Protein AF-0000000071093652 (afdb_homodimer)

Foldseek 3Di:
DPPPPPPPQQWWWDQDPVPGIFIFGQFWDFFQDWRDKFFFPFKAFAQVCAPQAARAQRDGDPDWDADPQLRRGTHPDPVRVVVVCVQACVPQRVLSNVCPPDDDGRVLVRLQSLLVVCVVPPWDPCLPSTDFGDHLLNAAQVLVVADPVVVVVLVVSLVVNPSRHPPVSDDDSVVSSSSVSSQLQQKDQAADLLRDRGMIGHTRRCSNAAADLPFQWEWHDQRRMIIITGRRIDGGGDTHYDHPDQQLDQLVVSQVVCCNRVNDGDDHPSNVVRVVVDDDPVPLPPVVVLLVVLVVVLVVCVVVPVLVSLLVSLVVLLDQDDPPHSDHLLRSSSLVSLVVNLVSCVVVVVLVSNLSSLVSNLVSCCVRQNQADSNNLSSLLVNLQSCVVVVVLVSSLVSLVSSLVRCCRRPNCVRPSNVVSVVSNVSSVD/DPPPPPPPQQWWWDQDPVPGIFIFGQFWDFFQDWRDKFFFPFKAFAQVCAPQAARALRDGDPDWDADPQLRRGTHPDPVRVVVVCVQACVPQRVLSNVCPPDDDGRLLVRLQSLLVSCVVPPFDPCLPSTDFGPHLLNAAQVLVVADPVVVVVLVVSLVVNPSRHPPVSDDDSVVSSSSVSSQLQQKDQAADLLRDRGMIGHTRRCSNAAADLPFQWEWHDQRRMIIITGRRIDGGGDTHYDHPDQQLDALVVSQVVCCNRVNDGDDHPSNVVRVVVDDDPVPLPPVSVLLVVLVVVLVVCVVVPVLVSLLVSLVVLLDDDDPPHSDHLLRSSSLVSLVVNLVSCVVVVVLVSNLSSLVSNLVSCCVRVNQADSNNLSSLLVNLQSCVVVVVLVSSLVSLVSSLVRCCSRPNCPRPSNVVSVVSNVVSVD

Solvent-accessible surface area (backbone atoms only — not comparable to full-atom values): 46513 Å² total; per-residue (Å²): 132,78,74,74,74,74,77,73,62,49,48,44,52,41,68,41,94,86,74,41,63,36,30,23,30,65,44,68,44,53,54,32,41,77,53,46,76,43,66,54,76,42,63,34,57,31,71,92,41,59,82,44,33,20,59,56,56,54,46,78,38,94,62,63,48,61,40,85,76,34,64,71,55,34,19,68,44,68,67,38,45,53,50,31,39,70,71,51,41,64,71,45,37,63,37,44,34,68,48,46,89,58,70,78,40,56,66,52,54,37,48,49,49,47,52,54,50,43,68,75,51,62,67,72,81,75,77,51,73,61,49,74,52,87,44,67,81,71,44,70,27,65,48,88,67,57,48,71,51,45,50,52,25,46,50,31,40,53,53,50,39,63,64,60,35,56,76,90,68,54,69,54,69,76,58,42,44,39,48,49,23,15,47,70,53,37,48,40,71,39,26,48,90,83,69,44,71,45,25,43,28,34,35,58,62,69,50,38,51,39,74,27,77,70,43,44,30,44,77,42,47,63,52,63,34,37,37,34,19,22,57,35,74,45,49,57,65,41,72,45,20,28,55,88,60,68,61,60,49,54,55,69,58,45,39,50,51,35,35,75,62,66,68,46,78,76,79,37,72,59,41,52,54,45,60,73,60,62,65,70,71,83,67,36,53,69,63,47,56,48,50,54,51,36,52,56,48,33,55,53,25,57,74,68,65,33,59,66,58,34,49,60,59,40,52,84,67,70,49,86,57,54,86,85,42,72,57,55,74,61,35,52,67,56,43,50,50,36,50,53,48,23,53,49,21,54,74,70,64,35,55,70,61,18,51,52,31,47,58,66,38,47,60,34,37,44,66,56,55,43,83,52,30,62,69,48,19,46,50,27,39,53,50,13,53,52,28,45,74,69,65,38,47,72,63,13,50,53,30,36,52,52,16,48,62,20,32,39,29,51,60,24,78,85,31,68,66,44,50,54,49,52,53,50,52,55,58,59,75,102,133,76,72,74,74,75,78,74,63,48,49,44,50,41,67,41,95,84,74,40,63,33,30,22,28,66,43,67,42,55,54,32,40,76,53,46,75,46,65,54,78,40,63,36,58,30,70,93,42,59,82,46,32,18,60,56,56,53,46,75,39,93,62,63,50,61,40,86,77,33,64,71,54,33,19,67,44,69,66,38,44,54,51,31,39,72,71,51,42,66,72,44,36,62,38,44,35,69,49,45,90,58,71,79,40,58,67,54,54,35,49,48,50,47,52,54,49,44,68,76,51,62,66,74,80,75,76,50,72,61,49,74,51,86,45,67,80,70,44,70,28,66,46,88,68,56,48,70,52,44,50,53,26,47,50,32,40,53,53,50,39,64,66,60,34,58,76,89,69,55,69,55,68,78,59,43,45,39,48,50,23,14,46,69,54,37,48,40,71,41,28,50,89,85,68,43,72,44,26,43,26,33,33,58,64,68,51,39,51,39,73,28,77,70,44,46,30,45,78,42,49,63,52,64,34,39,35,34,18,21,56,34,74,46,47,56,65,42,73,45,20,28,55,90,59,69,62,58,48,55,53,67,58,45,39,50,51,34,35,74,60,66,68,46,77,76,78,39,70,58,40,52,54,46,61,74,59,62,65,70,72,82,66,36,54,68,62,47,54,49,51,56,50,37,54,56,50,33,55,54,26,55,73,69,64,35,60,67,59,35,49,60,59,43,52,84,67,69,51,87,57,52,85,84,42,73,58,54,72,62,35,52,68,56,44,52,50,36,50,51,47,24,53,50,22,53,74,68,63,36,56,71,61,20,51,53,31,48,58,66,38,48,62,37,38,44,67,55,56,42,81,52,30,61,70,47,19,47,50,26,38,52,50,13,53,50,28,44,74,70,66,36,48,71,63,14,49,53,30,36,52,51,15,49,62,19,32,39,28,51,61,24,78,85,31,68,66,43,50,52,47,52,54,51,52,56,57,60,73,100

pLDDT: mean 89.21, std 12.23, range [22.89, 98.56]

Secondary structure (DSSP, 8-state):
---------SEEEEEETTTEEEEEESS-B-TT-EEEEE--SEEEE-GGGBTTB-TTT--B-SS-EEPTTTS--EESSHHHHHHHIIIIIHHHHHHHHHHTTS---HHHHHHHHHHHHHHHS---S---TTS--SSGGGS---GGG--HHHHHHHHHHHHHHHHHS-TTTSPPHHHHHHHHHHHHHHEEEEE-TTS-EEEEEE-TTGGGPEE-SS-SEEEEEETTEEEEEESS-B-TTPBPEE-SS-TTS-HHHHHHHHHHHH------HHHHHHHHH---GGGGHHHHHHHHHHHHHHHHHHHTT-HHHHHHHHGGGSSPPPTTSSS-TT-HHHHHHHHHHHHHHHHTT-HHHHHHHHHHHHHHHHHHH-SS-HHHHHHHHHHHHHHHHTT-HHHHHHHHHHHHHHHHHHT-TTSHHHHHHHHHHHHHH-/---------SEEEEEETTTEEEEEESS-B-TT-EEEEE--SEEEE-GGGBTTB-TTT--B-SS-EEPTTTS--EESSHHHHHHHIIIIIHHHHHHHHHHTTS---HHHHHHHHHHHHHHHS---S---TTS--SSGGGS---GGG--HHHHHHHHHHHHHHHHHS-TTTPPPHHHHHHHHHHHHHHEEEEE-TTS-EEEEEE-TTGGGPEE-SS-SEEEEEETTEEEEEESS-B-TTPBPEE-SS-TTS-HHHHHHHHHHHH------HHHHHHHHH---GGGGHHHHHHHHHHHHHHHHHHHTT-HHHHHHHHGGGSSPPPTTSSS-TT-HHHHHHHHHHHHHHHHTT-HHHHHHHHHHHHHHHHHHH-SS-HHHHHHHHHHHHHHHHTT-HHHHHHHHHHHHHHHHHHT-TTSHHHHHHHHHHHHHH-

Sequence (860 aa):
MIMAESAMESVRVVKSATCGRSLVFTSKFAAGKCLLEELPYAYVLCNKKRGLFCDFCLKQCSTLLRCSSCKYVRYCSRPCQKGDWKRCHKQDCKTLKRIHPRVPPDLAQLLAQIIRKQRQSPPCTQDDEDCFPTTVDQLESHHEKLSDARKDHFESLWFVLQQCIEEDVLPQPSSLVKMFGATICNSFSICDNDLNGIAVGIYLRASMLNHSCYPNCVVVFDERKLQLRTVRDVKEGDVCTISYVDVINPAKERQTELEERYHFSCNCVKCIDEINELEPDDGLGEEFRGLKKSLEQIQDAEKSQDWTKVLELCKPYLKPMDPSSSLQADHHLLVKLRDRAFDICVDTQSWEKAAQMGQLNTDPYRYHYGPYHPSLGIHLLKMGKLLLYLERLQDAREYLTEAESVLEVTHGPQHSLMLTLVQELISSCRMIMAESAMESVRVVKSATCGRSLVFTSKFAAGKCLLEELPYAYVLCNKKRGLFCDFCLKQCSTLLRCSSCKYVRYCSRPCQKGDWKRCHKQDCKTLKRIHPRVPPDLAQLLAQIIRKQRQSPPCTQDDEDCFPTTVDQLESHHEKLSDARKDHFESLWFVLQQCIEEDVLPQPSSLVKMFGATICNSFSICDNDLNGIAVGIYLRASMLNHSCYPNCVVVFDERKLQLRTVRDVKEGDVCTISYVDVINPAKERQTELEERYHFSCNCVKCIDEINELEPDDGLGEEFRGLKKSLEQIQDAEKSQDWTKVLELCKPYLKPMDPSSSLQADHHLLVKLRDRAFDICVDTQSWEKAAQMGQLNTDPYRYHYGPYHPSLGIHLLKMGKLLLYLERLQDAREYLTEAESVLEVTHGPQHSLMLTLVQELISSCR

Structure (mmCIF, N/CA/C/O backbone):
data_AF-0000000071093652-model_v1
#
loop_
_entity.id
_entity.type
_entity.pdbx_description
1 polymer 'SET and MYND domain containing 3'
#
loop_
_atom_site.group_PDB
_atom_site.id
_atom_site.type_symbol
_atom_site.label_atom_id
_atom_site.label_alt_id
_atom_site.label_comp_id
_atom_site.label_asym_id
_atom_site.label_entity_id
_atom_site.label_seq_id
_atom_site.pdbx_PDB_ins_code
_atom_site.Cartn_x
_atom_site.Cartn_y
_atom_site.Cartn_z
_atom_site.occupancy
_atom_site.B_iso_or_equiv
_atom_site.auth_seq_id
_atom_site.auth_comp_id
_atom_site.auth_asym_id
_atom_site.auth_atom_id
_atom_site.pdbx_PDB_model_num
ATOM 1 N N . MET A 1 1 ? 37.531 -39.719 -21.031 1 22.97 1 MET A N 1
ATOM 2 C CA . MET A 1 1 ? 37.438 -38.469 -20.312 1 22.97 1 MET A CA 1
ATOM 3 C C . MET A 1 1 ? 36.438 -37.531 -20.969 1 22.97 1 MET A C 1
ATOM 5 O O . MET A 1 1 ? 36.75 -36.875 -21.953 1 22.97 1 MET A O 1
ATOM 9 N N . ILE A 1 2 ? 35.25 -37.906 -21.359 1 27.56 2 ILE A N 1
ATOM 10 C CA . ILE A 1 2 ? 34.219 -37.344 -22.203 1 27.56 2 ILE A CA 1
ATOM 11 C C . ILE A 1 2 ? 33.844 -35.938 -21.703 1 27.56 2 ILE A C 1
ATOM 13 O O . ILE A 1 2 ? 33.562 -35.75 -20.516 1 27.56 2 ILE A O 1
ATOM 17 N N . MET A 1 3 ? 34.531 -34.906 -22.156 1 27.56 3 MET A N 1
ATOM 18 C CA . MET A 1 3 ? 34.312 -33.531 -21.797 1 27.56 3 MET A CA 1
ATOM 19 C C . MET A 1 3 ? 32.844 -33.219 -21.656 1 27.56 3 MET A C 1
ATOM 21 O O . MET A 1 3 ? 32.031 -33.531 -22.547 1 27.56 3 MET A O 1
ATOM 25 N N . ALA A 1 4 ? 32.281 -33.406 -20.516 1 31.31 4 ALA A N 1
ATOM 26 C CA . ALA A 1 4 ? 30.906 -33 -20.188 1 31.31 4 ALA A CA 1
ATOM 27 C C . ALA A 1 4 ? 30.5 -31.766 -20.953 1 31.31 4 ALA A C 1
ATOM 29 O O . ALA A 1 4 ? 31.188 -30.734 -20.891 1 31.31 4 ALA A O 1
ATOM 30 N N . GLU A 1 5 ? 30.094 -31.781 -22.219 1 33.72 5 GLU A N 1
ATOM 31 C CA . GLU A 1 5 ? 29.531 -30.703 -23.031 1 33.72 5 GLU A CA 1
ATOM 32 C C . GLU A 1 5 ? 28.828 -29.656 -22.172 1 33.72 5 GLU A C 1
ATOM 34 O O . GLU A 1 5 ? 27.922 -30 -21.406 1 33.72 5 GLU A O 1
ATOM 39 N N . SER A 1 6 ? 29.453 -28.797 -21.578 1 37.38 6 SER A N 1
ATOM 40 C CA . SER A 1 6 ? 29 -27.641 -20.812 1 37.38 6 SER A CA 1
ATOM 41 C C . SER A 1 6 ? 27.656 -27.125 -21.312 1 37.38 6 SER A C 1
ATOM 43 O O . SER A 1 6 ? 27.531 -26.719 -22.484 1 37.38 6 SER A O 1
ATOM 45 N N . ALA A 1 7 ? 26.516 -27.812 -21.234 1 42.38 7 ALA A N 1
ATOM 46 C CA . ALA A 1 7 ? 25.156 -27.469 -21.641 1 42.38 7 ALA A CA 1
ATOM 47 C C . ALA A 1 7 ? 24.984 -25.953 -21.703 1 42.38 7 ALA A C 1
ATOM 49 O O . ALA A 1 7 ? 25.094 -25.266 -20.688 1 42.38 7 ALA A O 1
ATOM 50 N N . MET A 1 8 ? 25.297 -25.234 -22.75 1 54.59 8 MET A N 1
ATOM 51 C CA . MET A 1 8 ? 25.172 -23.812 -23.062 1 54.59 8 MET A CA 1
ATOM 52 C C . MET A 1 8 ? 23.828 -23.266 -22.578 1 54.59 8 MET A C 1
ATOM 54 O O . MET A 1 8 ? 22.781 -23.844 -22.859 1 54.59 8 MET A O 1
ATOM 58 N N . GLU A 1 9 ? 23.766 -22.312 -21.562 1 81.5 9 GLU A N 1
ATOM 59 C CA . GLU A 1 9 ? 22.578 -21.703 -21 1 81.5 9 GLU A CA 1
ATOM 60 C C . GLU A 1 9 ? 21.672 -21.141 -22.109 1 81.5 9 GLU A C 1
ATOM 62 O O . GLU A 1 9 ? 22.156 -20.547 -23.062 1 81.5 9 GLU A O 1
ATOM 67 N N . SER A 1 10 ? 20.484 -21.703 -22.281 1 93.69 10 SER A N 1
ATOM 68 C CA . SER A 1 10 ? 19.5 -21.281 -23.266 1 93.69 10 SER A CA 1
ATOM 69 C C . SER A 1 10 ? 19.234 -19.797 -23.188 1 93.69 10 SER A C 1
ATOM 71 O O . SER A 1 10 ? 18.672 -19.203 -24.109 1 93.69 10 SER A O 1
ATOM 73 N N . VAL A 1 11 ? 19.672 -19.219 -22.062 1 95 11 VAL A N 1
ATOM 74 C CA . VAL A 1 11 ? 19.484 -17.797 -21.875 1 95 11 VAL A CA 1
ATOM 75 C C . VAL A 1 11 ? 20.734 -17.188 -21.234 1 95 11 VAL A C 1
ATOM 77 O O . VAL A 1 11 ? 21.5 -17.891 -20.578 1 95 11 VAL A O 1
ATOM 80 N N . ARG A 1 12 ? 20.953 -15.953 -21.516 1 92.62 12 ARG A N 1
ATOM 81 C CA . ARG A 1 12 ? 22.062 -15.234 -20.906 1 92.62 12 ARG A CA 1
ATOM 82 C C . ARG A 1 12 ? 21.641 -13.844 -20.453 1 92.62 12 ARG A C 1
ATOM 84 O O . ARG A 1 12 ? 20.672 -13.281 -20.969 1 92.62 12 ARG A O 1
ATOM 91 N N . VAL A 1 13 ? 22.375 -13.273 -19.5 1 92.06 13 VAL A N 1
ATOM 92 C CA . VAL A 1 13 ? 22.078 -11.953 -18.953 1 92.06 13 VAL A CA 1
ATOM 93 C C . VAL A 1 13 ? 22.75 -10.875 -19.797 1 92.06 13 VAL A C 1
ATOM 95 O O . VAL A 1 13 ? 23.922 -11.016 -20.172 1 92.06 13 VAL A O 1
ATOM 98 N N . VAL A 1 14 ? 21.984 -9.852 -20.094 1 89.88 14 VAL A N 1
ATOM 99 C CA . VAL A 1 14 ? 22.531 -8.695 -20.797 1 89.88 14 VAL A CA 1
ATOM 100 C C . VAL A 1 14 ? 22.125 -7.414 -20.078 1 89.88 14 VAL A C 1
ATOM 102 O O . VAL A 1 14 ? 21 -7.305 -19.594 1 89.88 14 VAL A O 1
ATOM 105 N N . LYS A 1 15 ? 22.969 -6.441 -19.969 1 84.88 15 LYS A N 1
ATOM 106 C CA . LYS A 1 15 ? 22.672 -5.148 -19.359 1 84.88 15 LYS A CA 1
ATOM 107 C C . LYS A 1 15 ? 22.547 -4.059 -20.422 1 84.88 15 LYS A C 1
ATOM 109 O O . LYS A 1 15 ? 23.344 -4 -21.359 1 84.88 15 LYS A O 1
ATOM 114 N N . SER A 1 16 ? 21.453 -3.418 -20.297 1 75.44 16 SER A N 1
ATOM 115 C CA . SER A 1 16 ? 21.266 -2.268 -21.172 1 75.44 16 SER A CA 1
ATOM 116 C C . SER A 1 16 ? 21.125 -0.978 -20.375 1 75.44 16 SER A C 1
ATOM 118 O O . SER A 1 16 ? 20.703 -1.005 -19.219 1 75.44 16 SER A O 1
ATOM 120 N N . ALA A 1 17 ? 21.531 0.101 -20.922 1 65.38 17 ALA A N 1
ATOM 121 C CA . ALA A 1 17 ? 21.469 1.415 -20.281 1 65.38 17 ALA A CA 1
ATOM 122 C C . ALA A 1 17 ? 20.016 1.842 -20.062 1 65.38 17 ALA A C 1
ATOM 124 O O . ALA A 1 17 ? 19.703 2.531 -19.094 1 65.38 17 ALA A O 1
ATOM 125 N N . THR A 1 18 ? 19.188 1.338 -20.922 1 60 18 THR A N 1
ATOM 126 C CA . THR A 1 18 ? 17.812 1.826 -20.922 1 60 18 THR A CA 1
ATOM 127 C C . THR A 1 18 ? 16.922 0.956 -20.031 1 60 18 THR A C 1
ATOM 129 O O . THR A 1 18 ? 16.062 1.468 -19.312 1 60 18 THR A O 1
ATOM 132 N N . CYS A 1 19 ? 17.188 -0.393 -20.141 1 65.06 19 CYS A N 1
ATOM 133 C CA . CYS A 1 19 ? 16.203 -1.28 -19.516 1 65.06 19 CYS A CA 1
ATOM 134 C C . CYS A 1 19 ? 16.812 -2.031 -18.344 1 65.06 19 CYS A C 1
ATOM 136 O O . CYS A 1 19 ? 16.141 -2.818 -17.688 1 65.06 19 CYS A O 1
ATOM 138 N N . GLY A 1 20 ? 18.062 -1.68 -18.047 1 76.12 20 GLY A N 1
ATOM 139 C CA . GLY A 1 20 ? 18.719 -2.434 -16.984 1 76.12 20 GLY A CA 1
ATOM 140 C C . GLY A 1 20 ? 19.109 -3.838 -17.406 1 76.12 20 GLY A C 1
ATOM 141 O O . GLY A 1 20 ? 19.547 -4.051 -18.531 1 76.12 20 GLY A O 1
ATOM 142 N N . ARG A 1 21 ? 19.062 -4.883 -16.609 1 85.06 21 ARG A N 1
ATOM 143 C CA . ARG A 1 21 ? 19.438 -6.262 -16.922 1 85.06 21 ARG A CA 1
ATOM 144 C C . ARG A 1 21 ? 18.25 -7.027 -17.5 1 85.06 21 ARG A C 1
ATOM 146 O O . ARG A 1 21 ? 17.109 -6.848 -17.047 1 85.06 21 ARG A O 1
ATOM 153 N N . SER A 1 22 ? 18.531 -7.758 -18.453 1 90.06 22 SER A N 1
ATOM 154 C CA . SER A 1 22 ? 17.531 -8.578 -19.125 1 90.06 22 SER A CA 1
ATOM 155 C C . SER A 1 22 ? 18.062 -9.961 -19.453 1 90.06 22 SER A C 1
ATOM 157 O O . SER A 1 22 ? 19.281 -10.156 -19.516 1 90.06 22 SER A O 1
ATOM 159 N N . LEU A 1 23 ? 17.172 -10.852 -19.656 1 93.5 23 LEU A N 1
ATOM 160 C CA . LEU A 1 23 ? 17.531 -12.164 -20.188 1 93.5 23 LEU A CA 1
ATOM 161 C C . LEU A 1 23 ? 17.25 -12.242 -21.688 1 93.5 23 LEU A C 1
ATOM 163 O O . LEU A 1 23 ? 16.172 -11.836 -22.141 1 93.5 23 LEU A O 1
ATOM 167 N N . VAL A 1 24 ? 18.234 -12.711 -22.391 1 95.06 24 VAL A N 1
ATOM 168 C CA . VAL A 1 24 ? 18.047 -12.859 -23.828 1 95.06 24 VAL A CA 1
ATOM 169 C C . VAL A 1 24 ? 18.297 -14.305 -24.234 1 95.06 24 VAL A C 1
ATOM 171 O O . VAL A 1 24 ? 19.047 -15.023 -23.578 1 95.06 24 VAL A O 1
ATOM 174 N N . PHE A 1 25 ? 17.734 -14.688 -25.328 1 96.81 25 PHE A N 1
ATOM 175 C CA . PHE A 1 25 ? 17.922 -16.031 -25.859 1 96.81 25 PHE A CA 1
ATOM 176 C C . PHE A 1 25 ? 19.297 -16.188 -26.484 1 96.81 25 PHE A C 1
ATOM 178 O O . PHE A 1 25 ? 19.781 -15.281 -27.172 1 96.81 25 PHE A O 1
ATOM 185 N N . THR A 1 26 ? 19.906 -17.359 -26.234 1 95.81 26 THR A N 1
ATOM 186 C CA . THR A 1 26 ? 21.25 -17.594 -26.75 1 95.81 26 THR A CA 1
ATOM 187 C C . THR A 1 26 ? 21.172 -18.188 -28.156 1 95.81 26 THR A C 1
ATOM 189 O O . THR A 1 26 ? 22.188 -18.281 -28.859 1 95.81 26 THR A O 1
ATOM 192 N N . SER A 1 27 ? 20 -18.656 -28.562 1 96.25 27 SER A N 1
ATOM 193 C CA . SER A 1 27 ? 19.75 -19.266 -29.875 1 96.25 27 SER A CA 1
ATOM 194 C C . SER A 1 27 ? 18.281 -19.125 -30.266 1 96.25 27 SER A C 1
ATOM 196 O O . SER A 1 27 ? 17.484 -18.547 -29.531 1 96.25 27 SER A O 1
ATOM 198 N N . LYS A 1 28 ? 18.078 -19.562 -31.453 1 97.25 28 LYS A N 1
ATOM 199 C CA . LYS A 1 28 ? 16.688 -19.688 -31.859 1 97.25 28 LYS A CA 1
ATOM 200 C C . LYS A 1 28 ? 16.031 -20.891 -31.203 1 97.25 28 LYS A C 1
ATOM 202 O O . LYS A 1 28 ? 16.656 -21.953 -31.078 1 97.25 28 LYS A O 1
ATOM 207 N N . PHE A 1 29 ? 14.875 -20.703 -30.781 1 97.81 29 PHE A N 1
ATOM 208 C CA . PHE A 1 29 ? 14.125 -21.797 -30.172 1 97.81 29 PHE A CA 1
ATOM 209 C C . PHE A 1 29 ? 12.695 -21.812 -30.688 1 97.81 29 PHE A C 1
ATOM 211 O O . PHE A 1 29 ? 12.102 -20.766 -30.938 1 97.81 29 PHE A O 1
ATOM 218 N N . ALA A 1 30 ? 12.18 -22.984 -30.75 1 97.19 30 ALA A N 1
ATOM 219 C CA . ALA A 1 30 ? 10.766 -23.141 -31.062 1 97.19 30 ALA A CA 1
ATOM 220 C C . ALA A 1 30 ? 9.914 -23.047 -29.797 1 97.19 30 ALA A C 1
ATOM 222 O O . ALA A 1 30 ? 10.438 -23.141 -28.688 1 97.19 30 ALA A O 1
ATOM 223 N N . ALA A 1 31 ? 8.641 -22.891 -30.047 1 97.69 31 ALA A N 1
ATOM 224 C CA . ALA A 1 31 ? 7.719 -22.953 -28.922 1 97.69 31 ALA A CA 1
ATOM 225 C C . ALA A 1 31 ? 7.797 -24.297 -28.219 1 97.69 31 ALA A C 1
ATOM 227 O O . ALA A 1 31 ? 7.914 -25.344 -28.859 1 97.69 31 ALA A O 1
ATOM 228 N N . GLY A 1 32 ? 7.824 -24.203 -26.875 1 97.38 32 GLY A N 1
ATOM 229 C CA . GLY A 1 32 ? 7.785 -25.438 -26.078 1 97.38 32 GLY A CA 1
ATOM 230 C C . GLY A 1 32 ? 9.133 -25.797 -25.484 1 97.38 32 GLY A C 1
ATOM 231 O O . GLY A 1 32 ? 9.242 -26.797 -24.766 1 97.38 32 GLY A O 1
ATOM 232 N N . LYS A 1 33 ? 10.109 -25.016 -25.75 1 97.12 33 LYS A N 1
ATOM 233 C CA . LYS A 1 33 ? 11.445 -25.297 -25.234 1 97.12 33 LYS A CA 1
ATOM 234 C C . LYS A 1 33 ? 11.562 -24.906 -23.766 1 97.12 33 LYS A C 1
ATOM 236 O O . LYS A 1 33 ? 11.18 -23.797 -23.391 1 97.12 33 LYS A O 1
ATOM 241 N N . CYS A 1 34 ? 12.047 -25.828 -22.953 1 96.88 34 CYS A N 1
ATOM 242 C CA . CYS A 1 34 ? 12.383 -25.5 -21.578 1 96.88 34 CYS A CA 1
ATOM 243 C C . CYS A 1 34 ? 13.727 -24.766 -21.5 1 96.88 34 CYS A C 1
ATOM 245 O O . CYS A 1 34 ? 14.766 -25.344 -21.828 1 96.88 34 CYS A O 1
ATOM 247 N N . LEU A 1 35 ? 13.711 -23.594 -21.062 1 96.81 35 LEU A N 1
ATOM 248 C CA . LEU A 1 35 ? 14.898 -22.734 -21.125 1 96.81 35 LEU A CA 1
ATOM 249 C C . LEU A 1 35 ? 15.672 -22.797 -19.812 1 96.81 35 LEU A C 1
ATOM 251 O O . LEU A 1 35 ? 16.891 -22.641 -19.797 1 96.81 35 LEU A O 1
ATOM 255 N N . LEU A 1 36 ? 14.914 -22.875 -18.766 1 94.5 36 LEU A N 1
ATOM 256 C CA . LEU A 1 36 ? 15.5 -22.75 -17.438 1 94.5 36 LEU A CA 1
ATOM 257 C C . LEU A 1 36 ? 14.664 -23.5 -16.406 1 94.5 36 LEU A C 1
ATOM 259 O O . LEU A 1 36 ? 13.438 -23.484 -16.469 1 94.5 36 LEU A O 1
ATOM 263 N N . GLU A 1 37 ? 15.289 -24.25 -15.547 1 96.19 37 GLU A N 1
ATOM 264 C CA . GLU A 1 37 ? 14.703 -24.812 -14.336 1 96.19 37 GLU A CA 1
ATOM 265 C C . GLU A 1 37 ? 15.438 -24.328 -13.086 1 96.19 37 GLU A C 1
ATOM 267 O O . GLU A 1 37 ? 16.672 -24.234 -13.078 1 96.19 37 GLU A O 1
ATOM 272 N N . GLU A 1 38 ? 14.641 -23.953 -12.109 1 96.75 38 GLU A N 1
ATOM 273 C CA . GLU A 1 38 ? 15.273 -23.344 -10.953 1 96.75 38 GLU A CA 1
ATOM 274 C C . GLU A 1 38 ? 14.5 -23.656 -9.672 1 96.75 38 GLU A C 1
ATOM 276 O O . GLU A 1 38 ? 13.266 -23.625 -9.664 1 96.75 38 GLU A O 1
ATOM 281 N N . LEU A 1 39 ? 15.219 -24.031 -8.633 1 97.38 39 LEU A N 1
ATOM 282 C CA . LEU A 1 39 ? 14.641 -24.094 -7.293 1 97.38 39 LEU A CA 1
ATOM 283 C C . LEU A 1 39 ? 14.68 -22.719 -6.625 1 97.38 39 LEU A C 1
ATOM 285 O O . LEU A 1 39 ? 15.539 -21.906 -6.934 1 97.38 39 LEU A O 1
ATOM 289 N N . PRO A 1 40 ? 13.766 -22.453 -5.727 1 97.94 40 PRO A N 1
ATOM 290 C CA . PRO A 1 40 ? 13.719 -21.141 -5.098 1 97.94 40 PRO A CA 1
ATOM 291 C C . PRO A 1 40 ? 14.906 -20.891 -4.168 1 97.94 40 PRO A C 1
ATOM 293 O O . PRO A 1 40 ? 15.359 -21.797 -3.479 1 97.94 40 PRO A O 1
ATOM 296 N N . TYR A 1 41 ? 15.406 -19.656 -4.246 1 97.12 41 TYR A N 1
ATOM 297 C CA . TYR A 1 41 ? 16.406 -19.203 -3.293 1 97.12 41 TYR A CA 1
ATOM 298 C C . TYR A 1 41 ? 15.859 -19.219 -1.872 1 97.12 41 TYR A C 1
ATOM 300 O O . TYR A 1 41 ? 16.531 -19.672 -0.942 1 97.12 41 TYR A O 1
ATOM 308 N N . ALA A 1 42 ? 14.695 -18.797 -1.695 1 97.81 42 ALA A N 1
ATOM 309 C CA . ALA A 1 42 ? 13.898 -18.812 -0.473 1 97.81 42 ALA A CA 1
ATOM 310 C C . ALA A 1 42 ? 12.406 -18.844 -0.794 1 97.81 42 ALA A C 1
ATOM 312 O O . ALA A 1 42 ? 11.969 -18.328 -1.824 1 97.81 42 ALA A O 1
ATOM 313 N N . TYR A 1 43 ? 11.625 -19.5 0.042 1 98.56 43 TYR A N 1
ATOM 314 C CA . TYR A 1 43 ? 10.18 -19.531 -0.149 1 98.56 43 TYR A CA 1
ATOM 315 C C . TYR A 1 43 ? 9.469 -19.859 1.158 1 98.56 43 TYR A C 1
ATOM 317 O O . TYR A 1 43 ? 10.078 -20.359 2.104 1 98.56 43 TYR A O 1
ATOM 325 N N . VAL A 1 44 ? 8.188 -19.516 1.212 1 98.25 44 VAL A N 1
ATOM 326 C CA . VAL A 1 44 ? 7.352 -19.797 2.373 1 98.25 44 VAL A CA 1
ATOM 327 C C . VAL A 1 44 ? 5.965 -20.234 1.915 1 98.25 44 VAL A C 1
ATOM 329 O O . VAL A 1 44 ? 5.383 -19.625 1.008 1 98.25 44 VAL A O 1
ATOM 332 N N . LEU A 1 45 ? 5.543 -21.328 2.498 1 98.38 45 LEU A N 1
ATOM 333 C CA . LEU A 1 45 ? 4.148 -21.703 2.307 1 98.38 45 LEU A CA 1
ATOM 334 C C . LEU A 1 45 ? 3.215 -20.641 2.881 1 98.38 45 LEU A C 1
ATOM 336 O O . LEU A 1 45 ? 3.434 -20.156 3.992 1 98.38 45 LEU A O 1
ATOM 340 N N . CYS A 1 46 ? 2.209 -20.281 2.057 1 97.88 46 CYS A N 1
ATOM 341 C CA . CYS A 1 46 ? 1.258 -19.297 2.561 1 97.88 46 CYS A CA 1
ATOM 342 C C . CYS A 1 46 ? 0.544 -19.812 3.803 1 97.88 46 CYS A C 1
ATOM 344 O O . CYS A 1 46 ? 0.139 -20.969 3.852 1 97.88 46 CYS A O 1
ATOM 346 N N . ASN A 1 47 ? 0.364 -18.953 4.754 1 96.69 47 ASN A N 1
ATOM 347 C CA . ASN A 1 47 ? -0.277 -19.312 6.012 1 96.69 47 ASN A CA 1
ATOM 348 C C . ASN A 1 47 ? -1.663 -19.922 5.785 1 96.69 47 ASN A C 1
ATOM 350 O O . ASN A 1 47 ? -2.041 -20.891 6.441 1 96.69 47 ASN A O 1
ATOM 354 N N . LYS A 1 48 ? -2.408 -19.391 4.844 1 93.56 48 LYS A N 1
ATOM 355 C CA . LYS A 1 48 ? -3.773 -19.828 4.566 1 93.56 48 LYS A CA 1
ATOM 356 C C . LYS A 1 48 ? -3.795 -21.266 4.035 1 93.56 48 LYS A C 1
ATOM 358 O O . LYS A 1 48 ? -4.84 -21.922 4.043 1 93.56 48 LYS A O 1
ATOM 363 N N . LYS A 1 49 ? -2.641 -21.719 3.557 1 96.44 49 LYS A N 1
ATOM 364 C CA . LYS A 1 49 ? -2.562 -23.031 2.943 1 96.44 49 LYS A CA 1
ATOM 365 C C . LYS A 1 49 ? -1.883 -24.031 3.875 1 96.44 49 LYS A C 1
ATOM 367 O O . LYS A 1 49 ? -1.771 -25.219 3.549 1 96.44 49 LYS A O 1
ATOM 372 N N . ARG A 1 50 ? -1.454 -23.578 5.02 1 94.88 50 ARG A N 1
ATOM 373 C CA . ARG A 1 50 ? -0.768 -24.453 5.961 1 94.88 50 ARG A CA 1
ATOM 374 C C . ARG A 1 50 ? -1.721 -25.5 6.527 1 94.88 50 ARG A C 1
ATOM 376 O O . ARG A 1 50 ? -2.867 -25.188 6.855 1 94.88 50 ARG A O 1
ATOM 383 N N . GLY A 1 51 ? -1.261 -26.688 6.598 1 93.5 51 GLY A N 1
ATOM 384 C CA . GLY A 1 51 ? -2.094 -27.812 7 1 93.5 51 GLY A CA 1
ATOM 385 C C . GLY A 1 51 ? -2.617 -28.625 5.828 1 93.5 51 GLY A C 1
ATOM 386 O O . GLY A 1 51 ? -3.029 -29.766 5.992 1 93.5 51 GLY A O 1
ATOM 387 N N . LEU A 1 52 ? -2.58 -28 4.688 1 95.88 52 LEU A N 1
ATOM 388 C CA . LEU A 1 52 ? -3.053 -28.672 3.48 1 95.88 52 LEU A CA 1
ATOM 389 C C . LEU A 1 52 ? -1.884 -29.078 2.588 1 95.88 52 LEU A C 1
ATOM 391 O O . LEU A 1 52 ? -1.987 -30.031 1.813 1 95.88 52 LEU A O 1
ATOM 395 N N . PHE A 1 53 ? -0.777 -28.328 2.697 1 97.75 53 PHE A N 1
ATOM 396 C CA . PHE A 1 53 ? 0.394 -28.531 1.854 1 97.75 53 PHE A CA 1
ATOM 397 C C . PHE A 1 53 ? 1.646 -28.719 2.703 1 97.75 53 PHE A C 1
ATOM 399 O O . PHE A 1 53 ? 1.738 -28.188 3.811 1 97.75 53 PHE A O 1
ATOM 406 N N . CYS A 1 54 ? 2.562 -29.516 2.195 1 98.12 54 CYS A N 1
ATOM 407 C CA . CYS A 1 54 ? 3.852 -29.703 2.85 1 98.12 54 CYS A CA 1
ATOM 408 C C . CYS A 1 54 ? 4.68 -28.438 2.818 1 98.12 54 CYS A C 1
ATOM 410 O O . CYS A 1 54 ? 4.773 -27.766 1.783 1 98.12 54 CYS A O 1
ATOM 412 N N . ASP A 1 55 ? 5.324 -28.094 3.934 1 98.12 55 ASP A N 1
ATOM 413 C CA . ASP A 1 55 ? 6.094 -26.844 4.039 1 98.12 55 ASP A CA 1
ATOM 414 C C . ASP A 1 55 ? 7.395 -26.938 3.248 1 98.12 55 ASP A C 1
ATOM 416 O O . ASP A 1 55 ? 8.055 -25.938 3.006 1 98.12 55 ASP A O 1
ATOM 420 N N . PHE A 1 56 ? 7.73 -28.141 2.814 1 98.12 56 PHE A N 1
ATOM 421 C CA . PHE A 1 56 ? 9 -28.312 2.109 1 98.12 56 PHE A CA 1
ATOM 422 C C . PHE A 1 56 ? 8.766 -28.516 0.619 1 98.12 56 PHE A C 1
ATOM 424 O O . PHE A 1 56 ? 9.133 -27.672 -0.2 1 98.12 56 PHE A O 1
ATOM 431 N N . CYS A 1 57 ? 8.047 -29.578 0.26 1 97.25 57 CYS A N 1
ATOM 432 C CA . CYS A 1 57 ? 7.914 -29.906 -1.152 1 97.25 57 CYS A CA 1
ATOM 433 C C . CYS A 1 57 ? 6.699 -29.234 -1.768 1 97.25 57 CYS A C 1
ATOM 435 O O . CYS A 1 57 ? 6.539 -29.219 -2.988 1 97.25 57 CYS A O 1
ATOM 437 N N . LEU A 1 58 ? 5.773 -28.703 -1.004 1 97.56 58 LEU A N 1
ATOM 438 C CA . LEU A 1 58 ? 4.59 -27.938 -1.396 1 97.56 58 LEU A CA 1
ATOM 439 C C . LEU A 1 58 ? 3.559 -28.844 -2.059 1 97.56 58 LEU A C 1
ATOM 441 O O . LEU A 1 58 ? 2.68 -28.359 -2.779 1 97.56 58 LEU A O 1
ATOM 445 N N . LYS A 1 59 ? 3.691 -30.125 -1.833 1 95.69 59 LYS A N 1
ATOM 446 C CA . LYS A 1 59 ? 2.668 -31.031 -2.326 1 95.69 59 LYS A CA 1
ATOM 447 C C . LYS A 1 59 ? 1.472 -31.078 -1.381 1 95.69 59 LYS A C 1
ATOM 449 O O . LYS A 1 59 ? 1.635 -31.016 -0.161 1 95.69 59 LYS A O 1
ATOM 454 N N . GLN A 1 60 ? 0.345 -31.188 -2.016 1 95.06 60 GLN A N 1
ATOM 455 C CA . GLN A 1 60 ? -0.859 -31.375 -1.213 1 95.06 60 GLN A CA 1
ATOM 456 C C . GLN A 1 60 ? -0.908 -32.781 -0.621 1 95.06 60 GLN A C 1
ATOM 458 O O . GLN A 1 60 ? -0.584 -33.75 -1.3 1 95.06 60 GLN A O 1
ATOM 463 N N . CYS A 1 61 ? -1.171 -32.812 0.683 1 94.06 61 CYS A N 1
ATOM 464 C CA . CYS A 1 61 ? -1.213 -34.094 1.375 1 94.06 61 CYS A CA 1
ATOM 465 C C . CYS A 1 61 ? -2.281 -34.094 2.463 1 94.06 61 CYS A C 1
ATOM 467 O O . CYS A 1 61 ? -2.451 -33.094 3.17 1 94.06 61 CYS A O 1
ATOM 469 N N . SER A 1 62 ? -3.016 -35.188 2.555 1 92.06 62 SER A N 1
ATOM 470 C CA . SER A 1 62 ? -4.102 -35.281 3.527 1 92.06 62 SER A CA 1
ATOM 471 C C . SER A 1 62 ? -3.561 -35.438 4.941 1 92.06 62 SER A C 1
ATOM 473 O O . SER A 1 62 ? -4.207 -35.062 5.914 1 92.06 62 SER A O 1
ATOM 475 N N . THR A 1 63 ? -2.459 -36.094 5.031 1 94 63 THR A N 1
ATOM 476 C CA . THR A 1 63 ? -1.851 -36.312 6.34 1 94 63 THR A CA 1
ATOM 477 C C . THR A 1 63 ? -0.472 -35.656 6.41 1 94 63 THR A C 1
ATOM 479 O O . THR A 1 63 ? 0.406 -35.969 5.598 1 94 63 THR A O 1
ATOM 482 N N . LEU A 1 64 ? -0.302 -34.75 7.32 1 97.38 64 LEU A N 1
ATOM 483 C CA . LEU A 1 64 ? 0.963 -34.062 7.484 1 97.38 64 LEU A CA 1
ATOM 484 C C . LEU A 1 64 ? 1.497 -34.219 8.906 1 97.38 64 LEU A C 1
ATOM 486 O O . LEU A 1 64 ? 0.722 -34.25 9.859 1 97.38 64 LEU A O 1
ATOM 490 N N . LEU A 1 65 ? 2.781 -34.312 8.984 1 96.19 65 LEU A N 1
ATOM 491 C CA . LEU A 1 65 ? 3.467 -34.406 10.266 1 96.19 65 LEU A CA 1
ATOM 492 C C . LEU A 1 65 ? 3.91 -33.031 10.758 1 96.19 65 LEU A C 1
ATOM 494 O O . LEU A 1 65 ? 4.691 -32.375 10.086 1 96.19 65 LEU A O 1
ATOM 498 N N . ARG A 1 66 ? 3.537 -32.719 11.938 1 96.06 66 ARG A N 1
ATOM 499 C CA . ARG A 1 66 ? 3.814 -31.406 12.516 1 96.06 66 ARG A CA 1
ATOM 500 C C . ARG A 1 66 ? 5.129 -31.406 13.289 1 96.06 66 ARG A C 1
ATOM 502 O O . ARG A 1 66 ? 5.445 -32.375 13.977 1 96.06 66 ARG A O 1
ATOM 509 N N . CYS A 1 67 ? 5.918 -30.328 13.148 1 97 67 CYS A N 1
ATOM 510 C CA . CYS A 1 67 ? 7.125 -30.219 13.961 1 97 67 CYS A CA 1
ATOM 511 C C . CYS A 1 67 ? 6.789 -30.25 15.445 1 97 67 CYS A C 1
ATOM 513 O O . CYS A 1 67 ? 5.93 -29.5 15.914 1 97 67 CYS A O 1
ATOM 515 N N . SER A 1 68 ? 7.434 -31 16.188 1 95.69 68 SER A N 1
ATOM 516 C CA . SER A 1 68 ? 7.133 -31.203 17.609 1 95.69 68 SER A CA 1
ATOM 517 C C . SER A 1 68 ? 7.609 -30.016 18.438 1 95.69 68 SER A C 1
ATOM 519 O O . SER A 1 68 ? 7.133 -29.812 19.562 1 95.69 68 SER A O 1
ATOM 521 N N . SER A 1 69 ? 8.516 -29.281 17.922 1 96.06 69 SER A N 1
ATOM 522 C CA . SER A 1 69 ? 9.094 -28.172 18.672 1 96.06 69 SER A CA 1
ATOM 523 C C . SER A 1 69 ? 8.281 -26.906 18.484 1 96.06 69 SER A C 1
ATOM 525 O O . SER A 1 69 ? 7.598 -26.453 19.406 1 96.06 69 SER A O 1
ATOM 527 N N . CYS A 1 70 ? 8.203 -26.438 17.297 1 95.88 70 CYS A N 1
ATOM 528 C CA . CYS A 1 70 ? 7.566 -25.141 17.062 1 95.88 70 CYS A CA 1
ATOM 529 C C . CYS A 1 70 ? 6.062 -25.297 16.875 1 95.88 70 CYS A C 1
ATOM 531 O O . CYS A 1 70 ? 5.312 -24.328 16.984 1 95.88 70 CYS A O 1
ATOM 533 N N . LYS A 1 71 ? 5.641 -26.484 16.453 1 95.44 71 LYS A N 1
ATOM 534 C CA . LYS A 1 71 ? 4.234 -26.828 16.25 1 95.44 71 LYS A CA 1
ATOM 535 C C . LYS A 1 71 ? 3.629 -26.016 15.109 1 95.44 71 LYS A C 1
ATOM 537 O O . LYS A 1 71 ? 2.408 -25.875 15.023 1 95.44 71 LYS A O 1
ATOM 542 N N . TYR A 1 72 ? 4.449 -25.531 14.219 1 96 72 TYR A N 1
ATOM 543 C CA . TYR A 1 72 ? 3.969 -24.609 13.195 1 96 72 TYR A CA 1
ATOM 544 C C . TYR A 1 72 ? 4.09 -25.234 11.805 1 96 72 TYR A C 1
ATOM 546 O O . TYR A 1 72 ? 3.107 -25.297 11.062 1 96 72 TYR A O 1
ATOM 554 N N . VAL A 1 73 ? 5.199 -25.734 11.445 1 97.56 73 VAL A N 1
ATOM 555 C CA . VAL A 1 73 ? 5.426 -26.281 10.109 1 97.56 73 VAL A CA 1
ATOM 556 C C . VAL A 1 73 ? 4.992 -27.734 10.062 1 97.56 73 VAL A C 1
ATOM 558 O O . VAL A 1 73 ? 4.984 -28.422 11.086 1 97.56 73 VAL A O 1
ATOM 561 N N . ARG A 1 74 ? 4.633 -28.203 8.852 1 98.12 74 ARG A N 1
ATOM 562 C CA . ARG A 1 74 ? 4.141 -29.562 8.633 1 98.12 74 ARG A CA 1
ATOM 563 C C . ARG A 1 74 ? 4.738 -30.172 7.371 1 98.12 74 ARG A C 1
ATOM 565 O O . ARG A 1 74 ? 4.906 -29.484 6.363 1 98.12 74 ARG A O 1
ATOM 572 N N . TYR A 1 75 ? 4.98 -31.531 7.48 1 98.25 75 TYR A N 1
ATOM 573 C CA . TYR A 1 75 ? 5.656 -32.188 6.371 1 98.25 75 TYR A CA 1
ATOM 574 C C . TYR A 1 75 ? 4.898 -33.469 5.941 1 98.25 75 TYR A C 1
ATOM 576 O O . TYR A 1 75 ? 4.238 -34.094 6.762 1 98.25 75 TYR A O 1
ATOM 584 N N . CYS A 1 76 ? 5.043 -33.812 4.684 1 97.44 76 CYS A N 1
ATOM 585 C CA . CYS A 1 76 ? 4.34 -34.969 4.152 1 97.44 76 CYS A CA 1
ATOM 586 C C . CYS A 1 76 ? 5.125 -36.25 4.418 1 97.44 76 CYS A C 1
ATOM 588 O O . CYS A 1 76 ? 4.574 -37.375 4.324 1 97.44 76 CYS A O 1
ATOM 590 N N . SER A 1 77 ? 6.449 -36.125 4.668 1 97.19 77 SER A N 1
ATOM 591 C CA . SER A 1 77 ? 7.301 -37.281 4.879 1 97.19 77 SER A CA 1
ATOM 592 C C . SER A 1 77 ? 8.539 -36.938 5.688 1 97.19 77 SER A C 1
ATOM 594 O O . SER A 1 77 ? 8.836 -35.75 5.887 1 97.19 77 SER A O 1
ATOM 596 N N . ARG A 1 78 ? 9.242 -37.938 6.137 1 96.75 78 ARG A N 1
ATOM 597 C CA . ARG A 1 78 ? 10.477 -37.75 6.887 1 96.75 78 ARG A CA 1
ATOM 598 C C . ARG A 1 78 ? 11.555 -37.094 6.012 1 96.75 78 ARG A C 1
ATOM 600 O O . ARG A 1 78 ? 12.289 -36.219 6.465 1 96.75 78 ARG A O 1
ATOM 607 N N . PRO A 1 79 ? 11.641 -37.5 4.766 1 97.5 79 PRO A N 1
ATOM 608 C CA . PRO A 1 79 ? 12.609 -36.844 3.893 1 97.5 79 PRO A CA 1
ATOM 609 C C . PRO A 1 79 ? 12.336 -35.344 3.742 1 97.5 79 PRO A C 1
ATOM 611 O O . PRO A 1 79 ? 13.273 -34.562 3.74 1 97.5 79 PRO A O 1
ATOM 614 N N . CYS A 1 80 ? 11.133 -34.969 3.684 1 97.88 80 CYS A N 1
ATOM 615 C CA . CYS A 1 80 ? 10.789 -33.531 3.566 1 97.88 80 CYS A CA 1
ATOM 616 C C . CYS A 1 80 ? 11.148 -32.781 4.84 1 97.88 80 CYS A C 1
ATOM 618 O O . CYS A 1 80 ? 11.641 -31.656 4.781 1 97.88 80 CYS A O 1
ATOM 620 N N . GLN A 1 81 ? 10.891 -33.406 5.938 1 97.62 81 GLN A N 1
ATOM 621 C CA . GLN A 1 81 ? 11.266 -32.812 7.215 1 97.62 81 GLN A CA 1
ATOM 622 C C . GLN A 1 81 ? 12.773 -32.594 7.289 1 97.62 81 GLN A C 1
ATOM 624 O O . GLN A 1 81 ? 13.219 -31.5 7.672 1 97.62 81 GLN A O 1
ATOM 629 N N . LYS A 1 82 ? 13.492 -33.594 6.922 1 97.81 82 LYS A N 1
ATOM 630 C CA . LYS A 1 82 ? 14.945 -33.5 6.941 1 97.81 82 LYS A CA 1
ATOM 631 C C . LYS A 1 82 ? 15.445 -32.438 5.957 1 97.81 82 LYS A C 1
ATOM 633 O O . LYS A 1 82 ? 16.391 -31.703 6.254 1 97.81 82 LYS A O 1
ATOM 638 N N . GLY A 1 83 ? 14.844 -32.5 4.812 1 97.56 83 GLY A N 1
ATOM 639 C CA . GLY A 1 83 ? 15.203 -31.5 3.811 1 97.56 83 GLY A CA 1
ATOM 640 C C . GLY A 1 83 ? 14.984 -30.078 4.273 1 97.56 83 GLY A C 1
ATOM 641 O O . GLY A 1 83 ? 15.844 -29.203 4.066 1 97.56 83 GLY A O 1
ATOM 642 N N . ASP A 1 84 ? 13.883 -29.875 4.914 1 97.75 84 ASP A N 1
ATOM 643 C CA . ASP A 1 84 ? 13.547 -28.516 5.371 1 97.75 84 ASP A CA 1
ATOM 644 C C . ASP A 1 84 ? 14.43 -28.109 6.547 1 97.75 84 ASP A C 1
ATOM 646 O O . ASP A 1 84 ? 14.742 -26.922 6.707 1 97.75 84 ASP A O 1
ATOM 650 N N . TRP A 1 85 ? 14.75 -29.141 7.402 1 97.44 85 TRP A N 1
ATOM 651 C CA . TRP A 1 85 ? 15.633 -28.859 8.531 1 97.44 85 TRP A CA 1
ATOM 652 C C . TRP A 1 85 ? 16.953 -28.25 8.062 1 97.44 85 TRP A C 1
ATOM 654 O O . TRP A 1 85 ? 17.422 -27.266 8.633 1 97.44 85 TRP A O 1
ATOM 664 N N . LYS A 1 86 ? 17.453 -28.797 6.973 1 95.81 86 LYS A N 1
ATOM 665 C CA . LYS A 1 86 ? 18.719 -28.344 6.414 1 95.81 86 LYS A CA 1
ATOM 666 C C . LYS A 1 86 ? 18.547 -27.016 5.684 1 95.81 86 LYS A C 1
ATOM 668 O O . LYS A 1 86 ? 19.422 -26.156 5.723 1 95.81 86 LYS A O 1
ATOM 673 N N . ARG A 1 87 ? 17.453 -26.828 5.094 1 95.06 87 ARG A N 1
ATOM 674 C CA . ARG A 1 87 ? 17.219 -25.656 4.254 1 95.06 87 ARG A CA 1
ATOM 675 C C . ARG A 1 87 ? 17.094 -24.391 5.098 1 95.06 87 ARG A C 1
ATOM 677 O O . ARG A 1 87 ? 17.781 -23.406 4.84 1 95.06 87 ARG A O 1
ATOM 684 N N . CYS A 1 88 ? 16.156 -24.438 6.102 1 94.88 88 CYS A N 1
ATOM 685 C CA . CYS A 1 88 ? 15.922 -23.203 6.832 1 94.88 88 CYS A CA 1
ATOM 686 C C . CYS A 1 88 ? 15.391 -23.484 8.234 1 94.88 88 CYS A C 1
ATOM 688 O O . CYS A 1 88 ? 15.562 -22.672 9.141 1 94.88 88 CYS A O 1
ATOM 690 N N . HIS A 1 89 ? 14.758 -24.578 8.492 1 96.81 89 HIS A N 1
ATOM 691 C CA . HIS A 1 89 ? 13.953 -24.797 9.688 1 96.81 89 HIS A CA 1
ATOM 692 C C . HIS A 1 89 ? 14.828 -24.875 10.938 1 96.81 89 HIS A C 1
ATOM 694 O O . HIS A 1 89 ? 14.398 -24.484 12.023 1 96.81 89 HIS A O 1
ATOM 700 N N . LYS A 1 90 ? 15.992 -25.359 10.789 1 95.06 90 LYS A N 1
ATOM 701 C CA . LYS A 1 90 ? 16.922 -25.422 11.914 1 95.06 90 LYS A CA 1
ATOM 702 C C . LYS A 1 90 ? 17.078 -24.047 12.57 1 95.06 90 LYS A C 1
ATOM 704 O O . LYS A 1 90 ? 17.141 -23.953 13.797 1 95.06 90 LYS A O 1
ATOM 709 N N . GLN A 1 91 ? 17.109 -23.109 11.766 1 92.56 91 GLN A N 1
ATOM 710 C CA . GLN A 1 91 ? 17.312 -21.75 12.25 1 92.56 91 GLN A CA 1
ATOM 711 C C . GLN A 1 91 ? 15.992 -21.109 12.68 1 92.56 91 GLN A C 1
ATOM 713 O O . GLN A 1 91 ? 15.953 -20.297 13.609 1 92.56 91 GLN A O 1
ATOM 718 N N . ASP A 1 92 ? 14.93 -21.438 12.047 1 94.25 92 ASP A N 1
ATOM 719 C CA . ASP A 1 92 ? 13.648 -20.766 12.242 1 94.25 92 ASP A CA 1
ATOM 720 C C . ASP A 1 92 ? 12.867 -21.375 13.391 1 94.25 92 ASP A C 1
ATOM 722 O O . ASP A 1 92 ? 11.969 -20.75 13.961 1 94.25 92 ASP A O 1
ATOM 726 N N . CYS A 1 93 ? 13.219 -22.578 13.719 1 96.19 93 CYS A N 1
ATOM 727 C CA . CYS A 1 93 ? 12.375 -23.359 14.625 1 96.19 93 CYS A CA 1
ATOM 728 C C . CYS A 1 93 ? 12.297 -22.688 15.992 1 96.19 93 CYS A C 1
ATOM 730 O O . CYS A 1 93 ? 11.211 -22.578 16.578 1 96.19 93 CYS A O 1
ATOM 732 N N . LYS A 1 94 ? 13.414 -22.25 16.453 1 93.94 94 LYS A N 1
ATOM 733 C CA . LYS A 1 94 ? 13.469 -21.656 17.781 1 93.94 94 LYS A CA 1
ATOM 734 C C . LYS A 1 94 ? 12.602 -20.391 17.859 1 93.94 94 LYS A C 1
ATOM 736 O O . LYS A 1 94 ? 11.852 -20.203 18.812 1 93.94 94 LYS A O 1
ATOM 741 N N . THR A 1 95 ? 12.75 -19.641 16.891 1 92.94 95 THR A N 1
ATOM 742 C CA . THR A 1 95 ? 11.992 -18.391 16.875 1 92.94 95 THR A CA 1
ATOM 743 C C . THR A 1 95 ? 10.508 -18.656 16.688 1 92.94 95 THR A C 1
ATOM 745 O O . THR A 1 95 ? 9.664 -18 17.312 1 92.94 95 THR A O 1
ATOM 748 N N . LEU A 1 96 ? 10.18 -19.594 15.852 1 95.06 96 LEU A N 1
ATOM 749 C CA . LEU A 1 96 ? 8.781 -19.953 15.633 1 95.06 96 LEU A CA 1
ATOM 750 C C . LEU A 1 96 ? 8.156 -20.516 16.906 1 95.06 96 LEU A C 1
ATOM 752 O O . LEU A 1 96 ? 6.984 -20.25 17.203 1 95.06 96 LEU A O 1
ATOM 756 N N . LYS A 1 97 ? 8.938 -21.188 17.656 1 96 97 LYS A N 1
ATOM 757 C CA . LYS A 1 97 ? 8.477 -21.703 18.938 1 96 97 LYS A CA 1
ATOM 758 C C . LYS A 1 97 ? 8.156 -20.578 19.906 1 96 97 LYS A C 1
ATOM 760 O O . LYS A 1 97 ? 7.113 -20.594 20.562 1 96 97 LYS A O 1
ATOM 765 N N . ARG A 1 98 ? 8.992 -19.609 19.906 1 93.06 98 ARG A N 1
ATOM 766 C CA . ARG A 1 98 ? 8.844 -18.484 20.828 1 93.06 98 ARG A CA 1
ATOM 767 C C . ARG A 1 98 ? 7.602 -17.672 20.484 1 93.06 98 ARG A C 1
ATOM 769 O O . ARG A 1 98 ? 6.914 -17.172 21.375 1 93.06 98 ARG A O 1
ATOM 776 N N . ILE A 1 99 ? 7.301 -17.562 19.297 1 93.12 99 ILE A N 1
ATOM 777 C CA . ILE A 1 99 ? 6.223 -16.703 18.812 1 93.12 99 ILE A CA 1
ATOM 778 C C . ILE A 1 99 ? 4.891 -17.438 18.906 1 93.12 99 ILE A C 1
ATOM 780 O O . ILE A 1 99 ? 3.832 -16.812 19 1 93.12 99 ILE A O 1
ATOM 784 N N . HIS A 1 100 ? 5.016 -18.75 18.938 1 91.75 100 HIS A N 1
ATOM 785 C CA . HIS A 1 100 ? 3.812 -19.578 19.031 1 91.75 100 HIS A CA 1
ATOM 786 C C . HIS A 1 100 ? 2.977 -19.188 20.234 1 91.75 100 HIS A C 1
ATOM 788 O O . HIS A 1 100 ? 3.516 -18.938 21.328 1 91.75 100 HIS A O 1
ATOM 794 N N . PRO A 1 101 ? 1.637 -18.906 20.078 1 91.44 101 PRO A N 1
ATOM 795 C CA . PRO A 1 101 ? 0.752 -19.391 19 1 91.44 101 PRO A CA 1
ATOM 796 C C . PRO A 1 101 ? 0.504 -18.344 17.922 1 91.44 101 PRO A C 1
ATOM 798 O O . PRO A 1 101 ? -0.294 -18.562 17.016 1 91.44 101 PRO A O 1
ATOM 801 N N . ARG A 1 102 ? 1.177 -17.234 18.062 1 92.31 102 ARG A N 1
ATOM 802 C CA . ARG A 1 102 ? 1.008 -16.234 17.031 1 92.31 102 ARG A CA 1
ATOM 803 C C . ARG A 1 102 ? 1.658 -16.672 15.719 1 92.31 102 ARG A C 1
ATOM 805 O O . ARG A 1 102 ? 2.605 -17.453 15.727 1 92.31 102 ARG A O 1
ATOM 812 N N . VAL A 1 103 ? 1.129 -16.203 14.633 1 93.75 103 VAL A N 1
ATOM 813 C CA . VAL A 1 103 ? 1.591 -16.594 13.305 1 93.75 103 VAL A CA 1
ATOM 814 C C . VAL A 1 103 ? 2.172 -15.391 12.578 1 93.75 103 VAL A C 1
ATOM 816 O O . VAL A 1 103 ? 1.443 -14.453 12.234 1 93.75 103 VAL A O 1
ATOM 819 N N . PRO A 1 104 ? 3.465 -15.414 12.344 1 95.81 104 PRO A N 1
ATOM 820 C CA . PRO A 1 104 ? 4.027 -14.289 11.602 1 95.81 104 PRO A CA 1
ATOM 821 C C . PRO A 1 104 ? 3.529 -14.227 10.156 1 95.81 104 PRO A C 1
ATOM 823 O O . PRO A 1 104 ? 3.246 -15.266 9.555 1 95.81 104 PRO A O 1
ATOM 826 N N . PRO A 1 105 ? 3.451 -13.039 9.594 1 97 105 PRO A N 1
ATOM 827 C CA . PRO A 1 105 ? 3.033 -12.922 8.195 1 97 105 PRO A CA 1
ATOM 828 C C . PRO A 1 105 ? 3.992 -13.617 7.234 1 97 105 PRO A C 1
ATOM 830 O O . PRO A 1 105 ? 5.176 -13.781 7.547 1 97 105 PRO A O 1
ATOM 833 N N . ASP A 1 106 ? 3.496 -13.961 6.098 1 97.75 106 ASP A N 1
ATOM 834 C CA . ASP A 1 106 ? 4.273 -14.672 5.086 1 97.75 106 ASP A CA 1
ATOM 835 C C . ASP A 1 106 ? 5.555 -13.922 4.746 1 97.75 106 ASP A C 1
ATOM 837 O O . ASP A 1 106 ? 6.641 -14.5 4.73 1 97.75 106 ASP A O 1
ATOM 841 N N . LEU A 1 107 ? 5.418 -12.633 4.527 1 97.94 107 LEU A N 1
ATOM 842 C CA . LEU A 1 107 ? 6.559 -11.852 4.078 1 97.94 107 LEU A CA 1
ATOM 843 C C . LEU A 1 107 ? 7.625 -11.766 5.168 1 97.94 107 LEU A C 1
ATOM 845 O O . LEU A 1 107 ? 8.82 -11.758 4.871 1 97.94 107 LEU A O 1
ATOM 849 N N . ALA A 1 108 ? 7.195 -11.688 6.445 1 97.81 108 ALA A N 1
ATOM 850 C CA . ALA A 1 108 ? 8.156 -11.68 7.543 1 97.81 108 ALA A CA 1
ATOM 851 C C . ALA A 1 108 ? 8.969 -12.977 7.57 1 97.81 108 ALA A C 1
ATOM 853 O O . ALA A 1 108 ? 10.188 -12.945 7.785 1 97.81 108 ALA A O 1
ATOM 854 N N . GLN A 1 109 ? 8.289 -14.07 7.371 1 97.44 109 GLN A N 1
ATOM 855 C CA . GLN A 1 109 ? 8.953 -15.367 7.348 1 97.44 109 GLN A CA 1
ATOM 856 C C . GLN A 1 109 ? 9.938 -15.461 6.18 1 97.44 109 GLN A C 1
ATOM 858 O O . GLN A 1 109 ? 11.062 -15.93 6.34 1 97.44 109 GLN A O 1
ATOM 863 N N . LEU A 1 110 ? 9.477 -15.016 5.027 1 98.19 110 LEU A N 1
ATOM 864 C CA . LEU A 1 110 ? 10.32 -15.039 3.836 1 98.19 110 LEU A CA 1
ATOM 865 C C . LEU A 1 110 ? 11.562 -14.172 4.027 1 98.19 110 LEU A C 1
ATOM 867 O O . LEU A 1 110 ? 12.68 -14.609 3.742 1 98.19 110 LEU A O 1
ATOM 871 N N . LEU A 1 111 ? 11.391 -12.984 4.523 1 97.94 111 LEU A N 1
ATOM 872 C CA . LEU A 1 111 ? 12.508 -12.07 4.754 1 97.94 111 LEU A CA 1
ATOM 873 C C . LEU A 1 111 ? 13.477 -12.648 5.785 1 97.94 111 LEU A C 1
ATOM 875 O O . LEU A 1 111 ? 14.695 -12.531 5.633 1 97.94 111 LEU A O 1
ATOM 879 N N . ALA A 1 112 ? 12.914 -13.25 6.844 1 97.19 112 ALA A N 1
ATOM 880 C CA . ALA A 1 112 ? 13.766 -13.867 7.859 1 97.19 112 ALA A CA 1
ATOM 881 C C . ALA A 1 112 ? 14.672 -14.93 7.242 1 97.19 112 ALA A C 1
ATOM 883 O O . ALA A 1 112 ? 15.867 -14.984 7.551 1 97.19 112 ALA A O 1
ATOM 884 N N . GLN A 1 113 ? 14.094 -15.727 6.355 1 96.62 113 GLN A N 1
ATOM 885 C CA . GLN A 1 113 ? 14.875 -16.75 5.668 1 96.62 113 GLN A CA 1
ATOM 886 C C . GLN A 1 113 ? 15.969 -16.109 4.801 1 96.62 113 GLN A C 1
ATOM 888 O O . GLN A 1 113 ? 17.109 -16.578 4.797 1 96.62 113 GLN A O 1
ATOM 893 N N . ILE A 1 114 ? 15.609 -15.102 4.082 1 96.88 114 ILE A N 1
ATOM 894 C CA . ILE A 1 114 ? 16.531 -14.438 3.178 1 96.88 114 ILE A CA 1
ATOM 895 C C . ILE A 1 114 ? 17.688 -13.82 3.979 1 96.88 114 ILE A C 1
ATOM 897 O O . ILE A 1 114 ? 18.844 -13.961 3.611 1 96.88 114 ILE A O 1
ATOM 901 N N . ILE A 1 115 ? 17.359 -13.156 5.078 1 96.44 115 ILE A N 1
ATOM 902 C CA . ILE A 1 115 ? 18.344 -12.492 5.918 1 96.44 115 ILE A CA 1
ATOM 903 C C . ILE A 1 115 ? 19.344 -13.523 6.461 1 96.44 115 ILE A C 1
ATOM 905 O O . ILE A 1 115 ? 20.562 -13.328 6.367 1 96.44 115 ILE A O 1
ATOM 909 N N . ARG A 1 116 ? 18.875 -14.625 6.961 1 94.88 116 ARG A N 1
ATOM 910 C CA . ARG A 1 116 ? 19.734 -15.656 7.523 1 94.88 116 ARG A CA 1
ATOM 911 C C . ARG A 1 116 ? 20.609 -16.297 6.445 1 94.88 116 ARG A C 1
ATOM 913 O O . ARG A 1 116 ? 21.781 -16.562 6.672 1 94.88 116 ARG A O 1
ATOM 920 N N . LYS A 1 117 ? 20.016 -16.516 5.312 1 93.38 117 LYS A N 1
ATOM 921 C CA . LYS A 1 117 ? 20.75 -17.125 4.211 1 93.38 117 LYS A CA 1
ATOM 922 C C . LYS A 1 117 ? 21.875 -16.219 3.719 1 93.38 117 LYS A C 1
ATOM 924 O O . LYS A 1 117 ? 22.984 -16.688 3.463 1 93.38 117 LYS A O 1
ATOM 929 N N . GLN A 1 118 ? 21.578 -14.961 3.549 1 90.81 118 GLN A N 1
ATOM 930 C CA . GLN A 1 118 ? 22.578 -14.016 3.053 1 90.81 118 GLN A CA 1
ATOM 931 C C . GLN A 1 118 ? 23.703 -13.82 4.062 1 90.81 118 GLN A C 1
ATOM 933 O O . GLN A 1 118 ? 24.828 -13.531 3.686 1 90.81 118 GLN A O 1
ATOM 938 N N . ARG A 1 119 ? 23.375 -13.914 5.309 1 88.06 119 ARG A N 1
ATOM 939 C CA . ARG A 1 119 ? 24.406 -13.812 6.344 1 88.06 119 ARG A CA 1
ATOM 940 C C . ARG A 1 119 ? 25.359 -15.008 6.301 1 88.06 119 ARG A C 1
ATOM 942 O O . ARG A 1 119 ? 26.562 -14.859 6.504 1 88.06 119 ARG A O 1
ATOM 949 N N . GLN A 1 120 ? 24.859 -16.094 6.059 1 84.56 120 GLN A N 1
ATOM 950 C CA . GLN A 1 120 ? 25.641 -17.312 6 1 84.56 120 GLN A CA 1
ATOM 951 C C . GLN A 1 120 ? 26.5 -17.359 4.734 1 84.56 120 GLN A C 1
ATOM 953 O O . GLN A 1 120 ? 27.609 -17.875 4.754 1 84.56 120 GLN A O 1
ATOM 958 N N . SER A 1 121 ? 25.922 -16.828 3.619 1 77.69 121 SER A N 1
ATOM 959 C CA . SER A 1 121 ? 26.625 -16.828 2.342 1 77.69 121 SER A CA 1
ATOM 960 C C . SER A 1 121 ? 26.672 -15.438 1.722 1 77.69 121 SER A C 1
ATOM 962 O O . SER A 1 121 ? 25.828 -15.102 0.895 1 77.69 121 SER A O 1
ATOM 964 N N . PRO A 1 122 ? 27.625 -14.664 2.146 1 66.94 122 PRO A N 1
ATOM 965 C CA . PRO A 1 122 ? 27.672 -13.305 1.594 1 66.94 122 PRO A CA 1
ATOM 966 C C . PRO A 1 122 ? 27.938 -13.289 0.089 1 66.94 122 PRO A C 1
ATOM 968 O O . PRO A 1 122 ? 28.516 -14.234 -0.449 1 66.94 122 PRO A O 1
ATOM 971 N N . PRO A 1 123 ? 27.203 -12.328 -0.546 1 64.81 123 PRO A N 1
ATOM 972 C CA . PRO A 1 123 ? 27.328 -12.273 -2.006 1 64.81 123 PRO A CA 1
ATOM 973 C C . PRO A 1 123 ? 28.781 -12.328 -2.484 1 64.81 123 PRO A C 1
ATOM 975 O O . PRO A 1 123 ? 29.688 -11.883 -1.777 1 64.81 123 PRO A O 1
ATOM 978 N N . CYS A 1 124 ? 28.906 -13.18 -3.475 1 59.09 124 CYS A N 1
ATOM 979 C CA . CYS A 1 124 ? 30.203 -13.117 -4.133 1 59.09 124 CYS A CA 1
ATOM 980 C C . CYS A 1 124 ? 30.453 -11.727 -4.707 1 59.09 124 CYS A C 1
ATOM 982 O O . CYS A 1 124 ? 29.531 -11.062 -5.172 1 59.09 124 CYS A O 1
ATOM 984 N N . THR A 1 125 ? 31.391 -10.977 -4.18 1 55.38 125 THR A N 1
ATOM 985 C CA . THR A 1 125 ? 31.844 -9.641 -4.539 1 55.38 125 THR A CA 1
ATOM 986 C C . THR A 1 125 ? 31.672 -9.391 -6.035 1 55.38 125 THR A C 1
ATOM 988 O O . THR A 1 125 ? 31.656 -8.242 -6.48 1 55.38 125 THR A O 1
ATOM 991 N N . GLN A 1 126 ? 31.812 -10.344 -6.867 1 54.19 126 GLN A N 1
ATOM 992 C CA . GLN A 1 126 ? 31.922 -9.945 -8.266 1 54.19 126 GLN A CA 1
ATOM 993 C C . GLN A 1 126 ? 30.547 -9.68 -8.867 1 54.19 126 GLN A C 1
ATOM 995 O O . GLN A 1 126 ? 29.781 -10.617 -9.102 1 54.19 126 GLN A O 1
ATOM 1000 N N . ASP A 1 127 ? 29.938 -8.648 -8.516 1 56.41 127 ASP A N 1
ATOM 1001 C CA . ASP A 1 127 ? 28.719 -8.195 -9.18 1 56.41 127 ASP A CA 1
ATOM 1002 C C . ASP A 1 127 ? 28.969 -7.953 -10.664 1 56.41 127 ASP A C 1
ATOM 1004 O O . ASP A 1 127 ? 29.125 -6.809 -11.094 1 56.41 127 ASP A O 1
ATOM 1008 N N . ASP A 1 128 ? 29.391 -9.039 -11.297 1 62.22 128 ASP A N 1
ATOM 1009 C CA . ASP A 1 128 ? 29.531 -8.844 -12.742 1 62.22 128 ASP A CA 1
ATOM 1010 C C . ASP A 1 128 ? 28.156 -8.695 -13.398 1 62.22 128 ASP A C 1
ATOM 1012 O O . ASP A 1 128 ? 27.266 -9.523 -13.188 1 62.22 128 ASP A O 1
ATOM 1016 N N . GLU A 1 129 ? 27.938 -7.617 -13.984 1 63.16 129 GLU A N 1
ATOM 1017 C CA . GLU A 1 129 ? 26.688 -7.172 -14.609 1 63.16 129 GLU A CA 1
ATOM 1018 C C . GLU A 1 129 ? 26.188 -8.195 -15.617 1 63.16 129 GLU A C 1
ATOM 1020 O O . GLU A 1 129 ? 25 -8.203 -15.961 1 63.16 129 GLU A O 1
ATOM 1025 N N . ASP A 1 130 ? 27.031 -9.141 -15.914 1 70 130 ASP A N 1
ATOM 1026 C CA . ASP A 1 130 ? 26.625 -10.086 -16.953 1 70 130 ASP A CA 1
ATOM 1027 C C . ASP A 1 130 ? 26.391 -11.477 -16.359 1 70 130 ASP A C 1
ATOM 1029 O O . ASP A 1 130 ? 26.344 -12.469 -17.094 1 70 130 ASP A O 1
ATOM 1033 N N . CYS A 1 131 ? 26.25 -11.5 -15.062 1 82.88 131 CYS A N 1
ATOM 1034 C CA . CYS A 1 131 ? 26.016 -12.789 -14.414 1 82.88 131 CYS A CA 1
ATOM 1035 C C . CYS A 1 131 ? 24.688 -12.789 -13.672 1 82.88 131 CYS A C 1
ATOM 1037 O O . CYS A 1 131 ? 24.109 -11.727 -13.414 1 82.88 131 CYS A O 1
ATOM 1039 N N . PHE A 1 132 ? 24.203 -14 -13.516 1 89.19 132 PHE A N 1
ATOM 1040 C CA . PHE A 1 132 ? 23 -14.148 -12.711 1 89.19 132 PHE A CA 1
ATOM 1041 C C . PHE A 1 132 ? 23.25 -13.703 -11.273 1 89.19 132 PHE A C 1
ATOM 1043 O O . PHE A 1 132 ? 24.344 -13.891 -10.742 1 89.19 132 PHE A O 1
ATOM 1050 N N . PRO A 1 133 ? 22.25 -13.07 -10.703 1 90.81 133 PRO A N 1
ATOM 1051 C CA . PRO A 1 133 ? 22.406 -12.719 -9.289 1 90.81 133 PRO A CA 1
ATOM 1052 C C . PRO A 1 133 ? 22.562 -13.938 -8.391 1 90.81 133 PRO A C 1
ATOM 1054 O O . PRO A 1 133 ? 22.062 -15.016 -8.703 1 90.81 133 PRO A O 1
ATOM 1057 N N . THR A 1 134 ? 23.25 -13.711 -7.324 1 90.75 134 THR A N 1
ATOM 1058 C CA . THR A 1 134 ? 23.469 -14.797 -6.375 1 90.75 134 THR A CA 1
ATOM 1059 C C . THR A 1 134 ? 22.828 -14.477 -5.031 1 90.75 134 THR A C 1
ATOM 1061 O O . THR A 1 134 ? 22.734 -15.344 -4.156 1 90.75 134 THR A O 1
ATOM 1064 N N . THR A 1 135 ? 22.406 -13.258 -4.902 1 92.31 135 THR A N 1
ATOM 1065 C CA . THR A 1 135 ? 21.703 -12.828 -3.695 1 92.31 135 THR A CA 1
ATOM 1066 C C . THR A 1 135 ? 20.562 -11.883 -4.043 1 92.31 135 THR A C 1
ATOM 1068 O O . THR A 1 135 ? 20.5 -11.367 -5.16 1 92.31 135 THR A O 1
ATOM 1071 N N . VAL A 1 136 ? 19.734 -11.695 -3.082 1 94.19 136 VAL A N 1
ATOM 1072 C CA . VAL A 1 136 ? 18.562 -10.867 -3.283 1 94.19 136 VAL A CA 1
ATOM 1073 C C . VAL A 1 136 ? 18.969 -9.398 -3.406 1 94.19 136 VAL A C 1
ATOM 1075 O O . VAL A 1 136 ? 18.328 -8.625 -4.121 1 94.19 136 VAL A O 1
ATOM 1078 N N . ASP A 1 137 ? 20.078 -9.008 -2.848 1 90.25 137 ASP A N 1
ATOM 1079 C CA . ASP A 1 137 ? 20.547 -7.625 -2.838 1 90.25 137 ASP A CA 1
ATOM 1080 C C . ASP A 1 137 ? 20.969 -7.172 -4.238 1 90.25 137 ASP A C 1
ATOM 1082 O O . ASP A 1 137 ? 21.094 -5.973 -4.496 1 90.25 137 ASP A O 1
ATOM 1086 N N . GLN A 1 138 ? 21.172 -8.117 -5.062 1 90.06 138 GLN A N 1
ATOM 1087 C CA . GLN A 1 138 ? 21.578 -7.809 -6.43 1 90.06 138 GLN A CA 1
ATOM 1088 C C . GLN A 1 138 ? 20.359 -7.602 -7.332 1 90.06 138 GLN A C 1
ATOM 1090 O O . GLN A 1 138 ? 20.516 -7.234 -8.5 1 90.06 138 GLN A O 1
ATOM 1095 N N . LEU A 1 139 ? 19.203 -7.816 -6.789 1 92.88 139 LEU A N 1
ATOM 1096 C CA . LEU A 1 139 ? 17.969 -7.645 -7.559 1 92.88 139 LEU A CA 1
ATOM 1097 C C . LEU A 1 139 ? 17.469 -6.211 -7.461 1 92.88 139 LEU A C 1
ATOM 1099 O O . LEU A 1 139 ? 17.875 -5.465 -6.566 1 92.88 139 LEU A O 1
ATOM 1103 N N . GLU A 1 140 ? 16.609 -5.871 -8.406 1 90.5 140 GLU A N 1
ATOM 1104 C CA . GLU A 1 140 ? 16 -4.543 -8.383 1 90.5 140 GLU A CA 1
ATOM 1105 C C . GLU A 1 140 ? 15.102 -4.359 -7.164 1 90.5 140 GLU A C 1
ATOM 1107 O O . GLU A 1 140 ? 14.219 -5.18 -6.91 1 90.5 140 GLU A O 1
ATOM 1112 N N . SER A 1 141 ? 15.336 -3.314 -6.43 1 91.38 141 SER A N 1
ATOM 1113 C CA . SER A 1 141 ? 14.609 -3.096 -5.18 1 91.38 141 SER A CA 1
ATOM 1114 C C . SER A 1 141 ? 13.555 -2.008 -5.336 1 91.38 141 SER A C 1
ATOM 1116 O O . SER A 1 141 ? 12.461 -2.115 -4.777 1 91.38 141 SER A O 1
ATOM 1118 N N . HIS A 1 142 ? 13.852 -0.915 -6.031 1 88.5 142 HIS A N 1
ATOM 1119 C CA . HIS A 1 142 ? 13.016 0.269 -6.18 1 88.5 142 HIS A CA 1
ATOM 1120 C C . HIS A 1 142 ? 12.547 0.787 -4.82 1 88.5 142 HIS A C 1
ATOM 1122 O O . HIS A 1 142 ? 11.422 1.271 -4.691 1 88.5 142 HIS A O 1
ATOM 1128 N N . HIS A 1 143 ? 13.32 0.574 -3.791 1 90.31 143 HIS A N 1
ATOM 1129 C CA . HIS A 1 143 ? 12.922 0.925 -2.432 1 90.31 143 HIS A CA 1
ATOM 1130 C C . HIS A 1 143 ? 12.711 2.428 -2.291 1 90.31 143 HIS A C 1
ATOM 1132 O O . HIS A 1 143 ? 11.961 2.875 -1.417 1 90.31 143 HIS A O 1
ATOM 1138 N N . GLU A 1 144 ? 13.211 3.193 -3.148 1 83.44 144 GLU A N 1
ATOM 1139 C CA . GLU A 1 144 ? 13.062 4.645 -3.104 1 83.44 144 GLU A CA 1
ATOM 1140 C C . GLU A 1 144 ? 11.695 5.074 -3.635 1 83.44 144 GLU A C 1
ATOM 1142 O O . GLU A 1 144 ? 11.258 6.203 -3.393 1 83.44 144 GLU A O 1
ATOM 1147 N N . LYS A 1 145 ? 11.031 4.195 -4.281 1 85.69 145 LYS A N 1
ATOM 1148 C CA . LYS A 1 145 ? 9.766 4.52 -4.926 1 85.69 145 LYS A CA 1
ATOM 1149 C C . LYS A 1 145 ? 8.594 3.863 -4.191 1 85.69 145 LYS A C 1
ATOM 1151 O O . LYS A 1 145 ? 7.48 3.816 -4.715 1 85.69 145 LYS A O 1
ATOM 1156 N N . LEU A 1 146 ? 8.844 3.406 -3.035 1 89.44 146 LEU A N 1
ATOM 1157 C CA . LEU A 1 146 ? 7.789 2.723 -2.301 1 89.44 146 LEU A CA 1
ATOM 1158 C C . LEU A 1 146 ? 6.613 3.662 -2.039 1 89.44 146 LEU A C 1
ATOM 1160 O O . LEU A 1 146 ? 6.812 4.832 -1.707 1 89.44 146 LEU A O 1
ATOM 1164 N N . SER A 1 147 ? 5.406 3.145 -2.234 1 87.5 147 SER A N 1
ATOM 1165 C CA . SER A 1 147 ? 4.199 3.887 -1.89 1 87.5 147 SER A CA 1
ATOM 1166 C C . SER A 1 147 ? 4.094 4.102 -0.384 1 87.5 147 SER A C 1
ATOM 1168 O O . SER A 1 147 ? 4.801 3.457 0.392 1 87.5 147 SER A O 1
ATOM 1170 N N . ASP A 1 148 ? 3.234 4.98 0.016 1 87.75 148 ASP A N 1
ATOM 1171 C CA . ASP A 1 148 ? 3 5.211 1.438 1 87.75 148 ASP A CA 1
ATOM 1172 C C . ASP A 1 148 ? 2.482 3.947 2.121 1 87.75 148 ASP A C 1
ATOM 1174 O O . ASP A 1 148 ? 2.852 3.654 3.262 1 87.75 148 ASP A O 1
ATOM 1178 N N . ALA A 1 149 ? 1.655 3.246 1.399 1 91.5 149 ALA A N 1
ATOM 1179 C CA . ALA A 1 149 ? 1.124 1.997 1.941 1 91.5 149 ALA A CA 1
ATOM 1180 C C . ALA A 1 149 ? 2.246 1.001 2.223 1 91.5 149 ALA A C 1
ATOM 1182 O O . ALA A 1 149 ? 2.258 0.349 3.27 1 91.5 149 ALA A O 1
ATOM 1183 N N . ARG A 1 150 ? 3.16 0.94 1.337 1 94 150 ARG A N 1
ATOM 1184 C CA . ARG A 1 150 ? 4.266 0.001 1.498 1 94 150 ARG A CA 1
ATOM 1185 C C . ARG A 1 150 ? 5.23 0.471 2.582 1 94 150 ARG A C 1
ATOM 1187 O O . ARG A 1 150 ? 5.809 -0.345 3.301 1 94 150 ARG A O 1
ATOM 1194 N N . LYS A 1 151 ? 5.43 1.731 2.664 1 93.69 151 LYS A N 1
ATOM 1195 C CA . LYS A 1 151 ? 6.25 2.258 3.752 1 93.69 151 LYS A CA 1
ATOM 1196 C C . LYS A 1 151 ? 5.641 1.92 5.109 1 93.69 151 LYS A C 1
ATOM 1198 O O . LYS A 1 151 ? 6.355 1.503 6.027 1 93.69 151 LYS A O 1
ATOM 1203 N N . ASP A 1 152 ? 4.355 2.102 5.199 1 94.44 152 ASP A N 1
ATOM 1204 C CA . ASP A 1 152 ? 3.65 1.715 6.418 1 94.44 152 ASP A CA 1
ATOM 1205 C C . ASP A 1 152 ? 3.822 0.224 6.703 1 94.44 152 ASP A C 1
ATOM 1207 O O . ASP A 1 152 ? 4.055 -0.172 7.848 1 94.44 152 ASP A O 1
ATOM 1211 N N . HIS A 1 153 ? 3.654 -0.485 5.637 1 96.62 153 HIS A N 1
ATOM 1212 C CA . HIS A 1 153 ? 3.834 -1.927 5.766 1 96.62 153 HIS A CA 1
ATOM 1213 C C . HIS A 1 153 ? 5.227 -2.266 6.285 1 96.62 153 HIS A C 1
ATOM 1215 O O . HIS A 1 153 ? 5.375 -3.109 7.176 1 96.62 153 HIS A O 1
ATOM 1221 N N . PHE A 1 154 ? 6.211 -1.562 5.766 1 97.44 154 PHE A N 1
ATOM 1222 C CA . PHE A 1 154 ? 7.594 -1.792 6.172 1 97.44 154 PHE A CA 1
ATOM 1223 C C . PHE A 1 154 ? 7.773 -1.52 7.66 1 97.44 154 PHE A C 1
ATOM 1225 O O . PHE A 1 154 ? 8.453 -2.275 8.352 1 97.44 154 PHE A O 1
ATOM 1232 N N . GLU A 1 155 ? 7.203 -0.507 8.148 1 95.44 155 GLU A N 1
ATOM 1233 C CA . GLU A 1 155 ? 7.312 -0.172 9.562 1 95.44 155 GLU A CA 1
ATOM 1234 C C . GLU A 1 155 ? 6.742 -1.285 10.438 1 95.44 155 GLU A C 1
ATOM 1236 O O . GLU A 1 155 ? 7.332 -1.643 11.461 1 95.44 155 GLU A O 1
ATOM 1241 N N . SER A 1 156 ? 5.641 -1.793 10.055 1 97 156 SER A N 1
ATOM 1242 C CA . SER A 1 156 ? 5.031 -2.898 10.789 1 97 156 SER A CA 1
ATOM 1243 C C . SER A 1 156 ? 5.887 -4.156 10.703 1 97 156 SER A C 1
ATOM 1245 O O . SER A 1 156 ? 6.062 -4.867 11.695 1 97 156 SER A O 1
ATOM 1247 N N . LEU A 1 157 ? 6.379 -4.371 9.508 1 97.31 157 LEU A N 1
ATOM 1248 C CA . LEU A 1 157 ? 7.195 -5.559 9.305 1 97.31 157 LEU A CA 1
ATOM 1249 C C . LEU A 1 157 ? 8.477 -5.492 10.133 1 97.31 157 LEU A C 1
ATOM 1251 O O . LEU A 1 157 ? 8.945 -6.508 10.641 1 97.31 157 LEU A O 1
ATOM 1255 N N . TRP A 1 158 ? 9.031 -4.297 10.18 1 96.19 158 TRP A N 1
ATOM 1256 C CA . TRP A 1 158 ? 10.211 -4.094 11.008 1 96.19 158 TRP A CA 1
ATOM 1257 C C . TRP A 1 158 ? 9.961 -4.531 12.445 1 96.19 158 TRP A C 1
ATOM 1259 O O . TRP A 1 158 ? 10.773 -5.25 13.031 1 96.19 158 TRP A O 1
ATOM 1269 N N . PHE A 1 159 ? 8.836 -4.148 12.969 1 96.19 159 PHE A N 1
ATOM 1270 C CA . PHE A 1 159 ? 8.445 -4.527 14.32 1 96.19 159 PHE A CA 1
ATOM 1271 C C . PHE A 1 159 ? 8.305 -6.039 14.438 1 96.19 159 PHE A C 1
ATOM 1273 O O . PHE A 1 159 ? 8.766 -6.637 15.414 1 96.19 159 PHE A O 1
ATOM 1280 N N . VAL A 1 160 ? 7.754 -6.656 13.477 1 96.75 160 VAL A N 1
ATOM 1281 C CA . VAL A 1 160 ? 7.516 -8.102 13.469 1 96.75 160 VAL A CA 1
ATOM 1282 C C . VAL A 1 160 ? 8.852 -8.844 13.398 1 96.75 160 VAL A C 1
ATOM 1284 O O . VAL A 1 160 ? 9.07 -9.805 14.141 1 96.75 160 VAL A O 1
ATOM 1287 N N . LEU A 1 161 ? 9.711 -8.383 12.555 1 97.06 161 LEU A N 1
ATOM 1288 C CA . LEU A 1 161 ? 10.984 -9.055 12.32 1 97.06 161 LEU A CA 1
ATOM 1289 C C . LEU A 1 161 ? 11.859 -9.016 13.57 1 97.06 161 LEU A C 1
ATOM 1291 O O . LEU A 1 161 ? 12.648 -9.938 13.812 1 97.06 161 LEU A O 1
ATOM 1295 N N . GLN A 1 162 ? 11.695 -8.039 14.375 1 95.38 162 GLN A N 1
ATOM 1296 C CA . GLN A 1 162 ? 12.422 -7.961 15.641 1 95.38 162 GLN A CA 1
ATOM 1297 C C . GLN A 1 162 ? 12.078 -9.133 16.547 1 95.38 162 GLN A C 1
ATOM 1299 O O . GLN A 1 162 ? 12.852 -9.477 17.453 1 95.38 162 GLN A O 1
ATOM 1304 N N . GLN A 1 163 ? 10.961 -9.727 16.281 1 92.31 163 GLN A N 1
ATOM 1305 C CA . GLN A 1 163 ? 10.555 -10.891 17.062 1 92.31 163 GLN A CA 1
ATOM 1306 C C . GLN A 1 163 ? 10.914 -12.188 16.344 1 92.31 163 GLN A C 1
ATOM 1308 O O . GLN A 1 163 ? 11.07 -13.234 16.984 1 92.31 163 GLN A O 1
ATOM 1313 N N . CYS A 1 164 ? 11.047 -12.055 15.062 1 93.44 164 CYS A N 1
ATOM 1314 C CA . CYS A 1 164 ? 11.211 -13.258 14.258 1 93.44 164 CYS A CA 1
ATOM 1315 C C . CYS A 1 164 ? 12.688 -13.57 14.031 1 93.44 164 CYS A C 1
ATOM 1317 O O . CYS A 1 164 ? 13.039 -14.664 13.594 1 93.44 164 CYS A O 1
ATOM 1319 N N . ILE A 1 165 ? 13.508 -12.617 14.297 1 93.75 165 ILE A N 1
ATOM 1320 C CA . ILE A 1 165 ? 14.93 -12.766 14.023 1 93.75 165 ILE A CA 1
ATOM 1321 C C . ILE A 1 165 ? 15.742 -12.344 15.25 1 93.75 165 ILE A C 1
ATOM 1323 O O . ILE A 1 165 ? 15.344 -11.422 15.969 1 93.75 165 ILE A O 1
ATOM 1327 N N . GLU A 1 166 ? 16.812 -13.008 15.461 1 90.38 166 GLU A N 1
ATOM 1328 C CA . GLU A 1 166 ? 17.719 -12.617 16.531 1 90.38 166 GLU A CA 1
ATOM 1329 C C . GLU A 1 166 ? 18.281 -11.219 16.297 1 90.38 166 GLU A C 1
ATOM 1331 O O . GLU A 1 166 ? 18.578 -10.852 15.148 1 90.38 166 GLU A O 1
ATOM 1336 N N . GLU A 1 167 ? 18.484 -10.508 17.344 1 88.88 167 GLU A N 1
ATOM 1337 C CA . GLU A 1 167 ? 18.891 -9.109 17.297 1 88.88 167 GLU A CA 1
ATOM 1338 C C . GLU A 1 167 ? 20.203 -8.945 16.547 1 88.88 167 GLU A C 1
ATOM 1340 O O . GLU A 1 167 ? 20.391 -7.984 15.797 1 88.88 167 GLU A O 1
ATOM 1345 N N . ASP A 1 168 ? 21.047 -9.852 16.75 1 90.38 168 ASP A N 1
ATOM 1346 C CA . ASP A 1 168 ? 22.375 -9.734 16.141 1 90.38 168 ASP A CA 1
ATOM 1347 C C . ASP A 1 168 ? 22.328 -10.078 14.656 1 90.38 168 ASP A C 1
ATOM 1349 O O . ASP A 1 168 ? 23.266 -9.766 13.922 1 90.38 168 ASP A O 1
ATOM 1353 N N . VAL A 1 169 ? 21.297 -10.656 14.234 1 91.75 169 VAL A N 1
ATOM 1354 C CA . VAL A 1 169 ? 21.172 -11.086 12.852 1 91.75 169 VAL A CA 1
ATOM 1355 C C . VAL A 1 169 ? 20.375 -10.047 12.055 1 91.75 169 VAL A C 1
ATOM 1357 O O . VAL A 1 169 ? 20.578 -9.906 10.844 1 91.75 169 VAL A O 1
ATOM 1360 N N . LEU A 1 170 ? 19.531 -9.328 12.633 1 94.56 170 LEU A N 1
ATOM 1361 C CA . LEU A 1 170 ? 18.641 -8.352 12 1 94.56 170 LEU A CA 1
ATOM 1362 C C . LEU A 1 170 ? 19.438 -7.188 11.43 1 94.56 170 LEU A C 1
ATOM 1364 O O . LEU A 1 170 ? 20.172 -6.516 12.148 1 94.56 170 LEU A O 1
ATOM 1368 N N . PRO A 1 171 ? 19.297 -6.977 10.125 1 94.56 171 PRO A N 1
ATOM 1369 C CA . PRO A 1 171 ? 20.016 -5.852 9.523 1 94.56 171 PRO A CA 1
ATOM 1370 C C . PRO A 1 171 ? 19.469 -4.496 9.969 1 94.56 171 PRO A C 1
ATOM 1372 O O . PRO A 1 171 ? 18.375 -4.426 10.531 1 94.56 171 PRO A O 1
ATOM 1375 N N . GLN A 1 172 ? 20.25 -3.496 9.672 1 93.19 172 GLN A N 1
ATOM 1376 C CA . GLN A 1 172 ? 19.766 -2.137 9.914 1 93.19 172 GLN A CA 1
ATOM 1377 C C . GLN A 1 172 ? 18.578 -1.8 9.016 1 93.19 172 GLN A C 1
ATOM 1379 O O . GLN A 1 172 ? 18.438 -2.365 7.93 1 93.19 172 GLN A O 1
ATOM 1384 N N . PRO A 1 173 ? 17.766 -0.851 9.461 1 91.06 173 PRO A N 1
ATOM 1385 C CA . PRO A 1 173 ? 16.562 -0.51 8.703 1 91.06 173 PRO A CA 1
ATOM 1386 C C . PRO A 1 173 ? 16.875 -0.074 7.273 1 91.06 173 PRO A C 1
ATOM 1388 O O . PRO A 1 173 ? 16.125 -0.41 6.348 1 91.06 173 PRO A O 1
ATOM 1391 N N . SER A 1 174 ? 17.953 0.646 7.066 1 89 174 SER A N 1
ATOM 1392 C CA . SER A 1 174 ? 18.297 1.145 5.738 1 89 174 SER A CA 1
ATOM 1393 C C . SER A 1 174 ? 18.609 -0.002 4.781 1 89 174 SER A C 1
ATOM 1395 O O . SER A 1 174 ? 18.219 0.045 3.609 1 89 174 SER A O 1
ATOM 1397 N N . SER A 1 175 ? 19.234 -1.019 5.344 1 91.56 175 SER A N 1
ATOM 1398 C CA . SER A 1 175 ? 19.516 -2.191 4.531 1 91.56 175 SER A CA 1
ATOM 1399 C C . SER A 1 175 ? 18.281 -3.059 4.344 1 91.56 175 SER A C 1
ATOM 1401 O O . SER A 1 175 ? 18.062 -3.623 3.268 1 91.56 175 SER A O 1
ATOM 1403 N N . LEU A 1 176 ? 17.547 -3.121 5.359 1 95.94 176 LEU A N 1
ATOM 1404 C CA . LEU A 1 176 ? 16.375 -3.98 5.332 1 95.94 176 LEU A CA 1
ATOM 1405 C C . LEU A 1 176 ? 15.336 -3.455 4.344 1 95.94 176 LEU A C 1
ATOM 1407 O O . LEU A 1 176 ? 14.648 -4.238 3.684 1 95.94 176 LEU A O 1
ATOM 1411 N N . VAL A 1 177 ? 15.219 -2.125 4.23 1 96.25 177 VAL A N 1
ATOM 1412 C CA . VAL A 1 177 ? 14.227 -1.554 3.332 1 96.25 177 VAL A CA 1
ATOM 1413 C C . VAL A 1 177 ? 14.57 -1.902 1.886 1 96.25 177 VAL A C 1
ATOM 1415 O O . VAL A 1 177 ? 13.672 -2.121 1.064 1 96.25 177 VAL A O 1
ATOM 1418 N N . LYS A 1 178 ? 15.828 -1.979 1.579 1 94.81 178 LYS A N 1
ATOM 1419 C CA . LYS A 1 178 ? 16.266 -2.391 0.247 1 94.81 178 LYS A CA 1
ATOM 1420 C C . LYS A 1 178 ? 15.883 -3.842 -0.031 1 94.81 178 LYS A C 1
ATOM 1422 O O . LYS A 1 178 ? 15.367 -4.16 -1.104 1 94.81 178 LYS A O 1
ATOM 1427 N N . MET A 1 179 ? 16.141 -4.672 0.932 1 96.25 179 MET A N 1
ATOM 1428 C CA . MET A 1 179 ? 15.773 -6.082 0.805 1 96.25 179 MET A CA 1
ATOM 1429 C C . MET A 1 179 ? 14.258 -6.246 0.686 1 96.25 179 MET A C 1
ATOM 1431 O O . MET A 1 179 ? 13.781 -7.07 -0.094 1 96.25 179 MET A O 1
ATOM 1435 N N . PHE A 1 180 ? 13.586 -5.449 1.479 1 97.5 180 PHE A N 1
ATOM 1436 C CA . PHE A 1 180 ? 12.133 -5.422 1.435 1 97.5 180 PHE A CA 1
ATOM 1437 C C . PHE A 1 180 ? 11.641 -5.082 0.033 1 97.5 180 PHE A C 1
ATOM 1439 O O . PHE A 1 180 ? 10.844 -5.82 -0.546 1 97.5 180 PHE A O 1
ATOM 1446 N N . GLY A 1 181 ? 12.125 -4.035 -0.496 1 96.75 181 GLY A N 1
ATOM 1447 C CA . GLY A 1 181 ? 11.75 -3.643 -1.847 1 96.75 181 GLY A CA 1
ATOM 1448 C C . GLY A 1 181 ? 12.078 -4.699 -2.887 1 96.75 181 GLY A C 1
ATOM 1449 O O . GLY A 1 181 ? 11.258 -5.004 -3.75 1 96.75 181 GLY A O 1
ATOM 1450 N N . ALA A 1 182 ? 13.273 -5.293 -2.754 1 96.69 182 ALA A N 1
ATOM 1451 C CA . ALA A 1 182 ? 13.703 -6.32 -3.697 1 96.69 182 ALA A CA 1
ATOM 1452 C C . ALA A 1 182 ? 12.789 -7.543 -3.633 1 96.69 182 ALA A C 1
ATOM 1454 O O . ALA A 1 182 ? 12.453 -8.133 -4.664 1 96.69 182 ALA A O 1
ATOM 1455 N N . THR A 1 183 ? 12.375 -7.906 -2.459 1 97.31 183 THR A N 1
ATOM 1456 C CA . THR A 1 183 ? 11.531 -9.078 -2.277 1 97.31 183 THR A CA 1
ATOM 1457 C C . THR A 1 183 ? 10.141 -8.828 -2.852 1 97.31 183 THR A C 1
ATOM 1459 O O . THR A 1 183 ? 9.586 -9.688 -3.543 1 97.31 183 THR A O 1
ATOM 1462 N N . ILE A 1 184 ? 9.641 -7.688 -2.613 1 95.56 184 ILE A N 1
ATOM 1463 C CA . ILE A 1 184 ? 8.305 -7.352 -3.094 1 95.56 184 ILE A CA 1
ATOM 1464 C C . ILE A 1 184 ? 8.297 -7.328 -4.621 1 95.56 184 ILE A C 1
ATOM 1466 O O . ILE A 1 184 ? 7.371 -7.844 -5.254 1 95.56 184 ILE A O 1
ATOM 1470 N N . CYS A 1 185 ? 9.32 -6.836 -5.195 1 94.38 185 CYS A N 1
ATOM 1471 C CA . CYS A 1 185 ? 9.383 -6.605 -6.637 1 94.38 185 CYS A CA 1
ATOM 1472 C C . CYS A 1 185 ? 9.68 -7.898 -7.383 1 94.38 185 CYS A C 1
ATOM 1474 O O . CYS A 1 185 ? 9.336 -8.039 -8.555 1 94.38 185 CYS A O 1
ATOM 1476 N N . ASN A 1 186 ? 10.273 -8.859 -6.652 1 95.69 186 ASN A N 1
ATOM 1477 C CA . ASN A 1 186 ? 10.852 -9.969 -7.414 1 95.69 186 ASN A CA 1
ATOM 1478 C C . ASN A 1 186 ? 10.273 -11.312 -6.977 1 95.69 186 ASN A C 1
ATOM 1480 O O . ASN A 1 186 ? 10.617 -12.352 -7.531 1 95.69 186 ASN A O 1
ATOM 1484 N N . SER A 1 187 ? 9.414 -11.312 -6.094 1 96.75 187 SER A N 1
ATOM 1485 C CA . SER A 1 187 ? 8.859 -12.57 -5.602 1 96.75 187 SER A CA 1
ATOM 1486 C C . SER A 1 187 ? 7.887 -13.172 -6.609 1 96.75 187 SER A C 1
ATOM 1488 O O . SER A 1 187 ? 7.25 -12.453 -7.375 1 96.75 187 SER A O 1
ATOM 1490 N N . PHE A 1 188 ? 7.82 -14.484 -6.598 1 97.69 188 PHE A N 1
ATOM 1491 C CA . PHE A 1 188 ? 6.871 -15.25 -7.398 1 97.69 188 PHE A CA 1
ATOM 1492 C C . PHE A 1 188 ? 5.82 -15.914 -6.516 1 97.69 188 PHE A C 1
ATOM 1494 O O . PHE A 1 188 ? 6.137 -16.391 -5.426 1 97.69 188 PHE A O 1
ATOM 1501 N N . SER A 1 189 ? 4.602 -15.859 -6.992 1 97 189 SER A N 1
ATOM 1502 C CA . SER A 1 189 ? 3.594 -16.75 -6.426 1 97 189 SER A CA 1
ATOM 1503 C C . SER A 1 189 ? 3.752 -18.172 -6.957 1 97 189 SER A C 1
ATOM 1505 O O . SER A 1 189 ? 3.559 -18.422 -8.148 1 97 189 SER A O 1
ATOM 1507 N N . ILE A 1 190 ? 4.133 -19.047 -6.082 1 98.19 190 ILE A N 1
ATOM 1508 C CA 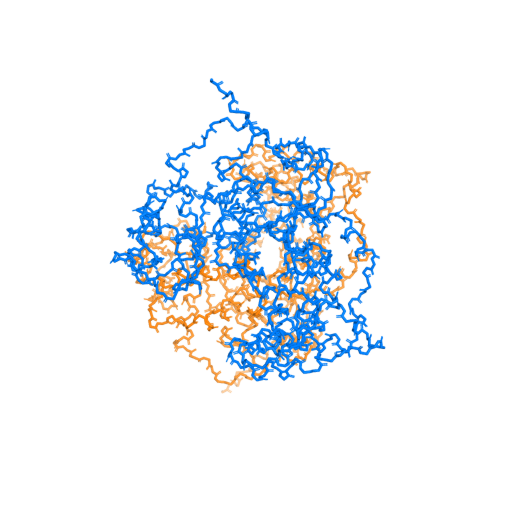. ILE A 1 190 ? 4.246 -20.453 -6.473 1 98.19 190 ILE A CA 1
ATOM 1509 C C . ILE A 1 190 ? 2.857 -21.078 -6.516 1 98.19 190 ILE A C 1
ATOM 1511 O O . ILE A 1 190 ? 2.141 -21.094 -5.516 1 98.19 190 ILE A O 1
ATOM 1515 N N . CYS A 1 191 ? 2.529 -21.625 -7.664 1 96.69 191 CYS A N 1
ATOM 1516 C CA . CYS A 1 191 ? 1.16 -22.094 -7.871 1 96.69 191 CYS A CA 1
ATOM 1517 C C . CYS A 1 191 ? 1.101 -23.609 -7.949 1 96.69 191 CYS A C 1
ATOM 1519 O O . CYS A 1 191 ? 2.07 -24.25 -8.359 1 96.69 191 CYS A O 1
ATOM 1521 N N . ASP A 1 192 ? -0.067 -24.125 -7.562 1 94.25 192 ASP A N 1
ATOM 1522 C CA . ASP A 1 192 ? -0.328 -25.547 -7.781 1 94.25 192 ASP A CA 1
ATOM 1523 C C . ASP A 1 192 ? -0.811 -25.812 -9.203 1 94.25 192 ASP A C 1
ATOM 1525 O O . ASP A 1 192 ? -0.747 -24.922 -10.062 1 94.25 192 ASP A O 1
ATOM 1529 N N . ASN A 1 193 ? -1.222 -26.969 -9.469 1 92.5 193 ASN A N 1
ATOM 1530 C CA . ASN A 1 193 ? -1.574 -27.391 -10.82 1 92.5 193 ASN A CA 1
ATOM 1531 C C . ASN A 1 193 ? -2.848 -26.703 -11.305 1 92.5 193 ASN A C 1
ATOM 1533 O O . ASN A 1 193 ? -3.154 -26.719 -12.5 1 92.5 193 ASN A O 1
ATOM 1537 N N . ASP A 1 194 ? -3.605 -26.109 -10.406 1 90.69 194 ASP A N 1
ATOM 1538 C CA . ASP A 1 194 ? -4.812 -25.375 -10.766 1 90.69 194 ASP A CA 1
ATOM 1539 C C . ASP A 1 194 ? -4.547 -23.875 -10.828 1 90.69 194 ASP A C 1
ATOM 1541 O O . ASP A 1 194 ? -5.48 -23.078 -10.875 1 90.69 194 ASP A O 1
ATOM 1545 N N . LEU A 1 195 ? -3.271 -23.469 -10.695 1 91.81 195 LEU A N 1
ATOM 1546 C CA . LEU A 1 195 ? -2.803 -22.094 -10.773 1 91.81 195 LEU A CA 1
ATOM 1547 C C . LEU A 1 195 ? -3.234 -21.297 -9.539 1 91.81 195 LEU A C 1
ATOM 1549 O O . LEU A 1 195 ? -3.383 -20.078 -9.609 1 91.81 195 LEU A O 1
ATOM 1553 N N . ASN A 1 196 ? -3.465 -22.047 -8.492 1 92.75 196 ASN A N 1
ATOM 1554 C CA . ASN A 1 196 ? -3.662 -21.375 -7.211 1 92.75 196 ASN A CA 1
ATOM 1555 C C . ASN A 1 196 ? -2.332 -21.109 -6.512 1 92.75 196 ASN A C 1
ATOM 1557 O O . ASN A 1 196 ? -1.489 -22 -6.402 1 92.75 196 ASN A O 1
ATOM 1561 N N . GLY A 1 197 ? -2.215 -19.891 -6.094 1 96.12 197 GLY A N 1
ATOM 1562 C CA . GLY A 1 197 ? -1.014 -19.562 -5.34 1 96.12 197 GLY A CA 1
ATOM 1563 C C . GLY A 1 197 ? -0.957 -20.25 -3.986 1 96.12 197 GLY A C 1
ATOM 1564 O O . GLY A 1 197 ? -1.888 -20.125 -3.186 1 96.12 197 GLY A O 1
ATOM 1565 N N . ILE A 1 198 ? 0.138 -20.969 -3.674 1 97.69 198 ILE A N 1
ATOM 1566 C CA . ILE A 1 198 ? 0.182 -21.719 -2.426 1 97.69 198 ILE A CA 1
ATOM 1567 C C . ILE A 1 198 ? 1.387 -21.281 -1.598 1 97.69 198 ILE A C 1
ATOM 1569 O O . ILE A 1 198 ? 1.462 -21.562 -0.4 1 97.69 198 ILE A O 1
ATOM 1573 N N . ALA A 1 199 ? 2.328 -20.672 -2.281 1 98.56 199 ALA A N 1
ATOM 1574 C CA . ALA A 1 199 ? 3.541 -20.203 -1.619 1 98.56 199 ALA A CA 1
ATOM 1575 C C . ALA A 1 199 ? 4.109 -18.969 -2.324 1 98.56 199 ALA A C 1
ATOM 1577 O O . ALA A 1 199 ? 3.672 -18.625 -3.424 1 98.56 199 ALA A O 1
ATOM 1578 N N . VAL A 1 200 ? 4.941 -18.281 -1.639 1 98.31 200 VAL A N 1
ATOM 1579 C CA . VAL A 1 200 ? 5.668 -17.156 -2.209 1 98.31 200 VAL A CA 1
ATOM 1580 C C . VAL A 1 200 ? 7.168 -17.406 -2.127 1 98.31 200 VAL A C 1
ATOM 1582 O O . VAL A 1 200 ? 7.664 -17.906 -1.116 1 98.31 200 VAL A O 1
ATOM 1585 N N . GLY A 1 201 ? 7.879 -17.109 -3.232 1 98.44 201 GLY A N 1
ATOM 1586 C CA . GLY A 1 201 ? 9.312 -17.391 -3.229 1 98.44 201 GLY A CA 1
ATOM 1587 C C . GLY A 1 201 ? 10.094 -16.484 -4.156 1 98.44 201 GLY A C 1
ATOM 1588 O O . GLY A 1 201 ? 9.508 -15.742 -4.953 1 98.44 201 GLY A O 1
ATOM 1589 N N . ILE A 1 202 ? 11.398 -16.547 -3.953 1 98.38 202 ILE A N 1
ATOM 1590 C CA . ILE A 1 202 ? 12.336 -15.805 -4.793 1 98.38 202 ILE A CA 1
ATOM 1591 C C . ILE A 1 202 ? 13.148 -16.781 -5.637 1 98.38 202 ILE A C 1
ATOM 1593 O O . ILE A 1 202 ? 13.734 -17.734 -5.109 1 98.38 202 ILE A O 1
ATOM 1597 N N . TYR A 1 203 ? 13.102 -16.562 -6.891 1 98 203 TYR A N 1
ATOM 1598 C CA . TYR A 1 203 ? 13.945 -17.266 -7.852 1 98 203 TYR A CA 1
ATOM 1599 C C . TYR A 1 203 ? 14.93 -16.297 -8.508 1 98 203 TYR A C 1
ATOM 1601 O O . TYR A 1 203 ? 14.555 -15.508 -9.375 1 98 203 TYR A O 1
ATOM 1609 N N . LEU A 1 204 ? 16.172 -16.406 -8.164 1 95.69 204 LEU A N 1
ATOM 1610 C CA . LEU A 1 204 ? 17.156 -15.383 -8.492 1 95.69 204 LEU A CA 1
ATOM 1611 C C . LEU A 1 204 ? 17.297 -15.234 -10.008 1 95.69 204 LEU A C 1
ATOM 1613 O O . LEU A 1 204 ? 17.266 -14.125 -10.531 1 95.69 204 LEU A O 1
ATOM 1617 N N . ARG A 1 205 ? 17.406 -16.297 -10.688 1 94.88 205 ARG A N 1
ATOM 1618 C CA . ARG A 1 205 ? 17.609 -16.234 -12.133 1 94.88 205 ARG A CA 1
ATOM 1619 C C . ARG A 1 205 ? 16.328 -15.789 -12.836 1 94.88 205 ARG A C 1
ATOM 1621 O O . ARG A 1 205 ? 16.359 -14.898 -13.695 1 94.88 205 ARG A O 1
ATOM 1628 N N . ALA A 1 206 ? 15.227 -16.328 -12.445 1 96.25 206 ALA A N 1
ATOM 1629 C CA . ALA A 1 206 ? 13.953 -16.016 -13.086 1 96.25 206 ALA A CA 1
ATOM 1630 C C . ALA A 1 206 ? 13.531 -14.578 -12.805 1 96.25 206 ALA A C 1
ATOM 1632 O O . ALA A 1 206 ? 12.734 -14 -13.547 1 96.25 206 ALA A O 1
ATOM 1633 N N . SER A 1 207 ? 14.047 -14.023 -11.695 1 94.75 207 SER A N 1
ATOM 1634 C CA . SER A 1 207 ? 13.703 -12.648 -11.328 1 94.75 207 SER A CA 1
ATOM 1635 C C . SER A 1 207 ? 14.25 -11.656 -12.344 1 94.75 207 SER A C 1
ATOM 1637 O O . SER A 1 207 ? 13.859 -10.484 -12.344 1 94.75 207 SER A O 1
ATOM 1639 N N . MET A 1 208 ? 15.062 -12.109 -13.281 1 93.19 208 MET A N 1
ATOM 1640 C CA . MET A 1 208 ? 15.664 -11.25 -14.297 1 93.19 208 MET A CA 1
ATOM 1641 C C . MET A 1 208 ? 14.75 -11.125 -15.516 1 93.19 208 MET A C 1
ATOM 1643 O O . MET A 1 208 ? 15.031 -10.344 -16.422 1 93.19 208 MET A O 1
ATOM 1647 N N . LEU A 1 209 ? 13.75 -11.812 -15.516 1 95.44 209 LEU A N 1
ATOM 1648 C CA . LEU A 1 209 ? 12.852 -11.812 -16.672 1 95.44 209 LEU A CA 1
ATOM 1649 C C . LEU A 1 209 ? 12.102 -10.492 -16.781 1 95.44 209 LEU A C 1
ATOM 1651 O O . LEU A 1 209 ? 11.68 -9.922 -15.766 1 95.44 209 LEU A O 1
ATOM 1655 N N . ASN A 1 210 ? 11.883 -10.07 -17.984 1 93.81 210 ASN A N 1
ATOM 1656 C CA . ASN A 1 210 ? 11.133 -8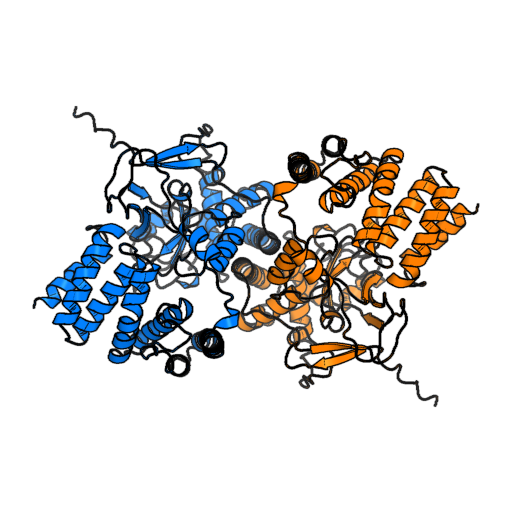.852 -18.25 1 93.81 210 ASN A CA 1
ATOM 1657 C C . ASN A 1 210 ? 9.656 -9.133 -18.5 1 93.81 210 ASN A C 1
ATOM 1659 O O . ASN A 1 210 ? 9.273 -10.289 -18.703 1 93.81 210 ASN A O 1
ATOM 1663 N N . HIS A 1 211 ? 8.93 -8.078 -18.438 1 95.62 211 HIS A N 1
ATOM 1664 C CA . HIS A 1 211 ? 7.484 -8.195 -18.625 1 95.62 211 HIS A CA 1
ATOM 1665 C C . HIS A 1 211 ? 7.086 -7.902 -20.062 1 95.62 211 HIS A C 1
ATOM 1667 O O . HIS A 1 211 ? 7.676 -7.035 -20.719 1 95.62 211 HIS A O 1
ATOM 1673 N N . SER A 1 212 ? 6.164 -8.641 -20.531 1 95.94 212 SER A N 1
ATOM 1674 C CA . SER A 1 212 ? 5.332 -8.281 -21.672 1 95.94 212 SER A CA 1
A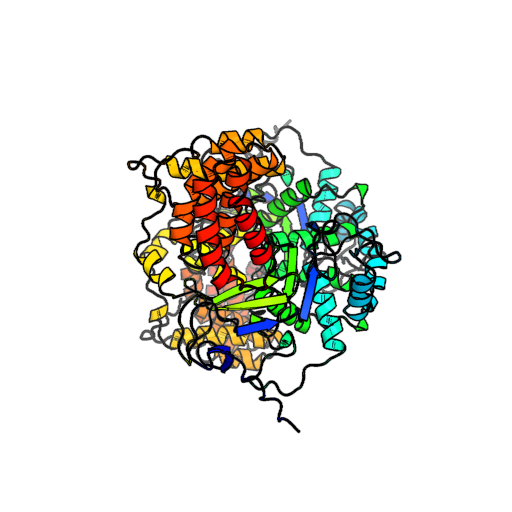TOM 1675 C C . SER A 1 212 ? 3.912 -8.812 -21.516 1 95.94 212 SER A C 1
ATOM 1677 O O . SER A 1 212 ? 3.707 -9.898 -20.969 1 95.94 212 SER A O 1
ATOM 1679 N N . CYS A 1 213 ? 2.957 -7.988 -21.984 1 96.25 213 CYS A N 1
ATOM 1680 C CA . CYS A 1 213 ? 1.582 -8.469 -21.969 1 96.25 213 CYS A CA 1
ATOM 1681 C C . CYS A 1 213 ? 1.333 -9.43 -23.125 1 96.25 213 CYS A C 1
ATOM 1683 O O . CYS A 1 213 ? 0.254 -10.016 -23.234 1 96.25 213 CYS A O 1
ATOM 1685 N N . TYR A 1 214 ? 2.248 -9.453 -23.984 1 95.31 214 TYR A N 1
ATOM 1686 C CA . TYR A 1 214 ? 2.316 -10.453 -25.047 1 95.31 214 TYR A CA 1
ATOM 1687 C C . TYR A 1 214 ? 3.627 -11.234 -24.969 1 95.31 214 TYR A C 1
ATOM 1689 O O . TYR A 1 214 ? 4.457 -11.148 -25.891 1 95.31 214 TYR A O 1
ATOM 1697 N N . PRO A 1 215 ? 3.695 -12.039 -24 1 97.38 215 PRO A N 1
ATOM 1698 C CA . PRO A 1 215 ? 4.996 -12.633 -23.672 1 97.38 215 PRO A CA 1
ATOM 1699 C C . PRO A 1 215 ? 5.406 -13.742 -24.641 1 97.38 215 PRO A C 1
ATOM 1701 O O . PRO A 1 215 ? 4.555 -14.305 -25.328 1 97.38 215 PRO A O 1
ATOM 1704 N N . ASN A 1 216 ? 6.688 -14.008 -24.656 1 97.81 216 ASN A N 1
ATOM 1705 C CA . ASN A 1 216 ? 7.195 -15.094 -25.484 1 97.81 216 ASN A CA 1
ATOM 1706 C C . ASN A 1 216 ? 7.539 -16.328 -24.656 1 97.81 216 ASN A C 1
ATOM 1708 O O . ASN A 1 216 ? 7.895 -17.375 -25.203 1 97.81 216 ASN A O 1
ATOM 1712 N N . CYS A 1 217 ? 7.379 -16.203 -23.359 1 98.31 217 CYS A N 1
ATOM 1713 C CA . CYS A 1 217 ? 7.598 -17.328 -22.438 1 98.31 217 CYS A CA 1
ATOM 1714 C C . CYS A 1 217 ? 6.512 -17.391 -21.375 1 98.31 217 CYS A C 1
ATOM 1716 O O . CYS A 1 217 ? 5.727 -16.453 -21.234 1 98.31 217 CYS A O 1
ATOM 1718 N N . VAL A 1 218 ? 6.504 -18.516 -20.672 1 98 218 VAL A N 1
ATOM 1719 C CA . VAL A 1 218 ? 5.66 -18.672 -19.484 1 98 218 VAL A CA 1
ATOM 1720 C C . VAL A 1 218 ? 6.457 -19.359 -18.375 1 98 218 VAL A C 1
ATOM 1722 O O . VAL A 1 218 ? 7.441 -20.047 -18.641 1 98 218 VAL A O 1
ATOM 1725 N N . VAL A 1 219 ? 6.023 -19.078 -17.156 1 97.5 219 VAL A N 1
ATOM 1726 C CA . VAL A 1 219 ? 6.578 -19.734 -15.977 1 97.5 219 VAL A CA 1
ATOM 1727 C C . VAL A 1 219 ? 5.543 -20.688 -15.383 1 97.5 219 VAL A C 1
ATOM 1729 O O . VAL A 1 219 ? 4.383 -20.312 -15.188 1 97.5 219 VAL A O 1
ATOM 1732 N N . VAL A 1 220 ? 5.922 -21.891 -15.172 1 97.12 220 VAL A N 1
ATOM 1733 C CA . VAL A 1 220 ? 5.078 -22.859 -14.477 1 97.12 220 VAL A CA 1
ATOM 1734 C C . VAL A 1 220 ? 5.871 -23.531 -13.359 1 97.12 220 VAL A C 1
ATOM 1736 O O . VAL A 1 220 ? 7.098 -23.438 -13.32 1 97.12 220 VAL A O 1
ATOM 1739 N N . PHE A 1 221 ? 5.102 -24.141 -12.461 1 97.25 221 PHE A N 1
ATOM 1740 C CA . PHE A 1 221 ? 5.742 -24.75 -11.297 1 97.25 221 PHE A CA 1
ATOM 1741 C C . PHE A 1 221 ? 5.418 -26.234 -11.219 1 97.25 221 PHE A C 1
ATOM 1743 O O . PHE A 1 221 ? 4.285 -26.641 -11.484 1 97.25 221 PHE A O 1
ATOM 1750 N N . ASP A 1 222 ? 6.344 -26.984 -11.039 1 93.5 222 ASP A N 1
ATOM 1751 C CA . ASP A 1 222 ? 6.195 -28.344 -10.57 1 93.5 222 ASP A CA 1
ATOM 1752 C C . ASP A 1 222 ? 6.672 -28.484 -9.125 1 93.5 222 ASP A C 1
ATOM 1754 O O . ASP A 1 222 ? 7.867 -28.656 -8.875 1 93.5 222 ASP A O 1
ATOM 1758 N N . GLU A 1 223 ? 5.699 -28.484 -8.203 1 92.06 223 GLU A N 1
ATOM 1759 C CA . GLU A 1 223 ? 6 -28.25 -6.793 1 92.06 223 GLU A CA 1
ATOM 1760 C C . GLU A 1 223 ? 6.734 -26.938 -6.59 1 92.06 223 GLU A C 1
ATOM 1762 O O . GLU A 1 223 ? 6.266 -25.875 -7.035 1 92.06 223 GLU A O 1
ATOM 1767 N N . ARG A 1 224 ? 7.949 -27 -6.039 1 95.56 224 ARG A N 1
ATOM 1768 C CA . ARG A 1 224 ? 8.648 -25.75 -5.777 1 95.56 224 ARG A CA 1
ATOM 1769 C C . ARG A 1 224 ? 9.578 -25.391 -6.934 1 95.56 224 ARG A C 1
ATOM 1771 O O . ARG A 1 224 ? 10.203 -24.328 -6.93 1 95.56 224 ARG A O 1
ATOM 1778 N N . LYS A 1 225 ? 9.719 -26.234 -7.945 1 96.88 225 LYS A N 1
ATOM 1779 C CA . LYS A 1 225 ? 10.625 -26 -9.07 1 96.88 225 LYS A CA 1
ATOM 1780 C C . LYS A 1 225 ? 9.961 -25.125 -10.133 1 96.88 225 LYS A C 1
ATOM 1782 O O . LYS A 1 225 ? 8.859 -25.438 -10.602 1 96.88 225 LYS A O 1
ATOM 1787 N N . LEU A 1 226 ? 10.609 -24.062 -10.484 1 97.88 226 LEU A N 1
ATOM 1788 C CA . LEU A 1 226 ? 10.156 -23.156 -11.531 1 97.88 226 LEU A CA 1
ATOM 1789 C C . LEU A 1 226 ? 10.695 -23.578 -12.891 1 97.88 226 LEU A C 1
ATOM 1791 O O . LEU A 1 226 ? 11.859 -23.953 -13.016 1 97.88 226 LEU A O 1
ATOM 1795 N N . GLN A 1 227 ? 9.875 -23.609 -13.883 1 97.31 227 GLN A N 1
ATOM 1796 C CA . GLN A 1 227 ? 10.273 -23.875 -15.266 1 97.31 227 GLN A CA 1
ATOM 1797 C C . GLN A 1 227 ? 9.898 -22.703 -16.172 1 97.31 227 GLN A C 1
ATOM 1799 O O . GLN A 1 227 ? 8.773 -22.219 -16.125 1 97.31 227 GLN A O 1
ATOM 1804 N N . LEU A 1 228 ? 10.852 -22.266 -16.906 1 97.88 228 LEU A N 1
ATOM 1805 C CA . LEU A 1 228 ? 10.641 -21.25 -17.938 1 97.88 228 LEU A CA 1
ATOM 1806 C C . LEU A 1 228 ? 10.594 -21.875 -19.328 1 97.88 228 LEU A C 1
ATOM 1808 O O . LEU A 1 228 ? 11.539 -22.547 -19.734 1 97.88 228 LEU A O 1
ATOM 1812 N N . ARG A 1 229 ? 9.539 -21.609 -20.078 1 98.06 229 ARG A N 1
ATOM 1813 C CA . ARG A 1 229 ? 9.375 -22.25 -21.375 1 98.06 229 ARG A CA 1
ATOM 1814 C C . ARG A 1 229 ? 8.922 -21.234 -22.422 1 98.06 229 ARG A C 1
ATOM 1816 O O . ARG A 1 229 ? 8.141 -20.328 -22.125 1 98.06 229 ARG A O 1
ATOM 1823 N N . THR A 1 230 ? 9.367 -21.453 -23.641 1 98.44 230 THR A N 1
ATOM 1824 C CA . THR A 1 230 ? 8.906 -20.609 -24.75 1 98.44 230 THR A CA 1
ATOM 1825 C C . THR A 1 230 ? 7.488 -20.984 -25.156 1 98.44 230 THR A C 1
ATOM 1827 O O . THR A 1 230 ? 7.129 -22.156 -25.172 1 98.44 230 THR A O 1
ATOM 1830 N N . VAL A 1 231 ? 6.758 -19.984 -25.562 1 98.25 231 VAL A N 1
ATOM 1831 C CA . VAL A 1 231 ? 5.406 -20.266 -26.031 1 98.25 231 VAL A CA 1
ATOM 1832 C C . VAL A 1 231 ? 5.246 -19.766 -27.469 1 98.25 231 VAL A C 1
ATOM 1834 O O . VAL A 1 231 ? 4.156 -19.844 -28.047 1 98.25 231 VAL A O 1
ATOM 1837 N N . ARG A 1 232 ? 6.305 -19.25 -27.969 1 97 232 ARG A N 1
ATOM 1838 C CA . ARG A 1 232 ? 6.422 -18.844 -29.359 1 97 232 ARG A CA 1
ATOM 1839 C C . ARG A 1 232 ? 7.828 -19.094 -29.891 1 97 232 ARG A C 1
ATOM 1841 O O . ARG A 1 232 ? 8.758 -19.312 -29.125 1 97 232 ARG A O 1
ATOM 1848 N N . ASP A 1 233 ? 7.867 -19.016 -31.234 1 97.75 233 ASP A N 1
ATOM 1849 C CA . ASP A 1 233 ? 9.203 -19.062 -31.812 1 97.75 233 ASP A CA 1
ATOM 1850 C C . ASP A 1 233 ? 9.977 -17.781 -31.531 1 97.75 233 ASP A C 1
ATOM 1852 O O . ASP A 1 233 ? 9.414 -16.688 -31.594 1 97.75 233 ASP A O 1
ATOM 1856 N N . VAL A 1 234 ? 11.227 -18 -31.156 1 98 234 VAL A N 1
ATOM 1857 C CA . VAL A 1 234 ? 12.023 -16.844 -30.781 1 98 234 VAL A CA 1
ATOM 1858 C C . VAL A 1 234 ? 13.367 -16.891 -31.5 1 98 234 VAL A C 1
ATOM 1860 O O . VAL A 1 234 ? 13.797 -17.953 -31.969 1 98 234 VAL A O 1
ATOM 1863 N N . LYS A 1 235 ? 13.977 -15.703 -31.594 1 97.81 235 LYS A N 1
ATOM 1864 C CA . LYS A 1 235 ? 15.266 -15.57 -32.25 1 97.81 235 LYS A CA 1
ATOM 1865 C C . LYS A 1 235 ? 16.375 -15.289 -31.234 1 97.81 235 LYS A C 1
ATOM 1867 O O . LYS A 1 235 ? 16.109 -14.836 -30.125 1 97.81 235 LYS A O 1
ATOM 1872 N N . GLU A 1 236 ? 17.531 -15.586 -31.719 1 96.62 236 GLU A N 1
ATOM 1873 C CA . GLU A 1 236 ? 18.688 -15.242 -30.891 1 96.62 236 GLU A CA 1
ATOM 1874 C C . GLU A 1 236 ? 18.75 -13.742 -30.625 1 96.62 236 GLU A C 1
ATOM 1876 O O . GLU A 1 236 ? 18.531 -12.93 -31.531 1 96.62 236 GLU A O 1
ATOM 1881 N N . GLY A 1 237 ? 18.922 -13.438 -29.328 1 94.62 237 GLY A N 1
ATOM 1882 C CA . GLY A 1 237 ? 19.078 -12.031 -28.984 1 94.62 237 GLY A CA 1
ATOM 1883 C C . GLY A 1 237 ? 17.781 -11.383 -28.516 1 94.62 237 GLY A C 1
ATOM 1884 O O . GLY A 1 237 ? 17.812 -10.32 -27.891 1 94.62 237 GLY A O 1
ATOM 1885 N N . ASP A 1 238 ? 16.672 -12.047 -28.828 1 95.38 238 ASP A N 1
ATOM 1886 C CA . ASP A 1 238 ? 15.406 -11.508 -28.344 1 95.38 238 ASP A CA 1
ATOM 1887 C C . ASP A 1 238 ? 15.375 -11.516 -26.812 1 95.38 238 ASP A C 1
ATOM 1889 O O . ASP A 1 238 ? 15.984 -12.375 -26.172 1 95.38 238 ASP A O 1
ATOM 1893 N N . VAL A 1 239 ? 14.641 -10.562 -26.219 1 95.12 239 VAL A N 1
ATOM 1894 C CA . VAL A 1 239 ? 14.477 -10.484 -24.781 1 95.12 239 VAL A CA 1
ATOM 1895 C C . VAL A 1 239 ? 13.438 -11.508 -24.328 1 95.12 239 VAL A C 1
ATOM 1897 O O . VAL A 1 239 ? 12.367 -11.625 -24.922 1 95.12 239 VAL A O 1
ATOM 1900 N N . CYS A 1 240 ? 13.766 -12.273 -23.344 1 96.56 240 CYS A N 1
ATOM 1901 C CA . CYS A 1 240 ? 12.82 -13.203 -22.75 1 96.56 240 CYS A CA 1
ATOM 1902 C C . CYS A 1 240 ? 11.789 -12.469 -21.906 1 96.56 240 CYS A C 1
ATOM 1904 O O . CYS A 1 240 ? 12.148 -11.734 -20.984 1 96.56 240 CYS A O 1
ATOM 1906 N N . THR A 1 241 ? 10.492 -12.688 -22.188 1 97.06 241 THR A N 1
ATOM 1907 C CA . THR A 1 241 ? 9.469 -11.945 -21.469 1 97.06 241 THR A CA 1
ATOM 1908 C C . THR A 1 241 ? 8.391 -12.883 -20.922 1 97.06 241 THR A C 1
ATOM 1910 O O . THR A 1 241 ? 8.078 -13.898 -21.547 1 97.06 241 THR A O 1
ATOM 1913 N N . ILE A 1 242 ? 7.902 -12.562 -19.766 1 97.38 242 ILE A N 1
ATOM 1914 C CA . ILE A 1 242 ? 6.723 -13.18 -19.172 1 97.38 242 ILE A CA 1
ATOM 1915 C C . ILE A 1 242 ? 5.711 -12.102 -18.781 1 97.38 242 ILE A C 1
ATOM 1917 O O . ILE A 1 242 ? 6.023 -10.914 -18.812 1 97.38 242 ILE A O 1
ATOM 1921 N N . SER A 1 243 ? 4.57 -12.508 -18.516 1 97.19 243 SER A N 1
ATOM 1922 C CA . SER A 1 243 ? 3.609 -11.531 -18.016 1 97.19 243 SER A CA 1
ATOM 1923 C C . SER A 1 243 ? 3.627 -11.469 -16.484 1 97.19 243 SER A C 1
ATOM 1925 O O . SER A 1 243 ? 3.537 -12.5 -15.82 1 97.19 243 SER A O 1
ATOM 1927 N N . TYR A 1 244 ? 3.744 -10.289 -16 1 95.88 244 TYR A N 1
ATOM 1928 C CA . TYR A 1 244 ? 3.715 -10.086 -14.555 1 95.88 244 TYR A CA 1
ATOM 1929 C C . TYR A 1 244 ? 2.281 -10.016 -14.039 1 95.88 244 TYR A C 1
ATOM 1931 O O . TYR A 1 244 ? 2.041 -10.125 -12.836 1 95.88 244 TYR A O 1
ATOM 1939 N N . VAL A 1 245 ? 1.389 -9.867 -14.977 1 95.75 245 VAL A N 1
ATOM 1940 C CA . VAL A 1 245 ? -0.008 -9.617 -14.633 1 95.75 245 VAL A CA 1
ATOM 1941 C C . VAL A 1 245 ? -0.909 -10.562 -15.422 1 95.75 245 VAL A C 1
ATOM 1943 O O . VAL A 1 245 ? -0.442 -11.281 -16.312 1 95.75 245 VAL A O 1
ATOM 1946 N N . ASP A 1 246 ? -2.141 -10.57 -15.031 1 94.69 246 ASP A N 1
ATOM 1947 C CA . ASP A 1 246 ? -3.105 -11.352 -15.789 1 94.69 246 ASP A CA 1
ATOM 1948 C C . ASP A 1 246 ? -3.508 -10.633 -17.078 1 94.69 246 ASP A C 1
ATOM 1950 O O . ASP A 1 246 ? -4.16 -9.586 -17.031 1 94.69 246 ASP A O 1
ATOM 1954 N N . VAL A 1 247 ? -3.283 -11.188 -18.188 1 95.44 247 VAL A N 1
ATOM 1955 C CA . VAL A 1 247 ? -3.402 -10.523 -19.469 1 95.44 247 VAL A CA 1
ATOM 1956 C C . VAL A 1 247 ? -4.875 -10.359 -19.844 1 95.44 247 VAL A C 1
ATOM 1958 O O . VAL A 1 247 ? -5.219 -9.617 -20.766 1 95.44 247 VAL A O 1
ATOM 1961 N N . ILE A 1 248 ? -5.723 -11.055 -19.109 1 94.38 248 ILE A N 1
ATOM 1962 C CA . ILE A 1 248 ? -7.148 -10.953 -19.406 1 94.38 248 ILE A CA 1
ATOM 1963 C C . ILE A 1 248 ? -7.668 -9.578 -19 1 94.38 248 ILE A C 1
ATOM 1965 O O . ILE A 1 248 ? -8.688 -9.117 -19.516 1 94.38 248 ILE A O 1
ATOM 1969 N N . ASN A 1 249 ? -6.949 -8.953 -18.094 1 92.88 249 ASN A N 1
ATOM 1970 C CA . ASN A 1 249 ? -7.383 -7.641 -17.625 1 92.88 249 ASN A CA 1
ATOM 1971 C C . ASN A 1 249 ? -7.145 -6.562 -18.672 1 92.88 249 ASN A C 1
ATOM 1973 O O . ASN A 1 249 ? -6.207 -6.66 -19.469 1 92.88 249 ASN A O 1
ATOM 1977 N N . PRO A 1 250 ? -8.008 -5.586 -18.594 1 89.94 250 PRO A N 1
ATOM 1978 C CA . PRO A 1 250 ? -7.812 -4.484 -19.547 1 89.94 250 PRO A CA 1
ATOM 1979 C C . PRO A 1 250 ? -6.496 -3.744 -19.312 1 89.94 250 PRO A C 1
ATOM 1981 O O . PRO A 1 250 ? -5.941 -3.783 -18.219 1 89.94 250 PRO A O 1
ATOM 1984 N N . ALA A 1 251 ? -6.078 -3.047 -20.328 1 90.75 251 ALA A N 1
ATOM 1985 C CA . ALA A 1 251 ? -4.793 -2.357 -20.312 1 90.75 251 ALA A CA 1
ATOM 1986 C C . ALA A 1 251 ? -4.684 -1.402 -19.141 1 90.75 251 ALA A C 1
ATOM 1988 O O . ALA A 1 251 ? -3.646 -1.339 -18.469 1 90.75 251 ALA A O 1
ATOM 1989 N N . LYS A 1 252 ? -5.742 -0.722 -18.828 1 83.44 252 LYS A N 1
ATOM 1990 C CA . LYS A 1 252 ? -5.723 0.247 -17.75 1 83.44 252 LYS A CA 1
ATOM 1991 C C . LYS A 1 252 ? -5.43 -0.435 -16.406 1 83.44 252 LYS A C 1
ATOM 1993 O O . LYS A 1 252 ? -4.621 0.055 -15.617 1 83.44 252 LYS A O 1
ATOM 1998 N N . GLU A 1 253 ? -6.047 -1.541 -16.203 1 87.12 253 GLU A N 1
ATOM 1999 C CA . GLU A 1 253 ? -5.848 -2.293 -14.961 1 87.12 253 GLU A CA 1
ATOM 2000 C C . GLU A 1 253 ? -4.445 -2.898 -14.906 1 87.12 253 GLU A C 1
ATOM 2002 O O . GLU A 1 253 ? -3.801 -2.885 -13.859 1 87.12 253 GLU A O 1
ATOM 2007 N N . ARG A 1 254 ? -4.02 -3.381 -16.047 1 93.81 254 ARG A N 1
ATOM 2008 C CA . ARG A 1 254 ? -2.674 -3.941 -16.109 1 93.81 254 ARG A CA 1
ATOM 2009 C C . ARG A 1 254 ? -1.623 -2.875 -15.82 1 93.81 254 ARG A C 1
ATOM 2011 O O . ARG A 1 254 ? -0.699 -3.102 -15.039 1 93.81 254 ARG A O 1
ATOM 2018 N N . GLN A 1 255 ? -1.829 -1.732 -16.359 1 90.12 255 GLN A N 1
ATOM 2019 C CA . GLN A 1 255 ? -0.893 -0.628 -16.188 1 90.12 255 GLN A CA 1
ATOM 2020 C C . GLN A 1 255 ? -0.858 -0.17 -14.727 1 90.12 255 GLN A C 1
ATOM 2022 O O . GLN A 1 255 ? 0.211 0.121 -14.188 1 90.12 255 GLN A O 1
ATOM 2027 N N . THR A 1 256 ? -1.989 -0.163 -14.117 1 84.31 256 THR A N 1
ATOM 2028 C CA . THR A 1 256 ? -2.078 0.23 -12.719 1 84.31 256 THR A CA 1
ATOM 2029 C C . THR A 1 256 ? -1.319 -0.752 -11.828 1 84.31 256 THR A C 1
ATOM 2031 O O . THR A 1 256 ? -0.55 -0.342 -10.953 1 84.31 256 THR A O 1
ATOM 2034 N N . GLU A 1 257 ? -1.513 -1.985 -12.078 1 90.12 257 GLU A N 1
ATOM 2035 C CA . GLU A 1 257 ? -0.834 -3.016 -11.297 1 90.12 257 GLU A CA 1
ATOM 2036 C C . GLU A 1 257 ? 0.676 -2.963 -11.508 1 90.12 257 GLU A C 1
ATOM 2038 O O . GLU A 1 257 ? 1.446 -3.07 -10.547 1 90.12 257 GLU A O 1
ATOM 2043 N N . LEU A 1 258 ? 1.061 -2.799 -12.742 1 93.88 258 LEU A N 1
ATOM 2044 C CA . LEU A 1 258 ? 2.477 -2.727 -13.078 1 93.88 258 LEU A CA 1
ATOM 2045 C C . LEU A 1 258 ? 3.135 -1.522 -12.414 1 93.88 258 LEU A C 1
ATOM 2047 O O . LEU A 1 258 ? 4.242 -1.628 -11.883 1 93.88 258 LEU A O 1
ATOM 2051 N N . GLU A 1 259 ? 2.436 -0.482 -12.375 1 87.62 259 GLU A N 1
ATOM 2052 C CA . GLU A 1 259 ? 2.973 0.728 -11.758 1 87.62 259 GLU A CA 1
ATOM 2053 C C . GLU A 1 259 ? 3.057 0.583 -10.242 1 87.62 259 GLU A C 1
ATOM 2055 O O . GLU A 1 259 ? 4.051 0.977 -9.625 1 87.62 259 GLU A O 1
ATOM 2060 N N . GLU A 1 260 ? 2.078 0.069 -9.695 1 84 260 GLU A N 1
ATOM 2061 C CA . GLU A 1 260 ? 1.996 -0.042 -8.242 1 84 260 GLU A CA 1
ATOM 2062 C C . GLU A 1 260 ? 3.043 -1.012 -7.699 1 84 260 GLU A C 1
ATOM 2064 O O . GLU A 1 260 ? 3.656 -0.755 -6.66 1 84 260 GLU A O 1
ATOM 2069 N N . ARG A 1 261 ? 3.24 -2.084 -8.398 1 87.44 261 ARG A N 1
ATOM 2070 C CA . ARG A 1 261 ? 4.074 -3.152 -7.859 1 87.44 261 ARG A CA 1
ATOM 2071 C C . ARG A 1 261 ? 5.492 -3.08 -8.414 1 87.44 261 ARG A C 1
ATOM 2073 O O . ARG A 1 261 ? 6.461 -3.34 -7.699 1 87.44 261 ARG A O 1
ATOM 2080 N N . TYR A 1 262 ? 5.555 -2.643 -9.734 1 90.69 262 TYR A N 1
ATOM 2081 C CA . TYR A 1 262 ? 6.852 -2.76 -10.398 1 90.69 262 TYR A CA 1
ATOM 2082 C C . TYR A 1 262 ? 7.363 -1.395 -10.836 1 90.69 262 TYR A C 1
ATOM 2084 O O . TYR A 1 262 ? 8.492 -1.276 -11.328 1 90.69 262 TYR A O 1
ATOM 2092 N N . HIS A 1 263 ? 6.59 -0.407 -10.781 1 87.44 263 HIS A N 1
ATOM 2093 C CA . HIS A 1 263 ? 6.988 0.984 -10.969 1 87.44 263 HIS A CA 1
ATOM 2094 C C . HIS A 1 263 ? 7.391 1.255 -12.414 1 87.44 263 HIS A C 1
ATOM 2096 O O . HIS A 1 263 ? 8.391 1.932 -12.664 1 87.44 263 HIS A O 1
ATOM 2102 N N . PHE A 1 264 ? 6.66 0.644 -13.328 1 88.31 264 PHE A N 1
ATOM 2103 C CA . PHE A 1 264 ? 6.895 0.961 -14.734 1 88.31 264 PHE A CA 1
ATOM 2104 C C . PHE A 1 264 ? 5.598 0.881 -15.523 1 88.31 264 PHE A C 1
ATOM 2106 O O . PHE A 1 264 ? 4.609 0.315 -15.055 1 88.31 264 PHE A O 1
ATOM 2113 N N . SER A 1 265 ? 5.621 1.452 -16.719 1 87.94 265 SER A N 1
ATOM 2114 C CA . SER A 1 265 ? 4.527 1.35 -17.688 1 87.94 265 SER A CA 1
ATOM 2115 C C . SER A 1 265 ? 4.91 0.452 -18.859 1 87.94 265 SER A C 1
ATOM 2117 O O . SER A 1 265 ? 6.043 0.5 -19.344 1 87.94 265 SER A O 1
ATOM 2119 N N . CYS A 1 266 ? 4.023 -0.321 -19.188 1 93.19 266 CYS A N 1
ATOM 2120 C CA . CYS A 1 266 ? 4.273 -1.245 -20.297 1 93.19 266 CYS A CA 1
ATOM 2121 C C . CYS A 1 266 ? 3.877 -0.623 -21.625 1 93.19 266 CYS A C 1
ATOM 2123 O O . CYS A 1 266 ? 2.818 -0.002 -21.734 1 93.19 266 CYS A O 1
ATOM 2125 N N . ASN A 1 267 ? 4.734 -0.792 -22.609 1 88.06 267 ASN A N 1
ATOM 2126 C CA . ASN A 1 267 ? 4.473 -0.288 -23.953 1 88.06 267 ASN A CA 1
ATOM 2127 C C . ASN A 1 267 ? 4.5 -1.41 -24.984 1 88.06 267 ASN A C 1
ATOM 2129 O O . ASN A 1 267 ? 4.945 -1.207 -26.109 1 88.06 267 ASN A O 1
ATOM 2133 N N . CYS A 1 268 ? 4.145 -2.482 -24.594 1 91.94 268 CYS A N 1
ATOM 2134 C CA . CYS A 1 268 ? 4.133 -3.604 -25.516 1 91.94 268 CYS A CA 1
ATOM 2135 C C . CYS A 1 268 ? 3.021 -3.443 -26.547 1 91.94 268 CYS A C 1
ATOM 2137 O O . CYS A 1 268 ? 2.178 -2.555 -26.422 1 91.94 268 CYS A O 1
ATOM 2139 N N . VAL A 1 269 ? 2.998 -4.324 -27.484 1 89.44 269 VAL A N 1
ATOM 2140 C CA . VAL A 1 269 ? 2.082 -4.242 -28.625 1 89.44 269 VAL A CA 1
ATOM 2141 C C . VAL A 1 269 ? 0.642 -4.375 -28.141 1 89.44 269 VAL A C 1
ATOM 2143 O O . VAL A 1 269 ? -0.248 -3.666 -28.609 1 89.44 269 VAL A O 1
ATOM 2146 N N . LYS A 1 270 ? 0.405 -5.246 -27.25 1 91.31 270 LYS A N 1
ATOM 2147 C CA . LYS A 1 270 ? -0.94 -5.457 -26.719 1 91.31 270 LYS A CA 1
ATOM 2148 C C . LYS A 1 270 ? -1.461 -4.199 -26.016 1 91.31 270 LYS A C 1
ATOM 2150 O O . LYS A 1 270 ? -2.615 -3.811 -26.219 1 91.31 270 LYS A O 1
ATOM 2155 N N . CYS A 1 271 ? -0.668 -3.621 -25.234 1 90.88 271 CYS A N 1
ATOM 2156 C CA . CYS A 1 271 ? -1.051 -2.416 -24.516 1 90.88 271 CYS A CA 1
ATOM 2157 C C . CYS A 1 271 ? -1.329 -1.267 -25.469 1 90.88 271 CYS A C 1
ATOM 2159 O O . CYS A 1 271 ? -2.34 -0.573 -25.344 1 90.88 271 CYS A O 1
ATOM 2161 N N . ILE A 1 272 ? -0.465 -1.08 -26.375 1 86.5 272 ILE A N 1
ATOM 2162 C CA . ILE A 1 272 ? -0.59 0.023 -27.328 1 86.5 272 ILE A CA 1
ATOM 2163 C C . ILE A 1 272 ? -1.868 -0.142 -28.141 1 86.5 272 ILE A C 1
ATOM 2165 O O . ILE A 1 272 ? -2.625 0.814 -28.328 1 86.5 272 ILE A O 1
ATOM 2169 N N . ASP A 1 273 ? -2.109 -1.295 -28.578 1 86 273 ASP A N 1
ATOM 2170 C CA . ASP A 1 273 ? -3.289 -1.577 -29.391 1 86 273 ASP A CA 1
ATOM 2171 C C . ASP A 1 273 ? -4.574 -1.327 -28.609 1 86 273 ASP A C 1
ATOM 2173 O O . ASP A 1 273 ? -5.516 -0.72 -29.109 1 86 273 ASP A O 1
ATOM 2177 N N . GLU A 1 274 ? -4.617 -1.756 -27.391 1 85 274 GLU A N 1
ATOM 2178 C CA . GLU A 1 274 ? -5.812 -1.649 -26.562 1 85 274 GLU A CA 1
ATOM 2179 C C . GLU A 1 274 ? -6.074 -0.203 -26.156 1 85 274 GLU A C 1
ATOM 2181 O O . GLU A 1 274 ? -7.223 0.231 -26.078 1 85 274 GLU A O 1
ATOM 2186 N N . ILE A 1 275 ? -5.121 0.47 -25.828 1 74.31 275 ILE A N 1
ATOM 2187 C CA . ILE A 1 275 ? -5.266 1.857 -25.406 1 74.31 275 ILE A CA 1
ATOM 2188 C C . ILE A 1 275 ? -5.762 2.709 -26.578 1 74.31 275 ILE A C 1
ATOM 2190 O O . ILE A 1 275 ? -6.59 3.605 -26.391 1 74.31 275 ILE A O 1
ATOM 2194 N N . ASN A 1 276 ? -5.297 2.391 -27.656 1 67.44 276 ASN A N 1
ATOM 2195 C CA . ASN A 1 276 ? -5.703 3.119 -28.844 1 67.44 276 ASN A CA 1
ATOM 2196 C C . ASN A 1 276 ? -7.156 2.834 -29.219 1 67.44 276 ASN A C 1
ATOM 2198 O O . ASN A 1 276 ? -7.832 3.676 -29.812 1 67.44 276 ASN A O 1
ATOM 2202 N N . GLU A 1 277 ? -7.57 1.668 -28.75 1 66.62 277 GLU A N 1
ATOM 2203 C CA . GLU A 1 277 ? -8.93 1.263 -29.109 1 66.62 277 GLU A CA 1
ATOM 2204 C C . GLU A 1 277 ? -9.922 1.612 -28 1 66.62 277 GLU A C 1
ATOM 2206 O O . GLU A 1 277 ? -11.117 1.351 -28.125 1 66.62 277 GLU A O 1
ATOM 2211 N N . LEU A 1 278 ? -9.398 1.975 -26.844 1 59.78 278 LEU A N 1
ATOM 2212 C CA . LEU A 1 278 ? -10.219 2.119 -25.656 1 59.78 278 LEU A CA 1
ATOM 2213 C C . LEU A 1 278 ? -11.43 3.006 -25.922 1 59.78 278 LEU A C 1
ATOM 2215 O O . LEU A 1 278 ? -11.281 4.156 -26.344 1 59.78 278 LEU A O 1
ATOM 2219 N N . GLU A 1 279 ? -12.531 2.309 -26.125 1 53.81 279 GLU A N 1
ATOM 2220 C CA . GLU A 1 279 ? -13.828 2.965 -26 1 53.81 279 GLU A CA 1
ATOM 2221 C C . GLU A 1 279 ? -14.211 3.148 -24.531 1 53.81 279 GLU A C 1
ATOM 2223 O O . GLU A 1 279 ? -13.883 2.309 -23.688 1 53.81 279 GLU A O 1
ATOM 2228 N N . PRO A 1 280 ? -14.633 4.238 -24.078 1 51.06 280 PRO A N 1
ATOM 2229 C CA . PRO A 1 280 ? -15.016 4.527 -22.688 1 51.06 280 PRO A CA 1
ATOM 2230 C C . PRO A 1 280 ? -15.969 3.484 -22.125 1 51.06 280 PRO A C 1
ATOM 2232 O O . PRO A 1 280 ? -16.891 3.035 -22.812 1 51.06 280 PRO A O 1
ATOM 2235 N N . ASP A 1 281 ? -15.562 2.662 -21.156 1 53.81 281 ASP A N 1
ATOM 2236 C CA . ASP A 1 281 ? -16.406 1.743 -20.391 1 53.81 281 ASP A CA 1
ATOM 2237 C C . ASP A 1 281 ? -17.812 2.326 -20.188 1 53.81 281 ASP A C 1
ATOM 2239 O O . ASP A 1 281 ? -18.781 1.583 -20.016 1 53.81 281 ASP A O 1
ATOM 2243 N N . ASP A 1 282 ? -17.844 3.611 -20.047 1 50.03 282 ASP A N 1
ATOM 2244 C CA . ASP A 1 282 ? -19.078 4.309 -19.688 1 50.03 282 ASP A CA 1
ATOM 2245 C C . ASP A 1 282 ? -20.203 3.941 -20.656 1 50.03 282 ASP A C 1
ATOM 2247 O O . ASP A 1 282 ? -21.375 4.125 -20.328 1 50.03 282 ASP A O 1
ATOM 2251 N N . GLY A 1 283 ? -19.75 3.412 -21.766 1 53.28 283 GLY A N 1
ATOM 2252 C CA . GLY A 1 283 ? -20.844 3.146 -22.672 1 53.28 283 GLY A CA 1
ATOM 2253 C C . GLY A 1 283 ? -21.453 1.77 -22.484 1 53.28 283 GLY A C 1
ATOM 2254 O O . GLY A 1 283 ? -22.375 1.38 -23.219 1 53.28 283 GLY A O 1
ATOM 2255 N N . LEU A 1 284 ? -20.906 1.003 -21.672 1 59.53 284 LEU A N 1
ATOM 2256 C CA . LEU A 1 284 ? -21.344 -0.385 -21.703 1 59.53 284 LEU A CA 1
ATOM 2257 C C . LEU A 1 284 ? -22.703 -0.536 -21 1 59.53 284 LEU A C 1
ATOM 2259 O O . LEU A 1 284 ? -23.297 -1.612 -21.031 1 59.53 284 LEU A O 1
ATOM 2263 N N . GLY A 1 285 ? -23.328 0.527 -20.781 1 65.44 285 GLY A N 1
ATOM 2264 C CA . GLY A 1 285 ? -24.75 0.57 -20.453 1 65.44 285 GLY A CA 1
ATOM 2265 C C . GLY A 1 285 ? -25.062 -0.129 -19.141 1 65.44 285 GLY A C 1
ATOM 2266 O O . GLY A 1 285 ? -24.188 -0.305 -18.297 1 65.44 285 GLY A O 1
ATOM 2267 N N . GLU A 1 286 ? -26.234 -0.596 -18.844 1 71.81 286 GLU A N 1
ATOM 2268 C CA . GLU A 1 286 ? -26.859 -1.158 -17.656 1 71.81 286 GLU A CA 1
ATOM 2269 C C . GLU A 1 286 ? -26.359 -2.576 -17.391 1 71.81 286 GLU A C 1
ATOM 2271 O O . GLU A 1 286 ? -26.203 -2.973 -16.234 1 71.81 286 GLU A O 1
ATOM 2276 N N . GLU A 1 287 ? -26.016 -3.268 -18.422 1 75.25 287 GLU A N 1
ATOM 2277 C CA . GLU A 1 287 ? -25.578 -4.652 -18.266 1 75.25 287 GLU A CA 1
ATOM 2278 C C . GLU A 1 287 ? -24.203 -4.719 -17.609 1 75.25 287 GLU A C 1
ATOM 2280 O O . GLU A 1 287 ? -23.969 -5.578 -16.75 1 75.25 287 GLU A O 1
ATOM 2285 N N . PHE A 1 288 ? -23.438 -3.832 -18 1 75.94 288 PHE A N 1
ATOM 2286 C CA . PHE A 1 288 ? -22.109 -3.789 -17.422 1 75.94 288 PHE A CA 1
ATOM 2287 C C . PHE A 1 288 ? -22.156 -3.418 -15.953 1 75.94 288 PHE A C 1
ATOM 2289 O O . PHE A 1 288 ? -21.469 -4.023 -15.133 1 75.94 288 PHE A O 1
ATOM 2296 N N . ARG A 1 289 ? -22.953 -2.48 -15.664 1 76.25 289 ARG A N 1
ATOM 2297 C CA . ARG A 1 289 ? -23.109 -2.07 -14.266 1 76.25 289 ARG A CA 1
ATOM 2298 C C . ARG A 1 289 ? -23.656 -3.213 -13.422 1 76.25 289 ARG A C 1
ATOM 2300 O O . ARG A 1 289 ? -23.203 -3.414 -12.281 1 76.25 289 ARG A O 1
ATOM 2307 N N . GLY A 1 290 ? -24.562 -3.926 -14.008 1 77.88 290 GLY A N 1
ATOM 2308 C CA . GLY A 1 290 ? -25.109 -5.09 -13.328 1 77.88 290 GLY A CA 1
ATOM 2309 C C . GLY A 1 290 ? -24.078 -6.168 -13.07 1 77.88 290 GLY A C 1
ATOM 2310 O O . GLY A 1 290 ? -24.047 -6.758 -11.992 1 77.88 290 GLY A O 1
ATOM 2311 N N . LEU A 1 291 ? -23.281 -6.418 -14.031 1 81.75 291 LEU A N 1
ATOM 2312 C CA . LEU A 1 291 ? -22.219 -7.422 -13.914 1 81.75 291 LEU A CA 1
ATOM 2313 C C . LEU A 1 291 ? -21.234 -7.047 -12.82 1 81.75 291 LEU A C 1
ATOM 2315 O O . LEU A 1 291 ? -20.859 -7.883 -11.992 1 81.75 291 LEU A O 1
ATOM 2319 N N . LYS A 1 292 ? -20.828 -5.812 -12.828 1 78.88 292 LYS A N 1
ATOM 2320 C CA . LYS A 1 292 ? -19.875 -5.336 -11.82 1 78.88 292 LYS A CA 1
ATOM 2321 C C . LYS A 1 292 ? -20.453 -5.488 -10.414 1 78.88 292 LYS A C 1
ATOM 2323 O O . LYS A 1 292 ? -19.75 -5.945 -9.508 1 78.88 292 LYS A O 1
ATOM 2328 N N . LYS A 1 293 ? -21.656 -5.148 -10.305 1 79.56 293 LYS A N 1
ATOM 2329 C CA . LYS A 1 293 ? -22.344 -5.277 -9.016 1 79.56 293 LYS A CA 1
ATOM 2330 C C . LYS A 1 293 ? -22.422 -6.734 -8.578 1 79.56 293 LYS A C 1
ATOM 2332 O O . LYS A 1 293 ? -22.188 -7.051 -7.41 1 79.56 293 LYS A O 1
ATOM 2337 N N . SER A 1 294 ? -22.75 -7.566 -9.492 1 83.12 294 SER A N 1
ATOM 2338 C CA . SER A 1 294 ? -22.828 -8.992 -9.195 1 83.12 294 SER A CA 1
ATOM 2339 C C . SER A 1 294 ? -21.484 -9.539 -8.727 1 83.12 294 SER A C 1
ATOM 2341 O O . SER A 1 294 ? -21.438 -10.328 -7.777 1 83.12 294 SER A O 1
ATOM 2343 N N . LEU A 1 295 ? -20.484 -9.117 -9.312 1 81.88 295 LEU A N 1
ATOM 2344 C CA . LEU A 1 295 ? -19.156 -9.602 -8.953 1 81.88 295 LEU A CA 1
ATOM 2345 C C . LEU A 1 295 ? -18.797 -9.188 -7.535 1 81.88 295 LEU A C 1
ATOM 2347 O O . LEU A 1 295 ? -18.219 -9.977 -6.781 1 81.88 295 LEU A O 1
ATOM 2351 N N . GLU A 1 296 ? -19.141 -8.016 -7.246 1 78.69 296 GLU A N 1
ATOM 2352 C CA . GLU A 1 296 ? -18.891 -7.539 -5.891 1 78.69 296 GLU A CA 1
ATOM 2353 C C . GLU A 1 296 ? -19.688 -8.344 -4.867 1 78.69 296 GLU A C 1
ATOM 2355 O O . GLU A 1 296 ? -19.156 -8.734 -3.826 1 78.69 296 GLU A O 1
ATOM 2360 N N . GLN A 1 297 ? -20.859 -8.555 -5.195 1 79.5 297 GLN A N 1
ATOM 2361 C CA . GLN A 1 297 ? -21.75 -9.305 -4.301 1 79.5 297 GLN A CA 1
ATOM 2362 C C . GLN A 1 297 ? -21.297 -10.758 -4.176 1 79.5 297 GLN A C 1
ATOM 2364 O O . GLN A 1 297 ? -21.453 -11.375 -3.121 1 79.5 297 GLN A O 1
ATOM 2369 N N . ILE A 1 298 ? -20.812 -11.266 -5.207 1 81.75 298 ILE A N 1
ATOM 2370 C CA . ILE A 1 298 ? -20.312 -12.641 -5.215 1 81.75 298 ILE A CA 1
ATOM 2371 C C . ILE A 1 298 ? -19.141 -12.773 -4.254 1 81.75 298 ILE A C 1
ATOM 2373 O O . ILE A 1 298 ? -19.062 -13.734 -3.49 1 81.75 298 ILE A O 1
ATOM 2377 N N . GLN A 1 299 ? -18.297 -11.82 -4.301 1 76.81 299 GLN A N 1
ATOM 2378 C CA . GLN A 1 299 ? -17.156 -11.836 -3.389 1 76.81 299 GLN A CA 1
ATOM 2379 C C . GLN A 1 299 ? -17.609 -11.883 -1.935 1 76.81 299 GLN A C 1
ATOM 2381 O O . GLN A 1 299 ? -17.078 -12.648 -1.13 1 76.81 299 GLN A O 1
ATOM 2386 N N . ASP A 1 300 ? -18.609 -11.125 -1.689 1 75.38 300 ASP A N 1
ATOM 2387 C CA . ASP A 1 300 ? -19.156 -11.094 -0.34 1 75.38 300 ASP A CA 1
ATOM 2388 C C . ASP A 1 300 ? -19.828 -12.43 0.01 1 75.38 300 ASP A C 1
ATOM 2390 O O . ASP A 1 300 ? -19.672 -12.93 1.126 1 75.38 300 ASP A O 1
ATOM 2394 N N . ALA A 1 301 ? -20.516 -12.859 -0.923 1 79.56 301 ALA A N 1
ATOM 2395 C CA . ALA A 1 301 ? -21.234 -14.125 -0.721 1 79.56 301 ALA A CA 1
ATOM 2396 C C . ALA A 1 301 ? -20.25 -15.281 -0.528 1 79.56 301 ALA A C 1
ATOM 2398 O O . ALA A 1 301 ? -20.516 -16.203 0.251 1 79.56 301 ALA A O 1
ATOM 2399 N N . GLU A 1 302 ? -19.141 -15.25 -1.176 1 77.06 302 GLU A N 1
ATOM 2400 C CA . GLU A 1 302 ? -18.109 -16.281 -1.05 1 77.06 302 GLU A CA 1
ATOM 2401 C C . GLU A 1 302 ? -17.5 -16.266 0.346 1 77.06 302 GLU A C 1
ATOM 2403 O O . GLU A 1 302 ? -17.234 -17.328 0.92 1 77.06 302 GLU A O 1
ATOM 2408 N N . LYS A 1 303 ? -17.391 -15.07 0.846 1 71.62 303 LYS A N 1
ATOM 2409 C CA . LYS A 1 303 ? -16.844 -14.93 2.193 1 71.62 303 LYS A CA 1
ATOM 2410 C C . LYS A 1 303 ? -17.766 -15.562 3.229 1 71.62 303 LYS A C 1
ATOM 2412 O O . LYS A 1 303 ? -17.297 -16.172 4.195 1 71.62 303 LYS A O 1
ATOM 2417 N N . SER A 1 304 ? -19 -15.453 2.982 1 75.06 304 SER A N 1
ATOM 2418 C CA . SER A 1 304 ? -19.984 -16.016 3.893 1 75.06 304 SER A CA 1
ATOM 2419 C C . SER A 1 304 ? -20.344 -17.438 3.508 1 75.06 304 SER A C 1
ATOM 2421 O O . SER A 1 304 ? -21.266 -18.031 4.086 1 75.06 304 SER A O 1
ATOM 2423 N N . GLN A 1 305 ? -19.641 -17.938 2.461 1 77.06 305 GLN A N 1
ATOM 2424 C CA . GLN A 1 305 ? -19.844 -19.297 1.945 1 77.06 305 GLN A CA 1
ATOM 2425 C C . GLN A 1 305 ? -21.312 -19.531 1.571 1 77.06 305 GLN A C 1
ATOM 2427 O O . GLN A 1 305 ? -21.859 -20.609 1.811 1 77.06 305 GLN A O 1
ATOM 2432 N N . ASP A 1 306 ? -21.953 -18.469 1.203 1 82.25 306 ASP A N 1
ATOM 2433 C CA . ASP A 1 306 ? -23.312 -18.547 0.684 1 82.25 306 ASP A CA 1
ATOM 2434 C C . ASP A 1 306 ? -23.312 -18.891 -0.807 1 82.25 306 ASP A C 1
ATOM 2436 O O . ASP A 1 306 ? -23.562 -18.016 -1.642 1 82.25 306 ASP A O 1
ATOM 2440 N N . TRP A 1 307 ? -23.219 -20.109 -1.118 1 81.19 307 TRP A N 1
ATOM 2441 C CA . TRP A 1 307 ? -23.031 -20.562 -2.488 1 81.19 307 TRP A CA 1
ATOM 2442 C C . TRP A 1 307 ? -24.312 -20.438 -3.295 1 81.19 307 TRP A C 1
ATOM 2444 O O . TRP A 1 307 ? -24.281 -20.203 -4.504 1 81.19 307 TRP A O 1
ATOM 2454 N N . THR A 1 308 ? -25.359 -20.578 -2.639 1 82.19 308 THR A N 1
ATOM 2455 C CA . THR A 1 308 ? -26.641 -20.406 -3.312 1 82.19 308 THR A CA 1
ATOM 2456 C C . THR A 1 308 ? -26.781 -19 -3.865 1 82.19 308 THR A C 1
ATOM 2458 O O . THR A 1 308 ? -27.188 -18.812 -5.012 1 82.19 308 THR A O 1
ATOM 2461 N N . LYS A 1 309 ? -26.391 -18.156 -3.02 1 86.19 309 LYS A N 1
ATOM 2462 C CA . LYS A 1 309 ? -26.469 -16.766 -3.445 1 86.19 309 LYS A CA 1
ATOM 2463 C C . LYS A 1 309 ? -25.5 -16.484 -4.598 1 86.19 309 LYS A C 1
ATOM 2465 O O . LYS A 1 309 ? -25.828 -15.742 -5.52 1 86.19 309 LYS A O 1
ATOM 2470 N N . VAL A 1 310 ? -24.359 -17.062 -4.535 1 84 310 VAL A N 1
ATOM 2471 C CA . VAL A 1 310 ? -23.375 -16.875 -5.598 1 84 310 VAL A CA 1
ATOM 2472 C C . VAL A 1 310 ? -23.953 -17.359 -6.926 1 84 310 VAL A C 1
ATOM 2474 O O . VAL A 1 310 ? -23.891 -16.656 -7.938 1 84 310 VAL A O 1
ATOM 2477 N N . LEU A 1 311 ? -24.594 -18.484 -6.898 1 84.19 311 LEU A N 1
ATOM 2478 C CA . LEU A 1 311 ? -25.141 -19.078 -8.125 1 84.19 311 LEU A CA 1
ATOM 2479 C C . LEU A 1 311 ? -26.312 -18.25 -8.648 1 84.19 311 LEU A C 1
ATOM 2481 O O . LEU A 1 311 ? -26.469 -18.094 -9.859 1 84.19 311 LEU A O 1
ATOM 2485 N N . GLU A 1 312 ? -27.062 -17.719 -7.754 1 86.69 312 GLU A N 1
ATOM 2486 C CA . GLU A 1 312 ? -28.172 -16.875 -8.141 1 86.69 312 GLU A CA 1
ATOM 2487 C C . GLU A 1 312 ? -27.688 -15.609 -8.852 1 86.69 312 GLU A C 1
ATOM 2489 O O . GLU A 1 312 ? -28.281 -15.18 -9.844 1 86.69 312 GLU A O 1
ATOM 2494 N N . LEU A 1 313 ? -26.656 -15.141 -8.328 1 85.69 313 LEU A N 1
ATOM 2495 C CA . LEU A 1 313 ? -26.094 -13.914 -8.875 1 85.69 313 LEU A CA 1
ATOM 2496 C C . LEU A 1 313 ? -25.453 -14.164 -10.242 1 85.69 313 LEU A C 1
ATOM 2498 O O . LEU A 1 313 ? -25.375 -13.258 -11.07 1 85.69 313 LEU A O 1
ATOM 2502 N N . CYS A 1 314 ? -25.078 -15.391 -10.461 1 83.88 314 CYS A N 1
ATOM 2503 C CA . CYS A 1 314 ? -24.422 -15.742 -11.711 1 83.88 314 CYS A CA 1
ATOM 2504 C C . CYS A 1 314 ? -25.438 -16.109 -12.781 1 83.88 314 CYS A C 1
ATOM 2506 O O . CYS A 1 314 ? -25.141 -16.062 -13.977 1 83.88 314 CYS A O 1
ATOM 2508 N N . LYS A 1 315 ? -26.641 -16.406 -12.492 1 84.5 315 LYS A N 1
ATOM 2509 C CA . LYS A 1 315 ? -27.656 -17 -13.352 1 84.5 315 LYS A CA 1
ATOM 2510 C C . LYS A 1 315 ? -27.875 -16.156 -14.602 1 84.5 315 LYS A C 1
ATOM 2512 O O . LYS A 1 315 ? -27.938 -16.703 -15.711 1 84.5 315 LYS A O 1
ATOM 2517 N N . PRO A 1 316 ? -27.953 -14.891 -14.453 1 81.62 316 PRO A N 1
ATOM 2518 C CA . PRO A 1 316 ? -28.219 -14.094 -15.648 1 81.62 316 PRO A CA 1
ATOM 2519 C C . PRO A 1 316 ? -27.109 -14.172 -16.672 1 81.62 316 PRO A C 1
ATOM 2521 O O . PRO A 1 316 ? -27.312 -13.867 -17.859 1 81.62 316 PRO A O 1
ATOM 2524 N N . TYR A 1 317 ? -25.984 -14.625 -16.25 1 80.56 317 TYR A N 1
ATOM 2525 C CA . TYR A 1 317 ? -24.812 -14.555 -17.109 1 80.56 317 TYR A CA 1
ATOM 2526 C C . TYR A 1 317 ? -24.375 -15.945 -17.547 1 80.56 317 TYR A C 1
ATOM 2528 O O . TYR A 1 317 ? -23.297 -16.109 -18.125 1 80.56 317 TYR A O 1
ATOM 2536 N N . LEU A 1 318 ? -25.203 -16.844 -17.266 1 80.31 318 LEU A N 1
ATOM 2537 C CA . LEU A 1 318 ? -24.828 -18.234 -17.547 1 80.31 318 LEU A CA 1
ATOM 2538 C C . LEU A 1 318 ? -25.406 -18.688 -18.891 1 80.31 318 LEU A C 1
ATOM 2540 O O . LEU A 1 318 ? -25.438 -19.891 -19.172 1 80.31 318 LEU A O 1
ATOM 2544 N N . LYS A 1 319 ? -25.922 -17.734 -19.609 1 80.94 319 LYS A N 1
ATOM 2545 C CA . LYS A 1 319 ? -26.406 -18.031 -20.953 1 80.94 319 LYS A CA 1
ATOM 2546 C C . LYS A 1 319 ? -25.609 -17.266 -22 1 80.94 319 LYS A C 1
ATOM 2548 O O . LYS A 1 319 ? -24.922 -16.297 -21.688 1 80.94 319 LYS A O 1
ATOM 2553 N N . PRO A 1 320 ? -25.656 -17.938 -23.203 1 76.94 320 PRO A N 1
ATOM 2554 C CA . PRO A 1 320 ? -24.953 -17.203 -24.266 1 76.94 320 PRO A CA 1
ATOM 2555 C C . PRO A 1 320 ? -25.453 -15.773 -24.422 1 76.94 320 PRO A C 1
ATOM 2557 O O . PRO A 1 320 ? -26.656 -15.516 -24.297 1 76.94 320 PRO A O 1
ATOM 2560 N N . MET A 1 321 ? -24.609 -14.969 -24.516 1 73.75 321 MET A N 1
ATOM 2561 C CA . MET A 1 321 ? -24.969 -13.555 -24.609 1 73.75 321 MET A CA 1
ATOM 2562 C C . MET A 1 321 ? -25.609 -13.258 -25.969 1 73.75 321 MET A C 1
ATOM 2564 O O . MET A 1 321 ? -25.219 -13.82 -26.984 1 73.75 321 MET A O 1
ATOM 2568 N N . ASP A 1 322 ? -26.594 -12.461 -25.75 1 73.19 322 ASP A N 1
ATOM 2569 C CA . ASP A 1 322 ? -27.203 -11.961 -26.984 1 73.19 322 ASP A CA 1
ATOM 2570 C C . ASP A 1 322 ? -26.219 -11.094 -27.766 1 73.19 322 ASP A C 1
ATOM 2572 O O . ASP A 1 322 ? -25.562 -10.219 -27.203 1 73.19 322 ASP A O 1
ATOM 2576 N N . PRO A 1 323 ? -26.109 -11.477 -29.031 1 72.12 323 PRO A N 1
ATOM 2577 C CA . PRO A 1 323 ? -25.203 -10.688 -29.859 1 72.12 323 PRO A CA 1
ATOM 2578 C C . PRO A 1 323 ? -25.516 -9.195 -29.844 1 72.12 323 PRO A C 1
ATOM 2580 O O . PRO A 1 323 ? -24.641 -8.375 -30.094 1 72.12 323 PRO A O 1
ATOM 2583 N N . SER A 1 324 ? -26.734 -8.875 -29.5 1 70.75 324 SER A N 1
ATOM 2584 C CA . SER A 1 324 ? -27.141 -7.477 -29.484 1 70.75 324 SER A CA 1
ATOM 2585 C C . SER A 1 324 ? -26.797 -6.812 -28.156 1 70.75 324 SER A C 1
ATOM 2587 O O . SER A 1 324 ? -26.906 -5.594 -28.031 1 70.75 324 SER A O 1
ATOM 2589 N N . SER A 1 325 ? -26.281 -7.684 -27.438 1 74 325 SER A N 1
ATOM 2590 C CA . SER A 1 325 ? -25.938 -7.148 -26.109 1 74 325 SER A CA 1
ATOM 2591 C C . SER A 1 325 ? -24.688 -6.289 -26.172 1 74 325 SER A C 1
ATOM 2593 O O . SER A 1 325 ? -23.781 -6.543 -26.969 1 74 325 SER A O 1
ATOM 2595 N N . SER A 1 326 ? -24.688 -5.273 -25.391 1 73.25 326 SER A N 1
ATOM 2596 C CA . SER A 1 326 ? -23.516 -4.422 -25.266 1 73.25 326 SER A CA 1
ATOM 2597 C C . SER A 1 326 ? -22.375 -5.145 -24.562 1 73.25 326 SER A C 1
ATOM 2599 O O . SER A 1 326 ? -21.203 -4.766 -24.688 1 73.25 326 SER A O 1
ATOM 2601 N N . LEU A 1 327 ? -22.828 -6.184 -23.906 1 79.25 327 LEU A N 1
ATOM 2602 C CA . LEU A 1 327 ? -21.828 -6.98 -23.203 1 79.25 327 LEU A CA 1
ATOM 2603 C C . LEU A 1 327 ? -21.359 -8.156 -24.062 1 79.25 327 LEU A C 1
ATOM 2605 O O . LEU A 1 327 ? -22.109 -9.109 -24.266 1 79.25 327 LEU A O 1
ATOM 2609 N N . GLN A 1 328 ? -20.203 -8.031 -24.5 1 83.31 328 GLN A N 1
ATOM 2610 C CA . GLN A 1 328 ? -19.641 -9.078 -25.359 1 83.31 328 GLN A CA 1
ATOM 2611 C C . GLN A 1 328 ? -19.344 -10.336 -24.547 1 83.31 328 GLN A C 1
ATOM 2613 O O . GLN A 1 328 ? -19.031 -10.258 -23.359 1 83.31 328 GLN A O 1
ATOM 2618 N N . ALA A 1 329 ? -19.328 -11.438 -25.203 1 85.31 329 ALA A N 1
ATOM 2619 C CA . ALA A 1 329 ? -19.141 -12.742 -24.562 1 85.31 329 ALA A CA 1
ATOM 2620 C C . ALA A 1 329 ? -17.734 -12.859 -23.984 1 85.31 329 ALA A C 1
ATOM 2622 O O . ALA A 1 329 ? -17.5 -13.609 -23.031 1 85.31 329 ALA A O 1
ATOM 2623 N N . ASP A 1 330 ? -16.844 -12.102 -24.578 1 88.88 330 ASP A N 1
ATOM 2624 C CA . ASP A 1 330 ? -15.453 -12.234 -24.141 1 88.88 330 ASP A CA 1
ATOM 2625 C C . ASP A 1 330 ? -15.078 -11.125 -23.172 1 88.88 330 ASP A C 1
ATOM 2627 O O . ASP A 1 330 ? -13.891 -10.922 -22.875 1 88.88 330 ASP A O 1
ATOM 2631 N N . HIS A 1 331 ? -16.047 -10.438 -22.719 1 87.5 331 HIS A N 1
ATOM 2632 C CA . HIS A 1 331 ? -15.727 -9.414 -21.719 1 87.5 331 HIS A CA 1
ATOM 2633 C C . HIS A 1 331 ? -15.062 -10.031 -20.5 1 87.5 331 HIS A C 1
ATOM 2635 O O . HIS A 1 331 ? -15.547 -11.023 -19.953 1 87.5 331 HIS A O 1
ATOM 2641 N N . HIS A 1 332 ? -14 -9.414 -20.047 1 89.75 332 HIS A N 1
ATOM 2642 C CA . HIS A 1 332 ? -13.148 -10.023 -19.031 1 89.75 332 HIS A CA 1
ATOM 2643 C C . HIS A 1 332 ? -13.914 -10.258 -17.734 1 89.75 332 HIS A C 1
ATOM 2645 O O . HIS A 1 332 ? -13.711 -11.273 -17.062 1 89.75 332 HIS A O 1
ATOM 2651 N N . LEU A 1 333 ? -14.805 -9.383 -17.359 1 86.75 333 LEU A N 1
ATOM 2652 C CA . LEU A 1 333 ? -15.57 -9.531 -16.125 1 86.75 333 LEU A CA 1
ATOM 2653 C C . LEU A 1 333 ? -16.547 -10.688 -16.234 1 86.75 333 LEU A C 1
ATOM 2655 O O . LEU A 1 333 ? -16.828 -11.375 -15.25 1 86.75 333 LEU A O 1
ATOM 2659 N N . LEU A 1 334 ? -17.109 -10.836 -17.406 1 88.31 334 LEU A N 1
ATOM 2660 C CA . LEU A 1 334 ? -18.016 -11.961 -17.625 1 88.31 334 LEU A CA 1
ATOM 2661 C C . LEU A 1 334 ? -17.266 -13.289 -17.516 1 88.31 334 LEU A C 1
ATOM 2663 O O . LEU A 1 334 ? -17.75 -14.234 -16.906 1 88.31 334 LEU A O 1
ATOM 2667 N N . VAL A 1 335 ? -16.141 -13.32 -18.078 1 92.56 335 VAL A N 1
ATOM 2668 C CA . VAL A 1 335 ? -15.305 -14.516 -18.016 1 92.56 335 VAL A CA 1
ATOM 2669 C C . VAL A 1 335 ? -14.984 -14.844 -16.547 1 92.56 335 VAL A C 1
ATOM 2671 O O . VAL A 1 335 ? -15.102 -16 -16.125 1 92.56 335 VAL A O 1
ATOM 2674 N N . LYS A 1 336 ? -14.625 -13.867 -15.836 1 90 336 LYS A N 1
ATOM 2675 C CA . LYS A 1 336 ? -14.289 -14.047 -14.43 1 90 336 LYS A CA 1
ATOM 2676 C C . LYS A 1 336 ? -15.492 -14.547 -13.633 1 90 336 LYS A C 1
ATOM 2678 O O . LYS A 1 336 ? -15.352 -15.414 -12.766 1 90 336 LYS A O 1
ATOM 2683 N N . LEU A 1 337 ? -16.578 -13.977 -13.883 1 89.06 337 LEU A N 1
ATOM 2684 C CA . LEU A 1 337 ? -17.797 -14.406 -13.203 1 89.06 337 LEU A CA 1
ATOM 2685 C C . LEU A 1 337 ? -18.109 -15.867 -13.508 1 89.06 337 LEU A C 1
ATOM 2687 O O . LEU A 1 337 ? -18.438 -16.641 -12.602 1 89.06 337 LEU A O 1
ATOM 2691 N N . ARG A 1 338 ? -18 -16.203 -14.719 1 90.94 338 ARG A N 1
ATOM 2692 C CA . ARG A 1 338 ? -18.281 -17.578 -15.125 1 90.94 338 ARG A CA 1
ATOM 2693 C C . ARG A 1 338 ? -17.266 -18.547 -14.516 1 90.94 338 ARG A C 1
ATOM 2695 O O . ARG A 1 338 ? -17.609 -19.688 -14.195 1 90.94 338 ARG A O 1
ATOM 2702 N N . ASP A 1 339 ? -16.062 -18.094 -14.398 1 91.44 339 ASP A N 1
ATOM 2703 C CA . ASP A 1 339 ? -15.062 -18.906 -13.719 1 91.44 339 ASP A CA 1
ATOM 2704 C C . ASP A 1 339 ? -15.469 -19.188 -12.273 1 91.44 339 ASP A C 1
ATOM 2706 O O . ASP A 1 339 ? -15.336 -20.328 -11.797 1 91.44 339 ASP A O 1
ATOM 2710 N N . ARG A 1 340 ? -15.859 -18.156 -11.648 1 88.12 340 ARG A N 1
ATOM 2711 C CA . ARG A 1 340 ? -16.297 -18.328 -10.266 1 88.12 340 ARG A CA 1
ATOM 2712 C C . ARG A 1 340 ? -17.484 -19.281 -10.188 1 88.12 340 ARG A C 1
ATOM 2714 O O . ARG A 1 340 ? -17.531 -20.141 -9.312 1 88.12 340 ARG A O 1
ATOM 2721 N N . ALA A 1 341 ? -18.422 -19.078 -11.031 1 88.5 341 ALA A N 1
ATOM 2722 C CA . ALA A 1 341 ? -19.578 -19.969 -11.094 1 88.5 341 ALA A CA 1
ATOM 2723 C C . ALA A 1 341 ? -19.156 -21.406 -11.336 1 88.5 341 ALA A C 1
ATOM 2725 O O . ALA A 1 341 ? -19.688 -22.344 -10.719 1 88.5 341 ALA A O 1
ATOM 2726 N N . PHE A 1 342 ? -18.297 -21.594 -12.234 1 92.81 342 PHE A N 1
ATOM 2727 C CA . PHE A 1 342 ? -17.766 -22.922 -12.539 1 92.81 342 PHE A CA 1
ATOM 2728 C C . PHE A 1 342 ? -17.219 -23.578 -11.281 1 92.81 342 PHE A C 1
ATOM 2730 O O . PHE A 1 342 ? -17.562 -24.719 -10.977 1 92.81 342 PHE A O 1
ATOM 2737 N N . ASP A 1 343 ? -16.375 -22.891 -10.578 1 88.44 343 ASP A N 1
ATOM 2738 C CA . ASP A 1 343 ? -15.734 -23.422 -9.383 1 88.44 343 ASP A CA 1
ATOM 2739 C C . ASP A 1 343 ? -16.766 -23.797 -8.32 1 88.44 343 ASP A C 1
ATOM 2741 O O . ASP A 1 343 ? -16.656 -24.844 -7.684 1 88.44 343 ASP A O 1
ATOM 2745 N N . ILE A 1 344 ? -17.703 -22.969 -8.18 1 86.06 344 ILE A N 1
ATOM 2746 C CA . ILE A 1 344 ? -18.734 -23.219 -7.188 1 86.06 344 ILE A CA 1
ATOM 2747 C C . ILE A 1 344 ? -19.547 -24.453 -7.578 1 86.06 344 ILE A C 1
ATOM 2749 O O . ILE A 1 344 ? -19.906 -25.25 -6.723 1 86.06 344 ILE A O 1
ATOM 2753 N N . CYS A 1 345 ? -19.875 -24.5 -8.797 1 89.31 345 CYS A N 1
ATOM 2754 C CA . CYS A 1 345 ? -20.625 -25.641 -9.289 1 89.31 345 CYS A CA 1
ATOM 2755 C C . CYS A 1 345 ? -19.844 -26.938 -9.078 1 89.31 345 CYS A C 1
ATOM 2757 O O . CYS A 1 345 ? -20.422 -27.969 -8.727 1 89.31 345 CYS A O 1
ATOM 2759 N N . VAL A 1 346 ? -18.609 -26.875 -9.297 1 90.25 346 VAL A N 1
ATOM 2760 C CA . VAL A 1 346 ? -17.766 -28.047 -9.07 1 90.25 346 VAL A CA 1
ATOM 2761 C C . VAL A 1 346 ? -17.766 -28.406 -7.59 1 90.25 346 VAL A C 1
ATOM 2763 O O . VAL A 1 346 ? -17.938 -29.562 -7.227 1 90.25 346 VAL A O 1
ATOM 2766 N N . ASP A 1 347 ? -17.672 -27.438 -6.77 1 85.56 347 ASP A N 1
ATOM 2767 C CA . ASP A 1 347 ? -17.625 -27.656 -5.324 1 85.56 347 ASP A CA 1
ATOM 2768 C C . ASP A 1 347 ? -18.938 -28.219 -4.809 1 85.56 347 ASP A C 1
ATOM 2770 O O . ASP A 1 347 ? -18.953 -29 -3.854 1 85.56 347 ASP A O 1
ATOM 2774 N N . THR A 1 348 ? -19.984 -27.766 -5.422 1 86.81 348 THR A N 1
ATOM 2775 C CA . THR A 1 348 ? -21.312 -28.219 -4.988 1 86.81 348 THR A CA 1
ATOM 2776 C C . THR A 1 348 ? -21.766 -29.438 -5.785 1 86.81 348 THR A C 1
ATOM 2778 O O . THR A 1 348 ? -22.922 -29.844 -5.695 1 86.81 348 THR A O 1
ATOM 2781 N N . GLN A 1 349 ? -20.938 -29.875 -6.699 1 90.62 349 GLN A N 1
ATOM 2782 C CA . GLN A 1 349 ? -21.141 -31.094 -7.484 1 90.62 349 GLN A CA 1
ATOM 2783 C C . GLN A 1 349 ? -22.281 -30.938 -8.477 1 90.62 349 GLN A C 1
ATOM 2785 O O . GLN A 1 349 ? -23.031 -31.891 -8.734 1 90.62 349 GLN A O 1
ATOM 2790 N N . SER A 1 350 ? -22.547 -29.75 -8.75 1 90.56 350 SER A N 1
ATOM 2791 C CA . SER A 1 350 ? -23.453 -29.469 -9.852 1 90.56 350 SER A CA 1
ATOM 2792 C C . SER A 1 350 ? -22.734 -29.547 -11.195 1 90.56 350 SER A C 1
ATOM 2794 O O . SER A 1 350 ? -22.531 -28.531 -11.859 1 90.56 350 SER A O 1
ATOM 2796 N N . TRP A 1 351 ? -22.594 -30.734 -11.695 1 94.38 351 TRP A N 1
ATOM 2797 C CA . TRP A 1 351 ? -21.656 -31.016 -12.773 1 94.38 351 TRP A CA 1
ATOM 2798 C C . TRP A 1 351 ? -22.172 -30.5 -14.109 1 94.38 351 TRP A C 1
ATOM 2800 O O . TRP A 1 351 ? -21.406 -29.953 -14.914 1 94.38 351 TRP A O 1
ATOM 2810 N N . GLU A 1 352 ? -23.422 -30.641 -14.344 1 92.75 352 GLU A N 1
ATOM 2811 C CA . GLU A 1 352 ? -24 -30.172 -15.594 1 92.75 352 GLU A CA 1
ATOM 2812 C C . GLU A 1 352 ? -23.875 -28.656 -15.734 1 92.75 352 GLU A C 1
ATOM 2814 O O . GLU A 1 352 ? -23.531 -28.156 -16.812 1 92.75 352 GLU A O 1
ATOM 2819 N N . LYS A 1 353 ? -24.125 -28.047 -14.68 1 90.25 353 LYS A N 1
ATOM 2820 C CA . LYS A 1 353 ? -24.016 -26.594 -14.68 1 90.25 353 LYS A CA 1
ATOM 2821 C C . LYS A 1 353 ? -22.562 -26.156 -14.852 1 90.25 353 LYS A C 1
ATOM 2823 O O . LYS A 1 353 ? -22.281 -25.172 -15.547 1 90.25 353 LYS A O 1
ATOM 2828 N N . ALA A 1 354 ? -21.688 -26.844 -14.227 1 94.5 354 ALA A N 1
ATOM 2829 C CA . ALA A 1 354 ? -20.25 -26.562 -14.367 1 94.5 354 ALA A CA 1
ATOM 2830 C C . ALA A 1 354 ? -19.812 -26.703 -15.828 1 94.5 354 ALA A C 1
ATOM 2832 O O . ALA A 1 354 ? -19.094 -25.844 -16.344 1 94.5 354 ALA A O 1
ATOM 2833 N N . ALA A 1 355 ? -20.312 -27.75 -16.406 1 95.19 355 ALA A N 1
ATOM 2834 C CA . ALA A 1 355 ? -19.969 -28 -17.797 1 95.19 355 ALA A CA 1
ATOM 2835 C C . ALA A 1 355 ? -20.469 -26.875 -18.703 1 95.19 355 ALA A C 1
ATOM 2837 O O . ALA A 1 355 ? -19.781 -26.453 -19.641 1 95.19 355 ALA A O 1
ATOM 2838 N N . GLN A 1 356 ? -21.609 -26.438 -18.422 1 92.06 356 GLN A N 1
ATOM 2839 C CA . GLN A 1 356 ? -22.188 -25.344 -19.203 1 92.06 356 GLN A CA 1
ATOM 2840 C C . GLN A 1 356 ? -21.359 -24.062 -19.047 1 92.06 356 GLN A C 1
ATOM 2842 O O . GLN A 1 356 ? -21.062 -23.391 -20.047 1 92.06 356 GLN A O 1
ATOM 2847 N N . MET A 1 357 ? -20.984 -23.766 -17.859 1 92.06 357 MET A N 1
ATOM 2848 C CA . MET A 1 357 ? -20.203 -22.578 -17.594 1 92.06 357 MET A CA 1
ATOM 2849 C C . MET A 1 357 ? -18.844 -22.656 -18.281 1 92.06 357 MET A C 1
ATOM 2851 O O . MET A 1 357 ? -18.375 -21.688 -18.875 1 92.06 357 MET A O 1
ATOM 2855 N N . GLY A 1 358 ? -18.266 -23.75 -18.094 1 95.44 358 GLY A N 1
ATOM 2856 C CA . GLY A 1 358 ? -16.969 -23.953 -18.703 1 95.44 358 GLY A CA 1
ATOM 2857 C C . GLY A 1 358 ? -16.984 -23.828 -20.219 1 95.44 358 GLY A C 1
ATOM 2858 O O . GLY A 1 358 ? -16.078 -23.266 -20.812 1 95.44 358 GLY A O 1
ATOM 2859 N N . GLN A 1 359 ? -18 -24.375 -20.781 1 95.06 359 GLN A N 1
ATOM 2860 C CA . GLN A 1 359 ? -18.141 -24.297 -22.234 1 95.06 359 GLN A CA 1
ATOM 2861 C C . GLN A 1 359 ? -18.266 -22.844 -22.703 1 95.06 359 GLN A C 1
ATOM 2863 O O . GLN A 1 359 ? -17.656 -22.469 -23.703 1 95.06 359 GLN A O 1
ATOM 2868 N N . LEU A 1 360 ? -18.984 -22.109 -21.969 1 93.75 360 LEU A N 1
ATOM 2869 C CA . LEU A 1 360 ? -19.188 -20.703 -22.328 1 93.75 360 LEU A CA 1
ATOM 2870 C C . LEU A 1 360 ? -17.875 -19.922 -22.234 1 93.75 360 LEU A C 1
ATOM 2872 O O . LEU A 1 360 ? -17.672 -18.953 -22.953 1 93.75 360 LEU A O 1
ATOM 2876 N N . ASN A 1 361 ? -16.953 -20.391 -21.422 1 95.69 361 ASN A N 1
ATOM 2877 C CA . ASN A 1 361 ? -15.711 -19.656 -21.156 1 95.69 361 ASN A CA 1
ATOM 2878 C C . ASN A 1 361 ? -14.578 -20.141 -22.062 1 95.69 361 ASN A C 1
ATOM 2880 O O . ASN A 1 361 ? -13.5 -19.547 -22.078 1 95.69 361 ASN A O 1
ATOM 2884 N N . THR A 1 362 ? -14.773 -21.156 -22.812 1 96.81 362 THR A N 1
ATOM 2885 C CA . THR A 1 362 ? -13.695 -21.766 -23.594 1 96.81 362 THR A CA 1
ATOM 2886 C C . THR A 1 362 ? -13.211 -20.812 -24.672 1 96.81 362 THR A C 1
ATOM 2888 O O . THR A 1 362 ? -12.016 -20.531 -24.766 1 96.81 362 THR A O 1
ATOM 2891 N N . ASP A 1 363 ? -14.086 -20.266 -25.438 1 95.69 363 ASP A N 1
ATOM 2892 C CA . ASP A 1 363 ? -13.695 -19.359 -26.516 1 95.69 363 ASP A CA 1
ATOM 2893 C C . ASP A 1 363 ? -13.125 -18.062 -25.969 1 95.69 363 ASP A C 1
ATOM 2895 O O . ASP A 1 363 ? -12.102 -17.562 -26.438 1 95.69 363 ASP A O 1
ATOM 2899 N N . PRO A 1 364 ? -13.75 -17.547 -24.953 1 95.25 364 PRO A N 1
ATOM 2900 C CA . PRO A 1 364 ? -13.156 -16.359 -24.344 1 95.25 364 PRO A CA 1
ATOM 2901 C C . PRO A 1 364 ? -11.734 -16.594 -23.844 1 95.25 364 PRO A C 1
ATOM 2903 O O . PRO A 1 364 ? -10.875 -15.711 -23.969 1 95.25 364 PRO A O 1
ATOM 2906 N N . TYR A 1 365 ? -11.469 -17.75 -23.312 1 96.94 365 TYR A N 1
ATOM 2907 C CA . TYR A 1 365 ? -10.117 -18.094 -22.875 1 96.94 365 TYR A CA 1
ATOM 2908 C C . TYR A 1 365 ? -9.148 -18.094 -24.047 1 96.94 365 TYR A C 1
ATOM 2910 O O . TYR A 1 365 ? -8.055 -17.531 -23.953 1 96.94 365 TYR A O 1
ATOM 2918 N N . ARG A 1 366 ? -9.602 -18.688 -25.125 1 96.69 366 ARG A N 1
ATOM 2919 C CA . ARG A 1 366 ? -8.781 -18.719 -26.328 1 96.69 366 ARG A CA 1
ATOM 2920 C C . ARG A 1 366 ? -8.477 -17.297 -26.812 1 96.69 366 ARG A C 1
ATOM 2922 O O . ARG A 1 366 ? -7.348 -17 -27.219 1 96.69 366 ARG A O 1
ATOM 2929 N N . TYR A 1 367 ? -9.453 -16.531 -26.672 1 94.62 367 TYR A N 1
ATOM 2930 C CA . TYR A 1 367 ? -9.344 -15.164 -27.156 1 94.62 367 TYR A CA 1
ATOM 2931 C C . TYR A 1 367 ? -8.359 -14.367 -26.312 1 94.62 367 TYR A C 1
ATOM 2933 O O . TYR A 1 367 ? -7.477 -13.695 -26.844 1 94.62 367 TYR A O 1
ATOM 2941 N N . HIS A 1 368 ? -8.43 -14.414 -25.016 1 95 368 HIS A N 1
ATOM 2942 C CA . HIS A 1 368 ? -7.66 -13.562 -24.125 1 95 368 HIS A CA 1
ATOM 2943 C C . HIS A 1 368 ? -6.242 -14.094 -23.938 1 95 368 HIS A C 1
ATOM 2945 O O . HIS A 1 368 ? -5.293 -13.32 -23.828 1 95 368 HIS A O 1
ATOM 2951 N N . TYR A 1 369 ? -6.086 -15.383 -23.953 1 96.19 369 TYR A N 1
ATOM 2952 C CA . TYR A 1 369 ? -4.809 -15.953 -23.531 1 96.19 369 TYR A CA 1
ATOM 2953 C C . TYR A 1 369 ? -4.008 -16.422 -24.75 1 96.19 369 TYR A C 1
ATOM 2955 O O . TYR A 1 369 ? -2.793 -16.625 -24.656 1 96.19 369 TYR A O 1
ATOM 2963 N N . GLY A 1 370 ? -4.66 -16.594 -25.875 1 93.62 370 GLY A N 1
ATOM 2964 C CA . GLY A 1 370 ? -3.969 -17.109 -27.047 1 93.62 370 GLY A CA 1
ATOM 2965 C C . GLY A 1 370 ? -3.836 -18.625 -27.047 1 93.62 370 GLY A C 1
ATOM 2966 O O . GLY A 1 370 ? -4.453 -19.297 -26.234 1 93.62 370 GLY A O 1
ATOM 2967 N N . PRO A 1 371 ? -3.023 -19.094 -27.891 1 95.06 371 PRO A N 1
ATOM 2968 C CA . PRO A 1 371 ? -3.014 -20.531 -28.141 1 95.06 371 PRO A CA 1
ATOM 2969 C C . PRO A 1 371 ? -2.252 -21.312 -27.078 1 95.06 371 PRO A C 1
ATOM 2971 O O . PRO A 1 371 ? -2.545 -22.484 -26.828 1 95.06 371 PRO A O 1
ATOM 2974 N N . TYR A 1 372 ? -1.242 -20.672 -26.562 1 97.44 372 TYR A N 1
ATOM 2975 C CA . TYR A 1 372 ? -0.44 -21.406 -25.594 1 97.44 372 TYR A CA 1
ATOM 2976 C C . TYR A 1 372 ? -0.332 -20.641 -24.281 1 97.44 372 TYR A C 1
ATOM 2978 O O . TYR A 1 372 ? 0.543 -19.781 -24.125 1 97.44 372 TYR A O 1
ATOM 2986 N N . HIS A 1 373 ? -1.124 -20.891 -23.391 1 97.62 373 HIS A N 1
ATOM 2987 C CA . HIS A 1 373 ? -1.118 -20.328 -22.047 1 97.62 373 HIS A CA 1
ATOM 2988 C C . HIS A 1 373 ? -1.525 -21.359 -21.016 1 97.62 373 HIS A C 1
ATOM 2990 O O . HIS A 1 373 ? -2.449 -22.141 -21.234 1 97.62 373 HIS A O 1
ATOM 2996 N N . PRO A 1 374 ? -0.875 -21.328 -19.906 1 97.5 374 PRO A N 1
ATOM 2997 C CA . PRO A 1 374 ? -1.22 -22.297 -18.875 1 97.5 374 PRO A CA 1
ATOM 2998 C C . PRO A 1 374 ? -2.691 -22.25 -18.469 1 97.5 374 PRO A C 1
ATOM 3000 O O . PRO A 1 374 ? -3.32 -23.281 -18.266 1 97.5 374 PRO A O 1
ATOM 3003 N N . SER A 1 375 ? -3.262 -21.078 -18.391 1 97.31 375 SER A N 1
ATOM 3004 C CA . SER A 1 375 ? -4.66 -20.938 -18 1 97.31 375 SER A CA 1
ATOM 3005 C C . SER A 1 375 ? -5.59 -21.625 -18.984 1 97.31 375 SER A C 1
ATOM 3007 O O . SER A 1 375 ? -6.562 -22.266 -18.578 1 97.31 375 SER A O 1
ATOM 3009 N N . LEU A 1 376 ? -5.316 -21.5 -20.234 1 97.69 376 LEU A N 1
ATOM 3010 C CA . LEU A 1 376 ? -6.113 -22.188 -21.234 1 97.69 376 LEU A CA 1
ATOM 3011 C C . LEU A 1 376 ? -5.953 -23.688 -21.125 1 97.69 376 LEU A C 1
ATOM 3013 O O . LEU A 1 376 ? -6.941 -24.422 -21.125 1 97.69 376 LEU A O 1
ATOM 3017 N N . GLY A 1 377 ? -4.723 -24.125 -21.062 1 97.44 377 GLY A N 1
ATOM 3018 C CA . GLY A 1 377 ? -4.461 -25.547 -20.953 1 97.44 377 GLY A CA 1
ATOM 3019 C C . GLY A 1 377 ? -5.172 -26.188 -19.766 1 97.44 377 GLY A C 1
ATOM 3020 O O . GLY A 1 377 ? -5.777 -27.25 -19.906 1 97.44 377 GLY A O 1
ATOM 3021 N N . ILE A 1 378 ? -5.105 -25.578 -18.688 1 96.94 378 ILE A N 1
ATOM 3022 C CA . ILE A 1 378 ? -5.695 -26.094 -17.453 1 96.94 378 ILE A CA 1
ATOM 3023 C C . ILE A 1 378 ? -7.219 -26.094 -17.578 1 96.94 378 ILE A C 1
ATOM 3025 O O . ILE A 1 378 ? -7.883 -27.047 -17.156 1 96.94 378 ILE A O 1
ATOM 3029 N N . HIS A 1 379 ? -7.762 -24.984 -18.125 1 96.88 379 HIS A N 1
ATOM 3030 C CA . HIS A 1 379 ? -9.195 -24.938 -18.375 1 96.88 379 HIS A CA 1
ATOM 3031 C C . HIS A 1 379 ? -9.656 -26.094 -19.234 1 96.88 379 HIS A C 1
ATOM 3033 O O . HIS A 1 379 ? -10.633 -26.781 -18.922 1 96.88 379 HIS A O 1
ATOM 3039 N N . LEU A 1 380 ? -8.969 -26.344 -20.297 1 97.38 380 LEU A N 1
ATOM 3040 C CA . LEU A 1 380 ? -9.305 -27.406 -21.234 1 97.38 380 LEU A CA 1
ATOM 3041 C C . LEU A 1 380 ? -9.219 -28.766 -20.547 1 97.38 380 LEU A C 1
ATOM 3043 O O . LEU A 1 380 ? -10.078 -29.641 -20.766 1 97.38 380 LEU A O 1
ATOM 3047 N N . LEU A 1 381 ? -8.227 -28.938 -19.812 1 96.56 381 LEU A N 1
ATOM 3048 C CA . LEU A 1 381 ? -8.07 -30.172 -19.078 1 96.56 381 LEU A CA 1
ATOM 3049 C C . LEU A 1 381 ? -9.242 -30.391 -18.125 1 96.56 381 LEU A C 1
ATOM 3051 O O . LEU A 1 381 ? -9.805 -31.484 -18.062 1 96.56 381 LEU A O 1
ATOM 3055 N N . LYS A 1 382 ? -9.609 -29.391 -17.375 1 95.5 382 LYS A N 1
ATOM 3056 C CA . LYS A 1 382 ? -10.727 -29.469 -16.438 1 95.5 382 LYS A CA 1
ATOM 3057 C C . LYS A 1 382 ? -12.023 -29.812 -17.172 1 95.5 382 LYS A C 1
ATOM 3059 O O . LYS A 1 382 ? -12.805 -30.656 -16.688 1 95.5 382 LYS A O 1
ATOM 3064 N N . MET A 1 383 ? -12.242 -29.203 -18.266 1 96.06 383 MET A N 1
ATOM 3065 C CA . MET A 1 383 ? -13.422 -29.469 -19.078 1 96.06 383 MET A CA 1
ATOM 3066 C C . MET A 1 383 ? -13.43 -30.922 -19.562 1 96.06 383 MET A C 1
ATOM 3068 O O . MET A 1 383 ? -14.461 -31.594 -19.5 1 96.06 383 MET A O 1
ATOM 3072 N N . GLY A 1 384 ? -12.289 -31.344 -20.062 1 95.81 384 GLY A N 1
ATOM 3073 C CA . GLY A 1 384 ? -12.195 -32.719 -20.5 1 95.81 384 GLY A CA 1
ATOM 3074 C C . GLY A 1 384 ? -12.523 -33.719 -19.406 1 95.81 384 GLY A C 1
ATOM 3075 O O . GLY A 1 384 ? -13.281 -34.656 -19.641 1 95.81 384 GLY A O 1
ATOM 3076 N N . LYS A 1 385 ? -12 -33.5 -18.266 1 94.5 385 LYS A N 1
ATOM 3077 C CA . LYS A 1 385 ? -12.25 -34.375 -17.109 1 94.5 385 LYS A CA 1
ATOM 3078 C C . LYS A 1 385 ? -13.734 -34.375 -16.75 1 94.5 385 LYS A C 1
ATOM 3080 O O . LYS A 1 385 ? -14.312 -35.406 -16.469 1 94.5 385 LYS A O 1
ATOM 3085 N N . LEU A 1 386 ? -14.242 -33.188 -16.688 1 95.06 386 LEU A N 1
ATOM 3086 C CA . LEU A 1 386 ? -15.648 -33.031 -16.328 1 95.06 386 LEU A CA 1
ATOM 3087 C C . LEU A 1 386 ? -16.547 -33.75 -17.328 1 95.06 386 LEU A C 1
ATOM 3089 O O . LEU A 1 386 ? -17.5 -34.438 -16.922 1 95.06 386 LEU A O 1
ATOM 3093 N N . LEU A 1 387 ? -16.297 -33.625 -18.562 1 95.38 387 LEU A N 1
ATOM 3094 C CA . LEU A 1 387 ? -17.109 -34.219 -19.609 1 95.38 387 LEU A CA 1
ATOM 3095 C C . LEU A 1 387 ? -16.953 -35.75 -19.609 1 95.38 387 LEU A C 1
ATOM 3097 O O . LEU A 1 387 ? -17.906 -36.469 -19.906 1 95.38 387 LEU A O 1
ATOM 3101 N N . LEU A 1 388 ? -15.766 -36.188 -19.328 1 93.62 388 LEU A N 1
ATOM 3102 C CA . LEU A 1 388 ? -15.578 -37.625 -19.141 1 93.62 388 LEU A CA 1
ATOM 3103 C C . LEU A 1 388 ? -16.484 -38.125 -18.016 1 93.62 388 LEU A C 1
ATOM 3105 O O . LEU A 1 388 ? -17.109 -39.188 -18.156 1 93.62 388 LEU A O 1
ATOM 3109 N N . TYR A 1 389 ? -16.516 -37.406 -16.969 1 92.31 389 TYR A N 1
ATOM 3110 C CA . TYR A 1 389 ? -17.328 -37.781 -15.82 1 92.31 389 TYR A CA 1
ATOM 3111 C C . TYR A 1 389 ? -18.812 -37.812 -16.203 1 92.31 389 TYR A C 1
ATOM 3113 O O . TYR A 1 389 ? -19.562 -38.656 -15.711 1 92.31 389 TYR A O 1
ATOM 3121 N N . LEU A 1 390 ? -19.203 -36.938 -17.062 1 94.94 390 LEU A N 1
ATOM 3122 C CA . LEU A 1 390 ? -20.578 -36.844 -17.516 1 94.94 390 LEU A CA 1
ATOM 3123 C C . LEU A 1 390 ? -20.844 -37.781 -18.672 1 94.94 390 LEU A C 1
ATOM 3125 O O . LEU A 1 390 ? -21.906 -37.75 -19.297 1 94.94 390 LEU A O 1
ATOM 3129 N N . GLU A 1 391 ? -19.859 -38.5 -19.062 1 93.62 391 GLU A N 1
ATOM 3130 C CA . GLU A 1 391 ? -19.938 -39.562 -20.078 1 93.62 391 GLU A CA 1
ATOM 3131 C C . GLU A 1 391 ? -20.234 -38.969 -21.453 1 93.62 391 GLU A C 1
ATOM 3133 O O . GLU A 1 391 ? -20.953 -39.562 -22.25 1 93.62 391 GLU A O 1
ATOM 3138 N N . ARG A 1 392 ? -19.781 -37.812 -21.609 1 94.19 392 ARG A N 1
ATOM 3139 C CA . ARG A 1 392 ? -19.766 -37.219 -22.938 1 94.19 392 ARG A CA 1
ATOM 3140 C C . ARG A 1 392 ? -18.422 -37.406 -23.609 1 94.19 392 ARG A C 1
ATOM 3142 O O . ARG A 1 392 ? -17.656 -36.469 -23.75 1 94.19 392 ARG A O 1
ATOM 3149 N N . LEU A 1 393 ? -18.188 -38.469 -24.125 1 92.75 393 LEU A N 1
ATOM 3150 C CA . LEU A 1 393 ? -16.859 -39 -24.469 1 92.75 393 LEU A CA 1
ATOM 3151 C C . LEU A 1 393 ? -16.281 -38.25 -25.672 1 92.75 393 LEU A C 1
ATOM 3153 O O . LEU A 1 393 ? -15.102 -37.906 -25.672 1 92.75 393 LEU A O 1
ATOM 3157 N N . GLN A 1 394 ? -17.109 -38.031 -26.688 1 93.12 394 GLN A N 1
ATOM 3158 C CA . GLN A 1 394 ? -16.625 -37.344 -27.875 1 93.12 394 GLN A CA 1
ATOM 3159 C C . GLN A 1 394 ? -16.156 -35.938 -27.547 1 93.12 394 GLN A C 1
ATOM 3161 O O . GLN A 1 394 ? -15.062 -35.531 -27.953 1 93.12 394 GLN A O 1
ATOM 3166 N N . ASP A 1 395 ? -16.969 -35.25 -26.875 1 94.44 395 ASP A N 1
ATOM 3167 C CA . ASP A 1 395 ? -16.625 -33.875 -26.469 1 94.44 395 ASP A CA 1
ATOM 3168 C C . ASP A 1 395 ? -15.398 -33.906 -25.547 1 94.44 395 ASP A C 1
ATOM 3170 O O . ASP A 1 395 ? -14.523 -33.031 -25.656 1 94.44 395 ASP A O 1
ATOM 3174 N N . ALA A 1 396 ? -15.336 -34.844 -24.656 1 95.38 396 ALA A N 1
ATOM 3175 C CA . ALA A 1 396 ? -14.211 -34.969 -23.719 1 95.38 396 ALA A CA 1
ATOM 3176 C C . ALA A 1 396 ? -12.898 -35.156 -24.484 1 95.38 396 ALA A C 1
ATOM 3178 O O . ALA A 1 396 ? -11.898 -34.5 -24.156 1 95.38 396 ALA A O 1
ATOM 3179 N N . ARG A 1 397 ? -12.961 -35.938 -25.469 1 94.38 397 ARG A N 1
ATOM 3180 C CA . ARG A 1 397 ? -11.766 -36.219 -26.25 1 94.38 397 ARG A CA 1
ATOM 3181 C C . ARG A 1 397 ? -11.273 -34.969 -26.969 1 94.38 397 ARG A C 1
ATOM 3183 O O . ARG A 1 397 ? -10.07 -34.75 -27.094 1 94.38 397 ARG A O 1
ATOM 3190 N N . GLU A 1 398 ? -12.188 -34.219 -27.453 1 95.38 398 GLU A N 1
ATOM 3191 C CA . GLU A 1 398 ? -11.82 -33 -28.141 1 95.38 398 GLU A CA 1
ATOM 3192 C C . GLU A 1 398 ? -11.125 -32 -27.203 1 95.38 398 GLU A C 1
ATOM 3194 O O . GLU A 1 398 ? -10.078 -31.453 -27.531 1 95.38 398 GLU A O 1
ATOM 3199 N N . TYR A 1 399 ? -11.703 -31.828 -26.016 1 96.75 399 TYR A N 1
ATOM 3200 C CA . TYR A 1 399 ? -11.102 -30.938 -25.031 1 96.75 399 TYR A CA 1
ATOM 3201 C C . TYR A 1 399 ? -9.742 -31.469 -24.578 1 96.75 399 TYR A C 1
ATOM 3203 O O . TYR A 1 399 ? -8.781 -30.703 -24.484 1 96.75 399 TYR A O 1
ATOM 3211 N N . LEU A 1 400 ? -9.633 -32.719 -24.312 1 96.44 400 LEU A N 1
ATOM 3212 C CA . LEU A 1 400 ? -8.398 -33.312 -23.812 1 96.44 400 LEU A CA 1
ATOM 3213 C C . LEU A 1 400 ? -7.297 -33.281 -24.859 1 96.44 400 LEU A C 1
ATOM 3215 O O . LEU A 1 400 ? -6.129 -33.062 -24.531 1 96.44 400 LEU A O 1
ATOM 3219 N N . THR A 1 401 ? -7.66 -33.469 -26.109 1 95.88 401 THR A N 1
ATOM 3220 C CA . THR A 1 401 ? -6.684 -33.375 -27.188 1 95.88 401 THR A CA 1
ATOM 3221 C C . THR A 1 401 ? -6.125 -31.969 -27.328 1 95.88 401 THR A C 1
ATOM 3223 O O . THR A 1 401 ? -4.918 -31.797 -27.469 1 95.88 401 THR A O 1
ATOM 3226 N N . GLU A 1 402 ? -7 -31.047 -27.297 1 96.94 402 GLU A N 1
ATOM 3227 C CA . GLU A 1 402 ? -6.527 -29.672 -27.344 1 96.94 402 GLU A CA 1
ATOM 3228 C C . GLU A 1 402 ? -5.699 -29.328 -26.109 1 96.94 402 GLU A C 1
ATOM 3230 O O . GLU A 1 402 ? -4.695 -28.625 -26.203 1 96.94 402 GLU A O 1
ATOM 3235 N N . ALA A 1 403 ? -6.172 -29.781 -24.953 1 97.44 403 ALA A N 1
ATOM 3236 C CA . ALA A 1 403 ? -5.41 -29.578 -23.734 1 97.44 403 ALA A CA 1
ATOM 3237 C C . ALA A 1 403 ? -3.992 -30.125 -23.859 1 97.44 403 ALA A C 1
ATOM 3239 O O . ALA A 1 403 ? -3.029 -29.5 -23.438 1 97.44 403 ALA A O 1
ATOM 3240 N N . GLU A 1 404 ? -3.877 -31.266 -24.406 1 96.38 404 GLU A N 1
ATOM 3241 C CA . GLU A 1 404 ? -2.574 -31.891 -24.594 1 96.38 404 GLU A CA 1
ATOM 3242 C C . GLU A 1 404 ? -1.664 -31.016 -25.453 1 96.38 404 GLU A C 1
ATOM 3244 O O . GLU A 1 404 ? -0.489 -30.828 -25.125 1 96.38 404 GLU A O 1
ATOM 3249 N N . SER A 1 405 ? -2.197 -30.516 -26.5 1 96.69 405 SER A N 1
ATOM 3250 C CA . SER A 1 405 ? -1.433 -29.656 -27.406 1 96.69 405 SER A CA 1
ATOM 3251 C C . SER A 1 405 ? -0.934 -28.406 -26.688 1 96.69 405 SER A C 1
ATOM 3253 O O . SER A 1 405 ? 0.203 -27.969 -26.891 1 96.69 405 SER A O 1
ATOM 3255 N N . VAL A 1 406 ? -1.726 -27.812 -25.859 1 97.81 406 VAL A N 1
ATOM 3256 C CA . VAL A 1 406 ? -1.386 -26.594 -25.156 1 97.81 406 VAL A CA 1
ATOM 3257 C C . VAL A 1 406 ? -0.392 -26.891 -24.031 1 97.81 406 VAL A C 1
ATOM 3259 O O . VAL A 1 406 ? 0.645 -26.234 -23.922 1 97.81 406 VAL A O 1
ATOM 3262 N N . LEU A 1 407 ? -0.67 -27.922 -23.25 1 97.56 407 LEU A N 1
ATOM 3263 C CA . LEU A 1 407 ? 0.12 -28.234 -22.062 1 97.56 407 LEU A CA 1
ATOM 3264 C C . LEU A 1 407 ? 1.489 -28.781 -22.453 1 97.56 407 LEU A C 1
ATOM 3266 O O . LEU A 1 407 ? 2.461 -28.609 -21.703 1 97.56 407 LEU A O 1
ATOM 3270 N N . GLU A 1 408 ? 1.538 -29.406 -23.547 1 97.06 408 GLU A N 1
ATOM 3271 C CA . GLU A 1 408 ? 2.838 -29.844 -24.047 1 97.06 408 GLU A CA 1
ATOM 3272 C C . GLU A 1 408 ? 3.793 -28.672 -24.219 1 97.06 408 GLU A C 1
ATOM 3274 O O . GLU A 1 408 ? 4.996 -28.797 -24 1 97.06 408 GLU A O 1
ATOM 3279 N N . VAL A 1 409 ? 3.289 -27.625 -24.656 1 97.81 409 VAL A N 1
ATOM 3280 C CA . VAL A 1 409 ? 4.094 -26.438 -24.906 1 97.81 409 VAL A CA 1
ATOM 3281 C C . VAL A 1 409 ? 4.352 -25.688 -23.609 1 97.81 409 VAL A C 1
ATOM 3283 O O . VAL A 1 409 ? 5.488 -25.328 -23.312 1 97.81 409 VAL A O 1
ATOM 3286 N N . THR A 1 410 ? 3.33 -25.516 -22.781 1 97.88 410 THR A N 1
ATOM 3287 C CA . THR A 1 410 ? 3.424 -24.641 -21.609 1 97.88 410 THR A CA 1
ATOM 3288 C C . THR A 1 410 ? 4.086 -25.375 -20.438 1 97.88 410 THR A C 1
ATOM 3290 O O . THR A 1 410 ? 4.77 -24.75 -19.625 1 97.88 410 THR A O 1
ATOM 3293 N N . HIS A 1 411 ? 3.855 -26.703 -20.328 1 96.94 411 HIS A N 1
ATOM 3294 C CA . HIS A 1 411 ? 4.332 -27.453 -19.156 1 96.94 411 HIS A CA 1
ATOM 3295 C C . HIS A 1 411 ? 5.367 -28.484 -19.562 1 96.94 411 HIS A C 1
ATOM 3297 O O . HIS A 1 411 ? 6.32 -28.75 -18.828 1 96.94 411 HIS A O 1
ATOM 3303 N N . GLY A 1 412 ? 5.23 -29.031 -20.734 1 95.5 412 GLY A N 1
ATOM 3304 C CA . GLY A 1 412 ? 6.145 -30.078 -21.172 1 95.5 412 GLY A CA 1
ATOM 3305 C C . GLY A 1 412 ? 5.68 -31.469 -20.797 1 95.5 412 GLY A C 1
ATOM 3306 O O . GLY A 1 412 ? 4.809 -31.641 -19.938 1 95.5 412 GLY A O 1
ATOM 3307 N N . PRO A 1 413 ? 6.27 -32.469 -21.344 1 92.81 413 PRO A N 1
ATOM 3308 C CA . PRO A 1 413 ? 5.785 -33.844 -21.234 1 92.81 413 PRO A CA 1
ATOM 3309 C C . PRO A 1 413 ? 6.055 -34.438 -19.859 1 92.81 413 PRO A C 1
ATOM 3311 O O . PRO A 1 413 ? 5.367 -35.375 -19.438 1 92.81 413 PRO A O 1
ATOM 3314 N N . GLN A 1 414 ? 6.961 -33.938 -19.156 1 91.56 414 GLN A N 1
ATOM 3315 C CA . GLN A 1 414 ? 7.363 -34.562 -17.891 1 91.56 414 GLN A CA 1
ATOM 3316 C C . GLN A 1 414 ? 6.652 -33.906 -16.719 1 91.56 414 GLN A C 1
ATOM 3318 O O . GLN A 1 414 ? 6.766 -34.375 -15.578 1 91.56 414 GLN A O 1
ATOM 3323 N N . HIS A 1 415 ? 5.945 -32.875 -16.969 1 93.31 415 HIS A N 1
ATOM 3324 C CA . HIS A 1 415 ? 5.258 -32.156 -15.906 1 93.31 415 HIS A CA 1
ATOM 3325 C C . HIS A 1 415 ? 4.113 -33 -15.336 1 93.31 415 HIS A C 1
ATOM 3327 O O . HIS A 1 415 ? 3.434 -33.719 -16.078 1 93.31 415 HIS A O 1
ATOM 3333 N N . SER A 1 416 ? 3.83 -32.906 -14.086 1 90.75 416 SER A N 1
ATOM 3334 C CA . SER A 1 416 ? 2.812 -33.688 -13.391 1 90.75 416 SER A CA 1
ATOM 3335 C C . SER A 1 416 ? 1.438 -33.5 -14.023 1 90.75 416 SER A C 1
ATOM 3337 O O . SER A 1 416 ? 0.646 -34.438 -14.109 1 90.75 416 SER A O 1
ATOM 3339 N N . LEU A 1 417 ? 1.15 -32.344 -14.453 1 91.31 417 LEU A N 1
ATOM 3340 C CA . LEU A 1 417 ? -0.132 -32.031 -15.078 1 91.31 417 LEU A CA 1
ATOM 3341 C C . LEU A 1 417 ? -0.302 -32.844 -16.375 1 91.31 417 LEU A C 1
ATOM 3343 O O . LEU A 1 417 ? -1.405 -33.281 -16.688 1 91.31 417 LEU A O 1
ATOM 3347 N N . MET A 1 418 ? 0.73 -32.906 -17.109 1 90.44 418 MET A N 1
ATOM 3348 C CA . MET A 1 418 ? 0.702 -33.688 -18.359 1 90.44 418 MET A CA 1
ATOM 3349 C C . MET A 1 418 ? 0.463 -35.156 -18.078 1 90.44 418 MET A C 1
ATOM 3351 O O . MET A 1 418 ? -0.285 -35.812 -18.812 1 90.44 418 MET A O 1
ATOM 3355 N N . LEU A 1 419 ? 1.064 -35.594 -17.078 1 87.44 419 LEU A N 1
ATOM 3356 C CA . LEU A 1 419 ? 0.881 -36.969 -16.703 1 87.44 419 LEU A CA 1
ATOM 3357 C C . LEU A 1 419 ? -0.573 -37.25 -16.344 1 87.44 419 LEU A C 1
ATOM 3359 O O . LEU A 1 419 ? -1.13 -38.281 -16.734 1 87.44 419 LEU A O 1
ATOM 3363 N N . THR A 1 420 ? -1.149 -36.406 -15.641 1 86.06 420 THR A N 1
ATOM 3364 C CA . THR A 1 420 ? -2.564 -36.5 -15.297 1 86.06 420 THR A CA 1
ATOM 3365 C C . THR A 1 420 ? -3.422 -36.531 -16.562 1 86.06 420 THR A C 1
ATOM 3367 O O . THR A 1 420 ? -4.352 -37.312 -16.688 1 86.06 420 THR A O 1
ATOM 3370 N N . LEU A 1 421 ? -3.113 -35.656 -17.422 1 86.5 421 LEU A N 1
ATOM 3371 C CA . LEU A 1 421 ? -3.859 -35.531 -18.672 1 86.5 421 LEU A CA 1
ATOM 3372 C C . LEU A 1 421 ? -3.805 -36.812 -19.469 1 86.5 421 LEU A C 1
ATOM 3374 O O . LEU A 1 421 ? -4.824 -37.281 -19.984 1 86.5 421 LEU A O 1
ATOM 3378 N N . VAL A 1 422 ? -2.629 -37.344 -19.578 1 84.31 422 VAL A N 1
ATOM 3379 C CA . VAL A 1 422 ? -2.447 -38.562 -20.344 1 84.31 422 VAL A CA 1
ATOM 3380 C C . VAL A 1 422 ? -3.295 -39.688 -19.734 1 84.31 422 VAL A C 1
ATOM 3382 O O . VAL A 1 422 ? -3.914 -40.469 -20.469 1 84.31 422 VAL A O 1
ATOM 3385 N N . GLN A 1 423 ? -3.346 -39.688 -18.5 1 84.31 423 GLN A N 1
ATOM 3386 C CA . GLN A 1 423 ? -4.184 -40.688 -17.844 1 84.31 423 GLN A CA 1
ATOM 3387 C C . GLN A 1 423 ? -5.656 -40.5 -18.188 1 84.31 423 GLN A C 1
ATOM 3389 O O . GLN A 1 423 ? -6.383 -41.469 -18.406 1 84.31 423 GLN A O 1
ATOM 3394 N N . GLU A 1 424 ? -6.066 -39.281 -18.25 1 82.69 424 GLU A N 1
ATOM 3395 C CA . GLU A 1 424 ? -7.449 -38.969 -18.609 1 82.69 424 GLU A CA 1
ATOM 3396 C C . GLU A 1 424 ? -7.734 -39.344 -20.062 1 82.69 424 GLU A C 1
ATOM 3398 O O . GLU A 1 424 ? -8.828 -39.812 -20.375 1 82.69 424 GLU A O 1
ATOM 3403 N N . LEU A 1 425 ? -6.832 -39.094 -20.875 1 82.5 425 LEU A N 1
ATOM 3404 C CA . LEU A 1 425 ? -6.98 -39.438 -22.281 1 82.5 425 LEU A CA 1
ATOM 3405 C C . LEU A 1 425 ? -7.117 -40.938 -22.469 1 82.5 425 LEU A C 1
ATOM 3407 O O . LEU A 1 425 ? -7.953 -41.406 -23.25 1 82.5 425 LEU A O 1
ATOM 3411 N N . ILE A 1 426 ? -6.301 -41.656 -21.75 1 79.81 426 ILE A N 1
ATOM 3412 C CA . ILE A 1 426 ? -6.379 -43.094 -21.812 1 79.81 426 ILE A CA 1
ATOM 3413 C C . ILE A 1 426 ? -7.754 -43.562 -21.344 1 79.81 426 ILE A C 1
ATOM 3415 O O . ILE A 1 426 ? -8.359 -44.469 -21.953 1 79.81 426 ILE A O 1
ATOM 3419 N N . SER A 1 427 ? -8.266 -42.969 -20.375 1 77.19 427 SER A N 1
ATOM 3420 C CA . SER A 1 427 ? -9.578 -43.312 -19.828 1 77.19 427 SER A CA 1
ATOM 3421 C C . SER A 1 427 ? -10.688 -43 -20.828 1 77.19 427 SER A C 1
ATOM 3423 O O . SER A 1 427 ? -11.742 -43.656 -20.812 1 77.19 427 SER A O 1
ATOM 3425 N N . SER A 1 428 ? -10.453 -42.031 -21.625 1 75.69 428 SER A N 1
ATOM 3426 C CA . SER A 1 428 ? -11.469 -41.625 -22.578 1 75.69 428 SER A CA 1
ATOM 3427 C C . SER A 1 428 ? -11.547 -42.594 -23.75 1 75.69 428 SER A C 1
ATOM 3429 O O . SER A 1 428 ? -12.531 -42.594 -24.5 1 75.69 428 SER A O 1
ATOM 3431 N N . CYS A 1 429 ? -10.484 -43.344 -24 1 69.94 429 CYS A N 1
ATOM 3432 C CA . CYS A 1 429 ? -10.453 -44.312 -25.094 1 69.94 429 CYS A CA 1
ATOM 3433 C C . CYS A 1 429 ? -11.078 -45.656 -24.672 1 69.94 429 CYS A C 1
ATOM 3435 O O . CYS A 1 429 ? -11.32 -46.5 -25.5 1 69.94 429 CYS A O 1
ATOM 3437 N N . ARG A 1 430 ? -11.32 -45.844 -23.438 1 61.19 430 ARG A N 1
ATOM 3438 C CA . ARG A 1 430 ? -11.953 -47.094 -22.984 1 61.19 430 ARG A CA 1
ATOM 3439 C C . ARG A 1 430 ? -13.469 -46.938 -22.969 1 61.19 430 ARG A C 1
ATOM 3441 O O . ARG A 1 430 ? -14 -45.875 -22.734 1 61.19 430 ARG A O 1
ATOM 3448 N N . MET B 1 1 ? -33.094 32.688 34.156 1 22.89 1 MET B N 1
ATOM 3449 C CA . MET B 1 1 ? -33.156 31.375 33.5 1 22.89 1 MET B CA 1
ATOM 3450 C C . MET B 1 1 ? -32.781 31.484 32.031 1 22.89 1 MET B C 1
ATOM 3452 O O . MET B 1 1 ? -33.656 31.766 31.203 1 22.89 1 MET B O 1
ATOM 3456 N N . ILE B 1 2 ? -31.859 32.281 31.578 1 28.02 2 ILE B N 1
ATOM 3457 C CA . ILE B 1 2 ? -31.438 32.75 30.266 1 28.02 2 ILE B CA 1
ATOM 3458 C C . ILE B 1 2 ? -31.203 31.547 29.344 1 28.02 2 ILE B C 1
ATOM 3460 O O . ILE B 1 2 ? -30.469 30.625 29.688 1 28.02 2 ILE B O 1
ATOM 3464 N N . MET B 1 3 ? -32.25 31.094 28.703 1 28.05 3 MET B N 1
ATOM 3465 C CA . MET B 1 3 ? -32.219 29.969 27.781 1 28.05 3 MET B CA 1
ATOM 3466 C C . MET B 1 3 ? -30.969 30 26.938 1 28.05 3 MET B C 1
ATOM 3468 O O . MET B 1 3 ? -30.625 31.016 26.344 1 28.05 3 MET B O 1
ATOM 3472 N N . ALA B 1 4 ? -29.922 29.422 27.422 1 32 4 ALA B N 1
ATOM 3473 C CA . ALA B 1 4 ? -28.672 29.281 26.703 1 32 4 ALA B CA 1
ATOM 3474 C C . ALA B 1 4 ? -28.906 29.141 25.203 1 32 4 ALA B C 1
ATOM 3476 O O . ALA B 1 4 ? -29.641 28.25 24.766 1 32 4 ALA B O 1
ATOM 3477 N N . GLU B 1 5 ? -29.078 30.141 24.359 1 34.38 5 GLU B N 1
ATOM 3478 C CA . GLU B 1 5 ? -29.188 30.156 22.891 1 34.38 5 GLU B CA 1
ATOM 3479 C C . GLU B 1 5 ? -28.406 29.016 22.266 1 34.38 5 GLU B C 1
ATOM 3481 O O . GLU B 1 5 ? -27.203 28.875 22.484 1 34.38 5 GLU B O 1
ATOM 3486 N N . SER B 1 6 ? -28.828 27.875 22.219 1 37.19 6 SER B N 1
ATOM 3487 C CA . SER B 1 6 ? -28.328 26.656 21.609 1 37.19 6 SER B CA 1
ATOM 3488 C C . SER B 1 6 ? -27.484 26.953 20.359 1 37.19 6 SER B C 1
ATOM 3490 O O . SER B 1 6 ? -27.984 27.547 19.406 1 37.19 6 SER B O 1
ATOM 3492 N N . ALA B 1 7 ? -26.312 27.547 20.375 1 42.19 7 ALA B N 1
ATOM 3493 C CA . ALA B 1 7 ? -25.375 27.891 19.312 1 42.19 7 ALA B CA 1
ATOM 3494 C C . ALA B 1 7 ? -25.578 27.016 18.078 1 42.19 7 ALA B C 1
ATOM 3496 O O . ALA B 1 7 ? -25.391 25.797 18.141 1 42.19 7 ALA B O 1
ATOM 3497 N N . MET B 1 8 ? -26.469 27.25 17.156 1 54.34 8 MET B N 1
ATOM 3498 C CA . MET B 1 8 ? -26.797 26.578 15.906 1 54.34 8 MET B CA 1
ATOM 3499 C C . MET B 1 8 ? -25.547 26.141 15.164 1 54.34 8 MET B C 1
ATOM 3501 O O . MET B 1 8 ? -24.641 26.953 14.961 1 54.34 8 MET B O 1
ATOM 3505 N N . GLU B 1 9 ? -25.234 24.797 14.961 1 81.31 9 GLU B N 1
ATOM 3506 C CA . GLU B 1 9 ? -24.078 24.219 14.273 1 81.31 9 GLU B CA 1
ATOM 3507 C C . GLU B 1 9 ? -23.906 24.828 12.883 1 81.31 9 GLU B C 1
ATOM 3509 O O . GLU B 1 9 ? -24.891 25.016 12.164 1 81.31 9 GLU B O 1
ATOM 3514 N N . SER B 1 10 ? -22.828 25.578 12.664 1 93.62 10 SER B N 1
ATOM 3515 C CA . SER B 1 10 ? -22.5 26.219 11.398 1 93.62 10 SER B CA 1
ATOM 3516 C C . SER B 1 10 ? -22.531 25.234 10.242 1 93.62 10 SER B C 1
ATOM 3518 O O . SER B 1 10 ? -22.578 25.625 9.078 1 93.62 10 SER B O 1
ATOM 3520 N N . VAL B 1 11 ? -22.547 23.953 10.625 1 94.94 11 VAL B N 1
ATOM 3521 C CA . VAL B 1 11 ? -22.594 22.906 9.609 1 94.94 11 VAL B CA 1
ATOM 3522 C C . VAL B 1 11 ? -23.531 21.797 10.07 1 94.94 11 VAL B C 1
ATOM 3524 O O . VAL B 1 11 ? -23.75 21.609 11.266 1 94.94 11 VAL B O 1
ATOM 3527 N N . ARG B 1 12 ? -24.094 21.141 9.133 1 92.56 12 ARG B N 1
ATOM 3528 C CA . ARG B 1 12 ? -24.938 19.984 9.438 1 92.56 12 ARG B CA 1
ATOM 3529 C C . ARG B 1 12 ? -24.656 18.828 8.477 1 92.56 12 ARG B C 1
ATOM 3531 O O . ARG B 1 12 ? -24.156 19.047 7.371 1 92.56 12 ARG B O 1
ATOM 3538 N N . VAL B 1 13 ? -25 17.594 8.898 1 92.06 13 VAL B N 1
ATOM 3539 C CA . VAL B 1 13 ? -24.766 16.391 8.109 1 92.06 13 VAL B CA 1
ATOM 3540 C C . VAL B 1 13 ? -25.953 16.141 7.188 1 92.06 13 VAL B C 1
ATOM 3542 O O . VAL B 1 13 ? -27.109 16.266 7.605 1 92.06 13 VAL B O 1
ATOM 3545 N N . VAL B 1 14 ? -25.641 15.859 5.949 1 90 14 VAL B N 1
ATOM 3546 C CA . VAL B 1 14 ? -26.672 15.484 4.988 1 90 14 VAL B CA 1
ATOM 3547 C C . VAL B 1 14 ? -26.266 14.211 4.262 1 90 14 VAL B C 1
ATOM 3549 O O . VAL B 1 14 ? -25.094 14.016 3.945 1 90 14 VAL B O 1
ATOM 3552 N N . LYS B 1 15 ? -27.172 13.305 3.98 1 85.06 15 LYS B N 1
ATOM 3553 C CA . LYS B 1 15 ? -26.906 12.078 3.242 1 85.06 15 LYS B CA 1
ATOM 3554 C C . LYS B 1 15 ? -27.484 12.141 1.833 1 85.06 15 LYS B C 1
ATOM 3556 O O . LYS B 1 15 ? -28.609 12.617 1.643 1 85.06 15 LYS B O 1
ATOM 3561 N N . SER B 1 16 ? -26.625 11.859 0.948 1 75.56 16 SER B N 1
ATOM 3562 C CA . SER B 1 16 ? -27.078 11.773 -0.432 1 75.56 16 SER B CA 1
ATOM 3563 C C . SER B 1 16 ? -26.859 10.375 -1.004 1 75.56 16 SER B C 1
ATOM 3565 O O . SER B 1 16 ? -25.969 9.648 -0.546 1 75.56 16 SER B O 1
ATOM 3567 N N . ALA B 1 17 ? -27.672 9.953 -1.898 1 66.25 17 ALA B N 1
ATOM 3568 C CA . ALA B 1 17 ? -27.578 8.648 -2.545 1 66.25 17 ALA B CA 1
ATOM 3569 C C . ALA B 1 17 ? -26.312 8.531 -3.377 1 66.25 17 ALA B C 1
ATOM 3571 O O . ALA B 1 17 ? -25.734 7.449 -3.494 1 66.25 17 ALA B O 1
ATOM 3572 N N . THR B 1 18 ? -25.859 9.672 -3.82 1 60.38 18 THR B N 1
ATOM 3573 C CA . THR B 1 18 ? -24.766 9.648 -4.781 1 60.38 18 THR B CA 1
ATOM 3574 C C . THR B 1 18 ? -23.422 9.773 -4.07 1 60.38 18 THR B C 1
ATOM 3576 O O . THR B 1 18 ? -22.453 9.094 -4.434 1 60.38 18 THR B O 1
ATOM 3579 N N . CYS B 1 19 ? -23.422 10.664 -3.033 1 65.12 19 CYS B N 1
ATOM 3580 C CA . CYS B 1 19 ? -22.125 11.008 -2.486 1 65.12 19 CYS B CA 1
ATOM 3581 C C . CYS B 1 19 ? -21.984 10.523 -1.049 1 65.12 19 CYS B C 1
ATOM 3583 O O . CYS B 1 19 ? -20.938 10.703 -0.423 1 65.12 19 CYS B O 1
ATOM 3585 N N . GLY B 1 20 ? -23.016 9.812 -0.593 1 76.12 20 GLY B N 1
ATOM 3586 C CA . GLY B 1 20 ? -22.953 9.406 0.803 1 76.12 20 GLY B CA 1
ATOM 3587 C C . GLY B 1 20 ? -23.203 10.555 1.767 1 76.12 20 GLY B C 1
ATOM 3588 O O . GLY B 1 20 ? -24.031 11.422 1.508 1 76.12 20 GLY B O 1
ATOM 3589 N N . ARG B 1 21 ? -22.594 10.688 2.93 1 85.12 21 ARG B N 1
ATOM 3590 C CA . ARG B 1 21 ? -22.766 11.75 3.916 1 85.12 21 ARG B CA 1
ATOM 3591 C C . ARG B 1 21 ? -21.828 12.922 3.631 1 85.12 21 ARG B C 1
ATOM 3593 O O . ARG B 1 21 ? -20.672 12.719 3.232 1 85.12 21 ARG B O 1
ATOM 3600 N N . SER B 1 22 ? -22.359 14.039 3.768 1 90.06 22 SER B N 1
ATOM 3601 C CA . SER B 1 22 ? -21.594 15.266 3.553 1 90.06 22 SER B CA 1
ATOM 3602 C C . SER B 1 22 ? -21.938 16.312 4.613 1 90.06 22 SER B C 1
ATOM 3604 O O . SER B 1 22 ? -22.984 16.234 5.262 1 90.06 22 SER B O 1
ATOM 3606 N N . LEU B 1 23 ? -21.062 17.234 4.758 1 93.44 23 LEU B N 1
ATOM 3607 C CA . LEU B 1 23 ? -21.328 18.406 5.582 1 93.44 23 LEU B CA 1
ATOM 3608 C C . LEU B 1 23 ? -21.734 19.594 4.715 1 93.44 23 LEU B C 1
ATOM 3610 O O . LEU B 1 23 ? -21.094 19.875 3.699 1 93.44 23 LEU B O 1
ATOM 3614 N N . VAL B 1 24 ? -22.797 20.203 5.121 1 95.06 24 VAL B N 1
ATOM 3615 C CA . VAL B 1 24 ? -23.266 21.375 4.383 1 95.06 24 VAL B CA 1
ATOM 3616 C C . VAL B 1 24 ? -23.359 22.578 5.32 1 95.06 24 VAL B C 1
ATOM 3618 O O . VAL B 1 24 ? -23.547 22.406 6.527 1 95.06 24 VAL B O 1
ATOM 3621 N N . PHE B 1 25 ? -23.266 23.734 4.766 1 96.81 25 PHE B N 1
ATOM 3622 C CA . PHE B 1 25 ? -23.375 24.969 5.539 1 96.81 25 PHE B CA 1
ATOM 3623 C C . PHE B 1 25 ? -24.828 25.219 5.934 1 96.81 25 PHE B C 1
ATOM 3625 O O . PHE B 1 25 ? -25.75 25.031 5.129 1 96.81 25 PHE B O 1
ATOM 3632 N N . THR B 1 26 ? -25 25.688 7.176 1 95.75 26 THR B N 1
ATOM 3633 C CA . THR B 1 26 ? -26.359 25.938 7.664 1 95.75 26 THR B CA 1
ATOM 3634 C C . THR B 1 26 ? -26.797 27.359 7.328 1 95.75 26 THR B C 1
ATOM 3636 O O . THR B 1 26 ? -27.969 27.703 7.473 1 95.75 26 THR B O 1
ATOM 3639 N N . SER B 1 27 ? -25.844 28.219 6.922 1 96.19 27 SER B N 1
ATOM 3640 C CA . SER B 1 27 ? -26.078 29.609 6.555 1 96.19 27 SER B CA 1
ATOM 3641 C C . SER B 1 27 ? -25 30.109 5.59 1 96.19 27 SER B C 1
ATOM 3643 O O . SER B 1 27 ? -24.109 29.359 5.195 1 96.19 27 SER B O 1
ATOM 3645 N N . LYS B 1 28 ? -25.281 31.297 5.191 1 97.25 28 LYS B N 1
ATOM 3646 C CA . LYS B 1 28 ? -24.219 31.969 4.441 1 97.25 28 LYS B CA 1
ATOM 3647 C C . LYS B 1 28 ? -23.094 32.438 5.367 1 97.25 28 LYS B C 1
ATOM 3649 O O . LYS B 1 28 ? -23.359 32.906 6.477 1 97.25 28 LYS B O 1
ATOM 3654 N N . PHE B 1 29 ? -21.938 32.25 4.934 1 97.75 29 PHE B N 1
ATOM 3655 C CA . PHE B 1 29 ? -20.797 32.688 5.711 1 97.75 29 PHE B CA 1
ATOM 3656 C C . PHE B 1 29 ? -19.766 33.375 4.812 1 97.75 29 PHE B C 1
ATOM 3658 O O . PHE B 1 29 ? -19.594 32.969 3.656 1 97.75 29 PHE B O 1
ATOM 3665 N N . ALA B 1 30 ? -19.109 34.312 5.383 1 97.12 30 ALA B N 1
ATOM 3666 C CA . ALA B 1 30 ? -17.969 34.938 4.699 1 97.12 30 ALA B CA 1
ATOM 3667 C C . ALA B 1 30 ? -16.688 34.125 4.93 1 97.12 30 ALA B C 1
ATOM 3669 O O . ALA B 1 30 ? -16.625 33.281 5.82 1 97.12 30 ALA B O 1
ATOM 3670 N N . ALA B 1 31 ? -15.727 34.469 4.109 1 97.69 31 ALA B N 1
ATOM 3671 C CA . ALA B 1 31 ? -14.406 33.875 4.34 1 97.69 31 ALA B CA 1
ATOM 3672 C C . ALA B 1 31 ? -13.875 34.25 5.723 1 97.69 31 ALA B C 1
ATOM 3674 O O . ALA B 1 31 ? -14.055 35.375 6.184 1 97.69 31 ALA B O 1
ATOM 3675 N N . GLY B 1 32 ? -13.328 33.219 6.391 1 97.38 32 GLY B N 1
ATOM 3676 C CA . GLY B 1 32 ? -12.688 33.469 7.672 1 97.38 32 GLY B CA 1
ATOM 3677 C C . GLY B 1 32 ? -13.516 33 8.852 1 97.38 32 GLY B C 1
ATOM 3678 O O . GLY B 1 32 ? -13.078 33.094 10 1 97.38 32 GLY B O 1
ATOM 3679 N N . LYS B 1 33 ? -14.648 32.438 8.578 1 97.12 33 LYS B N 1
ATOM 3680 C CA . LYS B 1 33 ? -15.523 31.984 9.648 1 97.12 33 LYS B CA 1
ATOM 3681 C C . LYS B 1 33 ? -15.055 30.641 10.188 1 97.12 33 LYS B C 1
ATOM 3683 O O . LYS B 1 33 ? -14.789 29.703 9.422 1 97.12 33 LYS B O 1
ATOM 3688 N N . CYS B 1 34 ? -14.906 30.562 11.516 1 96.88 34 CYS B N 1
ATOM 3689 C CA . CYS B 1 34 ? -14.656 29.281 12.148 1 96.88 34 CYS B CA 1
ATOM 3690 C C . CYS B 1 34 ? -15.938 28.469 12.266 1 96.88 34 CYS B C 1
ATOM 3692 O O . CYS B 1 34 ? -16.875 28.859 12.977 1 96.88 34 CYS B O 1
ATOM 3694 N N . LEU B 1 35 ? -15.977 27.375 11.656 1 96.81 35 LEU B N 1
ATOM 3695 C CA . LEU B 1 35 ? -17.219 26.609 11.539 1 96.81 35 LEU B CA 1
ATOM 3696 C C . LEU B 1 35 ? -17.281 25.531 12.617 1 96.81 35 LEU B C 1
ATOM 3698 O O . LEU B 1 35 ? -18.375 25.156 13.062 1 96.81 35 LEU B O 1
ATOM 3702 N N . LEU B 1 36 ? -16.156 25 12.891 1 94.5 36 LEU B N 1
ATOM 3703 C CA . LEU B 1 36 ? -16.094 23.828 13.766 1 94.5 36 LEU B CA 1
ATOM 3704 C C . LEU B 1 36 ? -14.75 23.75 14.477 1 94.5 36 LEU B C 1
ATOM 3706 O O . LEU B 1 36 ? -13.711 24.062 13.883 1 94.5 36 LEU B O 1
ATOM 3710 N N . GLU B 1 37 ? -14.75 23.516 15.75 1 96.19 37 GLU B N 1
ATOM 3711 C CA . GLU B 1 37 ? -13.578 23.141 16.547 1 96.19 37 GLU B CA 1
ATOM 3712 C C . GLU B 1 37 ? -13.758 21.75 17.172 1 96.19 37 GLU B C 1
ATOM 3714 O O . GLU B 1 37 ? -14.844 21.438 17.672 1 96.19 37 GLU B O 1
ATOM 3719 N N . GLU B 1 38 ? -12.711 20.984 17.062 1 96.75 38 GLU B N 1
ATOM 3720 C CA . GLU B 1 38 ? -12.867 19.609 17.531 1 96.75 38 GLU B CA 1
ATOM 3721 C C . GLU B 1 38 ? -11.562 19.047 18.078 1 96.75 38 GLU B C 1
ATOM 3723 O O . GLU B 1 38 ? -10.492 19.281 17.5 1 96.75 38 GLU B O 1
ATOM 3728 N N . LEU B 1 39 ? -11.641 18.391 19.234 1 97.31 39 LEU B N 1
ATOM 3729 C CA . LEU B 1 39 ? -10.523 17.594 19.719 1 97.31 39 LEU B CA 1
ATOM 3730 C C . LEU B 1 39 ? -10.547 16.203 19.109 1 97.31 39 LEU B C 1
ATOM 3732 O O . LEU B 1 39 ? -11.609 15.703 18.734 1 97.31 39 LEU B O 1
ATOM 3736 N N . PRO B 1 40 ? -9.406 15.562 18.984 1 97.88 40 PRO B N 1
ATOM 3737 C CA . PRO B 1 40 ? -9.375 14.242 18.344 1 97.88 40 PRO B CA 1
ATOM 3738 C C . PRO B 1 40 ? -10.039 13.164 19.188 1 97.88 40 PRO B C 1
ATOM 3740 O O . PRO B 1 40 ? -9.93 13.172 20.406 1 97.88 40 PRO B O 1
ATOM 3743 N N . TYR B 1 41 ? -10.758 12.312 18.469 1 97.06 41 TYR B N 1
ATOM 3744 C CA . TYR B 1 41 ? -11.305 11.109 19.094 1 97.06 41 TYR B CA 1
ATOM 3745 C C . TYR B 1 41 ? -10.18 10.211 19.609 1 97.06 41 TYR B C 1
ATOM 3747 O O . TYR B 1 41 ? -10.258 9.688 20.734 1 97.06 41 TYR B O 1
ATOM 3755 N N . ALA B 1 42 ? -9.188 10.055 18.875 1 97.75 42 ALA B N 1
ATOM 3756 C CA . ALA B 1 42 ? -7.938 9.352 19.172 1 97.75 42 ALA B CA 1
ATOM 3757 C C . ALA B 1 42 ? -6.777 9.922 18.359 1 97.75 42 ALA B C 1
ATOM 3759 O O . ALA B 1 42 ? -6.973 10.406 17.25 1 97.75 42 ALA B O 1
ATOM 3760 N N . TYR B 1 43 ? -5.59 9.914 18.938 1 98.56 43 TYR B N 1
ATOM 3761 C CA . TYR B 1 43 ? -4.41 10.383 18.219 1 98.56 43 TYR B CA 1
ATOM 3762 C C . TYR B 1 43 ? -3.135 9.797 18.812 1 98.56 43 TYR B C 1
ATOM 3764 O O . TYR B 1 43 ? -3.145 9.305 19.938 1 98.56 43 TYR B O 1
ATOM 3772 N N . VAL B 1 44 ? -2.082 9.805 18.031 1 98.25 44 VAL B N 1
ATOM 3773 C CA . VAL B 1 44 ? -0.775 9.32 18.469 1 98.25 44 VAL B CA 1
ATOM 3774 C C . VAL B 1 44 ? 0.319 10.234 17.906 1 98.25 44 VAL B C 1
ATOM 3776 O O . VAL B 1 44 ? 0.289 10.617 16.734 1 98.25 44 VAL B O 1
ATOM 3779 N N . LEU B 1 45 ? 1.174 10.625 18.828 1 98.38 45 LEU B N 1
ATOM 3780 C CA . LEU B 1 45 ? 2.381 11.305 18.375 1 98.38 45 LEU B CA 1
ATOM 3781 C C . LEU B 1 45 ? 3.223 10.383 17.484 1 98.38 45 LEU B C 1
ATOM 3783 O O . LEU B 1 45 ? 3.432 9.219 17.828 1 98.38 45 LEU B O 1
ATOM 3787 N N . CYS B 1 46 ? 3.654 10.945 16.344 1 97.94 46 CYS B N 1
ATOM 3788 C CA . CYS B 1 46 ? 4.5 10.133 15.469 1 97.94 46 CYS B CA 1
ATOM 3789 C C . CYS B 1 46 ? 5.785 9.727 16.188 1 97.94 46 CYS B C 1
ATOM 3791 O O . CYS B 1 46 ? 6.402 10.547 16.859 1 97.94 46 CYS B O 1
ATOM 3793 N N . ASN B 1 47 ? 6.188 8.531 15.984 1 96.75 47 ASN B N 1
ATOM 3794 C CA . ASN B 1 47 ? 7.387 7.996 16.625 1 96.75 47 ASN B CA 1
ATOM 3795 C C . ASN B 1 47 ? 8.609 8.852 16.312 1 96.75 47 ASN B C 1
ATOM 3797 O O . ASN B 1 47 ? 9.445 9.094 17.188 1 96.75 47 ASN B O 1
ATOM 3801 N N . LYS B 1 48 ? 8.727 9.336 15.109 1 93.69 48 LYS B N 1
ATOM 3802 C CA . LYS B 1 48 ? 9.883 10.117 14.664 1 93.69 48 LYS B CA 1
ATOM 3803 C C . LYS B 1 48 ? 9.961 11.453 15.414 1 93.69 48 LYS B C 1
ATOM 3805 O O . LYS B 1 48 ? 11.008 12.102 15.414 1 93.69 48 LYS B O 1
ATOM 3810 N N . LYS B 1 49 ? 8.844 11.844 16 1 96.44 49 LYS B N 1
ATOM 3811 C CA . LYS B 1 49 ? 8.781 13.141 16.672 1 96.44 49 LYS B CA 1
ATOM 3812 C C . LYS B 1 49 ? 8.82 12.984 18.188 1 96.44 49 LYS B C 1
ATOM 3814 O O . LYS B 1 49 ? 8.828 13.977 18.922 1 96.44 49 LYS B O 1
ATOM 3819 N N . ARG B 1 50 ? 8.859 11.758 18.641 1 94.94 50 ARG B N 1
ATOM 3820 C CA . ARG B 1 50 ? 8.875 11.508 20.078 1 94.94 50 ARG B CA 1
ATOM 3821 C C . ARG B 1 50 ? 10.18 11.992 20.703 1 94.94 50 ARG B C 1
ATOM 3823 O O . ARG B 1 50 ? 11.258 11.797 20.141 1 94.94 50 ARG B O 1
ATOM 3830 N N . GLY B 1 51 ? 10.078 12.625 21.812 1 93.69 51 GLY B N 1
ATOM 3831 C CA . GLY B 1 51 ? 11.227 13.25 22.469 1 93.69 51 GLY B CA 1
ATOM 3832 C C . GLY B 1 51 ? 11.328 14.734 22.188 1 93.69 51 GLY B C 1
ATOM 3833 O O . GLY B 1 51 ? 12.008 15.461 22.922 1 93.69 51 GLY B O 1
ATOM 3834 N N . LEU B 1 52 ? 10.633 15.156 21.172 1 95.94 52 LEU B N 1
ATOM 3835 C CA . LEU B 1 52 ? 10.648 16.562 20.812 1 95.94 52 LEU B CA 1
ATOM 3836 C C . LEU B 1 52 ? 9.312 17.234 21.156 1 95.94 52 LEU B C 1
ATOM 3838 O O . LEU B 1 52 ? 9.258 18.438 21.375 1 95.94 52 LEU B O 1
ATOM 3842 N N . PHE B 1 53 ? 8.25 16.422 21.141 1 97.75 53 PHE B N 1
ATOM 3843 C CA . PHE B 1 53 ? 6.902 16.922 21.375 1 97.75 53 PHE B CA 1
ATOM 3844 C C . PHE B 1 53 ? 6.234 16.172 22.516 1 97.75 53 PHE B C 1
ATOM 3846 O O . PHE B 1 53 ? 6.539 15.008 22.766 1 97.75 53 PHE B O 1
ATOM 3853 N N . CYS B 1 54 ? 5.367 16.875 23.234 1 98.12 54 CYS B N 1
ATOM 3854 C CA . CYS B 1 54 ? 4.582 16.25 24.297 1 98.12 54 CYS B CA 1
ATOM 3855 C C . CYS B 1 54 ? 3.58 15.258 23.734 1 98.12 54 CYS B C 1
ATOM 3857 O O . CYS B 1 54 ? 2.896 15.547 22.75 1 98.12 54 CYS B O 1
ATOM 3859 N N . ASP B 1 55 ? 3.441 14.086 24.375 1 98.12 55 ASP B N 1
ATOM 3860 C CA . ASP B 1 55 ? 2.561 13.031 23.875 1 98.12 55 ASP B CA 1
ATOM 3861 C C . ASP B 1 55 ? 1.095 13.391 24.109 1 98.12 55 ASP B C 1
ATOM 3863 O O . ASP B 1 55 ? 0.198 12.758 23.547 1 98.12 55 ASP B O 1
ATOM 3867 N N . PHE B 1 56 ? 0.87 14.438 24.891 1 98.12 56 PHE B N 1
ATOM 3868 C CA . PHE B 1 56 ? -0.509 14.789 25.203 1 98.12 56 PHE B CA 1
ATOM 3869 C C . PHE B 1 56 ? -0.928 16.047 24.469 1 98.12 56 PHE B C 1
ATOM 3871 O O . PHE B 1 56 ? -1.792 16 23.594 1 98.12 56 PHE B O 1
ATOM 3878 N N . CYS B 1 57 ? -0.248 17.156 24.703 1 97.19 57 CYS B N 1
ATOM 3879 C CA . CYS B 1 57 ? -0.695 18.422 24.141 1 97.19 57 CYS B CA 1
ATOM 3880 C C . CYS B 1 57 ? -0.058 18.672 22.781 1 97.19 57 CYS B C 1
ATOM 3882 O O . CYS B 1 57 ? -0.473 19.578 22.062 1 97.19 57 CYS B O 1
ATOM 3884 N N . LEU B 1 58 ? 0.968 17.969 22.391 1 97.5 58 LEU B N 1
ATOM 3885 C CA . LEU B 1 58 ? 1.659 18 21.109 1 97.5 58 LEU B CA 1
ATOM 3886 C C . LEU B 1 58 ? 2.453 19.297 20.938 1 97.5 58 LEU B C 1
ATOM 3888 O O . LEU B 1 58 ? 2.799 19.672 19.828 1 97.5 58 LEU B O 1
ATOM 3892 N N . LYS B 1 59 ? 2.707 19.938 22.047 1 95.56 59 LYS B N 1
ATOM 3893 C CA . LYS B 1 59 ? 3.568 21.125 21.984 1 95.56 59 LYS B CA 1
ATOM 3894 C C . LYS B 1 59 ? 5.043 20.719 21.984 1 95.56 59 LYS B C 1
ATOM 3896 O O . LYS B 1 59 ? 5.434 19.766 22.656 1 95.56 59 LYS B O 1
ATOM 3901 N N . GLN B 1 60 ? 5.758 21.469 21.219 1 95.06 60 GLN B N 1
ATOM 3902 C CA . GLN B 1 60 ? 7.203 21.281 21.234 1 95.06 60 GLN B CA 1
ATOM 3903 C C . GLN B 1 60 ? 7.809 21.781 22.547 1 95.06 60 GLN B C 1
ATOM 3905 O O . GLN B 1 60 ? 7.434 22.859 23.031 1 95.06 60 GLN B O 1
ATOM 3910 N N . CYS B 1 61 ? 8.625 20.922 23.141 1 94.12 61 CYS B N 1
ATOM 3911 C CA . CYS B 1 61 ? 9.242 21.281 24.406 1 94.12 61 CYS B CA 1
ATOM 3912 C C . CYS B 1 61 ? 10.664 20.734 24.516 1 94.12 61 CYS B C 1
ATOM 3914 O O . CYS B 1 61 ? 10.914 19.594 24.094 1 94.12 61 CYS B O 1
ATOM 3916 N N . SER B 1 62 ? 11.57 21.516 25.016 1 92.06 62 SER B N 1
ATOM 3917 C CA . SER B 1 62 ? 12.969 21.109 25.109 1 92.06 62 SER B CA 1
ATOM 3918 C C . SER B 1 62 ? 13.172 20.094 26.219 1 92.06 62 SER B C 1
ATOM 3920 O O . SER B 1 62 ? 14.078 19.266 26.156 1 92.06 62 SER B O 1
ATOM 3922 N N . THR B 1 63 ? 12.391 20.219 27.234 1 94 63 THR B N 1
ATOM 3923 C CA . THR B 1 63 ? 12.492 19.297 28.344 1 94 63 THR B CA 1
ATOM 3924 C C . THR B 1 63 ? 11.188 18.531 28.531 1 94 63 THR B C 1
ATOM 3926 O O . THR B 1 63 ? 10.133 19.125 28.719 1 94 63 THR B O 1
ATOM 3929 N N . LEU B 1 64 ? 11.25 17.234 28.438 1 97.38 64 LEU B N 1
ATOM 3930 C CA . LEU B 1 64 ? 10.078 16.375 28.578 1 97.38 64 LEU B CA 1
ATOM 3931 C C . LEU B 1 64 ? 10.281 15.359 29.688 1 97.38 64 LEU B C 1
ATOM 3933 O O . LEU B 1 64 ? 11.391 14.867 29.906 1 97.38 64 LEU B O 1
ATOM 3937 N N . LEU B 1 65 ? 9.227 15.094 30.391 1 96.12 65 LEU B N 1
ATOM 3938 C CA . LEU B 1 65 ? 9.227 14.094 31.453 1 96.12 65 LEU B CA 1
ATOM 3939 C C . LEU B 1 65 ? 8.766 12.734 30.922 1 96.12 65 LEU B C 1
ATOM 3941 O O . LEU B 1 65 ? 7.648 12.609 30.422 1 96.12 65 LEU B O 1
ATOM 3945 N N . ARG B 1 66 ? 9.555 11.742 31.141 1 96 66 ARG B N 1
ATOM 3946 C CA . ARG B 1 66 ? 9.289 10.398 30.625 1 96 66 ARG B CA 1
ATOM 3947 C C . ARG B 1 66 ? 8.492 9.578 31.625 1 96 66 ARG B C 1
ATOM 3949 O O . ARG B 1 66 ? 8.727 9.664 32.844 1 96 66 ARG B O 1
ATOM 3956 N N . CYS B 1 67 ? 7.527 8.805 31.125 1 97 67 CYS B N 1
ATOM 3957 C CA . CYS B 1 67 ? 6.816 7.891 32 1 97 67 CYS B CA 1
ATOM 3958 C C . CYS B 1 67 ? 7.781 6.91 32.656 1 97 67 CYS B C 1
ATOM 3960 O O . CYS B 1 67 ? 8.57 6.258 31.984 1 97 67 CYS B O 1
ATOM 3962 N N . SER B 1 68 ? 7.703 6.734 33.906 1 95.69 68 SER B N 1
ATOM 3963 C CA . SER B 1 68 ? 8.641 5.91 34.656 1 95.69 68 SER B CA 1
ATOM 3964 C C . SER B 1 68 ? 8.352 4.426 34.469 1 95.69 68 SER B C 1
ATOM 3966 O O . SER B 1 68 ? 9.227 3.584 34.688 1 95.69 68 SER B O 1
ATOM 3968 N N . SER B 1 69 ? 7.184 4.125 34.062 1 96 69 SER B N 1
ATOM 3969 C CA . SER B 1 69 ? 6.777 2.73 33.906 1 96 69 SER B CA 1
ATOM 3970 C C . SER B 1 69 ? 7.133 2.191 32.531 1 96 69 SER B C 1
ATOM 3972 O O . SER B 1 69 ? 8.047 1.371 32.406 1 96 69 SER B O 1
ATOM 3974 N N . CYS B 1 70 ? 6.578 2.758 31.531 1 95.94 70 CYS B N 1
ATOM 3975 C CA . CYS B 1 70 ? 6.754 2.205 30.203 1 95.94 70 CYS B CA 1
ATOM 3976 C C . CYS B 1 70 ? 8.008 2.764 29.531 1 95.94 70 CYS B C 1
ATOM 3978 O O . CYS B 1 70 ? 8.492 2.203 28.547 1 95.94 70 CYS B O 1
ATOM 3980 N N . LYS B 1 71 ? 8.438 3.949 29.969 1 95.5 71 LYS B N 1
ATOM 3981 C CA . LYS B 1 71 ? 9.641 4.609 29.484 1 95.5 71 LYS B CA 1
ATOM 3982 C C . LYS B 1 71 ? 9.484 5.035 28.031 1 95.5 71 LYS B C 1
ATOM 3984 O O . LYS B 1 71 ? 10.477 5.273 27.328 1 95.5 71 LYS B O 1
ATOM 3989 N N . TYR B 1 72 ? 8.266 5.176 27.562 1 96.06 72 TYR B N 1
ATOM 3990 C CA . TYR B 1 72 ? 8.031 5.414 26.156 1 96.06 72 TYR B CA 1
ATOM 3991 C C . TYR B 1 72 ? 7.438 6.797 25.922 1 96.06 72 TYR B C 1
ATOM 3993 O O . TYR B 1 72 ? 7.965 7.582 25.125 1 96.06 72 TYR B O 1
ATOM 4001 N N . VAL B 1 73 ? 6.418 7.16 26.594 1 97.56 73 VAL B N 1
ATOM 4002 C CA . VAL B 1 73 ? 5.734 8.43 26.375 1 97.56 73 VAL B CA 1
ATOM 4003 C C . VAL B 1 73 ? 6.398 9.523 27.219 1 97.56 73 VAL B C 1
ATOM 4005 O O . VAL B 1 73 ? 7.008 9.234 28.25 1 97.56 73 VAL B O 1
ATOM 4008 N N . ARG B 1 74 ? 6.273 10.781 26.75 1 98.12 74 ARG B N 1
ATOM 4009 C CA . ARG B 1 74 ? 6.895 11.938 27.391 1 98.12 74 ARG B CA 1
ATOM 4010 C C . ARG B 1 74 ? 5.941 13.125 27.422 1 98.12 74 ARG B C 1
ATOM 4012 O O . ARG B 1 74 ? 5.195 13.359 26.469 1 98.12 74 ARG B O 1
ATOM 4019 N N . TYR B 1 75 ? 6.066 13.891 28.562 1 98.25 75 TYR B N 1
ATOM 4020 C CA . TYR B 1 75 ? 5.125 14.992 28.766 1 98.25 75 TYR B CA 1
ATOM 4021 C C . TYR B 1 75 ? 5.855 16.281 29.094 1 98.25 75 TYR B C 1
ATOM 4023 O O . TYR B 1 75 ? 6.934 16.266 29.703 1 98.25 75 TYR B O 1
ATOM 4031 N N . CYS B 1 76 ? 5.242 17.391 28.766 1 97.44 76 CYS B N 1
ATOM 4032 C CA . CYS B 1 76 ? 5.863 18.688 29 1 97.44 76 CYS B CA 1
ATOM 4033 C C . CYS B 1 76 ? 5.57 19.188 30.422 1 97.44 76 CYS B C 1
ATOM 4035 O O . CYS B 1 76 ? 6.246 20.094 30.922 1 97.44 76 CYS B O 1
ATOM 4037 N N . SER B 1 77 ? 4.5 18.641 31.047 1 97.12 77 SER B N 1
ATOM 4038 C CA . SER B 1 77 ? 4.098 19.078 32.375 1 97.12 77 SER B CA 1
ATOM 4039 C C . SER B 1 77 ? 3.305 18 33.094 1 97.12 77 SER B C 1
ATOM 4041 O O . SER B 1 77 ? 2.889 17.016 32.5 1 97.12 77 SER B O 1
ATOM 4043 N N . ARG B 1 78 ? 3.104 18.188 34.375 1 96.69 78 ARG B N 1
ATOM 4044 C CA . ARG B 1 78 ? 2.322 17.266 35.188 1 96.69 78 ARG B CA 1
ATOM 4045 C C . ARG B 1 78 ? 0.862 17.25 34.75 1 96.69 78 ARG B C 1
ATOM 4047 O O . ARG B 1 78 ? 0.237 16.188 34.688 1 96.69 78 ARG B O 1
ATOM 4054 N N . PRO B 1 79 ? 0.318 18.391 34.406 1 97.5 79 PRO B N 1
ATOM 4055 C CA . PRO B 1 79 ? -1.055 18.375 33.906 1 97.5 79 PRO B CA 1
ATOM 4056 C C . PRO B 1 79 ? -1.2 17.562 32.625 1 97.5 79 PRO B C 1
ATOM 4058 O O . PRO B 1 79 ? -2.186 16.828 32.469 1 97.5 79 PRO B O 1
ATOM 4061 N N . CYS B 1 80 ? -0.267 17.578 31.766 1 97.88 80 CYS B N 1
ATOM 4062 C CA . CYS B 1 80 ? -0.318 16.812 30.531 1 97.88 80 CYS B CA 1
ATOM 4063 C C . CYS B 1 80 ? -0.222 15.312 30.828 1 97.88 80 CYS B C 1
ATOM 4065 O O . CYS B 1 80 ? -0.913 14.508 30.203 1 97.88 80 CYS B O 1
ATOM 4067 N N . GLN B 1 81 ? 0.626 15.008 31.75 1 97.62 81 GLN B N 1
ATOM 4068 C CA . GLN B 1 81 ? 0.743 13.609 32.156 1 97.62 81 GLN B CA 1
ATOM 4069 C C . GLN B 1 81 ? -0.583 13.086 32.719 1 97.62 81 GLN B C 1
ATOM 4071 O O . GLN B 1 81 ? -1.027 12 32.344 1 97.62 81 GLN B O 1
ATOM 4076 N N . LYS B 1 82 ? -1.151 13.867 33.562 1 97.81 82 LYS B N 1
ATOM 4077 C CA . LYS B 1 82 ? -2.43 13.484 34.156 1 97.81 82 LYS B CA 1
ATOM 4078 C C . LYS B 1 82 ? -3.521 13.391 33.094 1 97.81 82 LYS B C 1
ATOM 4080 O O . LYS B 1 82 ? -4.363 12.492 33.156 1 97.81 82 LYS B O 1
ATOM 4085 N N . GLY B 1 83 ? -3.5 14.367 32.25 1 97.5 83 GLY B N 1
ATOM 4086 C CA . GLY B 1 83 ? -4.469 14.359 31.172 1 97.5 83 GLY B CA 1
ATOM 4087 C C . GLY B 1 83 ? -4.375 13.125 30.297 1 97.5 83 GLY B C 1
ATOM 4088 O O . GLY B 1 83 ? -5.391 12.523 29.953 1 97.5 83 GLY B O 1
ATOM 4089 N N . ASP B 1 84 ? -3.174 12.758 29.984 1 97.75 84 ASP B N 1
ATOM 4090 C CA . ASP B 1 84 ? -2.967 11.609 29.109 1 97.75 84 ASP B CA 1
ATOM 4091 C C . ASP B 1 84 ? -3.297 10.305 29.828 1 97.75 84 ASP B C 1
ATOM 4093 O O . ASP B 1 84 ? -3.742 9.336 29.219 1 97.75 84 ASP B O 1
ATOM 4097 N N . TRP B 1 85 ? -2.971 10.305 31.172 1 97.38 85 TRP B N 1
ATOM 4098 C CA . TRP B 1 85 ? -3.293 9.125 31.969 1 97.38 85 TRP B CA 1
ATOM 4099 C C . TRP B 1 85 ? -4.777 8.789 31.875 1 97.38 85 TRP B C 1
ATOM 4101 O O . TRP B 1 85 ? -5.145 7.625 31.672 1 97.38 85 TRP B O 1
ATOM 4111 N N . LYS B 1 86 ? -5.586 9.828 31.906 1 95.75 86 LYS B N 1
ATOM 4112 C CA . LYS B 1 86 ? -7.035 9.664 31.844 1 95.75 86 LYS B CA 1
ATOM 4113 C C . LYS B 1 86 ? -7.488 9.352 30.422 1 95.75 86 LYS B C 1
ATOM 4115 O O . LYS B 1 86 ? -8.422 8.57 30.219 1 95.75 86 LYS B O 1
ATOM 4120 N N . ARG B 1 87 ? -6.844 9.875 29.5 1 94.94 87 ARG B N 1
ATOM 4121 C CA . ARG B 1 87 ? -7.258 9.758 28.094 1 94.94 87 ARG B CA 1
ATOM 4122 C C . ARG B 1 87 ? -7.039 8.336 27.578 1 94.94 87 ARG B C 1
ATOM 4124 O O . ARG B 1 87 ? -7.957 7.723 27.031 1 94.94 87 ARG B O 1
ATOM 4131 N N . CYS B 1 88 ? -5.766 7.844 27.734 1 94.81 88 CYS B N 1
ATOM 4132 C CA . CYS B 1 88 ? -5.5 6.547 27.125 1 94.81 88 CYS B CA 1
ATOM 4133 C C . CYS B 1 88 ? -4.348 5.84 27.828 1 94.81 88 CYS B C 1
ATOM 4135 O O . CYS B 1 88 ? -4.258 4.613 27.812 1 94.81 88 CYS B O 1
ATOM 4137 N N . HIS B 1 89 ? -3.459 6.504 28.484 1 96.75 89 HIS B N 1
ATOM 4138 C CA . HIS B 1 89 ? -2.178 5.957 28.906 1 96.75 89 HIS B CA 1
ATOM 4139 C C . HIS B 1 89 ? -2.365 4.922 30.016 1 96.75 89 HIS B C 1
ATOM 4141 O O . HIS B 1 89 ? -1.586 3.971 30.125 1 96.75 89 HIS B O 1
ATOM 4147 N N . LYS B 1 90 ? -3.34 5.109 30.812 1 95.06 90 LYS B N 1
ATOM 4148 C CA . LYS B 1 90 ? -3.629 4.141 31.859 1 95.06 90 LYS B CA 1
ATOM 4149 C C . LYS B 1 90 ? -3.756 2.729 31.297 1 95.06 90 LYS B C 1
ATOM 4151 O O . LYS B 1 90 ? -3.289 1.764 31.906 1 95.06 90 LYS B O 1
ATOM 4156 N N . GLN B 1 91 ? -4.344 2.68 30.188 1 92.56 91 GLN B N 1
ATOM 4157 C CA . GLN B 1 91 ? -4.586 1.385 29.562 1 92.56 91 GLN B CA 1
ATOM 4158 C C . GLN B 1 91 ? -3.379 0.94 28.75 1 92.56 91 GLN B C 1
ATOM 4160 O O . GLN B 1 91 ? -3.1 -0.256 28.641 1 92.56 91 GLN B O 1
ATOM 4165 N N . ASP B 1 92 ? -2.668 1.839 28.172 1 94.25 92 ASP B N 1
ATOM 4166 C CA . ASP B 1 92 ? -1.614 1.523 27.219 1 94.25 92 ASP B CA 1
ATOM 4167 C C . ASP B 1 92 ? -0.286 1.264 27.922 1 94.25 92 ASP B C 1
ATOM 4169 O O . ASP B 1 92 ? 0.606 0.622 27.359 1 94.25 92 ASP B O 1
ATOM 4173 N N . CYS B 1 93 ? -0.197 1.754 29.109 1 96.19 93 CYS B N 1
ATOM 4174 C CA . CYS B 1 93 ? 1.102 1.786 29.781 1 96.19 93 CYS B CA 1
ATOM 4175 C C . CYS B 1 93 ? 1.646 0.377 29.984 1 96.19 93 CYS B C 1
ATOM 4177 O O . CYS B 1 93 ? 2.824 0.119 29.734 1 96.19 93 CYS B O 1
ATOM 4179 N N . LYS B 1 94 ? 0.788 -0.491 30.422 1 93.94 94 LYS B N 1
ATOM 4180 C CA . LYS B 1 94 ? 1.212 -1.858 30.703 1 93.94 94 LYS B CA 1
ATOM 4181 C C . LYS B 1 94 ? 1.729 -2.553 29.453 1 93.94 94 LYS B C 1
ATOM 4183 O O . LYS B 1 94 ? 2.77 -3.213 29.484 1 93.94 94 LYS B O 1
ATOM 4188 N N . THR B 1 95 ? 1.019 -2.389 28.469 1 93 95 THR B N 1
ATOM 4189 C CA . THR B 1 95 ? 1.4 -3.039 27.219 1 93 95 THR B CA 1
ATOM 4190 C C . THR B 1 95 ? 2.67 -2.412 26.641 1 93 95 THR B C 1
ATOM 4192 O O . THR B 1 95 ? 3.541 -3.117 26.125 1 93 95 THR B O 1
ATOM 4195 N N . LEU B 1 96 ? 2.771 -1.122 26.734 1 95.12 96 LEU B N 1
ATOM 4196 C CA . LEU B 1 96 ? 3.963 -0.433 26.25 1 95.12 96 LEU B CA 1
ATOM 4197 C C . LEU B 1 96 ? 5.195 -0.851 27.047 1 95.12 96 LEU B C 1
ATOM 4199 O O . LEU B 1 96 ? 6.285 -0.98 26.484 1 95.12 96 LEU B O 1
ATOM 4203 N N . LYS B 1 97 ? 4.977 -1.113 28.266 1 96.06 97 LYS B N 1
ATOM 4204 C CA . LYS B 1 97 ? 6.062 -1.593 29.125 1 96.06 97 LYS B CA 1
ATOM 4205 C C . LYS B 1 97 ? 6.547 -2.969 28.672 1 96.06 97 LYS B C 1
ATOM 4207 O O . LYS B 1 97 ? 7.75 -3.209 28.578 1 96.06 97 LYS B O 1
ATOM 4212 N N . ARG B 1 98 ? 5.621 -3.787 28.359 1 93.06 98 ARG B N 1
ATOM 4213 C CA . ARG B 1 98 ? 5.926 -5.156 27.953 1 93.06 98 ARG B CA 1
ATOM 4214 C C . ARG B 1 98 ? 6.684 -5.188 26.625 1 93.06 98 ARG B C 1
ATOM 4216 O O . ARG B 1 98 ? 7.578 -6.012 26.438 1 93.06 98 ARG B O 1
ATOM 4223 N N . ILE B 1 99 ? 6.391 -4.336 25.797 1 93.12 99 ILE B N 1
ATOM 4224 C CA . ILE B 1 99 ? 6.93 -4.328 24.438 1 93.12 99 ILE B CA 1
ATOM 4225 C C . ILE B 1 99 ? 8.281 -3.625 24.422 1 93.12 99 ILE B C 1
ATOM 4227 O O . ILE B 1 99 ? 9.109 -3.877 23.547 1 93.12 99 ILE B O 1
ATOM 4231 N N . HIS B 1 100 ? 8.453 -2.793 25.438 1 91.75 100 HIS B N 1
ATOM 4232 C CA . HIS B 1 100 ? 9.719 -2.066 25.547 1 91.75 100 HIS B CA 1
ATOM 4233 C C . HIS B 1 100 ? 10.906 -3.021 25.531 1 91.75 100 HIS B C 1
ATOM 4235 O O . HIS B 1 100 ? 10.867 -4.074 26.172 1 91.75 100 HIS B O 1
ATOM 4241 N N . PRO B 1 101 ? 11.938 -2.787 24.656 1 91.56 101 PRO B N 1
ATOM 4242 C CA . PRO B 1 101 ? 12.328 -1.517 24.031 1 91.56 101 PRO B CA 1
ATOM 4243 C C . PRO B 1 101 ? 11.844 -1.384 22.594 1 91.56 101 PRO B C 1
ATOM 4245 O O . PRO B 1 101 ? 12.172 -0.41 21.922 1 91.56 101 PRO B O 1
ATOM 4248 N N . ARG B 1 102 ? 11.094 -2.357 22.172 1 92.44 102 ARG B N 1
ATOM 4249 C CA . ARG B 1 102 ? 10.562 -2.244 20.812 1 92.44 102 ARG B CA 1
ATOM 4250 C C . ARG B 1 102 ? 9.508 -1.148 20.734 1 92.44 102 ARG B C 1
ATOM 4252 O O . ARG B 1 102 ? 8.852 -0.832 21.734 1 92.44 102 ARG B O 1
ATOM 4259 N N . VAL B 1 103 ? 9.383 -0.557 19.578 1 93.94 103 VAL B N 1
ATOM 4260 C CA . VAL B 1 103 ? 8.469 0.562 19.375 1 93.94 103 VAL B CA 1
ATOM 4261 C C . VAL B 1 103 ? 7.383 0.159 18.375 1 93.94 103 VAL B C 1
ATOM 4263 O O . VAL B 1 103 ? 7.66 -0.06 17.188 1 93.94 103 VAL B O 1
ATOM 4266 N N . PRO B 1 104 ? 6.16 0.071 18.844 1 95.81 104 PRO B N 1
ATOM 4267 C CA . PRO B 1 104 ? 5.094 -0.253 17.891 1 95.81 104 PRO B CA 1
ATOM 4268 C C . PRO B 1 104 ? 4.867 0.853 16.875 1 95.81 104 PRO B C 1
ATOM 4270 O O . PRO B 1 104 ? 5.062 2.033 17.172 1 95.81 104 PRO B O 1
ATOM 4273 N N . PRO B 1 105 ? 4.434 0.486 15.672 1 97 105 PRO B N 1
ATOM 4274 C CA . PRO B 1 105 ? 4.145 1.503 14.656 1 97 105 PRO B CA 1
ATOM 4275 C C . PRO B 1 105 ? 3.025 2.455 15.078 1 97 105 PRO B C 1
ATOM 4277 O O . PRO B 1 105 ? 2.168 2.086 15.891 1 97 105 PRO B O 1
ATOM 4280 N N . ASP B 1 106 ? 3.021 3.605 14.5 1 97.75 106 ASP B N 1
ATOM 4281 C CA . ASP B 1 106 ? 2.045 4.641 14.82 1 97.75 106 ASP B CA 1
ATOM 4282 C C . ASP B 1 106 ? 0.619 4.117 14.68 1 97.75 106 ASP B C 1
ATOM 4284 O O . ASP B 1 106 ? -0.206 4.285 15.578 1 97.75 106 ASP B O 1
ATOM 4288 N N . LEU B 1 107 ? 0.369 3.459 13.578 1 97.94 107 LEU B N 1
ATOM 4289 C CA . LEU B 1 107 ? -0.992 3.021 13.281 1 97.94 107 LEU B CA 1
ATOM 4290 C C . LEU B 1 107 ? -1.447 1.959 14.273 1 97.94 107 LEU B C 1
ATOM 4292 O O . LEU B 1 107 ? -2.621 1.915 14.656 1 97.94 107 LEU B O 1
ATOM 4296 N N . ALA B 1 108 ? -0.521 1.078 14.711 1 97.81 108 ALA B N 1
ATOM 4297 C CA . ALA B 1 108 ? -0.866 0.077 15.711 1 97.81 108 ALA B CA 1
ATOM 4298 C C . ALA B 1 108 ? -1.287 0.738 17.016 1 97.81 108 ALA B C 1
ATOM 4300 O O . ALA B 1 108 ? -2.254 0.311 17.656 1 97.81 108 ALA B O 1
ATOM 4301 N N . GLN B 1 109 ? -0.554 1.753 17.406 1 97.44 109 GLN B N 1
ATOM 4302 C CA . GLN B 1 109 ? -0.875 2.484 18.625 1 97.44 109 GLN B CA 1
ATOM 4303 C C . GLN B 1 109 ? -2.229 3.18 18.516 1 97.44 109 GLN B C 1
ATOM 4305 O O . GLN B 1 109 ? -3.035 3.141 19.453 1 97.44 109 GLN B O 1
ATOM 4310 N N . LEU B 1 110 ? -2.443 3.805 17.375 1 98.19 110 LEU B N 1
ATOM 4311 C CA . LEU B 1 110 ? -3.703 4.5 17.141 1 98.19 110 LEU B CA 1
ATOM 4312 C C . LEU B 1 110 ? -4.879 3.529 17.172 1 98.19 110 LEU B C 1
ATOM 4314 O O . LEU B 1 110 ? -5.887 3.787 17.828 1 98.19 110 LEU B O 1
ATOM 4318 N N . LEU B 1 111 ? -4.758 2.424 16.5 1 97.94 111 LEU B N 1
ATOM 4319 C CA . LEU B 1 111 ? -5.816 1.421 16.469 1 97.94 111 LEU B CA 1
ATOM 4320 C C . LEU B 1 111 ? -6.074 0.858 17.859 1 97.94 111 LEU B C 1
ATOM 4322 O O . LEU B 1 111 ? -7.227 0.634 18.25 1 97.94 111 LEU B O 1
ATOM 4326 N N . ALA B 1 112 ? -4.988 0.606 18.609 1 97.19 112 ALA B N 1
ATOM 4327 C CA . ALA B 1 112 ? -5.137 0.105 19.969 1 97.19 112 ALA B CA 1
ATOM 4328 C C . ALA B 1 112 ? -5.984 1.054 20.812 1 97.19 112 ALA B C 1
ATOM 4330 O O . ALA B 1 112 ? -6.871 0.616 21.547 1 97.19 112 ALA B O 1
ATOM 4331 N N . GLN B 1 113 ? -5.707 2.34 20.656 1 96.56 113 GLN B N 1
ATOM 4332 C CA . GLN B 1 113 ? -6.48 3.346 21.375 1 96.56 113 GLN B CA 1
ATOM 4333 C C . GLN B 1 113 ? -7.945 3.324 20.953 1 96.56 113 GLN B C 1
ATOM 4335 O O . GLN B 1 113 ? -8.844 3.391 21.797 1 96.56 113 GLN B O 1
ATOM 4340 N N . ILE B 1 114 ? -8.18 3.256 19.688 1 96.88 114 ILE B N 1
ATOM 4341 C CA . ILE B 1 114 ? -9.531 3.27 19.141 1 96.88 114 ILE B CA 1
ATOM 4342 C C . ILE B 1 114 ? -10.297 2.045 19.641 1 96.88 114 ILE B C 1
ATOM 4344 O O . ILE B 1 114 ? -11.445 2.156 20.062 1 96.88 114 ILE B O 1
ATOM 4348 N N . ILE B 1 115 ? -9.664 0.883 19.594 1 96.44 115 ILE B N 1
ATOM 4349 C CA . ILE B 1 115 ? -10.289 -0.371 20.016 1 96.44 115 ILE B CA 1
ATOM 4350 C C . ILE B 1 115 ? -10.688 -0.291 21.484 1 96.44 115 ILE B C 1
ATOM 4352 O O . ILE B 1 115 ? -11.828 -0.609 21.844 1 96.44 115 ILE B O 1
ATOM 4356 N N . ARG B 1 116 ? -9.828 0.179 22.328 1 94.81 116 ARG B N 1
ATOM 4357 C CA . ARG B 1 116 ? -10.094 0.277 23.766 1 94.81 116 ARG B CA 1
ATOM 4358 C C . ARG B 1 116 ? -11.195 1.291 24.047 1 94.81 116 ARG B C 1
ATOM 4360 O O . ARG B 1 116 ? -12.07 1.053 24.875 1 94.81 116 ARG B O 1
ATOM 4367 N N . LYS B 1 117 ? -11.156 2.369 23.328 1 93.31 117 LYS B N 1
ATOM 4368 C CA . LYS B 1 117 ? -12.156 3.416 23.516 1 93.31 117 LYS B CA 1
ATOM 4369 C C . LYS B 1 117 ? -13.547 2.934 23.109 1 93.31 117 LYS B C 1
ATOM 4371 O O . LYS B 1 117 ? -14.523 3.191 23.812 1 93.31 117 LYS B O 1
ATOM 4376 N N . GLN B 1 118 ? -13.633 2.287 21.984 1 90.69 118 GLN B N 1
ATOM 4377 C CA . GLN B 1 118 ? -14.914 1.807 21.484 1 90.69 118 GLN B CA 1
ATOM 4378 C C . GLN B 1 118 ? -15.484 0.712 22.391 1 90.69 118 GLN B C 1
ATOM 4380 O O . GLN B 1 118 ? -16.703 0.553 22.484 1 90.69 118 GLN B O 1
ATOM 4385 N N . ARG B 1 119 ? -14.625 -0.059 22.969 1 87.94 119 ARG B N 1
ATOM 4386 C CA . ARG B 1 119 ? -15.078 -1.088 23.906 1 87.94 119 ARG B CA 1
ATOM 4387 C C . ARG B 1 119 ? -15.656 -0.465 25.172 1 87.94 119 ARG B C 1
ATOM 4389 O O . ARG B 1 119 ? -16.641 -0.964 25.703 1 87.94 119 ARG B O 1
ATOM 4396 N N . GLN B 1 120 ? -15.102 0.533 25.594 1 84.31 120 GLN B N 1
ATOM 4397 C CA . GLN B 1 120 ? -15.555 1.219 26.797 1 84.31 120 GLN B CA 1
ATOM 4398 C C . GLN B 1 120 ? -16.859 1.975 26.547 1 84.31 120 GLN B C 1
ATOM 4400 O O . GLN B 1 120 ? -17.703 2.084 27.438 1 84.31 120 GLN B O 1
ATOM 4405 N N . SER B 1 121 ? -16.984 2.539 25.312 1 77.38 121 SER B N 1
ATOM 4406 C CA . SER B 1 121 ? -18.172 3.318 24.953 1 77.38 121 SER B CA 1
ATOM 4407 C C . SER B 1 121 ? -18.781 2.836 23.641 1 77.38 121 SER B C 1
ATOM 4409 O O . SER B 1 121 ? -18.484 3.385 22.578 1 77.38 121 SER B O 1
ATOM 4411 N N . PRO B 1 122 ? -19.562 1.814 23.75 1 66.94 122 PRO B N 1
ATOM 4412 C CA . PRO B 1 122 ? -20.141 1.306 22.5 1 66.94 122 PRO B CA 1
ATOM 4413 C C . PRO B 1 122 ? -21.047 2.324 21.797 1 66.94 122 PRO B C 1
ATOM 4415 O O . PRO B 1 122 ? -21.594 3.221 22.453 1 66.94 122 PRO B O 1
ATOM 4418 N N . PRO B 1 123 ? -20.906 2.295 20.453 1 64.62 123 PRO B N 1
ATOM 4419 C CA . PRO B 1 123 ? -21.672 3.283 19.688 1 64.62 123 PRO B CA 1
ATOM 4420 C C . PRO B 1 123 ? -23.125 3.365 20.109 1 64.62 123 PRO B C 1
ATOM 4422 O O . PRO B 1 123 ? -23.703 2.369 20.562 1 64.62 123 PRO B O 1
ATOM 4425 N N . CYS B 1 124 ? -23.5 4.617 20.266 1 58.84 124 CYS B N 1
ATOM 4426 C CA . CYS B 1 124 ? -24.938 4.781 20.453 1 58.84 124 CYS B CA 1
ATOM 4427 C C . CYS B 1 124 ? -25.703 4.23 19.25 1 58.84 124 CYS B C 1
ATOM 4429 O O . CYS B 1 124 ? -25.25 4.312 18.109 1 58.84 124 CYS B O 1
ATOM 4431 N N . THR B 1 125 ? -26.453 3.166 19.406 1 55.41 125 THR B N 1
ATOM 4432 C CA . THR B 1 125 ? -27.297 2.453 18.453 1 55.41 125 THR B CA 1
ATOM 4433 C C . THR B 1 125 ? -27.844 3.41 17.406 1 55.41 125 THR B C 1
ATOM 4435 O O . THR B 1 125 ? -28.266 2.98 16.328 1 55.41 125 THR B O 1
ATOM 4438 N N . GLN B 1 126 ? -28.125 4.613 17.703 1 54.38 126 GLN B N 1
ATOM 4439 C CA . GLN B 1 126 ? -28.922 5.348 16.734 1 54.38 126 GLN B CA 1
ATOM 4440 C C . GLN B 1 126 ? -28.062 5.895 15.602 1 54.38 126 GLN B C 1
ATOM 4442 O O . GLN B 1 126 ? -27.297 6.844 15.805 1 54.38 126 GLN B O 1
ATOM 4447 N N . ASP B 1 127 ? -27.578 5.078 14.789 1 56.59 127 ASP B N 1
ATOM 4448 C CA . ASP B 1 127 ? -26.906 5.516 13.57 1 56.59 127 ASP B CA 1
ATOM 4449 C C . ASP B 1 127 ? -27.828 6.355 12.695 1 56.59 127 ASP B C 1
ATOM 4451 O O . ASP B 1 127 ? -28.375 5.859 11.703 1 56.59 127 ASP B O 1
ATOM 4455 N N . ASP B 1 128 ? -28.281 7.441 13.328 1 62.5 128 ASP B N 1
ATOM 4456 C CA . ASP B 1 128 ? -29.094 8.305 12.469 1 62.5 128 ASP B CA 1
ATOM 4457 C C . ASP B 1 128 ? -28.234 8.977 11.398 1 62.5 128 ASP B C 1
ATOM 4459 O O . ASP B 1 128 ? -27.188 9.555 11.711 1 62.5 128 ASP B O 1
ATOM 4463 N N . GLU B 1 129 ? -28.547 8.75 10.219 1 63.56 129 GLU B N 1
ATOM 4464 C CA . GLU B 1 129 ? -27.828 9.164 9.016 1 63.56 129 GLU B CA 1
ATOM 4465 C C . GLU B 1 129 ? -27.625 10.68 8.992 1 63.56 129 GLU B C 1
ATOM 4467 O O . GLU B 1 129 ? -26.75 11.18 8.281 1 63.56 129 GLU B O 1
ATOM 4472 N N . ASP B 1 130 ? -28.297 11.328 9.891 1 70.12 130 ASP B N 1
ATOM 4473 C CA . ASP B 1 130 ? -28.219 12.789 9.852 1 70.12 130 ASP B CA 1
ATOM 4474 C C . ASP B 1 130 ? -27.453 13.328 11.055 1 70.12 130 ASP B C 1
ATOM 4476 O O . ASP B 1 130 ? -27.547 14.523 11.359 1 70.12 130 ASP B O 1
ATOM 4480 N N . CYS B 1 131 ? -26.734 12.43 11.703 1 82.81 131 CYS B N 1
ATOM 4481 C CA . CYS B 1 131 ? -25.969 12.867 12.867 1 82.81 131 CYS B CA 1
ATOM 4482 C C . CYS B 1 131 ? -24.484 12.609 12.672 1 82.81 131 CYS B C 1
ATOM 4484 O O . CYS B 1 131 ? -24.094 11.828 11.805 1 82.81 131 CYS B O 1
ATOM 4486 N N . PHE B 1 132 ? -23.75 13.391 13.414 1 89.19 132 PHE B N 1
ATOM 4487 C CA . PHE B 1 132 ? -22.312 13.164 13.406 1 89.19 132 PHE B CA 1
ATOM 4488 C C . PHE B 1 132 ? -21.984 11.789 13.961 1 89.19 132 PHE B C 1
ATOM 4490 O O . PHE B 1 132 ? -22.656 11.289 14.867 1 89.19 132 PHE B O 1
ATOM 4497 N N . PRO B 1 133 ? -21 11.164 13.367 1 90.75 133 PRO B N 1
ATOM 4498 C CA . PRO B 1 133 ? -20.562 9.883 13.93 1 90.75 133 PRO B CA 1
ATOM 4499 C C . PRO B 1 133 ? -20.047 10.008 15.359 1 90.75 133 PRO B C 1
ATOM 4501 O O . PRO B 1 133 ? -19.516 11.055 15.734 1 90.75 133 PRO B O 1
ATOM 4504 N N . THR B 1 134 ? -20.219 8.953 16.062 1 90.62 134 THR B N 1
ATOM 4505 C CA . THR B 1 134 ? -19.75 8.938 17.453 1 90.62 134 THR B CA 1
ATOM 4506 C C . THR B 1 134 ? -18.656 7.895 17.641 1 90.62 134 THR B C 1
ATOM 4508 O O . THR B 1 134 ? -18.016 7.855 18.688 1 90.62 134 THR B O 1
ATOM 4511 N N . THR B 1 135 ? -18.5 7.082 16.641 1 92.25 135 THR B N 1
ATOM 4512 C CA . THR B 1 135 ? -17.438 6.074 16.656 1 92.25 135 THR B CA 1
ATOM 4513 C C . THR B 1 135 ? -16.797 5.941 15.273 1 92.25 135 THR B C 1
ATOM 4515 O O . THR B 1 135 ? -17.344 6.422 14.281 1 92.25 135 THR B O 1
ATOM 4518 N N . VAL B 1 136 ? -15.695 5.293 15.281 1 94.12 136 VAL B N 1
ATOM 4519 C CA . VAL B 1 136 ? -14.938 5.141 14.047 1 94.12 136 VAL B CA 1
ATOM 4520 C C . VAL B 1 136 ? -15.656 4.176 13.109 1 94.12 136 VAL B C 1
ATOM 4522 O O . VAL B 1 136 ? -15.578 4.312 11.883 1 94.12 136 VAL B O 1
ATOM 4525 N N . ASP B 1 137 ? -16.453 3.289 13.617 1 90.19 137 ASP B N 1
ATOM 4526 C CA . ASP B 1 137 ? -17.156 2.27 12.836 1 90.19 137 ASP B CA 1
ATOM 4527 C C . ASP B 1 137 ? -18.234 2.896 11.953 1 90.19 137 ASP B C 1
ATOM 4529 O O . ASP B 1 137 ? -18.703 2.266 11.008 1 90.19 137 ASP B O 1
ATOM 4533 N N . GLN B 1 138 ? -18.578 4.066 12.297 1 90.06 138 GLN B N 1
ATOM 4534 C CA . GLN B 1 138 ? -19.609 4.758 11.531 1 90.06 138 GLN B CA 1
ATOM 4535 C C . GLN B 1 138 ? -19 5.527 10.359 1 90.06 138 GLN B C 1
ATOM 4537 O O . GLN B 1 138 ? -19.734 6.098 9.539 1 90.06 138 GLN B O 1
ATOM 4542 N N . LEU B 1 139 ? -17.703 5.527 10.281 1 92.81 139 LEU B N 1
ATOM 4543 C CA . LEU B 1 139 ? -17.016 6.227 9.203 1 92.81 139 LEU B CA 1
ATOM 4544 C C . LEU B 1 139 ? -16.844 5.316 7.992 1 92.81 139 LEU B C 1
ATOM 4546 O O . LEU B 1 139 ? -16.953 4.094 8.109 1 92.81 139 LEU B O 1
ATOM 4550 N N . GLU B 1 140 ? -16.578 5.949 6.859 1 90.31 140 GLU B N 1
ATOM 4551 C CA . GLU B 1 140 ? -16.312 5.188 5.645 1 90.31 140 GLU B CA 1
ATOM 4552 C C . GLU B 1 140 ? -15.031 4.375 5.766 1 90.31 140 GLU B C 1
ATOM 4554 O O . GLU B 1 140 ? -13.977 4.918 6.098 1 90.31 140 GLU B O 1
ATOM 4559 N N . SER B 1 141 ? -15.125 3.107 5.5 1 91.38 141 SER B N 1
ATOM 4560 C CA . SER B 1 141 ? -13.984 2.215 5.684 1 91.38 141 SER B CA 1
ATOM 4561 C C . SER B 1 141 ? -13.367 1.827 4.344 1 91.38 141 SER B C 1
ATOM 4563 O O . SER B 1 141 ? -12.141 1.728 4.227 1 91.38 141 SER B O 1
ATOM 4565 N N . HIS B 1 142 ? -14.164 1.529 3.32 1 88.5 142 HIS B N 1
ATOM 4566 C CA . HIS B 1 142 ? -13.75 1.03 2.016 1 88.5 142 HIS B CA 1
ATOM 4567 C C . HIS B 1 142 ? -12.844 -0.186 2.154 1 88.5 142 HIS B C 1
ATOM 4569 O O . HIS B 1 142 ? -11.906 -0.358 1.372 1 88.5 142 HIS B O 1
ATOM 4575 N N . HIS B 1 143 ? -13.008 -0.941 3.201 1 90.25 143 HIS B N 1
ATOM 4576 C CA . HIS B 1 143 ? -12.125 -2.064 3.488 1 90.25 143 HIS B CA 1
ATOM 4577 C C . HIS B 1 143 ? -12.188 -3.115 2.385 1 90.25 143 HIS B C 1
ATOM 4579 O O . HIS B 1 143 ? -11.234 -3.875 2.189 1 90.25 143 HIS B O 1
ATOM 4585 N N . GLU B 1 144 ? -13.172 -3.117 1.613 1 83.56 144 GLU B N 1
ATOM 4586 C CA . GLU B 1 144 ? -13.32 -4.078 0.525 1 83.56 144 GLU B CA 1
ATOM 4587 C C . GLU B 1 144 ? -12.469 -3.691 -0.677 1 83.56 144 GLU B C 1
ATOM 4589 O O . GLU B 1 144 ? -12.211 -4.52 -1.554 1 83.56 144 GLU B O 1
ATOM 4594 N N . LYS B 1 145 ? -12 -2.508 -0.689 1 85.75 145 LYS B N 1
ATOM 4595 C CA . LYS B 1 145 ? -11.258 -1.988 -1.831 1 85.75 145 LYS B CA 1
ATOM 4596 C C . LYS B 1 145 ? -9.773 -1.836 -1.496 1 85.75 145 LYS B C 1
ATOM 4598 O O . LYS B 1 145 ? -9.023 -1.199 -2.24 1 85.75 145 LYS B O 1
ATOM 4603 N N . LEU B 1 146 ? -9.383 -2.412 -0.439 1 89.38 146 LEU B N 1
ATOM 4604 C CA . LEU B 1 146 ? -7.988 -2.268 -0.033 1 89.38 146 LEU B CA 1
ATOM 4605 C C . LEU B 1 146 ? -7.051 -2.832 -1.095 1 89.38 146 LEU B C 1
ATOM 4607 O O . LEU B 1 146 ? -7.324 -3.887 -1.672 1 89.38 146 LEU B O 1
ATOM 4611 N N . SER B 1 147 ? -5.98 -2.096 -1.374 1 87.5 147 SER B N 1
ATOM 4612 C CA . SER B 1 147 ? -4.934 -2.582 -2.268 1 87.5 147 SER B CA 1
ATOM 4613 C C . SER B 1 147 ? -4.211 -3.787 -1.671 1 87.5 147 SER B C 1
ATOM 4615 O O . SER B 1 147 ? -4.348 -4.07 -0.479 1 87.5 147 SER B O 1
ATOM 4617 N N . ASP B 1 148 ? -3.477 -4.473 -2.471 1 87.88 148 ASP B N 1
ATOM 4618 C CA . ASP B 1 148 ? -2.686 -5.602 -1.99 1 87.88 148 ASP B CA 1
ATOM 4619 C C . ASP B 1 148 ? -1.664 -5.152 -0.949 1 87.88 148 ASP B C 1
ATOM 4621 O O . ASP B 1 148 ? -1.416 -5.859 0.031 1 87.88 148 ASP B O 1
ATOM 4625 N N . ALA B 1 149 ? -1.115 -3.996 -1.198 1 91.56 149 ALA B N 1
ATOM 4626 C CA . ALA B 1 149 ? -0.149 -3.453 -0.249 1 91.56 149 ALA B CA 1
ATOM 4627 C C . ALA B 1 149 ? -0.788 -3.232 1.12 1 91.56 149 ALA B C 1
ATOM 4629 O O . ALA B 1 149 ? -0.193 -3.561 2.148 1 91.56 149 ALA B O 1
ATOM 4630 N N . ARG B 1 150 ? -1.966 -2.748 1.106 1 94 150 ARG B N 1
ATOM 4631 C CA . ARG B 1 150 ? -2.658 -2.477 2.363 1 94 150 ARG B CA 1
ATOM 4632 C C . ARG B 1 150 ? -3.111 -3.771 3.027 1 94 150 ARG B C 1
ATOM 4634 O O . ARG B 1 150 ? -3.117 -3.875 4.258 1 94 150 ARG B O 1
ATOM 4641 N N . LYS B 1 151 ? -3.51 -4.699 2.248 1 93.69 151 LYS B N 1
ATOM 4642 C CA . LYS B 1 151 ? -3.848 -6.004 2.811 1 93.69 151 LYS B CA 1
ATOM 4643 C C . LYS B 1 151 ? -2.641 -6.637 3.502 1 93.69 151 LYS B C 1
ATOM 4645 O O . LYS B 1 151 ? -2.76 -7.172 4.605 1 93.69 151 LYS B O 1
ATOM 4650 N N . ASP B 1 152 ? -1.522 -6.551 2.844 1 94.5 152 ASP B N 1
ATOM 4651 C CA . ASP B 1 152 ? -0.283 -7.027 3.453 1 94.5 152 ASP B CA 1
ATOM 4652 C C . ASP B 1 152 ? 0.011 -6.281 4.754 1 94.5 152 ASP B C 1
ATOM 4654 O O . ASP B 1 152 ? 0.408 -6.895 5.746 1 94.5 152 ASP B O 1
ATOM 4658 N N . HIS B 1 153 ? -0.174 -5.012 4.629 1 96.62 153 HIS B N 1
ATOM 4659 C CA . HIS B 1 153 ? 0.03 -4.188 5.816 1 96.62 153 HIS B CA 1
ATOM 4660 C C . HIS B 1 153 ? -0.875 -4.633 6.957 1 96.62 153 HIS B C 1
ATOM 4662 O O . HIS B 1 153 ? -0.428 -4.746 8.102 1 96.62 153 HIS B O 1
ATOM 4668 N N . PHE B 1 154 ? -2.104 -4.926 6.617 1 97.44 154 PHE B N 1
ATOM 4669 C CA . PHE B 1 154 ? -3.074 -5.359 7.613 1 97.44 154 PHE B CA 1
ATOM 4670 C C . PHE B 1 154 ? -2.621 -6.648 8.289 1 97.44 154 PHE B C 1
ATOM 4672 O O . PHE B 1 154 ? -2.736 -6.797 9.508 1 97.44 154 PHE B O 1
ATOM 4679 N N . GLU B 1 155 ? -2.119 -7.547 7.562 1 95.38 155 GLU B N 1
ATOM 4680 C CA . GLU B 1 155 ? -1.647 -8.812 8.117 1 95.38 155 GLU B CA 1
ATOM 4681 C C . GLU B 1 155 ? -0.527 -8.586 9.125 1 95.38 155 GLU B C 1
ATOM 4683 O O . GLU B 1 155 ? -0.506 -9.211 10.188 1 95.38 155 GLU B O 1
ATOM 4688 N N . SER B 1 156 ? 0.371 -7.746 8.797 1 97 156 SER B N 1
ATOM 4689 C CA . SER B 1 156 ? 1.462 -7.422 9.711 1 97 156 SER B CA 1
ATOM 4690 C C . SER B 1 156 ? 0.945 -6.703 10.953 1 97 156 SER B C 1
ATOM 4692 O O . SER B 1 156 ? 1.388 -6.984 12.07 1 97 156 SER B O 1
ATOM 4694 N N . LEU B 1 157 ? 0.024 -5.805 10.695 1 97.31 157 LEU B N 1
ATOM 4695 C CA . LEU B 1 157 ? -0.53 -5.043 11.805 1 97.31 157 LEU B CA 1
ATOM 4696 C C . LEU B 1 157 ? -1.286 -5.953 12.766 1 97.31 157 LEU B C 1
ATOM 4698 O O . LEU B 1 157 ? -1.256 -5.742 13.977 1 97.31 157 LEU B O 1
ATOM 4702 N N . TRP B 1 158 ? -1.992 -6.891 12.188 1 96.19 158 TRP B N 1
ATOM 4703 C CA . TRP B 1 158 ? -2.695 -7.867 13.008 1 96.19 158 TRP B CA 1
ATOM 4704 C C . TRP B 1 158 ? -1.737 -8.555 13.977 1 96.19 158 TRP B C 1
ATOM 4706 O O . TRP B 1 158 ? -2.025 -8.68 15.172 1 96.19 158 TRP B O 1
ATOM 4716 N N . PHE B 1 159 ? -0.606 -8.961 13.477 1 96.19 159 PHE B N 1
ATOM 4717 C CA . PHE B 1 159 ? 0.419 -9.602 14.289 1 96.19 159 PHE B CA 1
ATOM 4718 C C . PHE B 1 159 ? 0.918 -8.656 15.375 1 96.19 159 PHE B C 1
ATOM 4720 O O . PHE B 1 159 ? 1.082 -9.055 16.531 1 96.19 159 PHE B O 1
ATOM 4727 N N . V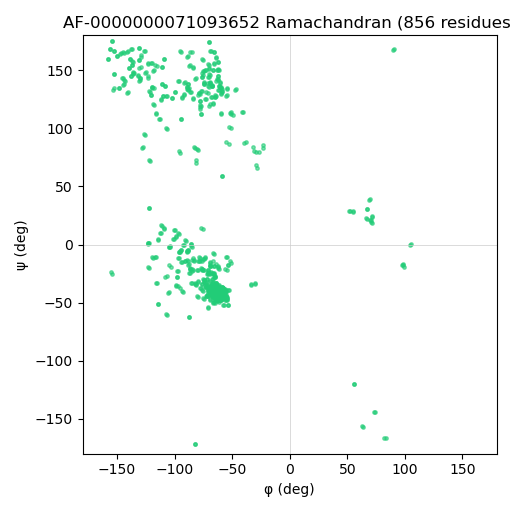AL B 1 160 ? 1.093 -7.438 15.062 1 96.75 160 VAL B N 1
ATOM 4728 C CA . VAL B 1 160 ? 1.598 -6.43 15.984 1 96.75 160 VAL B CA 1
ATOM 4729 C C . VAL B 1 160 ? 0.567 -6.172 17.078 1 96.75 160 VAL B C 1
ATOM 4731 O O . VAL B 1 160 ? 0.912 -6.121 18.266 1 96.75 160 VAL B O 1
ATOM 4734 N N . LEU B 1 161 ? -0.659 -6.047 16.688 1 97 161 LEU B N 1
ATOM 4735 C CA . LEU B 1 161 ? -1.726 -5.707 17.625 1 97 161 LEU B CA 1
ATOM 4736 C C . LEU B 1 161 ? -1.928 -6.816 18.656 1 97 161 LEU B C 1
ATOM 4738 O O . LEU B 1 161 ? -2.312 -6.551 19.797 1 97 161 LEU B O 1
ATOM 4742 N N . GLN B 1 162 ? -1.63 -8 18.297 1 95.31 162 GLN B N 1
ATOM 4743 C CA . GLN B 1 162 ? -1.719 -9.117 19.234 1 95.31 162 GLN B CA 1
ATOM 4744 C C . GLN B 1 162 ? -0.757 -8.93 20.406 1 95.31 162 GLN B C 1
ATOM 4746 O O . GLN B 1 162 ? -0.955 -9.508 21.484 1 95.31 162 GLN B O 1
ATOM 4751 N N . GLN B 1 163 ? 0.213 -8.102 20.188 1 92.31 163 GLN B N 1
ATOM 4752 C CA . GLN B 1 163 ? 1.167 -7.812 21.25 1 92.31 163 GLN B CA 1
ATOM 4753 C C . GLN B 1 163 ? 0.808 -6.516 21.969 1 92.31 163 GLN B C 1
ATOM 4755 O O . GLN B 1 163 ? 1.185 -6.316 23.141 1 92.31 163 GLN B O 1
ATOM 4760 N N . CYS B 1 164 ? 0.079 -5.711 21.266 1 93.38 164 CYS B N 1
ATOM 4761 C CA . CYS B 1 164 ? -0.168 -4.371 21.781 1 93.38 164 CYS B CA 1
ATOM 4762 C C . CYS B 1 164 ? -1.484 -4.316 22.547 1 93.38 164 CYS B C 1
ATOM 4764 O O . CYS B 1 164 ? -1.749 -3.35 23.266 1 93.38 164 CYS B O 1
ATOM 4766 N N . ILE B 1 165 ? -2.277 -5.312 22.359 1 93.69 165 ILE B N 1
ATOM 4767 C CA . ILE B 1 165 ? -3.605 -5.312 22.969 1 93.69 165 ILE B CA 1
ATOM 4768 C C . ILE B 1 165 ? -3.854 -6.645 23.672 1 93.69 165 ILE B C 1
ATOM 4770 O O . ILE B 1 165 ? -3.379 -7.688 23.219 1 93.69 165 ILE B O 1
ATOM 4774 N N . GLU B 1 166 ? -4.562 -6.578 24.75 1 90.38 166 GLU B N 1
ATOM 4775 C CA . GLU B 1 166 ? -4.957 -7.805 25.438 1 90.38 166 GLU B CA 1
ATOM 4776 C C . GLU B 1 166 ? -5.844 -8.672 24.547 1 90.38 166 GLU B C 1
ATOM 4778 O O . GLU B 1 166 ? -6.688 -8.156 23.812 1 90.38 166 GLU B O 1
ATOM 4783 N N . GLU B 1 167 ? -5.695 -9.938 24.672 1 88.81 167 GLU B N 1
ATOM 4784 C CA . GLU B 1 167 ? -6.363 -10.922 23.812 1 88.81 167 GLU B CA 1
ATOM 4785 C C . GLU B 1 167 ? -7.883 -10.773 23.891 1 88.81 167 GLU B C 1
ATOM 4787 O O . GLU B 1 167 ? -8.578 -10.914 22.875 1 88.81 167 GLU B O 1
ATOM 4792 N N . ASP B 1 168 ? -8.328 -10.469 25.047 1 90.31 168 ASP B N 1
ATOM 4793 C CA . ASP B 1 168 ? -9.773 -10.406 25.234 1 90.31 168 ASP B CA 1
ATOM 4794 C C . ASP B 1 168 ? -10.336 -9.102 24.672 1 90.31 168 ASP B C 1
ATOM 4796 O O . ASP B 1 168 ? -11.547 -8.977 24.469 1 90.31 168 ASP B O 1
ATOM 4800 N N . VAL B 1 169 ? -9.516 -8.203 24.406 1 91.62 169 VAL B N 1
ATOM 4801 C CA . VAL B 1 169 ? -9.93 -6.891 23.922 1 91.62 169 VAL B CA 1
ATOM 4802 C C . VAL B 1 169 ? -9.812 -6.84 22.391 1 91.62 169 VAL B C 1
ATOM 4804 O O . VAL B 1 169 ? -10.555 -6.105 21.734 1 91.62 169 VAL B O 1
ATOM 4807 N N . LEU B 1 170 ? -8.969 -7.559 21.797 1 94.56 170 LEU B N 1
ATOM 4808 C CA . LEU B 1 170 ? -8.688 -7.555 20.375 1 94.56 170 LEU B CA 1
ATOM 4809 C C . LEU B 1 170 ? -9.875 -8.078 19.578 1 94.56 170 LEU B C 1
ATOM 4811 O O . LEU B 1 170 ? -10.336 -9.195 19.812 1 94.56 170 LEU B O 1
ATOM 4815 N N . PRO B 1 171 ? -10.375 -7.254 18.688 1 94.56 171 PRO B N 1
ATOM 4816 C CA . PRO B 1 171 ? -11.5 -7.711 17.875 1 94.56 171 PRO B CA 1
ATOM 4817 C C . PRO B 1 171 ? -11.117 -8.812 16.891 1 94.56 171 PRO B C 1
ATOM 4819 O O . PRO B 1 171 ? -9.93 -9.039 16.641 1 94.56 171 PRO B O 1
ATOM 4822 N N . GLN B 1 172 ? -12.141 -9.422 16.359 1 93.12 172 GLN B N 1
ATOM 4823 C CA . GLN B 1 172 ? -11.906 -10.391 15.289 1 93.12 172 GLN B CA 1
ATOM 4824 C C . GLN B 1 172 ? -11.352 -9.719 14.039 1 93.12 172 GLN B C 1
ATOM 4826 O O . GLN B 1 172 ? -11.586 -8.531 13.812 1 93.12 172 GLN B O 1
ATOM 4831 N N . PRO B 1 173 ? -10.641 -10.492 13.227 1 91.12 173 PRO B N 1
ATOM 4832 C CA . PRO B 1 173 ? -10 -9.914 12.039 1 91.12 173 PRO B CA 1
ATOM 4833 C C . PRO B 1 173 ? -11.008 -9.234 11.109 1 91.12 173 PRO B C 1
ATOM 4835 O O . PRO B 1 173 ? -10.703 -8.188 10.531 1 91.12 173 PRO B O 1
ATOM 4838 N N . SER B 1 174 ? -12.188 -9.789 10.961 1 89 174 SER B N 1
ATOM 4839 C CA . SER B 1 174 ? -13.195 -9.227 10.062 1 89 174 SER B CA 1
ATOM 4840 C C . SER B 1 174 ? -13.641 -7.848 10.516 1 89 174 SER B C 1
ATOM 4842 O O . SER B 1 174 ? -13.836 -6.949 9.695 1 89 174 SER B O 1
ATOM 4844 N N . SER B 1 175 ? -13.727 -7.719 11.828 1 91.5 175 SER B N 1
ATOM 4845 C CA . SER B 1 175 ? -14.094 -6.418 12.375 1 91.5 175 SER B CA 1
ATOM 4846 C C . SER B 1 175 ? -12.922 -5.449 12.352 1 91.5 175 SER B C 1
ATOM 4848 O O . SER B 1 175 ? -13.102 -4.254 12.094 1 91.5 175 SER B O 1
ATOM 4850 N N . LEU B 1 176 ? -11.812 -5.992 12.609 1 95.94 176 LEU B N 1
ATOM 4851 C CA . LEU B 1 176 ? -10.617 -5.156 12.688 1 95.94 176 LEU B CA 1
ATOM 4852 C C . LEU B 1 176 ? -10.281 -4.566 11.32 1 95.94 176 LEU B C 1
ATOM 4854 O O . LEU B 1 176 ? -9.805 -3.434 11.227 1 95.94 176 LEU B O 1
ATOM 4858 N N . VAL B 1 177 ? -10.516 -5.348 10.242 1 96.19 177 VAL B N 1
ATOM 4859 C CA . VAL B 1 177 ? -10.172 -4.867 8.906 1 96.19 177 VAL B CA 1
ATOM 4860 C C . VAL B 1 177 ? -11.039 -3.666 8.547 1 96.19 177 VAL B C 1
ATOM 4862 O O . VAL B 1 177 ? -10.586 -2.74 7.871 1 96.19 177 VAL B O 1
ATOM 4865 N N . LYS B 1 178 ? -12.258 -3.652 9.008 1 94.75 178 LYS B N 1
ATOM 4866 C CA . LYS B 1 178 ? -13.141 -2.512 8.789 1 94.75 178 LYS B CA 1
ATOM 4867 C C . LYS B 1 178 ? -12.633 -1.273 9.523 1 94.75 178 LYS B C 1
ATOM 4869 O O . LYS B 1 178 ? -12.602 -0.179 8.953 1 94.75 178 LYS B O 1
ATOM 4874 N N . MET B 1 179 ? -12.242 -1.475 10.742 1 96.19 179 MET B N 1
ATOM 4875 C CA . MET B 1 179 ? -11.688 -0.378 11.531 1 96.19 179 MET B CA 1
ATOM 4876 C C . MET B 1 179 ? -10.391 0.137 10.906 1 96.19 179 MET B C 1
ATOM 4878 O O . MET B 1 179 ? -10.148 1.346 10.883 1 96.19 179 MET B O 1
ATOM 4882 N N . PHE B 1 180 ? -9.625 -0.823 10.445 1 97.44 180 PHE B N 1
ATOM 4883 C CA . PHE B 1 180 ? -8.383 -0.5 9.75 1 97.44 180 PHE B CA 1
ATOM 4884 C C . PHE B 1 180 ? -8.656 0.391 8.547 1 97.44 180 PHE B C 1
ATOM 4886 O O . PHE B 1 180 ? -8.062 1.463 8.414 1 97.44 180 PHE B O 1
ATOM 4893 N N . GLY B 1 181 ? -9.539 -0.017 7.73 1 96.69 181 GLY B N 1
ATOM 4894 C CA . GLY B 1 181 ? -9.914 0.773 6.57 1 96.69 181 GLY B CA 1
ATOM 4895 C C . GLY B 1 181 ? -10.438 2.15 6.926 1 96.69 181 GLY B C 1
ATOM 4896 O O . GLY B 1 181 ? -10.039 3.148 6.32 1 96.69 181 GLY B O 1
ATOM 4897 N N . ALA B 1 182 ? -11.281 2.195 7.957 1 96.62 182 ALA B N 1
ATOM 4898 C CA . ALA B 1 182 ? -11.859 3.463 8.391 1 96.62 182 ALA B CA 1
ATOM 4899 C C . ALA B 1 182 ? -10.781 4.414 8.898 1 96.62 182 ALA B C 1
ATOM 4901 O O . ALA B 1 182 ? -10.828 5.617 8.633 1 96.62 182 ALA B O 1
ATOM 4902 N N . THR B 1 183 ? -9.82 3.898 9.594 1 97.25 183 THR B N 1
ATOM 4903 C CA . THR B 1 183 ? -8.75 4.719 10.156 1 97.25 183 THR B CA 1
ATOM 4904 C C . THR B 1 183 ? -7.852 5.27 9.055 1 97.25 183 THR B C 1
ATOM 4906 O O . THR B 1 183 ? -7.5 6.449 9.062 1 97.25 183 THR B O 1
ATOM 4909 N N . ILE B 1 184 ? -7.555 4.449 8.133 1 95.56 184 ILE B N 1
ATOM 4910 C CA . ILE B 1 184 ? -6.676 4.859 7.039 1 95.56 184 ILE B CA 1
ATOM 4911 C C . ILE B 1 184 ? -7.363 5.941 6.207 1 95.56 184 ILE B C 1
ATOM 4913 O O . ILE B 1 184 ? -6.734 6.93 5.824 1 95.56 184 ILE B O 1
ATOM 4917 N N . CYS B 1 185 ? -8.617 5.816 6.012 1 94.38 185 CYS B N 1
ATOM 4918 C CA . CYS B 1 185 ? -9.359 6.688 5.109 1 94.38 185 CYS B CA 1
ATOM 4919 C C . CYS B 1 185 ? -9.688 8.016 5.777 1 94.38 185 CYS B C 1
ATOM 4921 O O . CYS B 1 185 ? -9.891 9.023 5.102 1 94.38 185 CYS B O 1
ATOM 4923 N N . ASN B 1 186 ? -9.672 7.996 7.133 1 95.62 186 ASN B N 1
ATOM 4924 C CA . ASN B 1 186 ? -10.281 9.148 7.785 1 95.62 186 ASN B CA 1
ATOM 4925 C C . ASN B 1 186 ? -9.297 9.844 8.727 1 95.62 186 ASN B C 1
ATOM 4927 O O . ASN B 1 186 ? -9.641 10.844 9.352 1 95.62 186 ASN B O 1
ATOM 4931 N N . SER B 1 187 ? -8.148 9.398 8.805 1 96.75 187 SER B N 1
ATOM 4932 C CA . SER B 1 187 ? -7.184 9.992 9.719 1 96.75 187 SER B CA 1
ATOM 4933 C C . SER B 1 187 ? -6.66 11.32 9.188 1 96.75 187 SER B C 1
ATOM 4935 O O . SER B 1 187 ? -6.602 11.523 7.973 1 96.75 187 SER B O 1
ATOM 4937 N N . PHE B 1 188 ? -6.32 12.195 10.102 1 97.62 188 PHE B N 1
ATOM 4938 C CA . PHE B 1 188 ? -5.695 13.477 9.805 1 97.62 188 PHE B CA 1
ATOM 4939 C C . PHE B 1 188 ? -4.246 13.492 10.281 1 97.62 188 PHE B C 1
ATOM 4941 O O . PHE B 1 188 ? -3.93 12.961 11.344 1 97.62 188 PHE B O 1
ATOM 4948 N N . SER B 1 189 ? -3.406 14.055 9.453 1 97 189 SER B N 1
ATOM 4949 C CA . SER B 1 189 ? -2.09 14.445 9.938 1 97 189 SER B CA 1
ATOM 4950 C C . SER B 1 189 ? -2.164 15.734 10.75 1 97 189 SER B C 1
ATOM 4952 O O . SER B 1 189 ? -2.473 16.797 10.211 1 97 189 SER B O 1
ATOM 4954 N N . ILE B 1 190 ? -1.914 15.602 12.016 1 98.19 190 ILE B N 1
ATOM 4955 C CA . ILE B 1 190 ? -1.89 16.781 12.867 1 98.19 190 ILE B CA 1
ATOM 4956 C C . ILE B 1 190 ? -0.57 17.531 12.68 1 98.19 190 ILE B C 1
ATOM 4958 O O . ILE B 1 190 ? 0.505 16.969 12.883 1 98.19 190 ILE B O 1
ATOM 4962 N N . CYS B 1 191 ? -0.688 18.781 12.32 1 96.62 191 CYS B N 1
ATOM 4963 C CA . CYS B 1 191 ? 0.508 19.531 11.93 1 96.62 191 CYS B CA 1
ATOM 4964 C C . CYS B 1 191 ? 0.844 20.594 12.953 1 96.62 191 CYS B C 1
ATOM 4966 O O . CYS B 1 191 ? -0.044 21.109 13.641 1 96.62 191 CYS B O 1
ATOM 4968 N N . ASP B 1 192 ? 2.145 20.906 13.008 1 94.19 192 ASP B N 1
ATOM 4969 C CA . ASP B 1 192 ? 2.574 22.062 13.805 1 94.19 192 ASP B CA 1
ATOM 4970 C C . ASP B 1 192 ? 2.41 23.359 13.023 1 94.19 192 ASP B C 1
ATOM 4972 O O . ASP B 1 192 ? 1.783 23.375 11.961 1 94.19 192 ASP B O 1
ATOM 4976 N N . ASN B 1 193 ? 2.9 24.406 13.531 1 92.31 193 ASN B N 1
ATOM 4977 C CA . ASN B 1 193 ? 2.691 25.734 12.961 1 92.31 193 ASN B CA 1
ATOM 4978 C C . ASN B 1 193 ? 3.434 25.891 11.633 1 92.31 193 ASN B C 1
ATOM 4980 O O . ASN B 1 193 ? 3.164 26.828 10.875 1 92.31 193 ASN B O 1
ATOM 4984 N N . ASP B 1 194 ? 4.371 25.016 11.352 1 90.5 194 ASP B N 1
ATOM 4985 C CA . ASP B 1 194 ? 5.105 25.047 10.094 1 90.5 194 ASP B CA 1
ATOM 4986 C C . ASP B 1 194 ? 4.527 24.031 9.102 1 90.5 194 ASP B C 1
ATOM 4988 O O . ASP B 1 194 ? 5.148 23.734 8.078 1 90.5 194 ASP B O 1
ATOM 4992 N N . LEU B 1 195 ? 3.395 23.406 9.445 1 91.75 195 LEU B N 1
ATOM 4993 C CA . LEU B 1 195 ? 2.66 22.453 8.617 1 91.75 195 LEU B CA 1
ATOM 4994 C C . LEU B 1 195 ? 3.416 21.141 8.508 1 91.75 195 LEU B C 1
ATOM 4996 O O . LEU B 1 195 ? 3.256 20.406 7.527 1 91.75 195 LEU B O 1
ATOM 5000 N N . ASN B 1 196 ? 4.238 20.922 9.5 1 92.69 196 ASN B N 1
ATOM 5001 C CA . ASN B 1 196 ? 4.844 19.594 9.609 1 92.69 196 ASN B CA 1
ATOM 5002 C C . ASN B 1 196 ? 3.943 18.641 10.383 1 92.69 196 ASN B C 1
ATOM 5004 O O . ASN B 1 196 ? 3.449 18.969 11.461 1 92.69 196 ASN B O 1
ATOM 5008 N N . GLY B 1 197 ? 3.777 17.484 9.773 1 96.12 197 GLY B N 1
ATOM 5009 C CA . GLY B 1 197 ? 3.004 16.484 10.477 1 96.12 197 GLY B CA 1
ATOM 5010 C C . GLY B 1 197 ? 3.705 15.945 11.711 1 96.12 197 GLY B C 1
ATOM 5011 O O . GLY B 1 197 ? 4.848 15.492 11.641 1 96.12 197 GLY B O 1
ATOM 5012 N N . ILE B 1 198 ? 3.047 15.977 12.883 1 97.69 198 ILE B N 1
ATOM 5013 C CA . ILE B 1 198 ? 3.723 15.562 14.109 1 97.69 198 ILE B CA 1
ATOM 5014 C C . ILE B 1 198 ? 2.953 14.422 14.773 1 97.69 198 ILE B C 1
ATOM 5016 O O . ILE B 1 198 ? 3.482 13.727 15.641 1 97.69 198 ILE B O 1
ATOM 5020 N N . ALA B 1 199 ? 1.699 14.312 14.398 1 98.56 199 ALA B N 1
ATOM 5021 C CA . ALA B 1 199 ? 0.841 13.266 14.945 1 98.56 199 ALA B CA 1
ATOM 5022 C C . ALA B 1 199 ? -0.228 12.852 13.945 1 98.56 199 ALA B C 1
ATOM 5024 O O . ALA B 1 199 ? -0.416 13.508 12.914 1 98.56 199 ALA B O 1
ATOM 5025 N N . VAL B 1 200 ? -0.795 11.719 14.18 1 98.31 200 VAL B N 1
ATOM 5026 C CA . VAL B 1 200 ? -1.919 11.234 13.391 1 98.31 200 VAL B CA 1
ATOM 5027 C C . VAL B 1 200 ? -3.135 11.023 14.289 1 98.31 200 VAL B C 1
ATOM 5029 O O . VAL B 1 200 ? -3.006 10.523 15.406 1 98.31 200 VAL B O 1
ATOM 5032 N N . GLY B 1 201 ? -4.305 11.477 13.812 1 98.38 201 GLY B N 1
ATOM 5033 C CA . GLY B 1 201 ? -5.488 11.359 14.656 1 98.38 201 GLY B CA 1
ATOM 5034 C C . GLY B 1 201 ? -6.777 11.258 13.859 1 98.38 201 GLY B C 1
ATOM 5035 O O . GLY B 1 201 ? -6.777 11.469 12.641 1 98.38 201 GLY B O 1
ATOM 5036 N N . ILE B 1 202 ? -7.82 10.875 14.594 1 98.38 202 ILE B N 1
ATOM 5037 C CA . ILE B 1 202 ? -9.164 10.797 14.031 1 98.38 202 ILE B CA 1
ATOM 5038 C C . ILE B 1 202 ? -10.047 11.883 14.656 1 98.38 202 ILE B C 1
ATOM 5040 O O . ILE B 1 202 ? -10.117 12 15.875 1 98.38 202 ILE B O 1
ATOM 5044 N N 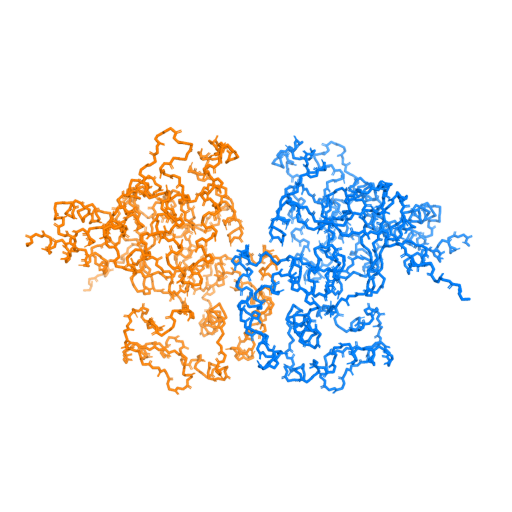. TYR B 1 203 ? -10.594 12.656 13.812 1 98 203 TYR B N 1
ATOM 5045 C CA . TYR B 1 203 ? -11.617 13.633 14.188 1 98 203 TYR B CA 1
ATOM 5046 C C . TYR B 1 203 ? -12.969 13.266 13.586 1 98 203 TYR B C 1
ATOM 5048 O O . TYR B 1 203 ? -13.195 13.438 12.391 1 98 203 TYR B O 1
ATOM 5056 N N . LEU B 1 204 ? -13.867 12.828 14.406 1 95.62 204 LEU B N 1
ATOM 5057 C CA . LEU B 1 204 ? -15.086 12.18 13.93 1 95.62 204 LEU B CA 1
ATOM 5058 C C . LEU B 1 204 ? -15.922 13.141 13.094 1 95.62 204 LEU B C 1
ATOM 5060 O O . LEU B 1 204 ? -16.359 12.797 11.992 1 95.62 204 LEU B O 1
ATOM 5064 N N . ARG B 1 205 ? -16.109 14.312 13.531 1 94.88 205 ARG B N 1
ATOM 5065 C CA . ARG B 1 205 ? -16.922 15.273 12.805 1 94.88 205 ARG B CA 1
ATOM 5066 C C . ARG B 1 205 ? -16.219 15.75 11.547 1 94.88 205 ARG B C 1
ATOM 5068 O O . ARG B 1 205 ? -16.828 15.773 10.461 1 94.88 205 ARG B O 1
ATOM 5075 N N . ALA B 1 206 ? -14.977 16.047 11.641 1 96.25 206 ALA B N 1
ATOM 5076 C CA . ALA B 1 206 ? -14.219 16.578 10.508 1 96.25 206 ALA B CA 1
ATOM 5077 C C . ALA B 1 206 ? -14.039 15.508 9.43 1 96.25 206 ALA B C 1
ATOM 5079 O O . ALA B 1 206 ? -13.805 15.836 8.266 1 96.25 206 ALA B O 1
ATOM 5080 N N . SER B 1 207 ? -14.109 14.234 9.852 1 94.69 207 SER B N 1
ATOM 5081 C CA . SER B 1 207 ? -13.93 13.141 8.906 1 94.69 207 SER B CA 1
ATOM 5082 C C . SER B 1 207 ? -15.078 13.094 7.895 1 94.69 207 SER B C 1
ATOM 5084 O O . SER B 1 207 ? -14.984 12.406 6.875 1 94.69 207 SER B O 1
ATOM 5086 N N . MET B 1 208 ? -16.094 13.906 8.086 1 93.19 208 MET B N 1
ATOM 5087 C CA . MET B 1 208 ? -17.25 13.938 7.199 1 93.19 208 MET B CA 1
ATOM 5088 C C . MET B 1 208 ? -17.031 14.922 6.055 1 93.19 208 MET B C 1
ATOM 5090 O O . MET B 1 208 ? -17.844 15 5.133 1 93.19 208 MET B O 1
ATOM 5094 N N . LEU B 1 209 ? -16.016 15.594 6.094 1 95.38 209 LEU B N 1
ATOM 5095 C CA . LEU B 1 209 ? -15.742 16.609 5.086 1 95.38 209 LEU B CA 1
ATOM 5096 C C . LEU B 1 209 ? -15.43 15.977 3.736 1 95.38 209 LEU B C 1
ATOM 5098 O O . LEU B 1 209 ? -14.727 14.961 3.674 1 95.38 209 LEU B O 1
ATOM 5102 N N . ASN B 1 210 ? -15.859 16.625 2.699 1 93.75 210 ASN B N 1
ATOM 5103 C CA . ASN B 1 210 ? -15.586 16.156 1.342 1 93.75 210 ASN B CA 1
ATOM 5104 C C . ASN B 1 210 ? -14.352 16.828 0.762 1 93.75 210 ASN B C 1
ATOM 5106 O O . ASN B 1 210 ? -13.867 17.828 1.305 1 93.75 210 ASN B O 1
ATOM 5110 N N . HIS B 1 211 ? -13.922 16.25 -0.298 1 95.56 211 HIS B N 1
ATOM 5111 C CA . HIS B 1 211 ? -12.727 16.766 -0.953 1 95.56 211 HIS B CA 1
ATOM 5112 C C . HIS B 1 211 ? -13.086 17.688 -2.104 1 95.56 211 HIS B C 1
ATOM 5114 O O . HIS B 1 211 ? -14.07 17.469 -2.807 1 95.56 211 HIS B O 1
ATOM 5120 N N . SER B 1 212 ? -12.336 18.719 -2.227 1 95.88 212 SER B N 1
ATOM 5121 C CA . SER B 1 212 ? -12.203 19.484 -3.461 1 95.88 212 SER B CA 1
ATOM 5122 C C . SER B 1 212 ? -10.781 20.016 -3.627 1 95.88 212 SER B C 1
ATOM 5124 O O . SER B 1 212 ? -10.133 20.391 -2.645 1 95.88 212 SER B O 1
ATOM 5126 N N . CYS B 1 213 ? -10.336 20.016 -4.902 1 96.19 213 CYS B N 1
ATOM 5127 C CA . CYS B 1 213 ? -9.031 20.609 -5.16 1 96.19 213 CYS B CA 1
ATOM 5128 C C . CYS B 1 213 ? -9.133 22.141 -5.195 1 96.19 213 CYS B C 1
ATOM 5130 O O . CYS B 1 213 ? -8.117 22.828 -5.309 1 96.19 213 CYS B O 1
ATOM 5132 N N . TYR B 1 214 ? -10.312 22.578 -5.219 1 95.25 214 TYR B N 1
ATOM 5133 C CA . TYR B 1 214 ? -10.625 24 -5.02 1 95.25 214 TYR B CA 1
ATOM 5134 C C . TYR B 1 214 ? -11.57 24.172 -3.838 1 95.25 214 TYR B C 1
ATOM 5136 O O . TYR B 1 214 ? -12.711 24.609 -4.008 1 95.25 214 TYR B O 1
ATOM 5144 N N . PRO B 1 215 ? -11.023 23.984 -2.717 1 97.38 215 PRO B N 1
ATOM 5145 C CA . PRO B 1 215 ? -11.875 23.859 -1.534 1 97.38 215 PRO B CA 1
ATOM 5146 C C . PRO B 1 215 ? -12.438 25.203 -1.064 1 97.38 215 PRO B C 1
ATOM 5148 O O . PRO B 1 215 ? -11.891 26.25 -1.406 1 97.38 215 PRO B O 1
ATOM 5151 N N . ASN B 1 216 ? -13.508 25.125 -0.312 1 97.75 216 ASN B N 1
ATOM 5152 C CA . ASN B 1 216 ? -14.086 26.344 0.259 1 97.75 216 ASN B CA 1
ATOM 5153 C C . ASN B 1 216 ? -13.758 26.469 1.742 1 97.75 216 ASN B C 1
ATOM 5155 O O . ASN B 1 216 ? -14.086 27.484 2.367 1 97.75 216 ASN B O 1
ATOM 5159 N N . CYS B 1 217 ? -13.062 25.484 2.275 1 98.31 217 CYS B N 1
ATOM 5160 C CA . CYS B 1 217 ? -12.609 25.531 3.662 1 98.31 217 CYS B CA 1
ATOM 5161 C C . CYS B 1 217 ? -11.172 25.031 3.783 1 98.31 217 CYS B C 1
ATOM 5163 O O . CYS B 1 217 ? -10.625 24.469 2.83 1 98.31 217 CYS B O 1
ATOM 5165 N N . VAL B 1 218 ? -10.609 25.266 4.973 1 98 218 VAL B N 1
ATOM 5166 C CA . VAL B 1 218 ? -9.312 24.688 5.34 1 98 218 VAL B CA 1
ATOM 5167 C C . VAL B 1 218 ? -9.367 24.172 6.773 1 98 218 VAL B C 1
ATOM 5169 O O . VAL B 1 218 ? -10.195 24.609 7.57 1 98 218 VAL B O 1
ATOM 5172 N N . VAL B 1 219 ? -8.5 23.203 7.023 1 97.44 219 VAL B N 1
ATOM 5173 C CA . VAL B 1 219 ? -8.312 22.672 8.367 1 97.44 219 VAL B CA 1
ATOM 5174 C C . VAL B 1 219 ? -6.953 23.094 8.906 1 97.44 219 VAL B C 1
ATOM 5176 O O . VAL B 1 219 ? -5.938 22.953 8.219 1 97.44 219 VAL B O 1
ATOM 5179 N N . VAL B 1 220 ? -6.941 23.656 10.055 1 97.06 220 VAL B N 1
ATOM 5180 C CA . VAL B 1 220 ? -5.695 23.984 10.75 1 97.06 220 VAL B CA 1
ATOM 5181 C C . VAL B 1 220 ? -5.742 23.453 12.18 1 97.06 220 VAL B C 1
ATOM 5183 O O . VAL B 1 220 ? -6.812 23.109 12.688 1 97.06 220 VAL B O 1
ATOM 5186 N N . PHE B 1 221 ? -4.535 23.359 12.75 1 97.19 221 PHE B N 1
ATOM 5187 C CA . PHE B 1 221 ? -4.449 22.781 14.086 1 97.19 221 PHE B CA 1
ATOM 5188 C C . PHE B 1 221 ? -3.818 23.781 15.055 1 97.19 221 PHE B C 1
ATOM 5190 O O . PHE B 1 221 ? -2.873 24.484 14.703 1 97.19 221 PHE B O 1
ATOM 5197 N N . ASP B 1 222 ? -4.387 23.953 16.094 1 93.44 222 ASP B N 1
ATOM 5198 C CA . ASP B 1 222 ? -3.758 24.547 17.281 1 93.44 222 ASP B CA 1
ATOM 5199 C C . ASP B 1 222 ? -3.498 23.484 18.344 1 93.44 222 ASP B C 1
ATOM 5201 O O . ASP B 1 222 ? -4.387 23.172 19.141 1 93.44 222 ASP B O 1
ATOM 5205 N N . GLU B 1 223 ? -2.244 23.031 18.391 1 91.94 223 GLU B N 1
ATOM 5206 C CA . GLU B 1 223 ? -1.921 21.797 19.109 1 91.94 223 GLU B CA 1
ATOM 5207 C C . GLU B 1 223 ? -2.748 20.625 18.594 1 91.94 223 GLU B C 1
ATOM 5209 O O . GLU B 1 223 ? -2.764 20.344 17.391 1 91.94 223 GLU B O 1
ATOM 5214 N N . ARG B 1 224 ? -3.547 20.016 19.484 1 95.44 224 ARG B N 1
ATOM 5215 C CA . ARG B 1 224 ? -4.309 18.859 19.031 1 95.44 224 ARG B CA 1
ATOM 5216 C C . ARG B 1 224 ? -5.707 19.266 18.578 1 95.44 224 ARG B C 1
ATOM 5218 O O . ARG B 1 224 ? -6.465 18.438 18.078 1 95.44 224 ARG B O 1
ATOM 5225 N N . LYS B 1 225 ? -6.098 20.516 18.719 1 96.81 225 LYS B N 1
ATOM 5226 C CA . LYS B 1 225 ? -7.43 20.984 18.359 1 96.81 225 LYS B CA 1
ATOM 5227 C C . LYS B 1 225 ? -7.516 21.312 16.875 1 96.81 225 LYS B C 1
ATOM 5229 O O . LYS B 1 225 ? -6.707 22.094 16.359 1 96.81 225 LYS B O 1
ATOM 5234 N N . LEU B 1 226 ? -8.461 20.719 16.203 1 97.88 226 LEU B N 1
ATOM 5235 C CA . LEU B 1 226 ? -8.734 20.969 14.789 1 97.88 226 LEU B CA 1
ATOM 5236 C C . LEU B 1 226 ? -9.711 22.125 14.625 1 97.88 226 LEU B C 1
ATOM 5238 O O . LEU B 1 226 ? -10.703 22.219 15.352 1 97.88 226 LEU B O 1
ATOM 5242 N N . GLN B 1 227 ? -9.438 23.047 13.75 1 97.31 227 GLN B N 1
ATOM 5243 C CA . GLN B 1 227 ? -10.352 24.125 13.383 1 97.31 227 GLN B CA 1
ATOM 5244 C C . GLN B 1 227 ? -10.68 24.078 11.898 1 97.31 227 GLN B C 1
ATOM 5246 O O . GLN B 1 227 ? -9.773 23.953 11.062 1 97.31 227 GLN B O 1
ATOM 5251 N N . LEU B 1 228 ? -11.922 24.109 11.609 1 97.81 228 LEU B N 1
ATOM 5252 C CA . LEU B 1 228 ? -12.414 24.219 10.242 1 97.81 228 LEU B CA 1
ATOM 5253 C C . LEU B 1 228 ? -12.867 25.641 9.938 1 97.81 228 LEU B C 1
ATOM 5255 O O . LEU B 1 228 ? -13.727 26.188 10.625 1 97.81 228 LEU B O 1
ATOM 5259 N N . ARG B 1 229 ? -12.336 26.234 8.875 1 98 229 ARG B N 1
ATOM 5260 C CA . ARG B 1 229 ? -12.641 27.641 8.562 1 98 229 ARG B CA 1
ATOM 5261 C C . ARG B 1 229 ? -12.93 27.812 7.082 1 98 229 ARG B C 1
ATOM 5263 O O . ARG B 1 229 ? -12.305 27.172 6.234 1 98 229 ARG B O 1
ATOM 5270 N N . THR B 1 230 ? -13.805 28.75 6.789 1 98.44 230 THR B N 1
ATOM 5271 C CA . THR B 1 230 ? -14.078 29.078 5.391 1 98.44 230 THR B CA 1
ATOM 5272 C C . THR B 1 230 ? -12.945 29.922 4.809 1 98.44 230 THR B C 1
ATOM 5274 O O . THR B 1 230 ? -12.391 30.781 5.492 1 98.44 230 THR B O 1
ATOM 5277 N N . VAL B 1 231 ? -12.719 29.719 3.547 1 98.25 231 VAL B N 1
ATOM 5278 C CA . VAL B 1 231 ? -11.695 30.516 2.896 1 98.25 231 VAL B CA 1
ATOM 5279 C C . VAL B 1 231 ? -12.305 31.266 1.707 1 98.25 231 VAL B C 1
ATOM 5281 O O . VAL B 1 231 ? -11.594 31.953 0.97 1 98.25 231 VAL B O 1
ATOM 5284 N N . ARG B 1 232 ? -13.555 31.062 1.537 1 96.94 232 ARG B N 1
ATOM 5285 C CA . ARG B 1 232 ? -14.359 31.766 0.55 1 96.94 232 ARG B CA 1
ATOM 5286 C C . ARG B 1 232 ? -15.766 32.031 1.077 1 96.94 232 ARG B C 1
ATOM 5288 O O . ARG B 1 232 ? -16.188 31.422 2.062 1 96.94 232 ARG B O 1
ATOM 5295 N N . ASP B 1 233 ? -16.422 32.938 0.344 1 97.69 233 ASP B N 1
ATOM 5296 C CA . ASP B 1 233 ? -17.828 33.094 0.66 1 97.69 233 ASP B CA 1
ATOM 5297 C C . ASP B 1 233 ? -18.641 31.875 0.237 1 97.69 233 ASP B C 1
ATOM 5299 O O . ASP B 1 233 ? -18.406 31.312 -0.834 1 97.69 233 ASP B O 1
ATOM 5303 N N . VAL B 1 234 ? -19.516 31.484 1.169 1 98 234 VAL B N 1
ATOM 5304 C CA . VAL B 1 234 ? -20.297 30.281 0.887 1 98 234 VAL B CA 1
ATOM 5305 C C . VAL B 1 234 ? -21.766 30.547 1.144 1 98 234 VAL B C 1
ATOM 5307 O O . VAL B 1 234 ? -22.125 31.5 1.853 1 98 234 VAL B O 1
ATOM 5310 N N . LYS B 1 235 ? -22.594 29.703 0.516 1 97.75 235 LYS B N 1
ATOM 5311 C CA . LYS B 1 235 ? -24.031 29.812 0.648 1 97.75 235 LYS B CA 1
ATOM 5312 C C . LYS B 1 235 ? -24.609 28.672 1.474 1 97.75 235 LYS B C 1
ATOM 5314 O O . LYS B 1 235 ? -23.969 27.625 1.615 1 97.75 235 LYS B O 1
ATOM 5319 N N . GLU B 1 236 ? -25.766 28.969 1.953 1 96.56 236 GLU B N 1
ATOM 5320 C CA . GLU B 1 236 ? -26.469 27.906 2.66 1 96.56 236 GLU B CA 1
ATOM 5321 C C . GLU B 1 236 ? -26.719 26.703 1.751 1 96.56 236 GLU B C 1
ATOM 5323 O O . GLU B 1 236 ? -27.109 26.875 0.591 1 96.56 236 GLU B O 1
ATOM 5328 N N . GLY B 1 237 ? -26.344 25.531 2.273 1 94.56 237 GLY B N 1
ATOM 5329 C CA . GLY B 1 237 ? -26.625 24.328 1.514 1 94.56 237 GLY B CA 1
ATOM 5330 C C . GLY B 1 237 ? -25.438 23.828 0.716 1 94.56 237 GLY B C 1
ATOM 5331 O O . GLY B 1 237 ? -25.406 22.672 0.284 1 94.56 237 GLY B O 1
ATOM 5332 N N . ASP B 1 238 ? -24.469 24.734 0.526 1 95.31 238 ASP B N 1
ATOM 5333 C CA . ASP B 1 238 ? -23.266 24.297 -0.161 1 95.31 238 ASP B CA 1
ATOM 5334 C C . ASP B 1 238 ? -22.547 23.203 0.634 1 95.31 238 ASP B C 1
ATOM 5336 O O . ASP B 1 238 ? -22.609 23.188 1.864 1 95.31 238 ASP B O 1
ATOM 5340 N N . VAL B 1 239 ? -21.844 22.297 -0.075 1 95.06 239 VAL B N 1
ATOM 5341 C CA . VAL B 1 239 ? -21.078 21.25 0.567 1 95.06 239 VAL B CA 1
ATOM 5342 C C . VAL B 1 239 ? -19.75 21.812 1.079 1 95.06 239 VAL B C 1
ATOM 5344 O O . VAL B 1 239 ? -19.062 22.547 0.366 1 95.06 239 VAL B O 1
ATOM 5347 N N . CYS B 1 240 ? -19.438 21.547 2.297 1 96.56 240 CYS B N 1
ATOM 5348 C CA . CYS B 1 240 ? -18.156 21.922 2.863 1 96.56 240 CYS B CA 1
ATOM 5349 C C . CYS B 1 240 ? -17.031 21.047 2.318 1 96.56 240 CYS B C 1
ATOM 5351 O O . CYS B 1 240 ? -17.078 19.828 2.432 1 96.56 240 CYS B O 1
ATOM 5353 N N . THR B 1 241 ? -15.992 21.672 1.747 1 97 241 THR B N 1
ATOM 5354 C CA . THR B 1 241 ? -14.93 20.891 1.131 1 97 241 THR B CA 1
ATOM 5355 C C . THR B 1 241 ? -13.555 21.344 1.616 1 97 241 THR B C 1
ATOM 5357 O O . THR B 1 241 ? -13.352 22.531 1.882 1 97 241 THR B O 1
ATOM 5360 N N . ILE B 1 242 ? -12.672 20.391 1.786 1 97.38 242 ILE B N 1
ATOM 5361 C CA . ILE B 1 242 ? -11.25 20.625 2.021 1 97.38 242 ILE B CA 1
ATOM 5362 C C . ILE B 1 242 ? -10.422 19.844 0.995 1 97.38 242 ILE B C 1
ATOM 5364 O O . ILE B 1 242 ? -10.961 19.016 0.261 1 97.38 242 ILE B O 1
ATOM 5368 N N . SER B 1 243 ? -9.234 20.156 0.917 1 97.19 243 SER B N 1
ATOM 5369 C CA . SER B 1 243 ? -8.375 19.359 0.05 1 97.19 243 SER B CA 1
ATOM 5370 C C . SER B 1 243 ? -7.723 18.219 0.822 1 97.19 243 SER B C 1
ATOM 5372 O O . SER B 1 243 ? -7.129 18.438 1.881 1 97.19 243 SER B O 1
ATOM 5374 N N . TYR B 1 244 ? -7.852 17.047 0.281 1 95.75 244 TYR B N 1
ATOM 5375 C CA . TYR B 1 244 ? -7.223 15.883 0.886 1 95.75 244 TYR B CA 1
ATOM 5376 C C . TYR B 1 244 ? -5.762 15.773 0.466 1 95.75 244 TYR B C 1
ATOM 5378 O O . TYR B 1 244 ? -4.988 15.023 1.074 1 95.75 244 TYR B O 1
ATOM 5386 N N . VAL B 1 245 ? -5.438 16.531 -0.536 1 95.69 245 VAL B N 1
ATOM 5387 C CA . VAL B 1 245 ? -4.121 16.422 -1.153 1 95.69 245 VAL B CA 1
ATOM 5388 C C . VAL B 1 245 ? -3.492 17.812 -1.292 1 95.69 245 VAL B C 1
ATOM 5390 O O . VAL B 1 245 ? -4.152 18.828 -1.05 1 95.69 245 VAL B O 1
ATOM 5393 N N . ASP B 1 246 ? -2.244 17.781 -1.629 1 94.62 246 ASP B N 1
ATOM 5394 C CA . ASP B 1 246 ? -1.584 19.062 -1.9 1 94.62 246 ASP B CA 1
ATOM 5395 C C . ASP B 1 246 ? -1.959 19.594 -3.283 1 94.62 246 ASP B C 1
ATOM 5397 O O . ASP B 1 246 ? -1.586 19 -4.301 1 94.62 246 ASP B O 1
ATOM 5401 N N . VAL B 1 247 ? -2.537 20.703 -3.371 1 95.38 247 VAL B N 1
ATOM 5402 C CA . VAL B 1 247 ? -3.148 21.219 -4.59 1 95.38 247 VAL B CA 1
ATOM 5403 C C . VAL B 1 247 ? -2.064 21.688 -5.555 1 95.38 247 VAL B C 1
ATOM 5405 O O . VAL B 1 247 ? -2.336 21.938 -6.734 1 95.38 247 VAL B O 1
ATOM 5408 N N . ILE B 1 248 ? -0.85 21.797 -5.051 1 94.38 248 ILE B N 1
ATOM 5409 C CA . ILE B 1 248 ? 0.235 22.25 -5.918 1 94.38 248 ILE B CA 1
ATOM 5410 C C . ILE B 1 248 ? 0.583 21.156 -6.922 1 94.38 248 ILE B C 1
ATOM 5412 O O . ILE B 1 248 ? 1.137 21.438 -7.988 1 94.38 248 ILE B O 1
ATOM 5416 N N . ASN B 1 249 ? 0.233 19.938 -6.574 1 92.62 249 ASN B N 1
ATOM 5417 C CA . ASN B 1 249 ? 0.541 18.812 -7.465 1 92.62 249 ASN B CA 1
ATOM 5418 C C . ASN B 1 249 ? -0.364 18.812 -8.695 1 92.62 249 ASN B C 1
ATOM 5420 O O . ASN B 1 249 ? -1.513 19.25 -8.625 1 92.62 249 ASN B O 1
ATOM 5424 N N . PRO B 1 250 ? 0.215 18.297 -9.75 1 89.62 250 PRO B N 1
ATOM 5425 C CA . PRO B 1 250 ? -0.612 18.219 -10.953 1 89.62 250 PRO B CA 1
ATOM 5426 C C . PRO B 1 250 ? -1.81 17.281 -10.781 1 89.62 250 PRO B C 1
ATOM 5428 O O . PRO B 1 250 ? -1.791 16.406 -9.922 1 89.62 250 PRO B O 1
ATOM 5431 N N . ALA B 1 251 ? -2.77 17.453 -11.633 1 90.5 251 ALA B N 1
ATOM 5432 C CA . ALA B 1 251 ? -4.031 16.719 -11.555 1 90.5 251 ALA B CA 1
ATOM 5433 C C . ALA B 1 251 ? -3.795 15.219 -11.562 1 90.5 251 ALA B C 1
ATOM 5435 O O . ALA B 1 251 ? -4.414 14.477 -10.797 1 90.5 251 ALA B O 1
ATOM 5436 N N . LYS B 1 252 ? -2.883 14.781 -12.367 1 83.25 252 LYS B N 1
ATOM 5437 C CA . LYS B 1 252 ? -2.615 13.344 -12.477 1 83.25 252 LYS B CA 1
ATOM 5438 C C . LYS B 1 252 ? -2.131 12.773 -11.148 1 83.25 252 LYS B C 1
ATOM 5440 O O . LYS B 1 252 ? -2.588 11.711 -10.719 1 83.25 252 LYS B O 1
ATOM 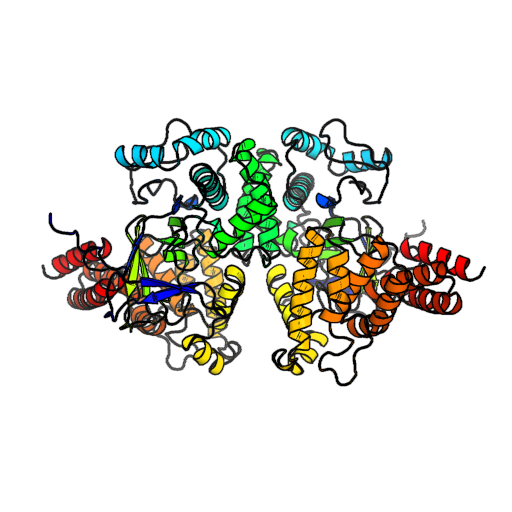5445 N N . GLU B 1 253 ? -1.265 13.484 -10.508 1 86.88 253 GLU B N 1
ATOM 5446 C CA . GLU B 1 253 ? -0.734 13.047 -9.227 1 86.88 253 GLU B CA 1
ATOM 5447 C C . GLU B 1 253 ? -1.802 13.109 -8.133 1 86.88 253 GLU B C 1
ATOM 5449 O O . GLU B 1 253 ? -1.898 12.203 -7.301 1 86.88 253 GLU B O 1
ATOM 5454 N N . ARG B 1 254 ? -2.578 14.156 -8.203 1 93.69 254 ARG B N 1
ATOM 5455 C CA . ARG B 1 254 ? -3.66 14.289 -7.227 1 93.69 254 ARG B CA 1
ATOM 5456 C C . ARG B 1 254 ? -4.672 13.156 -7.379 1 93.69 254 ARG B C 1
ATOM 5458 O O . ARG B 1 254 ? -5.074 12.547 -6.387 1 93.69 254 ARG B O 1
ATOM 5465 N N . GLN B 1 255 ? -4.977 12.844 -8.586 1 89.94 255 GLN B N 1
ATOM 5466 C CA . GLN B 1 255 ? -5.941 11.781 -8.867 1 89.94 255 GLN B CA 1
ATOM 5467 C C . GLN B 1 255 ? -5.418 10.422 -8.406 1 89.94 255 GLN B C 1
ATOM 5469 O O . GLN B 1 255 ? -6.168 9.617 -7.859 1 89.94 255 GLN B O 1
ATOM 5474 N N . THR B 1 256 ? -4.168 10.211 -8.594 1 84.06 256 THR B N 1
ATOM 5475 C CA . THR B 1 256 ? -3.549 8.961 -8.172 1 84.06 256 THR B CA 1
ATOM 5476 C C . THR B 1 256 ? -3.605 8.812 -6.656 1 84.06 256 THR B C 1
ATOM 5478 O O . THR B 1 256 ? -3.971 7.75 -6.148 1 84.06 256 THR B O 1
ATOM 5481 N N . GLU B 1 257 ? -3.277 9.844 -5.98 1 89.94 257 GLU B N 1
ATOM 5482 C CA . GLU B 1 257 ? -3.301 9.812 -4.52 1 89.94 257 GLU B CA 1
ATOM 5483 C C . GLU B 1 257 ? -4.719 9.617 -3.994 1 89.94 257 GLU B C 1
ATOM 5485 O O . GLU B 1 257 ? -4.941 8.836 -3.066 1 89.94 257 GLU B O 1
ATOM 5490 N N . LEU B 1 258 ? -5.641 10.312 -4.602 1 93.81 258 LEU B N 1
ATOM 5491 C CA . LEU B 1 258 ? -7.039 10.211 -4.195 1 93.81 258 LEU B CA 1
ATOM 5492 C C . LEU B 1 258 ? -7.57 8.805 -4.422 1 93.81 258 LEU B C 1
ATOM 5494 O O . LEU B 1 258 ? -8.281 8.258 -3.57 1 93.81 258 LEU B O 1
ATOM 5498 N N . GLU B 1 259 ? -7.156 8.234 -5.461 1 87.44 259 GLU B N 1
ATOM 5499 C CA . GLU B 1 259 ? -7.602 6.875 -5.766 1 87.44 259 GLU B CA 1
ATOM 5500 C C . GLU B 1 259 ? -6.965 5.859 -4.82 1 87.44 259 GLU B C 1
ATOM 5502 O O . GLU B 1 259 ? -7.637 4.949 -4.336 1 87.44 259 GLU B O 1
ATOM 5507 N N . GLU B 1 260 ? -5.766 6 -4.594 1 83.88 260 GLU B N 1
ATOM 5508 C CA . GLU B 1 260 ? -5.023 5.043 -3.781 1 83.88 260 GLU B CA 1
ATOM 5509 C C . GLU B 1 260 ? -5.484 5.078 -2.328 1 83.88 260 GLU B C 1
ATOM 5511 O O . GLU B 1 260 ? -5.613 4.031 -1.688 1 83.88 260 GLU B O 1
ATOM 5516 N N . ARG B 1 261 ? -5.746 6.246 -1.834 1 87.44 261 ARG B N 1
ATOM 5517 C CA . ARG B 1 261 ? -6 6.391 -0.404 1 87.44 261 ARG B CA 1
ATOM 5518 C C . ARG B 1 261 ? -7.496 6.441 -0.117 1 87.44 261 ARG B C 1
ATOM 5520 O O . ARG B 1 261 ? -7.961 5.902 0.888 1 87.44 261 ARG B O 1
ATOM 5527 N N . TYR B 1 262 ? -8.234 7.098 -1.101 1 90.56 262 TYR B N 1
ATOM 5528 C CA . TYR B 1 262 ? -9.625 7.379 -0.788 1 90.56 262 TYR B CA 1
ATOM 5529 C C . TYR B 1 262 ? -10.555 6.684 -1.775 1 90.56 262 TYR B C 1
ATOM 5531 O O . TYR B 1 262 ? -11.781 6.727 -1.619 1 90.56 262 TYR B O 1
ATOM 5539 N N . HIS B 1 263 ? -10.078 6.168 -2.811 1 87.25 263 HIS B N 1
ATOM 5540 C CA . HIS B 1 263 ? -10.797 5.297 -3.734 1 87.25 263 HIS B CA 1
ATOM 5541 C C . HIS B 1 263 ? -11.852 6.074 -4.516 1 87.25 263 HIS B C 1
ATOM 5543 O O . HIS B 1 263 ? -12.969 5.598 -4.695 1 87.25 263 HIS B O 1
ATOM 5549 N N . PHE B 1 264 ? -11.477 7.297 -4.887 1 88.19 264 PHE B N 1
ATOM 5550 C CA . PHE B 1 264 ? -12.375 8.047 -5.758 1 88.19 264 PHE B CA 1
ATOM 5551 C C . PHE B 1 264 ? -11.586 8.945 -6.703 1 88.19 264 PHE B C 1
ATOM 5553 O O . PHE B 1 264 ? -10.398 9.195 -6.484 1 88.19 264 PHE B O 1
ATOM 5560 N N . SER B 1 265 ? -12.266 9.422 -7.746 1 87.81 265 SER B N 1
ATOM 5561 C CA . SER B 1 265 ? -11.734 10.414 -8.672 1 87.81 265 SER B CA 1
ATOM 5562 C C . SER B 1 265 ? -12.398 11.766 -8.477 1 87.81 265 SER B C 1
ATOM 5564 O O . SER B 1 265 ? -13.609 11.844 -8.258 1 87.81 265 SER B O 1
ATOM 5566 N N . CYS B 1 266 ? -11.617 12.703 -8.484 1 93 266 CYS B N 1
ATOM 5567 C CA . CYS B 1 266 ? -12.133 14.055 -8.281 1 93 266 CYS B CA 1
ATOM 5568 C C . CYS B 1 266 ? -12.516 14.688 -9.617 1 93 266 CYS B C 1
ATOM 5570 O O . CYS B 1 266 ? -11.781 14.578 -10.594 1 93 266 CYS B O 1
ATOM 5572 N N . ASN B 1 267 ? -13.664 15.328 -9.633 1 87.88 267 ASN B N 1
ATOM 5573 C CA . ASN B 1 267 ? -14.148 16.016 -10.82 1 87.88 267 ASN B CA 1
ATOM 5574 C C . ASN B 1 267 ? -14.398 17.5 -10.547 1 87.88 267 ASN B C 1
ATOM 5576 O O . ASN B 1 267 ? -15.328 18.094 -11.094 1 87.88 267 ASN B O 1
ATOM 5580 N N . CYS B 1 268 ? -13.688 18 -9.727 1 91.81 268 CYS B N 1
ATOM 5581 C CA . CYS B 1 268 ? -13.852 19.422 -9.414 1 91.81 268 CYS B CA 1
ATOM 5582 C C . CYS B 1 268 ? -13.383 20.281 -10.578 1 91.81 268 CYS B C 1
ATOM 5584 O O . CYS B 1 268 ? -12.773 19.797 -11.523 1 91.81 268 CYS B O 1
ATOM 5586 N N . VAL B 1 269 ? -13.594 21.547 -10.453 1 89.19 269 VAL B N 1
ATOM 5587 C CA . VAL B 1 269 ? -13.32 22.516 -11.516 1 89.19 269 VAL B CA 1
ATOM 5588 C C . VAL B 1 269 ? -11.82 22.547 -11.805 1 89.19 269 VAL B C 1
ATOM 5590 O O . VAL B 1 269 ? -11.406 22.609 -12.961 1 89.19 269 VAL B O 1
ATOM 5593 N N . LYS B 1 270 ? -11.031 22.516 -10.82 1 91.12 270 LYS B N 1
ATOM 5594 C CA . LYS B 1 270 ? -9.578 22.562 -10.992 1 91.12 270 LYS B CA 1
ATOM 5595 C C . LYS B 1 270 ? -9.086 21.344 -11.758 1 91.12 270 LYS B C 1
ATOM 5597 O O . LYS B 1 270 ? -8.25 21.469 -12.656 1 91.12 270 LYS B O 1
ATOM 5602 N N . CYS B 1 271 ? -9.547 20.234 -11.398 1 90.69 271 CYS B N 1
ATOM 5603 C CA . CYS B 1 271 ? -9.148 18.984 -12.055 1 90.69 271 CYS B CA 1
ATOM 5604 C C . CYS B 1 271 ? -9.578 18.984 -13.516 1 90.69 271 CYS B C 1
ATOM 5606 O O . CYS B 1 271 ? -8.789 18.641 -14.398 1 90.69 271 CYS B O 1
ATOM 5608 N N . ILE B 1 272 ? -10.766 19.328 -13.75 1 86.25 272 ILE B N 1
ATOM 5609 C CA . ILE B 1 272 ? -11.312 19.312 -15.102 1 86.25 272 ILE B CA 1
ATOM 5610 C C . ILE B 1 272 ? -10.531 20.281 -15.992 1 86.25 272 ILE B C 1
ATOM 5612 O O . ILE B 1 272 ? -10.156 19.938 -17.109 1 86.25 272 ILE B O 1
ATOM 5616 N N . ASP B 1 273 ? -10.273 21.406 -15.492 1 85.38 273 ASP B N 1
ATOM 5617 C CA . ASP B 1 273 ? -9.547 22.422 -16.25 1 85.38 273 ASP B CA 1
ATOM 5618 C C . ASP B 1 273 ? -8.133 21.953 -16.578 1 85.38 273 ASP B C 1
ATOM 5620 O O . ASP B 1 273 ? -7.668 22.125 -17.719 1 85.38 273 ASP B O 1
ATOM 5624 N N . GLU B 1 274 ? -7.457 21.375 -15.648 1 84.75 274 GLU B N 1
ATOM 5625 C CA . GLU B 1 274 ? -6.066 20.953 -15.82 1 84.75 274 GLU B CA 1
ATOM 5626 C C . GLU B 1 274 ? -5.961 19.75 -16.75 1 84.75 274 GLU B C 1
ATOM 5628 O O . GLU B 1 274 ? -5.02 19.656 -17.547 1 84.75 274 GLU B O 1
ATOM 5633 N N . ILE B 1 275 ? -6.793 18.875 -16.656 1 74.19 275 ILE B N 1
ATOM 5634 C CA . ILE B 1 275 ? -6.77 17.688 -17.484 1 74.19 275 ILE B CA 1
ATOM 5635 C C . ILE B 1 275 ? -7.031 18.062 -18.953 1 74.19 275 ILE B C 1
ATOM 5637 O O . ILE B 1 275 ? -6.418 17.516 -19.859 1 74.19 275 ILE B O 1
ATOM 5641 N N . ASN B 1 276 ? -7.848 18.953 -19.078 1 67.25 276 ASN B N 1
ATOM 5642 C CA . ASN B 1 276 ? -8.172 19.422 -20.422 1 67.25 276 ASN B CA 1
ATOM 5643 C C . ASN B 1 276 ? -7.008 20.172 -21.047 1 67.25 276 ASN B C 1
ATOM 5645 O O . ASN B 1 276 ? -6.859 20.203 -22.281 1 67.25 276 ASN B O 1
ATOM 5649 N N . GLU B 1 277 ? -6.203 20.703 -20.156 1 66 277 GLU B N 1
ATOM 5650 C CA . GLU B 1 277 ? -5.094 21.516 -20.656 1 66 277 GLU B CA 1
ATOM 5651 C C . GLU B 1 277 ? -3.812 20.703 -20.75 1 66 277 GLU B C 1
ATOM 5653 O O . GLU B 1 277 ? -2.771 21.219 -21.172 1 66 277 GLU B O 1
ATOM 5658 N N . LEU B 1 278 ? -3.828 19.516 -20.172 1 59.62 278 LEU B N 1
ATOM 5659 C CA . LEU B 1 278 ? -2.607 18.75 -19.984 1 59.62 278 LEU B CA 1
ATOM 5660 C C . LEU B 1 278 ? -1.854 18.594 -21.297 1 59.62 278 LEU B C 1
ATOM 5662 O O . LEU B 1 278 ? -2.404 18.094 -22.281 1 59.62 278 LEU B O 1
ATOM 5666 N N . GLU B 1 279 ? -0.84 19.422 -21.406 1 53.94 279 GLU B N 1
ATOM 5667 C CA . GLU B 1 279 ? 0.223 19.172 -22.375 1 53.94 279 GLU B CA 1
ATOM 5668 C C . GLU B 1 279 ? 1.168 18.078 -21.891 1 53.94 279 GLU B C 1
ATOM 5670 O O . GLU B 1 279 ? 1.426 17.969 -20.688 1 53.94 279 GLU B O 1
ATOM 5675 N N . PRO B 1 280 ? 1.514 17.125 -22.609 1 51.56 280 PRO B N 1
ATOM 5676 C CA . PRO B 1 280 ? 2.408 16.016 -22.234 1 51.56 280 PRO B CA 1
ATOM 5677 C C . PRO B 1 280 ? 3.717 16.5 -21.625 1 51.56 280 PRO B C 1
ATOM 5679 O O . PRO B 1 280 ? 4.293 17.5 -22.078 1 51.56 280 PRO B O 1
ATOM 5682 N N . ASP B 1 281 ? 3.971 16.266 -20.328 1 54.19 281 ASP B N 1
ATOM 5683 C CA . ASP B 1 281 ? 5.242 16.516 -19.656 1 54.19 281 ASP B CA 1
ATOM 5684 C C . ASP B 1 281 ? 6.418 16.281 -20.609 1 54.19 281 ASP B C 1
ATOM 5686 O O . ASP B 1 281 ? 7.488 16.859 -20.422 1 54.19 281 ASP B O 1
ATOM 5690 N N . ASP B 1 282 ? 6.258 15.32 -21.469 1 50.25 282 ASP B N 1
ATOM 5691 C CA . ASP B 1 282 ? 7.336 14.875 -22.344 1 50.25 282 ASP B CA 1
ATOM 5692 C C . ASP B 1 282 ? 7.93 16.047 -23.125 1 50.25 282 ASP B C 1
ATOM 5694 O O . ASP B 1 282 ? 9.055 15.961 -23.609 1 50.25 282 ASP B O 1
ATOM 5698 N N . GLY B 1 283 ? 7.133 17.094 -23.125 1 53.5 283 GLY B N 1
ATOM 5699 C CA . GLY B 1 283 ? 7.707 18.156 -23.938 1 53.5 283 GLY B CA 1
ATOM 5700 C C . GLY B 1 283 ? 8.609 19.078 -23.141 1 53.5 283 GLY B C 1
ATOM 5701 O O . GLY B 1 283 ? 9.141 20.047 -23.688 1 53.5 283 GLY B O 1
ATOM 5702 N N . LEU B 1 284 ? 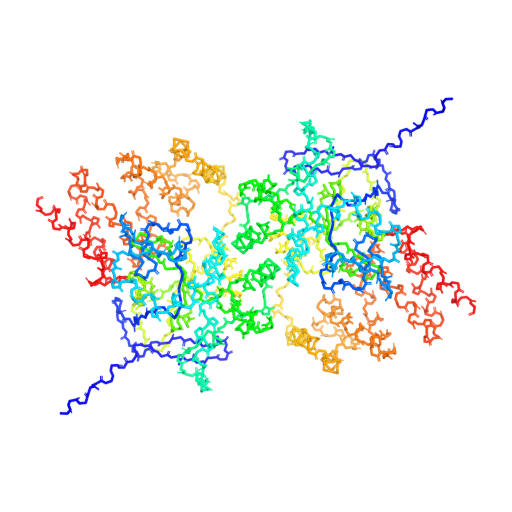8.664 18.922 -21.906 1 59.59 284 LEU B N 1
ATOM 5703 C CA . LEU B 1 284 ? 9.336 19.953 -21.141 1 59.59 284 LEU B CA 1
ATOM 5704 C C . LEU B 1 284 ? 10.852 19.859 -21.281 1 59.59 284 LEU B C 1
ATOM 5706 O O . LEU B 1 284 ? 11.578 20.734 -20.828 1 59.59 284 LEU B O 1
ATOM 5710 N N . GLY B 1 285 ? 11.273 19.125 -22.203 1 65.25 285 GLY B N 1
ATOM 5711 C CA . GLY B 1 285 ? 12.648 19.141 -22.688 1 65.25 285 GLY B CA 1
ATOM 5712 C C . GLY B 1 285 ? 13.664 18.734 -21.641 1 65.25 285 GLY B C 1
ATOM 5713 O O . GLY B 1 285 ? 13.312 18.062 -20.672 1 65.25 285 GLY B O 1
ATOM 5714 N N . GLU B 1 286 ? 14.898 19.078 -21.672 1 71.56 286 GLU B N 1
ATOM 5715 C CA . GLU B 1 286 ? 16.094 18.719 -20.922 1 71.56 286 GLU B CA 1
ATOM 5716 C C . GLU B 1 286 ? 16.094 19.359 -19.531 1 71.56 286 GLU B C 1
ATOM 5718 O O . GLU B 1 286 ? 16.547 18.734 -18.562 1 71.56 286 GLU B O 1
ATOM 5723 N N . GLU B 1 287 ? 15.469 20.484 -19.422 1 75 287 GLU B N 1
ATOM 5724 C CA . GLU B 1 287 ? 15.453 21.188 -18.156 1 75 287 GLU B CA 1
ATOM 5725 C C . GLU B 1 287 ? 14.57 20.453 -17.141 1 75 287 GLU B C 1
ATOM 5727 O O . GLU B 1 287 ? 14.922 20.359 -15.961 1 75 287 GLU B O 1
ATOM 5732 N N . PHE B 1 288 ? 13.555 20 -17.656 1 75.44 288 PHE B N 1
ATOM 5733 C CA . PHE B 1 288 ? 12.633 19.281 -16.781 1 75.44 288 PHE B CA 1
ATOM 5734 C C . PHE B 1 288 ? 13.258 17.984 -16.281 1 75.44 288 PHE B C 1
ATOM 5736 O O . PHE B 1 288 ? 13.148 17.641 -15.109 1 75.44 288 PHE B O 1
ATOM 5743 N N . ARG B 1 289 ? 13.875 17.312 -17.172 1 76.12 289 ARG B N 1
ATOM 5744 C CA . ARG B 1 289 ? 14.547 16.078 -16.797 1 76.12 289 ARG B CA 1
ATOM 5745 C C . ARG B 1 289 ? 15.641 16.328 -15.766 1 76.12 289 ARG B C 1
ATOM 5747 O O . ARG B 1 289 ? 15.805 15.547 -14.828 1 76.12 289 ARG B O 1
ATOM 5754 N N . GLY B 1 290 ? 16.312 17.422 -15.969 1 77.62 290 GLY B N 1
ATOM 5755 C CA . GLY B 1 290 ? 17.344 17.812 -15.008 1 77.62 290 GLY B CA 1
ATOM 5756 C C . GLY B 1 290 ? 16.781 18.125 -13.633 1 77.62 290 GLY B C 1
ATOM 5757 O O . GLY B 1 290 ? 17.344 17.719 -12.617 1 77.62 290 GLY B O 1
ATOM 5758 N N . LEU B 1 291 ? 15.711 18.797 -13.594 1 81.38 291 LEU B N 1
ATOM 5759 C CA . LEU B 1 291 ? 15.055 19.156 -12.336 1 81.38 291 LEU B CA 1
ATOM 5760 C C . LEU B 1 291 ? 14.594 17.906 -11.586 1 81.38 291 LEU B C 1
ATOM 5762 O O . LEU B 1 291 ? 14.828 17.797 -10.383 1 81.38 291 LEU B O 1
ATOM 5766 N N . LYS B 1 292 ? 13.984 17.016 -12.297 1 78.5 292 LYS B N 1
ATOM 5767 C CA . LYS B 1 292 ? 13.516 15.773 -11.688 1 78.5 292 LYS B CA 1
ATOM 5768 C C . LYS B 1 292 ? 14.672 14.984 -11.078 1 78.5 292 LYS B C 1
ATOM 5770 O O . LYS B 1 292 ? 14.57 14.477 -9.961 1 78.5 292 LYS B O 1
ATOM 5775 N N . LYS B 1 293 ? 15.695 14.93 -11.82 1 79.19 293 LYS B N 1
ATOM 5776 C CA . LYS B 1 293 ? 16.891 14.227 -11.352 1 79.19 293 LYS B CA 1
ATOM 5777 C C . LYS B 1 293 ? 17.469 14.891 -10.102 1 79.19 293 LYS B C 1
ATOM 5779 O O . LYS B 1 293 ? 17.859 14.211 -9.156 1 79.19 293 LYS B O 1
ATOM 5784 N N . SER B 1 294 ? 17.516 16.172 -10.133 1 82.75 294 SER B N 1
ATOM 5785 C CA . SER B 1 294 ? 18.031 16.922 -8.984 1 82.75 294 SER B CA 1
ATOM 5786 C C . SER B 1 294 ? 17.188 16.656 -7.734 1 82.75 294 SER B C 1
ATOM 5788 O O . SER B 1 294 ? 17.734 16.484 -6.641 1 82.75 294 SER B O 1
ATOM 5790 N N . LEU B 1 295 ? 15.953 16.594 -7.898 1 80.94 295 LEU B N 1
ATOM 5791 C CA . LEU B 1 295 ? 15.062 16.375 -6.762 1 80.94 295 LEU B CA 1
ATOM 5792 C C . LEU B 1 295 ? 15.297 14.992 -6.148 1 80.94 295 LEU B C 1
ATOM 5794 O O . LEU B 1 295 ? 15.297 14.844 -4.926 1 80.94 295 LEU B O 1
ATOM 5798 N N . GLU B 1 296 ? 15.484 14.086 -7.008 1 78.5 296 GLU B N 1
ATOM 5799 C CA . GLU B 1 296 ? 15.773 12.734 -6.523 1 78.5 296 GLU B CA 1
ATOM 5800 C C . GLU B 1 296 ? 17.094 12.695 -5.762 1 78.5 296 GLU B C 1
ATOM 5802 O O . GLU B 1 296 ? 17.188 12.094 -4.688 1 78.5 296 GLU B O 1
ATOM 5807 N N . GLN B 1 297 ? 18.016 13.328 -6.305 1 79.12 297 GLN B N 1
ATOM 5808 C CA . GLN B 1 297 ? 19.328 13.359 -5.688 1 79.12 297 GLN B CA 1
ATOM 5809 C C . GLN B 1 297 ? 19.312 14.133 -4.371 1 79.12 297 GLN B C 1
ATOM 5811 O O . GLN B 1 297 ? 20.047 13.812 -3.441 1 79.12 297 GLN B O 1
ATOM 5816 N N . ILE B 1 298 ? 18.516 15.109 -4.328 1 81.12 298 ILE B N 1
ATOM 5817 C CA . ILE B 1 298 ? 18.391 15.922 -3.121 1 81.12 298 ILE B CA 1
ATOM 5818 C C . ILE B 1 298 ? 17.828 15.062 -1.987 1 81.12 298 ILE B C 1
ATOM 5820 O O . ILE B 1 298 ? 18.297 15.141 -0.852 1 81.12 298 ILE B O 1
ATOM 5824 N N . GLN B 1 299 ? 16.875 14.289 -2.324 1 76.69 299 GLN B N 1
ATOM 5825 C CA . GLN B 1 299 ? 16.297 13.398 -1.317 1 76.69 299 GLN B CA 1
ATOM 5826 C C . GLN B 1 299 ? 17.375 12.484 -0.722 1 76.69 299 GLN B C 1
ATOM 5828 O O . GLN B 1 299 ? 17.422 12.297 0.496 1 76.69 299 GLN B O 1
ATOM 5833 N N . ASP B 1 300 ? 18.172 12.016 -1.583 1 75.38 300 ASP B N 1
ATOM 5834 C CA . ASP B 1 300 ? 19.266 11.148 -1.138 1 75.38 300 ASP B CA 1
ATOM 5835 C C . ASP B 1 300 ? 20.266 11.922 -0.295 1 75.38 300 ASP B C 1
ATOM 5837 O O . ASP B 1 300 ? 20.75 11.414 0.725 1 75.38 300 ASP B O 1
ATOM 5841 N N . ALA B 1 301 ? 20.547 13.023 -0.792 1 79.62 301 ALA B N 1
ATOM 5842 C CA . ALA B 1 301 ? 21.531 13.859 -0.101 1 79.62 301 ALA B CA 1
ATOM 5843 C C . ALA B 1 301 ? 21.016 14.281 1.273 1 79.62 301 ALA B C 1
ATOM 5845 O O . ALA B 1 301 ? 21.781 14.383 2.227 1 79.62 301 ALA B O 1
ATOM 5846 N N . GLU B 1 302 ? 19.734 14.477 1.424 1 76.88 302 GLU B N 1
ATOM 5847 C CA . GLU B 1 302 ? 19.125 14.852 2.693 1 76.88 302 GLU B CA 1
ATOM 5848 C C . GLU B 1 302 ? 19.219 13.711 3.707 1 76.88 302 GLU B C 1
ATOM 5850 O O . GLU B 1 302 ? 19.484 13.953 4.891 1 76.88 302 GLU B O 1
ATOM 5855 N N . LYS B 1 303 ? 19.109 12.539 3.148 1 71.5 303 LYS B N 1
ATOM 5856 C CA . LYS B 1 303 ? 19.219 11.367 4.008 1 71.5 303 LYS B CA 1
ATOM 5857 C C . LYS B 1 303 ? 20.609 11.242 4.594 1 71.5 303 LYS B C 1
ATOM 5859 O O . LYS B 1 303 ? 20.781 10.844 5.75 1 71.5 303 LYS B O 1
ATOM 5864 N N . SER B 1 304 ? 21.547 11.602 3.82 1 75.19 304 SER B N 1
ATOM 5865 C CA . SER B 1 304 ? 22.938 11.531 4.254 1 75.19 304 SER B CA 1
ATOM 5866 C C . SER B 1 304 ? 23.375 12.828 4.918 1 75.19 304 SER B C 1
ATOM 5868 O O . SER B 1 304 ? 24.547 13 5.234 1 75.19 304 SER B O 1
ATOM 5870 N N . GLN B 1 305 ? 22.391 13.758 5.039 1 77.06 305 GLN B N 1
ATOM 5871 C CA . GLN B 1 305 ? 22.625 15.07 5.641 1 77.06 305 GLN B CA 1
ATOM 5872 C C . GLN B 1 305 ? 23.766 15.797 4.949 1 77.06 305 GLN B C 1
ATOM 5874 O O . GLN B 1 305 ? 24.578 16.453 5.605 1 77.06 305 GLN B O 1
ATOM 5879 N N . ASP B 1 30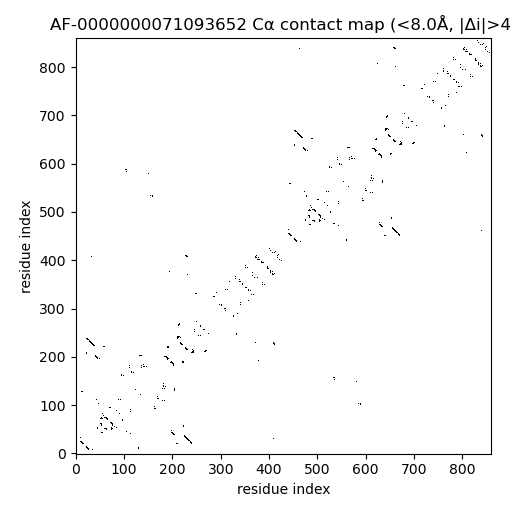6 ? 23.953 15.5 3.707 1 82 306 ASP B N 1
ATOM 5880 C CA . ASP B 1 306 ? 24.906 16.219 2.881 1 82 306 ASP B CA 1
ATOM 5881 C C . ASP B 1 306 ? 24.312 17.516 2.336 1 82 306 ASP B C 1
ATOM 5883 O O . ASP B 1 306 ? 23.969 17.594 1.152 1 82 306 ASP B O 1
ATOM 5887 N N . TRP B 1 307 ? 24.344 18.516 3.1 1 81 307 TRP B N 1
ATOM 5888 C CA . TRP B 1 307 ? 23.656 19.766 2.801 1 81 307 TRP B CA 1
ATOM 5889 C C . TRP B 1 307 ? 24.375 20.531 1.701 1 81 307 TRP B C 1
ATOM 5891 O O . TRP B 1 307 ? 23.75 21.25 0.917 1 81 307 TRP B O 1
ATOM 5901 N N . THR B 1 308 ? 25.609 20.391 1.679 1 82.06 308 THR B N 1
ATOM 5902 C CA . THR B 1 308 ? 26.375 21.031 0.625 1 82.06 308 THR B CA 1
ATOM 5903 C C . THR B 1 308 ? 25.953 20.531 -0.749 1 82.06 308 THR B C 1
ATOM 5905 O O . THR B 1 308 ? 25.766 21.312 -1.676 1 82.06 308 THR B O 1
ATOM 5908 N N . LYS B 1 309 ? 25.812 19.281 -0.719 1 86 309 LYS B N 1
ATOM 5909 C CA . LYS B 1 309 ? 25.406 18.672 -1.981 1 86 309 LYS B CA 1
ATOM 5910 C C . LYS B 1 309 ? 23.984 19.125 -2.361 1 86 309 LYS B C 1
ATOM 5912 O O . LYS B 1 309 ? 23.703 19.359 -3.537 1 86 309 LYS B O 1
ATOM 5917 N N . VAL B 1 310 ? 23.141 19.219 -1.413 1 83.81 310 VAL B N 1
ATOM 5918 C CA . VAL B 1 310 ? 21.781 19.656 -1.663 1 83.81 310 VAL B CA 1
ATOM 5919 C C . VAL B 1 310 ? 21.781 21.047 -2.273 1 83.81 310 VAL B C 1
ATOM 5921 O O . VAL B 1 310 ? 21.109 21.297 -3.279 1 83.81 310 VAL B O 1
ATOM 5924 N N . LEU B 1 311 ? 22.578 21.906 -1.721 1 84 311 LEU B N 1
ATOM 5925 C CA . LEU B 1 311 ? 22.609 23.297 -2.189 1 84 311 LEU B CA 1
ATOM 5926 C C . LEU B 1 311 ? 23.219 23.375 -3.586 1 84 311 LEU B C 1
ATOM 5928 O O . LEU B 1 311 ? 22.797 24.188 -4.41 1 84 311 LEU B O 1
ATOM 5932 N N . GLU B 1 312 ? 24.172 22.547 -3.834 1 86.5 312 GLU B N 1
ATOM 5933 C CA . GLU B 1 312 ? 24.797 22.5 -5.156 1 86.5 312 GLU B CA 1
ATOM 5934 C C . GLU B 1 312 ? 23.781 22.078 -6.219 1 86.5 312 GLU B C 1
ATOM 5936 O O . GLU B 1 312 ? 23.766 22.625 -7.32 1 86.5 312 GLU B O 1
ATOM 5941 N N . LEU B 1 313 ? 23.031 21.172 -5.809 1 85.38 313 LEU B N 1
ATOM 5942 C CA . LEU B 1 313 ? 22.031 20.641 -6.73 1 85.38 313 LEU B CA 1
ATOM 5943 C C . LEU B 1 313 ? 20.922 21.656 -6.98 1 85.38 313 LEU B C 1
ATOM 5945 O O . LEU B 1 313 ? 20.281 21.625 -8.031 1 85.38 313 LEU B O 1
ATOM 5949 N N . CYS B 1 314 ? 20.75 22.531 -6.043 1 83.5 314 CYS B N 1
ATOM 5950 C CA . CYS B 1 314 ? 19.688 23.531 -6.152 1 83.5 314 CYS B CA 1
ATOM 5951 C C . CYS B 1 314 ? 20.188 24.766 -6.906 1 83.5 314 CYS B C 1
ATOM 5953 O O . CYS B 1 314 ? 19.375 25.531 -7.434 1 83.5 314 CYS B O 1
ATOM 5955 N N . LYS B 1 315 ? 21.422 25 -7.074 1 84.25 315 LYS B N 1
ATOM 5956 C CA . LYS B 1 315 ? 22.047 26.234 -7.555 1 84.25 315 LYS B CA 1
ATOM 5957 C C . LYS B 1 315 ? 21.5 26.625 -8.922 1 84.25 315 LYS B C 1
ATOM 5959 O O . LYS B 1 315 ? 21.172 27.797 -9.148 1 84.25 315 LYS B O 1
ATOM 5964 N N . PRO B 1 316 ? 21.344 25.688 -9.797 1 80.94 316 PRO B N 1
ATOM 5965 C CA . PRO B 1 316 ? 20.891 26.094 -11.133 1 80.94 316 PRO B CA 1
ATOM 5966 C C . PRO B 1 316 ? 19.469 26.641 -11.117 1 80.94 316 PRO B C 1
ATOM 5968 O O . PRO B 1 316 ? 19.062 27.344 -12.055 1 80.94 316 PRO B O 1
ATOM 5971 N N . TYR B 1 317 ? 18.797 26.406 -10.055 1 80.25 317 TYR B N 1
ATOM 5972 C CA . TYR B 1 317 ? 17.375 26.734 -10.039 1 80.25 317 TYR B CA 1
ATOM 5973 C C . TYR B 1 317 ? 17.094 27.875 -9.07 1 80.25 317 TYR B C 1
ATOM 5975 O O . TYR B 1 317 ? 15.93 28.172 -8.773 1 80.25 317 TYR B O 1
ATOM 5983 N N . LEU B 1 318 ? 18.125 28.438 -8.633 1 79.56 318 LEU B N 1
ATOM 5984 C CA . LEU B 1 318 ? 17.969 29.469 -7.613 1 79.56 318 LEU B CA 1
ATOM 5985 C C . LEU B 1 318 ? 17.953 30.859 -8.25 1 79.56 318 LEU B C 1
ATOM 5987 O O . LEU B 1 318 ? 18.125 31.859 -7.551 1 79.56 318 LEU B O 1
ATOM 5991 N N . LYS B 1 319 ? 17.891 30.875 -9.547 1 80.38 319 LYS B N 1
ATOM 5992 C CA . LYS B 1 319 ? 17.766 32.125 -10.266 1 80.38 319 LYS B CA 1
ATOM 5993 C C . LYS B 1 319 ? 16.438 32.219 -11.008 1 80.38 319 LYS B C 1
ATOM 5995 O O . LYS B 1 319 ? 15.781 31.203 -11.234 1 80.38 319 LYS B O 1
ATOM 6000 N N . PRO B 1 320 ? 16.078 33.531 -11.172 1 76.62 320 PRO B N 1
ATOM 6001 C CA . PRO B 1 320 ? 14.836 33.656 -11.945 1 76.62 320 PRO B CA 1
ATOM 6002 C C . PRO B 1 320 ? 14.898 32.938 -13.289 1 76.62 320 PRO B C 1
ATOM 6004 O O . PRO B 1 320 ? 15.945 32.938 -13.953 1 76.62 320 PRO B O 1
ATOM 6007 N N . MET B 1 321 ? 13.953 32.281 -13.547 1 73.38 321 MET B N 1
ATOM 6008 C CA . MET B 1 321 ? 13.914 31.516 -14.781 1 73.38 321 MET B CA 1
ATOM 6009 C C . MET B 1 321 ? 13.812 32.438 -16 1 73.38 321 MET B C 1
ATOM 6011 O O . MET B 1 321 ? 13.125 33.469 -15.953 1 73.38 321 MET B O 1
ATOM 6015 N N . ASP B 1 322 ? 14.594 31.953 -16.906 1 72.62 322 ASP B N 1
ATOM 6016 C CA . ASP B 1 322 ? 14.469 32.625 -18.188 1 72.62 322 ASP B CA 1
ATOM 6017 C C . ASP B 1 322 ? 13.086 32.438 -18.781 1 72.62 322 ASP B C 1
ATOM 6019 O O . ASP B 1 322 ? 12.586 31.312 -18.828 1 72.62 322 ASP B O 1
ATOM 6023 N N . PRO B 1 323 ? 12.523 33.562 -19.125 1 71.75 323 PRO B N 1
ATOM 6024 C CA . PRO B 1 323 ? 11.188 33.438 -19.719 1 71.75 323 PRO B CA 1
ATOM 6025 C C . PRO B 1 323 ? 11.156 32.531 -20.938 1 71.75 323 PRO B C 1
ATOM 6027 O O . PRO B 1 323 ? 10.109 31.969 -21.266 1 71.75 323 PRO B O 1
ATOM 6030 N N . SER B 1 324 ? 12.297 32.344 -21.531 1 70.44 324 SER B N 1
ATOM 6031 C CA . SER B 1 324 ? 12.367 31.5 -22.719 1 70.44 324 SER B CA 1
ATOM 6032 C C . SER B 1 324 ? 12.516 30.031 -22.344 1 70.44 324 SER B C 1
ATOM 6034 O O . SER B 1 324 ? 12.414 29.156 -23.203 1 70.44 324 SER B O 1
ATOM 6036 N N . SER B 1 325 ? 12.578 29.953 -21.094 1 73.69 325 SER B N 1
ATOM 6037 C CA . SER B 1 325 ? 12.766 28.578 -20.641 1 73.69 325 SER B CA 1
ATOM 6038 C C . SER B 1 325 ? 11.469 27.797 -20.734 1 73.69 325 SER B C 1
ATOM 6040 O O . SER B 1 325 ? 10.383 28.359 -20.562 1 73.69 325 SER B O 1
ATOM 6042 N N . SER B 1 326 ? 11.594 26.578 -21.062 1 73.25 326 SER B N 1
ATOM 6043 C CA . SER B 1 326 ? 10.445 25.672 -21.078 1 73.25 326 SER B CA 1
ATOM 6044 C C . SER B 1 326 ? 9.93 25.391 -19.672 1 73.25 326 SER B C 1
ATOM 6046 O O . SER B 1 326 ? 8.773 24.984 -19.5 1 73.25 326 SER B O 1
ATOM 6048 N N . LEU B 1 327 ? 10.828 25.688 -18.781 1 79.06 327 LEU B N 1
ATOM 6049 C CA . LEU B 1 327 ? 10.445 25.484 -17.391 1 79.06 327 LEU B CA 1
ATOM 6050 C C . LEU B 1 327 ? 9.906 26.781 -16.781 1 79.06 327 LEU B C 1
ATOM 6052 O O . LEU B 1 327 ? 10.672 27.719 -16.531 1 79.06 327 LEU B O 1
ATOM 6056 N N . GLN B 1 328 ? 8.68 26.781 -16.594 1 83.25 328 GLN B N 1
ATOM 6057 C CA . GLN B 1 328 ? 8.031 27.953 -16.031 1 83.25 328 GLN B CA 1
ATOM 6058 C C . GLN B 1 328 ? 8.391 28.141 -14.562 1 83.25 328 GLN B C 1
ATOM 6060 O O . GLN B 1 328 ? 8.656 27.156 -13.859 1 83.25 328 GLN B O 1
ATOM 6065 N N . ALA B 1 329 ? 8.328 29.328 -14.094 1 85.19 329 ALA B N 1
ATOM 6066 C CA . ALA B 1 329 ? 8.719 29.672 -12.734 1 85.19 329 ALA B CA 1
ATOM 6067 C C . ALA B 1 329 ? 7.777 29.047 -11.711 1 85.19 329 ALA B C 1
ATOM 6069 O O . ALA B 1 329 ? 8.164 28.797 -10.562 1 85.19 329 ALA B O 1
ATOM 6070 N N . ASP B 1 330 ? 6.586 28.781 -12.18 1 88.81 330 ASP B N 1
ATOM 6071 C CA . ASP B 1 330 ? 5.602 28.266 -11.234 1 88.81 330 ASP B CA 1
ATOM 6072 C C . ASP B 1 330 ? 5.469 26.75 -11.352 1 88.81 330 ASP B C 1
ATOM 6074 O O . ASP B 1 330 ? 4.531 26.156 -10.82 1 88.81 330 ASP B O 1
ATOM 6078 N N . HIS B 1 331 ? 6.379 26.188 -12.039 1 87.31 331 HIS B N 1
ATOM 6079 C CA . HIS B 1 331 ? 6.324 24.719 -12.102 1 87.31 331 HIS B CA 1
ATOM 6080 C C . HIS B 1 331 ? 6.426 24.109 -10.711 1 87.31 331 HIS B C 1
ATOM 6082 O O . HIS B 1 331 ? 7.297 24.484 -9.922 1 87.31 331 HIS B O 1
ATOM 6088 N N . HIS B 1 332 ? 5.574 23.156 -10.453 1 89.56 332 HIS B N 1
ATOM 6089 C CA . HIS B 1 332 ? 5.414 22.641 -9.094 1 89.56 332 HIS B CA 1
ATOM 6090 C C . HIS B 1 332 ? 6.711 22.031 -8.586 1 89.56 332 HIS B C 1
ATOM 6092 O O . HIS B 1 332 ? 7.047 22.172 -7.406 1 89.56 332 HIS B O 1
ATOM 6098 N N . LEU B 1 333 ? 7.48 21.375 -9.414 1 86.56 333 LEU B N 1
ATOM 6099 C CA . LEU B 1 333 ? 8.727 20.734 -9 1 86.56 333 LEU B CA 1
ATOM 6100 C C . LEU B 1 333 ? 9.781 21.797 -8.656 1 86.56 333 LEU B C 1
ATOM 6102 O O . LEU B 1 333 ? 10.602 21.594 -7.766 1 86.56 333 LEU B O 1
ATOM 6106 N N . LEU B 1 334 ? 9.773 22.859 -9.422 1 88.06 334 LEU B N 1
ATOM 6107 C CA . LEU B 1 334 ? 10.695 23.953 -9.125 1 88.06 334 LEU B CA 1
ATOM 6108 C C . LEU B 1 334 ? 10.367 24.578 -7.781 1 88.06 334 LEU B C 1
ATOM 6110 O O . LEU B 1 334 ? 11.273 24.875 -6.992 1 88.06 334 LEU B O 1
ATOM 6114 N N . VAL B 1 335 ? 9.141 24.766 -7.543 1 92.44 335 VAL B N 1
ATOM 6115 C CA . VAL B 1 335 ? 8.695 25.328 -6.273 1 92.44 335 VAL B CA 1
ATOM 6116 C C . VAL B 1 335 ? 9.141 24.422 -5.125 1 92.44 335 VAL B C 1
ATOM 6118 O O . VAL B 1 335 ? 9.664 24.906 -4.117 1 92.44 335 VAL B O 1
ATOM 6121 N N . LYS B 1 336 ? 8.953 23.188 -5.289 1 89.94 336 LYS B N 1
ATOM 6122 C CA . LYS B 1 336 ? 9.32 22.219 -4.262 1 89.94 336 LYS B CA 1
ATOM 6123 C C . LYS B 1 336 ? 10.828 22.234 -4.02 1 89.94 336 LYS B C 1
ATOM 6125 O O . LYS B 1 336 ? 11.281 22.141 -2.877 1 89.94 336 LYS B O 1
ATOM 6130 N N . LEU B 1 337 ? 11.547 22.266 -5.055 1 88.81 337 LEU B N 1
ATOM 6131 C CA . LEU B 1 337 ? 13 22.312 -4.934 1 88.81 337 LEU B CA 1
ATOM 6132 C C . LEU B 1 337 ? 13.438 23.562 -4.176 1 88.81 337 LEU B C 1
ATOM 6134 O O . LEU B 1 337 ? 14.297 23.484 -3.291 1 88.81 337 LEU B O 1
ATOM 6138 N N . ARG B 1 338 ? 12.883 24.625 -4.523 1 90.62 338 ARG B N 1
ATOM 6139 C CA . ARG B 1 338 ? 13.227 25.891 -3.871 1 90.62 338 ARG B CA 1
ATOM 6140 C C . ARG B 1 338 ? 12.836 25.875 -2.398 1 90.62 338 ARG B C 1
ATOM 6142 O O . ARG B 1 338 ? 13.516 26.469 -1.56 1 90.62 338 ARG B O 1
ATOM 6149 N N . ASP B 1 339 ? 11.742 25.234 -2.121 1 91.31 339 ASP B N 1
ATOM 6150 C CA . ASP B 1 339 ? 11.344 25.062 -0.727 1 91.31 339 ASP B CA 1
ATOM 6151 C C . ASP B 1 339 ? 12.406 24.297 0.059 1 91.31 339 ASP B C 1
ATOM 6153 O O . ASP B 1 339 ? 12.734 24.672 1.188 1 91.31 339 ASP B O 1
ATOM 6157 N N . ARG B 1 340 ? 12.797 23.25 -0.543 1 88 340 ARG B N 1
ATOM 6158 C CA . ARG B 1 340 ? 13.836 22.469 0.109 1 88 340 ARG B CA 1
ATOM 6159 C C . ARG B 1 340 ? 15.102 23.281 0.313 1 88 340 ARG B C 1
ATOM 6161 O O . ARG B 1 340 ? 15.727 23.219 1.375 1 88 340 ARG B O 1
ATOM 6168 N N . ALA B 1 341 ? 15.5 23.953 -0.692 1 88.38 341 ALA B N 1
ATOM 6169 C CA . ALA B 1 341 ? 16.672 24.828 -0.597 1 88.38 341 ALA B CA 1
ATOM 6170 C C . ALA B 1 341 ? 16.5 25.859 0.508 1 88.38 341 ALA B C 1
ATOM 6172 O O . ALA B 1 341 ? 17.422 26.141 1.261 1 88.38 341 ALA B O 1
ATOM 6173 N N . PHE B 1 342 ? 15.391 26.453 0.549 1 92.69 342 PHE B N 1
ATOM 6174 C CA . PHE B 1 342 ? 15.07 27.438 1.58 1 92.69 342 PHE B CA 1
ATOM 6175 C C . PHE B 1 342 ? 15.297 26.844 2.971 1 92.69 342 PHE B C 1
ATOM 6177 O O . PHE B 1 342 ? 15.977 27.453 3.803 1 92.69 342 PHE B O 1
ATOM 6184 N N . ASP B 1 343 ? 14.727 25.703 3.217 1 88.25 343 ASP B N 1
ATOM 6185 C CA . ASP B 1 343 ? 14.812 25.062 4.52 1 88.25 343 ASP B CA 1
ATOM 6186 C C . ASP B 1 343 ? 16.266 24.766 4.887 1 88.25 343 ASP B C 1
ATOM 6188 O O . ASP B 1 343 ? 16.672 24.969 6.031 1 88.25 343 ASP B O 1
ATOM 6192 N N . ILE B 1 344 ? 16.953 24.312 3.951 1 85.94 344 ILE B N 1
ATOM 6193 C CA . ILE B 1 344 ? 18.359 23.984 4.184 1 85.94 344 ILE B CA 1
ATOM 6194 C C . ILE B 1 344 ? 19.141 25.25 4.508 1 85.94 344 ILE B C 1
ATOM 6196 O O . ILE B 1 344 ? 20.016 25.234 5.379 1 85.94 344 ILE B O 1
ATOM 6200 N N . CYS B 1 345 ? 18.891 26.219 3.762 1 89.25 345 CYS B N 1
ATOM 6201 C CA . CYS B 1 345 ? 19.578 27.5 3.994 1 89.25 345 CYS B CA 1
ATOM 6202 C C . CYS B 1 345 ? 19.266 28.031 5.383 1 89.25 345 CYS B C 1
ATOM 6204 O O . CYS B 1 345 ? 20.141 28.578 6.055 1 89.25 345 CYS B O 1
ATOM 6206 N N . VAL B 1 346 ? 18.078 27.891 5.773 1 90.19 346 VAL B N 1
ATOM 6207 C CA . VAL B 1 346 ? 17.688 28.328 7.113 1 90.19 346 VAL B CA 1
ATOM 6208 C C . VAL B 1 346 ? 18.422 27.484 8.156 1 90.19 346 VAL B C 1
ATOM 6210 O O . VAL B 1 346 ? 18.984 28.031 9.109 1 90.19 346 VAL B O 1
ATOM 6213 N N . ASP B 1 347 ? 18.5 26.234 7.934 1 85.56 347 ASP B N 1
ATOM 6214 C CA . ASP B 1 347 ? 19.141 25.328 8.875 1 85.56 347 ASP B CA 1
ATOM 6215 C C . ASP B 1 347 ? 20.641 25.609 8.961 1 85.56 347 ASP B C 1
ATOM 6217 O O . ASP B 1 347 ? 21.25 25.422 10.023 1 85.56 347 ASP B O 1
ATOM 6221 N N . THR B 1 348 ? 21.203 25.969 7.852 1 86.88 348 THR B N 1
ATOM 6222 C CA . THR B 1 348 ? 22.625 26.234 7.812 1 86.88 348 THR B CA 1
ATOM 6223 C C . THR B 1 348 ? 22.922 27.703 8.07 1 86.88 348 THR B C 1
ATOM 6225 O O . THR B 1 348 ? 24.062 28.156 7.898 1 86.88 348 THR B O 1
ATOM 6228 N N . GLN B 1 349 ? 21.891 28.484 8.266 1 90.56 349 GLN B N 1
ATOM 6229 C CA . GLN B 1 349 ? 21.969 29.891 8.641 1 90.56 349 GLN B CA 1
ATOM 6230 C C . GLN B 1 349 ? 22.484 30.75 7.48 1 90.56 349 GLN B C 1
ATOM 6232 O O . GLN B 1 349 ? 23.219 31.719 7.695 1 90.56 349 GLN B O 1
ATOM 6237 N N . SER B 1 350 ? 22.344 30.219 6.363 1 90.56 350 SER B N 1
ATOM 6238 C CA . SER B 1 350 ? 22.578 31.016 5.168 1 90.56 350 SER B CA 1
ATOM 6239 C C . SER B 1 350 ? 21.375 31.891 4.844 1 90.56 350 SER B C 1
ATOM 6241 O O . SER B 1 350 ? 20.688 31.656 3.848 1 90.56 350 SER B O 1
ATOM 6243 N N . TRP B 1 351 ? 21.266 33 5.492 1 94.31 351 TRP B N 1
ATOM 6244 C CA . TRP B 1 351 ? 20.031 33.75 5.551 1 94.31 351 TRP B CA 1
ATOM 6245 C C . TRP B 1 351 ? 19.781 34.5 4.234 1 94.31 351 TRP B C 1
ATOM 6247 O O . TRP B 1 351 ? 18.641 34.562 3.766 1 94.31 351 TRP B O 1
ATOM 6257 N N . GLU B 1 352 ? 20.797 35.031 3.66 1 92.69 352 GLU B N 1
ATOM 6258 C CA . GLU B 1 352 ? 20.641 35.75 2.402 1 92.69 352 GLU B CA 1
ATOM 6259 C C . GLU B 1 352 ? 20.141 34.812 1.293 1 92.69 352 GLU B C 1
ATOM 6261 O O . GLU B 1 352 ? 19.266 35.188 0.51 1 92.69 352 GLU B O 1
ATOM 6266 N N . LYS B 1 353 ? 20.703 33.719 1.286 1 90.12 353 LYS B N 1
ATOM 6267 C CA . LYS B 1 353 ? 20.297 32.719 0.288 1 90.12 353 LYS B CA 1
ATOM 6268 C C . LYS B 1 353 ? 18.859 32.25 0.537 1 90.12 353 LYS B C 1
ATOM 6270 O O . LYS B 1 353 ? 18.094 32.031 -0.408 1 90.12 353 LYS B O 1
ATOM 6275 N N . ALA B 1 354 ? 18.531 32.062 1.767 1 94.5 354 ALA B N 1
ATOM 6276 C CA . ALA B 1 354 ? 17.172 31.688 2.129 1 94.5 354 ALA B CA 1
ATOM 6277 C C . ALA B 1 354 ? 16.156 32.719 1.655 1 94.5 354 ALA B C 1
ATOM 6279 O O . ALA B 1 354 ? 15.117 32.406 1.095 1 94.5 354 ALA B O 1
ATOM 6280 N N . ALA B 1 355 ? 16.547 33.938 1.882 1 95.12 355 ALA B N 1
ATOM 6281 C CA . ALA B 1 355 ? 15.68 35.031 1.477 1 95.12 355 ALA B CA 1
ATOM 6282 C C . ALA B 1 355 ? 15.477 35.062 -0.036 1 95.12 355 ALA B C 1
ATOM 6284 O O . ALA B 1 355 ? 14.375 35.312 -0.521 1 95.12 355 ALA B O 1
ATOM 6285 N N . GLN B 1 356 ? 16.5 34.812 -0.719 1 92 356 GLN B N 1
ATOM 6286 C CA . GLN B 1 356 ? 16.422 34.781 -2.176 1 92 356 GLN B CA 1
ATOM 6287 C C . GLN B 1 356 ? 15.508 33.656 -2.654 1 92 356 GLN B C 1
ATOM 6289 O O . GLN B 1 356 ? 14.664 33.875 -3.529 1 92 356 GLN B O 1
ATOM 6294 N N . MET B 1 357 ? 15.648 32.531 -2.074 1 91.94 357 MET B N 1
ATOM 6295 C CA . MET B 1 357 ? 14.828 31.375 -2.443 1 91.94 357 MET B CA 1
ATOM 6296 C C . MET B 1 357 ? 13.359 31.641 -2.129 1 91.94 357 MET B C 1
ATOM 6298 O O . MET B 1 357 ? 12.477 31.328 -2.938 1 91.94 357 MET B O 1
ATOM 6302 N N . GLY B 1 358 ? 13.172 32.094 -0.99 1 95.38 358 GLY B N 1
ATOM 6303 C CA . GLY B 1 358 ? 11.812 32.406 -0.58 1 95.38 358 GLY B CA 1
ATOM 6304 C C . GLY B 1 358 ? 11.133 33.406 -1.479 1 95.38 358 GLY B C 1
ATOM 6305 O O . GLY B 1 358 ? 9.945 33.281 -1.784 1 95.38 358 GLY B O 1
ATOM 6306 N N . GLN B 1 359 ? 11.875 34.406 -1.832 1 94.94 359 GLN B N 1
ATOM 6307 C CA . GLN B 1 359 ? 11.328 35.406 -2.713 1 94.94 359 GLN B CA 1
ATOM 6308 C C . GLN B 1 359 ? 10.922 34.844 -4.059 1 94.94 359 GLN B C 1
ATOM 6310 O O . GLN B 1 359 ? 9.867 35.188 -4.598 1 94.94 359 GLN B O 1
ATOM 6315 N N . LEU B 1 360 ? 11.727 33.969 -4.547 1 93.69 360 LEU B N 1
ATOM 6316 C CA . LEU B 1 360 ? 11.445 33.344 -5.832 1 93.69 360 LEU B CA 1
ATOM 6317 C C . LEU B 1 360 ? 10.18 32.469 -5.75 1 93.69 360 LEU B C 1
ATOM 6319 O O . LEU B 1 360 ? 9.477 32.312 -6.75 1 93.69 360 LEU B O 1
ATOM 6323 N N . ASN B 1 361 ? 9.828 32 -4.578 1 95.62 361 ASN B N 1
ATOM 6324 C CA . ASN B 1 361 ? 8.711 31.062 -4.418 1 95.62 361 ASN B CA 1
ATOM 6325 C C . ASN B 1 361 ? 7.426 31.797 -4.039 1 95.62 361 ASN B C 1
ATOM 6327 O O . ASN B 1 361 ? 6.355 31.188 -3.994 1 95.62 361 ASN B O 1
ATOM 6331 N N . THR B 1 362 ? 7.484 33.062 -3.781 1 96.81 362 THR B N 1
ATOM 6332 C CA . THR B 1 362 ? 6.328 33.781 -3.271 1 96.81 362 THR B CA 1
ATOM 6333 C C . THR B 1 362 ? 5.215 33.844 -4.312 1 96.81 362 THR B C 1
ATOM 6335 O O . THR B 1 362 ? 4.074 33.469 -4.031 1 96.81 362 THR B O 1
ATOM 6338 N N . ASP B 1 363 ? 5.508 34.219 -5.504 1 95.69 363 ASP B N 1
ATOM 6339 C CA . ASP B 1 363 ? 4.496 34.312 -6.551 1 95.69 363 ASP B CA 1
ATOM 6340 C C . ASP B 1 363 ? 3.979 32.938 -6.945 1 95.69 363 ASP B C 1
ATOM 6342 O O . ASP B 1 363 ? 2.771 32.719 -7.102 1 95.69 363 ASP B O 1
ATOM 6346 N N . PRO B 1 364 ? 4.863 31.984 -7.059 1 95.19 364 PRO B N 1
ATOM 6347 C CA . PRO B 1 364 ? 4.371 30.641 -7.328 1 95.19 364 PRO B CA 1
ATOM 6348 C C . PRO B 1 364 ? 3.408 30.125 -6.254 1 95.19 364 PRO B C 1
ATOM 6350 O O . PRO B 1 364 ? 2.428 29.453 -6.566 1 95.19 364 PRO B O 1
ATOM 6353 N N . TYR B 1 365 ? 3.66 30.453 -5.016 1 96.94 365 TYR B N 1
ATOM 6354 C CA . TYR B 1 365 ? 2.754 30.078 -3.936 1 96.94 365 TYR B CA 1
ATOM 6355 C C . TYR B 1 365 ? 1.386 30.734 -4.121 1 96.94 365 TYR B C 1
ATOM 6357 O O . TYR B 1 365 ? 0.355 30.062 -3.98 1 96.94 365 TYR B O 1
ATOM 6365 N N . ARG B 1 366 ? 1.434 31.984 -4.465 1 96.75 366 ARG B N 1
ATOM 6366 C CA . ARG B 1 366 ? 0.184 32.688 -4.719 1 96.75 366 ARG B CA 1
ATOM 6367 C C . ARG B 1 366 ? -0.594 32.062 -5.855 1 96.75 366 ARG B C 1
ATOM 6369 O O . ARG B 1 366 ? -1.817 31.922 -5.785 1 96.75 366 ARG B O 1
ATOM 6376 N N . TYR B 1 367 ? 0.153 31.656 -6.781 1 94.69 367 TYR B N 1
ATOM 6377 C CA . TYR B 1 367 ? -0.442 31.078 -7.977 1 94.69 367 TYR B CA 1
ATOM 6378 C C . TYR B 1 367 ? -1.087 29.734 -7.668 1 94.69 367 TYR B C 1
ATOM 6380 O O . TYR B 1 367 ? -2.236 29.484 -8.039 1 94.69 367 TYR B O 1
ATOM 6388 N N . HIS B 1 368 ? -0.446 28.844 -6.977 1 95 368 HIS B N 1
ATOM 6389 C CA . HIS B 1 368 ? -0.896 27.484 -6.773 1 95 368 HIS B CA 1
ATOM 6390 C C . HIS B 1 368 ? -1.935 27.406 -5.66 1 95 368 HIS B C 1
ATOM 6392 O O . HIS B 1 368 ? -2.869 26.594 -5.73 1 95 368 HIS B O 1
ATOM 6398 N N . TYR B 1 369 ? -1.795 28.219 -4.664 1 96.19 369 TYR B N 1
ATOM 6399 C CA . TYR B 1 369 ? -2.607 28.031 -3.467 1 96.19 369 TYR B CA 1
ATOM 6400 C C . TYR B 1 369 ? -3.748 29.031 -3.416 1 96.19 369 TYR B C 1
ATOM 6402 O O . TYR B 1 369 ? -4.723 28.844 -2.684 1 96.19 369 TYR B O 1
ATOM 6410 N N . GLY B 1 370 ? -3.637 30.125 -4.164 1 93.69 370 GLY B N 1
ATOM 6411 C CA . GLY B 1 370 ? -4.652 31.156 -4.109 1 93.69 370 GLY B CA 1
ATOM 6412 C C . GLY B 1 370 ? -4.453 32.125 -2.959 1 93.69 370 GLY B C 1
ATOM 6413 O O . GLY B 1 370 ? -3.406 32.125 -2.305 1 93.69 370 GLY B O 1
ATOM 6414 N N . PRO B 1 371 ? -5.434 32.875 -2.709 1 95.06 371 PRO B N 1
ATOM 6415 C CA . PRO B 1 371 ? -5.25 34 -1.795 1 95.06 371 PRO B CA 1
ATOM 6416 C C . PRO B 1 371 ? -5.273 33.594 -0.327 1 95.06 371 PRO B C 1
ATOM 6418 O O . PRO B 1 371 ? -4.66 34.25 0.517 1 95.06 371 PRO B O 1
ATOM 6421 N N . TYR B 1 372 ? -6.051 32.562 -0.064 1 97.38 372 TYR B N 1
ATOM 6422 C CA . TYR B 1 372 ? -6.16 32.188 1.339 1 97.38 372 TYR B CA 1
ATOM 6423 C C . TYR B 1 372 ? -5.832 30.703 1.525 1 97.38 372 TYR B C 1
ATOM 6425 O O . TYR B 1 372 ? -6.707 29.844 1.385 1 97.38 372 TYR B O 1
ATOM 6433 N N . HIS B 1 373 ? -4.691 30.406 1.838 1 97.62 373 HIS B N 1
ATOM 6434 C CA . HIS B 1 373 ? -4.219 29.062 2.143 1 97.62 373 HIS B CA 1
ATOM 6435 C C . HIS B 1 373 ? -3.18 29.094 3.26 1 97.62 373 HIS B C 1
ATOM 6437 O O . HIS B 1 373 ? -2.316 29.969 3.291 1 97.62 373 HIS B O 1
ATOM 6443 N N . PRO B 1 374 ? -3.25 28.125 4.098 1 97.5 374 PRO B N 1
ATOM 6444 C CA . PRO B 1 374 ? -2.283 28.094 5.195 1 97.5 374 PRO B CA 1
ATOM 6445 C C . PRO B 1 374 ? -0.836 28.078 4.707 1 97.5 374 PRO B C 1
ATOM 6447 O O . PRO B 1 374 ? 0.024 28.75 5.285 1 97.5 374 PRO B O 1
ATOM 6450 N N . SER B 1 375 ? -0.557 27.375 3.646 1 97.25 375 SER B N 1
ATOM 6451 C CA . SER B 1 375 ? 0.803 27.281 3.123 1 97.25 375 SER B CA 1
ATOM 6452 C C . SER B 1 375 ? 1.317 28.656 2.695 1 97.25 375 SER B C 1
ATOM 6454 O O . SER B 1 375 ? 2.48 28.984 2.932 1 97.25 375 SER B O 1
ATOM 6456 N N . LEU B 1 376 ? 0.49 29.406 2.059 1 97.62 376 LEU B N 1
ATOM 6457 C CA . LEU B 1 376 ? 0.877 30.766 1.664 1 97.62 376 LEU B CA 1
ATOM 6458 C C . LEU B 1 376 ? 1.107 31.641 2.889 1 97.62 376 LEU B C 1
ATOM 6460 O O . LEU B 1 376 ? 2.125 32.344 2.98 1 97.62 376 LEU B O 1
ATOM 6464 N N . GLY B 1 377 ? 0.158 31.625 3.781 1 97.38 377 GLY B N 1
ATOM 6465 C CA . GLY B 1 377 ? 0.287 32.438 4.988 1 97.38 377 GLY B CA 1
ATOM 6466 C C . GLY B 1 377 ? 1.565 32.156 5.754 1 97.38 377 GLY B C 1
ATOM 6467 O O . GLY B 1 377 ? 2.258 33.062 6.176 1 97.38 377 GLY B O 1
ATOM 6468 N N . ILE B 1 378 ? 1.864 30.938 5.914 1 96.88 378 ILE B N 1
ATOM 6469 C CA . ILE B 1 378 ? 3.037 30.531 6.672 1 96.88 378 ILE B CA 1
ATOM 6470 C C . ILE B 1 378 ? 4.305 30.938 5.922 1 96.88 378 ILE B C 1
ATOM 6472 O O . ILE B 1 378 ? 5.273 31.391 6.531 1 96.88 378 ILE B O 1
ATOM 6476 N N . HIS B 1 379 ? 4.305 30.719 4.605 1 96.81 379 HIS B N 1
ATOM 6477 C CA . HIS B 1 379 ? 5.43 31.156 3.789 1 96.81 379 HIS B CA 1
ATOM 6478 C C . HIS B 1 379 ? 5.68 32.656 3.965 1 96.81 379 HIS B C 1
ATOM 6480 O O . HIS B 1 379 ? 6.816 33.062 4.184 1 96.81 379 HIS B O 1
ATOM 6486 N N . LEU B 1 380 ? 4.66 33.438 3.885 1 97.31 380 LEU B N 1
ATOM 6487 C CA . LEU B 1 380 ? 4.766 34.875 4.016 1 97.31 380 LEU B CA 1
ATOM 6488 C C . LEU B 1 380 ? 5.281 35.25 5.398 1 97.31 380 LEU B C 1
ATOM 6490 O O . LEU B 1 380 ? 6.109 36.156 5.523 1 97.31 380 LEU B O 1
ATOM 6494 N N . LEU B 1 381 ? 4.781 34.625 6.344 1 96.5 381 LEU B N 1
ATOM 6495 C CA . LEU B 1 381 ? 5.238 34.875 7.703 1 96.5 381 LEU B CA 1
ATOM 6496 C C . LEU B 1 381 ? 6.73 34.594 7.844 1 96.5 381 LEU B C 1
ATOM 6498 O O . LEU B 1 381 ? 7.473 35.375 8.414 1 96.5 381 LEU B O 1
ATOM 6502 N N . LYS B 1 382 ? 7.168 33.469 7.332 1 95.44 382 LYS B N 1
ATOM 6503 C CA . LYS B 1 382 ? 8.578 33.094 7.391 1 95.44 382 LYS B CA 1
ATOM 6504 C C . LYS B 1 382 ? 9.453 34.094 6.68 1 95.44 382 LYS B C 1
ATOM 6506 O O . LYS B 1 382 ? 10.516 34.469 7.18 1 95.44 382 LYS B O 1
ATOM 6511 N N . MET B 1 383 ? 9.023 34.531 5.559 1 96.06 383 MET B N 1
ATOM 6512 C CA . MET B 1 383 ? 9.75 35.562 4.797 1 96.06 383 MET B CA 1
ATOM 6513 C C . MET B 1 383 ? 9.844 36.844 5.582 1 96.06 383 MET B C 1
ATOM 6515 O O . MET B 1 383 ? 10.906 37.469 5.629 1 96.06 383 MET B O 1
ATOM 6519 N N . GLY B 1 384 ? 8.703 37.25 6.125 1 95.75 384 GLY B N 1
ATOM 6520 C CA . GLY B 1 384 ? 8.719 38.469 6.93 1 95.75 384 GLY B CA 1
ATOM 6521 C C . GLY B 1 384 ? 9.703 38.406 8.078 1 95.75 384 GLY B C 1
ATOM 6522 O O . GLY B 1 384 ? 10.461 39.344 8.305 1 95.75 384 GLY B O 1
ATOM 6523 N N . LYS B 1 385 ? 9.719 37.344 8.766 1 94.44 385 LYS B N 1
ATOM 6524 C CA . LYS B 1 385 ? 10.633 37.125 9.883 1 94.44 385 LYS B CA 1
ATOM 6525 C C . LYS B 1 385 ? 12.086 37.156 9.422 1 94.44 385 LYS B C 1
ATOM 6527 O O . LYS B 1 385 ? 12.938 37.781 10.062 1 94.44 385 LYS B O 1
ATOM 6532 N N . LEU B 1 386 ? 12.305 36.469 8.367 1 95 386 LEU B N 1
ATOM 6533 C CA . LEU B 1 386 ? 13.648 36.406 7.812 1 95 386 LEU B CA 1
ATOM 6534 C C . LEU B 1 386 ? 14.141 37.781 7.398 1 95 386 LEU B C 1
ATOM 6536 O O . LEU B 1 386 ? 15.281 38.156 7.68 1 95 386 LEU B O 1
ATOM 6540 N N . LEU B 1 387 ? 13.336 38.531 6.762 1 95.31 387 LEU B N 1
ATOM 6541 C CA . LEU B 1 387 ? 13.711 39.844 6.281 1 95.31 387 LEU B CA 1
ATOM 6542 C C . LEU B 1 387 ? 13.898 40.812 7.445 1 95.31 387 LEU B C 1
ATOM 6544 O O . LEU B 1 387 ? 14.742 41.719 7.383 1 95.31 387 LEU B O 1
ATOM 6548 N N . LEU B 1 388 ? 13.078 40.656 8.445 1 93.56 388 LEU B N 1
ATOM 6549 C CA . LEU B 1 388 ? 13.305 41.438 9.656 1 93.56 388 LEU B CA 1
ATOM 6550 C C . LEU B 1 388 ? 14.695 41.156 10.219 1 93.56 388 LEU B C 1
ATOM 6552 O O . LEU B 1 388 ? 15.398 42.094 10.625 1 93.56 388 LEU B O 1
ATOM 6556 N N . TYR B 1 389 ? 15.039 39.938 10.25 1 92.19 389 TYR B N 1
ATOM 6557 C CA . TYR B 1 389 ? 16.344 39.531 10.742 1 92.19 389 TYR B CA 1
ATOM 6558 C C . TYR B 1 389 ? 17.469 40.125 9.906 1 92.19 389 TYR B C 1
ATOM 6560 O O . TYR B 1 389 ? 18.516 40.5 10.438 1 92.19 389 TYR B O 1
ATOM 6568 N N . LEU B 1 390 ? 17.234 40.25 8.648 1 94.88 390 LEU B N 1
ATOM 6569 C CA . LEU B 1 390 ? 18.219 40.812 7.723 1 94.88 390 LEU B CA 1
ATOM 6570 C C . LEU B 1 390 ? 18.125 42.312 7.684 1 94.88 390 LEU B C 1
ATOM 6572 O O . LEU B 1 390 ? 18.766 42.969 6.848 1 94.88 390 LEU B O 1
ATOM 6576 N N . GLU B 1 391 ? 17.25 42.875 8.422 1 93.56 391 GLU B N 1
ATOM 6577 C CA . GLU B 1 391 ? 17.078 44.312 8.602 1 93.56 391 GLU B CA 1
ATOM 6578 C C . GLU B 1 391 ? 16.594 44.969 7.312 1 93.56 391 GLU B C 1
ATOM 6580 O O . GLU B 1 391 ? 16.984 46.094 6.996 1 93.56 391 GLU B O 1
ATOM 6585 N N . ARG B 1 392 ? 15.898 44.25 6.613 1 94.12 392 ARG B N 1
ATOM 6586 C CA . ARG B 1 392 ? 15.164 44.781 5.48 1 94.12 392 ARG B CA 1
ATOM 6587 C C . ARG B 1 392 ? 13.727 45.125 5.867 1 94.12 392 ARG B C 1
ATOM 6589 O O . ARG B 1 392 ? 12.789 44.438 5.449 1 94.12 392 ARG B O 1
ATOM 6596 N N . LEU B 1 393 ? 13.516 46.156 6.473 1 92.75 393 LEU B N 1
ATOM 6597 C CA . LEU B 1 393 ? 12.32 46.469 7.25 1 92.75 393 LEU B CA 1
ATOM 6598 C C . LEU B 1 393 ? 11.125 46.719 6.336 1 92.75 393 LEU B C 1
ATOM 6600 O O . LEU B 1 393 ? 10.023 46.219 6.613 1 92.75 393 LEU B O 1
ATOM 6604 N N . GLN B 1 394 ? 11.336 47.469 5.27 1 93.06 394 GLN B N 1
ATOM 6605 C CA . GLN B 1 394 ? 10.227 47.781 4.371 1 93.06 394 GLN B CA 1
ATOM 6606 C C . GLN B 1 394 ? 9.672 46.5 3.729 1 93.06 394 GLN B C 1
ATOM 6608 O O . GLN B 1 394 ? 8.461 46.281 3.711 1 93.06 394 GLN B O 1
ATOM 6613 N N . ASP B 1 395 ? 10.547 45.719 3.234 1 94.44 395 ASP B N 1
ATOM 6614 C CA . ASP B 1 395 ? 10.133 44.469 2.635 1 94.44 395 ASP B CA 1
ATOM 6615 C C . ASP B 1 395 ? 9.484 43.562 3.672 1 94.44 395 ASP B C 1
ATOM 6617 O O . ASP B 1 395 ? 8.492 42.875 3.379 1 94.44 395 ASP B O 1
ATOM 6621 N N . ALA B 1 396 ? 10.023 43.5 4.848 1 95.38 396 ALA B N 1
ATOM 6622 C CA . ALA B 1 396 ? 9.492 42.688 5.934 1 95.38 396 ALA B CA 1
ATOM 6623 C C . ALA B 1 396 ? 8.055 43.062 6.258 1 95.38 396 ALA B C 1
ATOM 6625 O O . ALA B 1 396 ? 7.195 42.219 6.43 1 95.38 396 ALA B O 1
ATOM 6626 N N . ARG B 1 397 ? 7.84 44.344 6.281 1 94.31 397 ARG B N 1
ATOM 6627 C CA . ARG B 1 397 ? 6.508 44.844 6.605 1 94.31 397 ARG B CA 1
ATOM 6628 C C . ARG B 1 397 ? 5.496 44.438 5.543 1 94.31 397 ARG B C 1
ATOM 6630 O O . ARG B 1 397 ? 4.348 44.094 5.859 1 94.31 397 ARG B O 1
ATOM 6637 N N . GLU B 1 398 ? 5.906 44.469 4.324 1 95.31 398 GLU B N 1
ATOM 6638 C CA . GLU B 1 398 ? 5.016 44.062 3.238 1 95.31 398 GLU B CA 1
ATOM 6639 C C . GLU B 1 398 ? 4.633 42.594 3.348 1 95.31 398 GLU B C 1
ATOM 6641 O O . GLU B 1 398 ? 3.459 42.25 3.229 1 95.31 398 GLU B O 1
ATOM 6646 N N . TYR B 1 399 ? 5.621 41.75 3.584 1 96.75 399 TYR B N 1
ATOM 6647 C CA . TYR B 1 399 ? 5.363 40.312 3.738 1 96.75 399 TYR B CA 1
ATOM 6648 C C . TYR B 1 399 ? 4.496 40.062 4.961 1 96.75 399 TYR B C 1
ATOM 6650 O O . TYR B 1 399 ? 3.543 39.281 4.895 1 96.75 399 TYR B O 1
ATOM 6658 N N . LEU B 1 400 ? 4.785 40.688 6.066 1 96.44 400 LEU B N 1
ATOM 6659 C CA . LEU B 1 400 ? 4.066 40.438 7.312 1 96.44 400 LEU B CA 1
ATOM 6660 C C . LEU B 1 400 ? 2.629 40.938 7.219 1 96.44 400 LEU B C 1
ATOM 6662 O O . LEU B 1 400 ? 1.715 40.312 7.766 1 96.44 400 LEU B O 1
ATOM 6666 N N . THR B 1 401 ? 2.424 42.031 6.531 1 95.81 401 THR B N 1
ATOM 6667 C CA . THR B 1 401 ? 1.075 42.562 6.344 1 95.81 401 THR B CA 1
ATOM 6668 C C . THR B 1 401 ? 0.232 41.594 5.504 1 95.81 401 THR B C 1
ATOM 6670 O O . THR B 1 401 ? -0.927 41.344 5.828 1 95.81 401 THR B O 1
ATOM 6673 N N . GLU B 1 402 ? 0.798 41.156 4.457 1 96.88 402 GLU B N 1
ATOM 6674 C CA . GLU B 1 402 ? 0.076 40.188 3.652 1 96.88 402 GLU B CA 1
ATOM 6675 C C . GLU B 1 402 ? -0.161 38.906 4.43 1 96.88 402 GLU B C 1
ATOM 6677 O O . GLU B 1 402 ? -1.225 38.281 4.32 1 96.88 402 GLU B O 1
ATOM 6682 N N . ALA B 1 403 ? 0.859 38.469 5.16 1 97.44 403 ALA B N 1
ATOM 6683 C CA . ALA B 1 403 ? 0.702 37.281 6 1 97.44 403 ALA B CA 1
ATOM 6684 C C . ALA B 1 403 ? -0.474 37.438 6.961 1 97.44 403 ALA B C 1
ATOM 6686 O O . ALA B 1 403 ? -1.25 36.5 7.168 1 97.44 403 ALA B O 1
ATOM 6687 N N . GLU B 1 404 ? -0.57 38.562 7.555 1 96.31 404 GLU B N 1
ATOM 6688 C CA . GLU B 1 404 ? -1.662 38.844 8.484 1 96.31 404 GLU B CA 1
ATOM 6689 C C . GLU B 1 404 ? -3.02 38.688 7.805 1 96.31 404 GLU B C 1
ATOM 6691 O O . GLU B 1 404 ? -3.936 38.062 8.367 1 96.31 404 GLU B O 1
ATOM 6696 N N . SER B 1 405 ? -3.133 39.219 6.641 1 96.69 405 SER B N 1
ATOM 6697 C CA . SER B 1 405 ? -4.379 39.156 5.887 1 96.69 405 SER B CA 1
ATOM 6698 C C . SER B 1 405 ? -4.754 37.688 5.594 1 96.69 405 SER B C 1
ATOM 6700 O O . SER B 1 405 ? -5.926 37.312 5.676 1 96.69 405 SER B O 1
ATOM 6702 N N . VAL B 1 406 ? -3.824 36.875 5.254 1 97.75 406 VAL B N 1
ATOM 6703 C CA . VAL B 1 406 ? -4.062 35.5 4.895 1 97.75 406 VAL B CA 1
ATOM 6704 C C . VAL B 1 406 ? -4.359 34.656 6.152 1 97.75 406 VAL B C 1
ATOM 6706 O O . VAL B 1 406 ? -5.344 33.938 6.199 1 97.75 406 VAL B O 1
ATOM 6709 N N . LEU B 1 407 ? -3.557 34.844 7.176 1 97.5 407 LEU B N 1
ATOM 6710 C CA . LEU B 1 407 ? -3.648 34.031 8.383 1 97.5 407 LEU B CA 1
ATOM 6711 C C . LEU B 1 407 ? -4.898 34.375 9.18 1 97.5 407 LEU B C 1
ATOM 6713 O O . LEU B 1 407 ? -5.445 33.531 9.891 1 97.5 407 LEU B O 1
ATOM 6717 N N . GLU B 1 408 ? -5.297 35.562 9.078 1 97.06 408 GLU B N 1
ATOM 6718 C CA . GLU B 1 408 ? -6.555 35.938 9.719 1 97.06 408 GLU B CA 1
ATOM 6719 C C . GLU B 1 408 ? -7.715 35.094 9.195 1 97.06 408 GLU B C 1
ATOM 6721 O O . GLU B 1 408 ? -8.633 34.781 9.945 1 97.06 408 GLU B O 1
ATOM 6726 N N . VAL B 1 409 ? -7.684 34.844 7.988 1 97.81 409 VAL B N 1
ATOM 6727 C CA . VAL B 1 409 ? -8.75 34.062 7.352 1 97.81 409 VAL B CA 1
ATOM 6728 C C . VAL B 1 409 ? -8.547 32.562 7.621 1 97.81 409 VAL B C 1
ATOM 6730 O O . VAL B 1 409 ? -9.477 31.875 8.016 1 97.81 409 VAL B O 1
ATOM 6733 N N . THR B 1 410 ? -7.328 32.062 7.477 1 97.88 410 THR B N 1
ATOM 6734 C CA . THR B 1 410 ? -7.07 30.641 7.508 1 97.88 410 THR B CA 1
ATOM 6735 C C . THR B 1 410 ? -6.973 30.141 8.945 1 97.88 410 THR B C 1
ATOM 6737 O O . THR B 1 410 ? -7.332 29 9.234 1 97.88 410 THR B O 1
ATOM 6740 N N . HIS B 1 411 ? -6.438 30.984 9.867 1 96.94 411 HIS B N 1
ATOM 6741 C CA . HIS B 1 411 ? -6.176 30.531 11.227 1 96.94 411 HIS B CA 1
ATOM 6742 C C . HIS B 1 411 ? -7.039 31.297 12.227 1 96.94 411 HIS B C 1
ATOM 6744 O O . HIS B 1 411 ? -7.484 30.734 13.234 1 96.94 411 HIS B O 1
ATOM 6750 N N . GLY B 1 412 ? -7.324 32.531 11.953 1 95.38 412 GLY B N 1
ATOM 6751 C CA . GLY B 1 412 ? -8.094 33.344 12.883 1 95.38 412 GLY B CA 1
ATOM 6752 C C . GLY B 1 412 ? -7.227 34.094 13.875 1 95.38 412 GLY B C 1
ATOM 6753 O O . GLY B 1 412 ? -6.051 33.75 14.055 1 95.38 412 GLY B O 1
ATOM 6754 N N . PRO B 1 413 ? -7.773 35 14.57 1 92.69 413 PRO B N 1
ATOM 6755 C CA . PRO B 1 413 ? -7.016 35.938 15.406 1 92.69 413 PRO B CA 1
ATOM 6756 C C . PRO B 1 413 ? -6.504 35.281 16.688 1 92.69 413 PRO B C 1
ATOM 6758 O O . PRO B 1 413 ? -5.523 35.75 17.281 1 92.69 413 PRO B O 1
ATOM 6761 N N . GLN B 1 414 ? -7.082 34.25 17.109 1 91.5 414 GLN B N 1
ATOM 6762 C CA . GLN B 1 414 ? -6.738 33.656 18.406 1 91.5 414 GLN B CA 1
ATOM 6763 C C . GLN B 1 414 ? -5.723 32.531 18.234 1 91.5 414 GLN B C 1
ATOM 6765 O O . GLN B 1 414 ? -5.215 32 19.234 1 91.5 414 GLN B O 1
ATOM 6770 N N . HIS B 1 415 ? -5.441 32.219 17.031 1 93.25 415 HIS B N 1
ATOM 6771 C CA . HIS B 1 415 ? -4.516 31.109 16.766 1 93.25 415 HIS B CA 1
ATOM 6772 C C . HIS B 1 415 ? -3.092 31.484 17.172 1 93.25 415 HIS B C 1
ATOM 6774 O O . HIS B 1 415 ? -2.682 32.656 17 1 93.25 415 HIS B O 1
ATOM 6780 N N . SER B 1 416 ? -2.301 30.594 17.625 1 90.5 416 SER B N 1
ATOM 6781 C CA . SER B 1 416 ? -0.944 30.844 18.094 1 90.5 416 SER B CA 1
ATOM 6782 C C . SER B 1 416 ? -0.075 31.453 17.016 1 90.5 416 SER B C 1
ATOM 6784 O O . SER B 1 416 ? 0.773 32.312 17.297 1 90.5 416 SER B O 1
ATOM 6786 N N . LEU B 1 417 ? -0.254 31.047 15.828 1 91.19 417 LEU B N 1
ATOM 6787 C CA . LEU B 1 417 ? 0.515 31.578 14.703 1 91.19 417 LEU B CA 1
ATOM 6788 C C . LEU B 1 417 ? 0.249 33.062 14.523 1 91.19 417 LEU B C 1
ATOM 6790 O O . LEU B 1 417 ? 1.158 33.844 14.18 1 91.19 417 LEU B O 1
ATOM 6794 N N . MET B 1 418 ? -0.968 33.438 14.656 1 90.5 418 MET B N 1
ATOM 6795 C CA . MET B 1 418 ? -1.342 34.844 14.531 1 90.5 418 MET B CA 1
ATOM 6796 C C . MET B 1 418 ? -0.699 35.688 15.641 1 90.5 418 MET B C 1
ATOM 6798 O O . MET B 1 418 ? -0.244 36.812 15.398 1 90.5 418 MET B O 1
ATOM 6802 N N . LEU B 1 419 ? -0.672 35.094 16.734 1 87.38 419 LEU B N 1
ATOM 6803 C CA . LEU B 1 419 ? -0.051 35.781 17.859 1 87.38 419 LEU B CA 1
ATOM 6804 C C . LEU B 1 419 ? 1.435 36.031 17.609 1 87.38 419 LEU B C 1
ATOM 6806 O O . LEU B 1 419 ? 1.958 37.094 17.891 1 87.38 419 LEU B O 1
ATOM 6810 N N . THR B 1 420 ? 2.07 35.062 17.109 1 85.88 420 THR B N 1
ATOM 6811 C CA . THR B 1 420 ? 3.473 35.188 16.719 1 85.88 420 THR B CA 1
ATOM 6812 C C . THR B 1 420 ? 3.654 36.281 15.68 1 85.88 420 THR B C 1
ATOM 6814 O O . THR B 1 420 ? 4.582 37.094 15.773 1 85.88 420 THR B O 1
ATOM 6817 N N . LEU B 1 421 ? 2.811 36.281 14.734 1 86.44 421 LEU B N 1
ATOM 6818 C CA . LEU B 1 421 ? 2.873 37.25 13.656 1 86.44 421 LEU B CA 1
ATOM 6819 C C . LEU B 1 421 ? 2.74 38.688 14.195 1 86.44 421 LEU B C 1
ATOM 6821 O O . LEU B 1 421 ? 3.492 39.562 13.805 1 86.44 421 LEU B O 1
ATOM 6825 N N . VAL B 1 422 ? 1.789 38.844 15.047 1 84.25 422 VAL B N 1
ATOM 6826 C CA . VAL B 1 422 ? 1.547 40.188 15.617 1 84.25 422 VAL B CA 1
ATOM 6827 C C . VAL B 1 422 ? 2.791 40.656 16.359 1 84.25 422 VAL B C 1
ATOM 6829 O O . VAL B 1 422 ? 3.168 41.812 16.266 1 84.25 422 VAL B O 1
ATOM 6832 N N . GLN B 1 423 ? 3.4 39.781 16.984 1 84.38 423 GLN B N 1
ATOM 6833 C CA . GLN B 1 423 ? 4.637 40.125 17.688 1 84.38 423 GLN B CA 1
ATOM 6834 C C . GLN B 1 423 ? 5.719 40.562 16.703 1 84.38 423 GLN B C 1
ATOM 6836 O O . GLN B 1 423 ? 6.453 41.531 16.953 1 84.38 423 GLN B O 1
ATOM 6841 N N . GLU B 1 424 ? 5.785 39.875 15.602 1 82.69 424 GLU B N 1
ATOM 6842 C CA . GLU B 1 424 ? 6.762 40.25 14.57 1 82.69 424 GLU B CA 1
ATOM 6843 C C . GLU B 1 424 ? 6.441 41.594 13.953 1 82.69 424 GLU B C 1
ATOM 6845 O O . GLU B 1 424 ? 7.352 42.375 13.633 1 82.69 424 GLU B O 1
ATOM 6850 N N . LEU B 1 425 ? 5.234 41.812 13.742 1 82.44 425 LEU B N 1
ATOM 6851 C CA . LEU B 1 425 ? 4.809 43.094 13.172 1 82.44 425 LEU B CA 1
ATOM 6852 C C . LEU B 1 425 ? 5.16 44.25 14.102 1 82.44 425 LEU B C 1
ATOM 6854 O O . LEU B 1 425 ? 5.633 45.312 13.656 1 82.44 425 LEU B O 1
ATOM 6858 N N . ILE B 1 426 ? 4.93 44.031 15.359 1 79.81 426 ILE B N 1
ATOM 6859 C CA . ILE B 1 426 ? 5.273 45.031 16.344 1 79.81 426 ILE B CA 1
ATOM 6860 C C . ILE B 1 426 ? 6.777 45.312 16.312 1 79.81 426 ILE B C 1
ATOM 6862 O O . ILE B 1 426 ? 7.219 46.469 16.359 1 79.81 426 ILE B O 1
ATOM 6866 N N . SER B 1 427 ? 7.527 44.312 16.156 1 76.94 427 SER B N 1
ATOM 6867 C CA . SER B 1 427 ? 8.977 44.438 16.109 1 76.94 427 SER B CA 1
ATOM 6868 C C . SER B 1 427 ? 9.438 45.188 14.859 1 76.94 427 SER B C 1
ATOM 6870 O O . SER B 1 427 ? 10.492 45.812 14.867 1 76.94 427 SER B O 1
ATOM 6872 N N . SER B 1 428 ? 8.68 45.062 13.852 1 75.38 428 SER B N 1
ATOM 6873 C CA . SER B 1 428 ? 9.055 45.688 12.594 1 75.38 428 SER B CA 1
ATOM 6874 C C . SER B 1 428 ? 8.789 47.188 12.633 1 75.38 428 SER B C 1
ATOM 6876 O O . SER B 1 428 ? 9.312 47.938 11.797 1 75.38 428 SER B O 1
ATOM 6878 N N . CYS B 1 429 ? 7.91 47.656 13.531 1 69.38 429 CYS B N 1
ATOM 6879 C CA . CYS B 1 429 ? 7.59 49.062 13.664 1 69.38 429 CYS B CA 1
ATOM 6880 C C . CYS B 1 429 ? 8.594 49.781 14.57 1 69.38 429 CYS B C 1
ATOM 6882 O O . CYS B 1 429 ? 8.609 51 14.648 1 69.38 429 CYS B O 1
ATOM 6884 N N . ARG B 1 430 ? 9.383 49.062 15.273 1 60.88 430 ARG B N 1
ATOM 6885 C CA . ARG B 1 430 ? 10.391 49.688 16.141 1 60.88 430 ARG B CA 1
ATOM 6886 C C . ARG B 1 430 ? 11.703 49.906 15.383 1 60.88 430 ARG B C 1
ATOM 6888 O O . ARG B 1 430 ? 12.047 49.094 14.492 1 60.88 430 ARG B O 1
#

Radius of gyration: 30.42 Å; Cα contacts (8 Å, |Δi|>4): 1434; chains: 2; bounding box: 71×97×67 Å

Nearest PDB structures (foldseek):
  6o9o-assembly1_A  TM=8.615E-01  e=3.625E-34  Homo sapiens
  6p6k-assembly1_A  TM=8.524E-01  e=2.502E-33  Homo sapiens
  6paf-assembly1_A  TM=8.529E-01  e=2.770E-33  Homo sapiens
  6cby-assembly2_B  TM=8.494E-01  e=1.790E-31  Homo sapiens
  3rib-assembly2_B  TM=8.616E-01  e=1.439E-30  Homo sapiens

InterPro domains:
  IPR001214 SET domain [PF00856] (195-244)
  IPR001214 SET domain [PS50280] (9-245)
  IPR002893 Zinc finger, MYND-type [PF01753] (54-93)
  IPR002893 Zinc finger, MYND-type [PS01360] (54-93)
  IPR002893 Zinc finger, MYND-type [PS50865] (54-93)
  IPR011990 Tetratricopeptide-like helical domain superfamily [G3DSA:1.25.40.10] (362-430)
  IPR046341 SET domain superfamily [G3DSA:2.170.270.10] (22-271)
  IPR046341 SET domain superfamily [SSF82199] (10-266)
  IPR050869 Histone-lysine N-methyltransferase [PTHR12197] (9-425)

Organism: Strongylocentrotus purpuratus (NCBI:txid7668)